Protein 4L1U (pdb70)

Structure (mmCIF, N/CA/C/O backbone):
data_4L1U
#
_entry.id   4L1U
#
_cell.length_a   112.932
_cell.length_b   172.514
_cell.length_c   58.476
_cell.angle_alpha   90.000
_cell.angle_beta   107.000
_cell.angle_gamma   90.000
#
_symmetry.space_group_name_H-M   'C 1 2 1'
#
loop_
_entity.id
_entity.type
_entity.pdbx_description
1 polymer 'RNA polymerase-associated protein RTF1 homolog'
2 polymer 'Transcription elongation factor SPT5'
3 non-polymer 'SULFATE ION'
4 non-polymer GLYCEROL
5 water water
#
loop_
_atom_site.group_PDB
_atom_site.id
_atom_site.type_symbol
_atom_site.label_atom_id
_atom_site.label_alt_id
_atom_site.label_comp_id
_atom_site.label_asym_id
_atom_site.label_entity_id
_atom_site.label_seq_id
_atom_site.pdbx_PDB_ins_code
_atom_site.Cartn_x
_atom_site.Cartn_y
_atom_site.Cartn_z
_atom_site.occupancy
_atom_site.B_iso_or_equiv
_atom_site.auth_seq_id
_atom_site.auth_comp_id
_atom_site.auth_asym_id
_atom_site.auth_atom_id
_atom_site.pdbx_PDB_model_num
ATOM 1 N N . ILE A 1 3 ? 279.612 8.767 80.830 1.00 85.59 349 ILE A N 1
ATOM 2 C CA . ILE A 1 3 ? 279.444 7.476 80.160 1.00 80.96 349 ILE A CA 1
ATOM 3 C C . ILE A 1 3 ? 278.011 6.947 80.310 1.00 80.57 349 ILE A C 1
ATOM 4 O O . ILE A 1 3 ? 277.486 6.833 81.419 1.00 82.99 349 ILE A O 1
ATOM 19 N N . THR A 1 4 ? 277.376 6.637 79.186 1.00 78.20 350 THR A N 1
ATOM 20 C CA . THR A 1 4 ? 276.061 6.011 79.221 1.00 75.67 350 THR A CA 1
ATOM 21 C C . THR A 1 4 ? 276.280 4.501 79.267 1.00 71.34 350 THR A C 1
ATOM 22 O O . THR A 1 4 ? 277.164 3.975 78.589 1.00 72.22 350 THR A O 1
ATOM 33 N N . HIS A 1 5 ? 275.484 3.810 80.073 1.00 64.99 351 HIS A N 1
ATOM 34 C CA . HIS A 1 5 ? 275.623 2.371 80.215 1.00 61.34 351 HIS A CA 1
ATOM 35 C C . HIS A 1 5 ? 274.975 1.671 79.027 1.00 52.92 351 HIS A C 1
ATOM 36 O O . HIS A 1 5 ? 273.812 1.912 78.713 1.00 51.83 351 HIS A O 1
ATOM 51 N N . MET A 1 6 ? 275.743 0.810 78.368 1.00 52.62 352 MET A N 1
ATOM 52 C CA . MET A 1 6 ? 275.249 0.006 77.258 1.00 50.93 352 MET A CA 1
ATOM 53 C C . MET A 1 6 ? 274.838 -1.365 77.778 1.00 47.44 352 MET A C 1
ATOM 54 O O . MET A 1 6 ? 275.337 -1.822 78.810 1.00 49.14 352 MET A O 1
ATOM 68 N N . VAL A 1 7 ? 273.932 -2.035 77.069 1.00 43.78 353 VAL A N 1
ATOM 69 C CA . VAL A 1 7 ? 273.540 -3.366 77.483 1.00 42.89 353 VAL A CA 1
ATOM 70 C C . VAL A 1 7 ? 274.776 -4.283 77.400 1.00 40.88 353 VAL A C 1
ATOM 71 O O . VAL A 1 7 ? 275.522 -4.247 76.435 1.00 39.45 353 VAL A O 1
ATOM 84 N N . SER A 1 8 ? 275.001 -5.065 78.446 1.00 42.82 354 SER A N 1
ATOM 85 C CA . SER A 1 8 ? 276.201 -5.885 78.584 1.00 47.32 354 SER A CA 1
ATOM 86 C C . SER A 1 8 ? 275.860 -7.304 79.026 1.00 45.73 354 SER A C 1
ATOM 87 O O . SER A 1 8 ? 276.711 -8.184 78.989 1.00 48.04 354 SER A O 1
ATOM 95 N N . LEU A 1 9 ? 274.617 -7.513 79.443 1.00 44.08 355 LEU A N 1
ATOM 96 C CA . LEU A 1 9 ? 274.201 -8.776 80.029 1.00 44.87 355 LEU A CA 1
ATOM 97 C C . LEU A 1 9 ? 272.919 -9.292 79.390 1.00 41.45 355 LEU A C 1
ATOM 98 O O . LEU A 1 9 ? 272.030 -8.501 79.052 1.00 40.25 355 LEU A O 1
ATOM 114 N N . PRO A 1 10 ? 272.802 -10.626 79.258 1.00 43.66 356 PRO A N 1
ATOM 115 C CA . PRO A 1 10 ? 271.564 -11.235 78.747 1.00 41.48 356 PRO A CA 1
ATOM 116 C C . PRO A 1 10 ? 270.366 -10.869 79.614 1.00 42.04 356 PRO A C 1
ATOM 117 O O . PRO A 1 10 ? 269.286 -10.613 79.095 1.00 37.83 356 PRO A O 1
ATOM 128 N N . GLU A 1 11 ? 270.561 -10.851 80.929 1.00 49.93 357 GLU A N 1
ATOM 129 C CA . GLU A 1 11 ? 269.487 -10.502 81.855 1.00 56.66 357 GLU A CA 1
ATOM 130 C C . GLU A 1 11 ? 268.877 -9.136 81.509 1.00 52.85 357 GLU A C 1
ATOM 131 O O . GLU A 1 11 ? 267.660 -8.950 81.599 1.00 51.85 357 GLU A O 1
ATOM 143 N N . GLU A 1 12 ? 269.719 -8.199 81.081 1.00 52.89 358 GLU A N 1
ATOM 144 C CA . GLU A 1 12 ? 269.253 -6.859 80.764 1.00 51.65 358 GLU A CA 1
ATOM 145 C C . GLU A 1 12 ? 268.403 -6.919 79.508 1.00 47.80 358 GLU A C 1
ATOM 146 O O . GLU A 1 12 ? 267.322 -6.333 79.440 1.00 47.02 358 GLU A O 1
ATOM 158 N N . LEU A 1 13 ? 268.861 -7.680 78.529 1.00 43.98 359 LEU A N 1
ATOM 159 C CA . LEU A 1 13 ? 268.184 -7.729 77.243 1.00 40.07 359 LEU A CA 1
ATOM 160 C C . LEU A 1 13 ? 266.919 -8.614 77.304 1.00 40.52 359 LEU A C 1
ATOM 161 O O . LEU A 1 13 ? 265.996 -8.419 76.526 1.00 39.41 359 LEU A O 1
ATOM 177 N N . ASN A 1 14 ? 266.861 -9.558 78.245 1.00 41.71 360 ASN A N 1
ATOM 178 C CA . ASN A 1 14 ? 265.647 -10.353 78.460 1.00 42.98 360 ASN A CA 1
ATOM 179 C C . ASN A 1 14 ? 264.476 -9.504 78.990 1.00 44.80 360 ASN A C 1
ATOM 180 O O . ASN A 1 14 ? 263.323 -9.941 78.947 1.00 45.00 360 ASN A O 1
ATOM 191 N N . ARG A 1 15 ? 264.773 -8.298 79.488 1.00 46.46 361 ARG A N 1
ATOM 192 C CA . ARG A 1 15 ? 263.742 -7.384 80.009 1.00 46.24 361 ARG A CA 1
ATOM 193 C C . ARG A 1 15 ? 262.797 -6.889 78.914 1.00 40.12 361 ARG A C 1
ATOM 194 O O . ARG A 1 15 ? 261.657 -6.516 79.180 1.00 39.84 361 ARG A O 1
ATOM 215 N N . VAL A 1 16 ? 263.291 -6.855 77.688 1.00 36.89 362 VAL A N 1
ATOM 216 C CA . VAL A 1 16 ? 262.468 -6.449 76.554 1.00 34.30 362 VAL A CA 1
ATOM 217 C C . VAL A 1 16 ? 262.337 -7.614 75.568 1.00 33.34 362 VAL A C 1
ATOM 218 O O . VAL A 1 16 ? 262.072 -7.413 74.384 1.00 32.99 362 VAL A O 1
ATOM 231 N N . ARG A 1 17 ? 262.523 -8.840 76.056 1.00 31.04 363 ARG A N 1
ATOM 232 C CA . ARG A 1 17 ? 262.300 -10.023 75.228 1.00 29.44 363 ARG A CA 1
ATOM 233 C C . ARG A 1 17 ? 260.827 -10.432 75.262 1.00 28.58 363 ARG A C 1
ATOM 234 O O . ARG A 1 17 ? 260.246 -10.539 76.317 1.00 31.27 363 ARG A O 1
ATOM 255 N N . LEU A 1 18 ? 260.225 -10.666 74.109 1.00 26.35 364 LEU A N 1
ATOM 256 C CA . LEU A 1 18 ? 258.849 -11.141 74.054 1.00 28.14 364 LEU A CA 1
ATOM 257 C C . LEU A 1 18 ? 258.853 -12.636 73.738 1.00 30.81 364 LEU A C 1
ATOM 258 O O . LEU A 1 18 ? 259.511 -13.080 72.803 1.00 32.66 364 LEU A O 1
ATOM 274 N N . SER A 1 19 ? 258.127 -13.416 74.516 1.00 31.46 365 SER A N 1
ATOM 275 C CA . SER A 1 19 ? 258.031 -14.846 74.275 1.00 32.29 365 SER A CA 1
ATOM 276 C C . SER A 1 19 ? 256.943 -15.081 73.247 1.00 32.22 365 SER A C 1
ATOM 277 O O . SER A 1 19 ? 256.164 -14.181 72.934 1.00 32.72 365 SER A O 1
ATOM 285 N N . ARG A 1 20 ? 256.850 -16.305 72.754 1.00 30.23 366 ARG A N 1
ATOM 286 C CA . ARG A 1 20 ? 255.832 -16.620 71.779 1.00 28.38 366 ARG A CA 1
ATOM 287 C C . ARG A 1 20 ? 254.433 -16.552 72.393 1.00 28.23 366 ARG A C 1
ATOM 288 O O . ARG A 1 20 ? 253.481 -16.147 71.722 1.00 27.43 366 ARG A O 1
ATOM 309 N N . HIS A 1 21 ? 254.318 -16.975 73.654 1.00 28.51 367 HIS A N 1
ATOM 310 C CA . HIS A 1 21 ? 253.059 -16.928 74.399 1.00 29.91 367 HIS A CA 1
ATOM 311 C C . HIS A 1 21 ? 252.521 -15.508 74.375 1.00 30.17 367 HIS A C 1
ATOM 312 O O . HIS A 1 21 ? 251.361 -15.248 74.018 1.00 29.31 367 HIS A O 1
ATOM 327 N N . LYS A 1 22 ? 253.395 -14.585 74.762 1.00 32.79 368 LYS A N 1
ATOM 328 C CA . LYS A 1 22 ? 253.056 -13.169 74.854 1.00 35.77 368 LYS A CA 1
ATOM 329 C C . LYS A 1 22 ? 252.599 -12.614 73.489 1.00 32.80 368 LYS A C 1
ATOM 330 O O . LYS A 1 22 ? 251.563 -11.940 73.382 1.00 34.83 368 LYS A O 1
ATOM 349 N N . LEU A 1 23 ? 253.358 -12.932 72.444 1.00 28.31 369 LEU A N 1
ATOM 350 C CA . LEU A 1 23 ? 253.057 -12.451 71.102 1.00 28.01 369 LEU A CA 1
ATOM 351 C C . LEU A 1 23 ? 251.728 -13.009 70.630 1.00 28.10 369 LEU A C 1
ATOM 352 O O . LEU A 1 23 ? 250.933 -12.292 70.011 1.00 28.49 369 LEU A O 1
ATOM 368 N N . GLU A 1 24 ? 251.494 -14.287 70.927 1.00 30.34 370 GLU A N 1
ATOM 369 C CA . GLU A 1 24 ? 250.216 -14.914 70.627 1.00 35.15 370 GLU A CA 1
ATOM 370 C C . GLU A 1 24 ? 249.096 -14.169 71.363 1.00 35.69 370 GLU A C 1
ATOM 371 O O . GLU A 1 24 ? 248.033 -13.882 70.809 1.00 36.42 370 GLU A O 1
ATOM 383 N N . ARG A 1 25 ? 249.363 -13.847 72.618 1.00 34.27 371 ARG A N 1
ATOM 384 C CA . ARG A 1 25 ? 248.392 -13.179 73.443 1.00 35.66 371 ARG A CA 1
ATOM 385 C C . ARG A 1 25 ? 248.056 -11.809 72.875 1.00 35.37 371 ARG A C 1
ATOM 386 O O . ARG A 1 25 ? 246.915 -11.383 72.916 1.00 35.37 371 ARG A O 1
ATOM 407 N N . TRP A 1 26 ? 249.059 -11.117 72.351 1.00 37.15 372 TRP A N 1
ATOM 408 C CA . TRP A 1 26 ? 248.881 -9.734 71.902 1.00 38.83 372 TRP A CA 1
ATOM 409 C C . TRP A 1 26 ? 248.571 -9.558 70.416 1.00 36.17 372 TRP A C 1
ATOM 410 O O . TRP A 1 26 ? 248.347 -8.426 69.961 1.00 35.82 372 TRP A O 1
ATOM 431 N N . CYS A 1 27 ? 248.627 -10.621 69.626 1.00 36.04 373 CYS A N 1
ATOM 432 C CA . CYS A 1 27 ? 248.701 -10.397 68.181 1.00 38.09 373 CYS A CA 1
ATOM 433 C C . CYS A 1 27 ? 247.434 -9.731 67.625 1.00 39.93 373 CYS A C 1
ATOM 434 O O . CYS A 1 27 ? 247.502 -9.102 66.578 1.00 43.13 373 CYS A O 1
ATOM 442 N N . HIS A 1 28 ? 246.305 -9.817 68.337 1.00 37.90 374 HIS A N 1
ATOM 443 C CA . HIS A 1 28 ? 245.077 -9.124 67.911 1.00 37.58 374 HIS A CA 1
ATOM 444 C C . HIS A 1 28 ? 244.776 -7.898 68.758 1.00 39.06 374 HIS A C 1
ATOM 445 O O . HIS A 1 28 ? 243.674 -7.398 68.749 1.00 40.80 374 HIS A O 1
ATOM 460 N N . MET A 1 29 ? 245.767 -7.428 69.494 1.00 38.30 375 MET A N 1
ATOM 461 C CA . MET A 1 29 ? 245.642 -6.217 70.308 1.00 43.70 375 MET A CA 1
ATOM 462 C C . MET A 1 29 ? 245.910 -4.969 69.436 1.00 43.94 375 MET A C 1
ATOM 463 O O . MET A 1 29 ? 246.811 -4.963 68.586 1.00 42.37 375 MET A O 1
ATOM 477 N N . PRO A 1 30 ? 245.128 -3.905 69.634 1.00 47.19 376 PRO A N 1
ATOM 478 C CA . PRO A 1 30 ? 245.401 -2.718 68.819 1.00 46.05 376 PRO A CA 1
ATOM 479 C C . PRO A 1 30 ? 246.761 -2.124 69.144 1.00 42.44 376 PRO A C 1
ATOM 480 O O . PRO A 1 30 ? 247.180 -2.215 70.294 1.00 42.62 376 PRO A O 1
ATOM 491 N N . PHE A 1 31 ? 247.437 -1.562 68.138 1.00 40.44 377 PHE A N 1
ATOM 492 C CA . PHE A 1 31 ? 248.749 -0.931 68.295 1.00 40.57 377 PHE A CA 1
ATOM 493 C C . PHE A 1 31 ? 249.840 -1.949 68.639 1.00 39.09 377 PHE A C 1
ATOM 494 O O . PHE A 1 31 ? 250.864 -1.623 69.261 1.00 39.17 377 PHE A O 1
ATOM 511 N N . PHE A 1 32 ? 249.597 -3.180 68.201 1.00 27.53 378 PHE A N 1
ATOM 512 C CA . PHE A 1 32 ? 250.530 -4.275 68.369 1.00 29.57 378 PHE A CA 1
ATOM 513 C C . PHE A 1 32 ? 251.891 -3.904 67.787 1.00 33.25 378 PHE A C 1
ATOM 514 O O . PHE A 1 32 ? 252.939 -4.112 68.427 1.00 36.21 378 PHE A O 1
ATOM 531 N N . ALA A 1 33 ? 251.884 -3.345 66.582 1.00 32.98 379 ALA A N 1
ATOM 532 C CA . ALA A 1 33 ? 253.141 -3.090 65.894 1.00 35.11 379 ALA A CA 1
ATOM 533 C C . ALA A 1 33 ? 253.971 -2.064 66.664 1.00 36.14 379 ALA A C 1
ATOM 534 O O . ALA A 1 33 ? 255.169 -2.286 66.924 1.00 35.38 379 ALA A O 1
ATOM 541 N N . LYS A 1 34 ? 253.333 -0.953 67.030 1.00 38.73 380 LYS A N 1
ATOM 542 C CA . LYS A 1 34 ? 254.015 0.094 67.779 1.00 42.95 380 LYS A CA 1
ATOM 543 C C . LYS A 1 34 ? 254.610 -0.460 69.073 1.00 45.28 380 LYS A C 1
ATOM 544 O O . LYS A 1 34 ? 255.728 -0.086 69.466 1.00 50.47 380 LYS A O 1
ATOM 563 N N . THR A 1 35 ? 253.859 -1.353 69.721 1.00 40.42 381 THR A N 1
ATOM 564 C CA . THR A 1 35 ? 254.249 -1.925 71.003 1.00 35.63 381 THR A CA 1
ATOM 565 C C . THR A 1 35 ? 255.437 -2.861 70.874 1.00 31.79 381 THR A C 1
ATOM 566 O O . THR A 1 35 ? 256.380 -2.741 71.644 1.00 30.78 381 THR A O 1
ATOM 577 N N . VAL A 1 36 ? 255.390 -3.807 69.930 1.00 31.19 382 VAL A N 1
ATOM 578 C CA . VAL A 1 36 ? 256.469 -4.799 69.823 1.00 33.17 382 VAL A CA 1
ATOM 579 C C . VAL A 1 36 ? 257.719 -4.297 69.092 1.00 36.35 382 VAL A C 1
ATOM 580 O O . VAL A 1 36 ? 258.804 -4.862 69.262 1.00 39.71 382 VAL A O 1
ATOM 593 N N . THR A 1 37 ? 257.560 -3.271 68.260 1.00 34.35 383 THR A N 1
ATOM 594 C CA . THR A 1 37 ? 258.685 -2.690 67.524 1.00 34.61 383 THR A CA 1
ATOM 595 C C . THR A 1 37 ? 259.698 -2.120 68.523 1.00 34.29 383 THR A C 1
ATOM 596 O O . THR A 1 37 ? 259.342 -1.312 69.376 1.00 35.23 383 THR A O 1
ATOM 607 N N . GLY A 1 38 ? 260.954 -2.545 68.428 1.00 32.09 384 GLY A N 1
ATOM 608 C CA . GLY A 1 38 ? 261.957 -2.163 69.406 1.00 33.82 384 GLY A CA 1
ATOM 609 C C . GLY A 1 38 ? 262.170 -3.252 70.454 1.00 33.94 384 GLY A C 1
ATOM 610 O O . GLY A 1 38 ? 263.171 -3.249 71.161 1.00 35.01 384 GLY A O 1
ATOM 614 N N . CYS A 1 39 ? 261.237 -4.195 70.570 1.00 37.81 385 CYS A N 1
ATOM 615 C CA . CYS A 1 39 ? 261.468 -5.310 71.483 1.00 39.53 385 CYS A CA 1
ATOM 616 C C . CYS A 1 39 ? 262.414 -6.326 70.859 1.00 38.38 385 CYS A C 1
ATOM 617 O O . CYS A 1 39 ? 262.787 -6.203 69.697 1.00 39.01 385 CYS A O 1
ATOM 625 N N . PHE A 1 40 ? 262.807 -7.320 71.646 1.00 29.67 386 PHE A N 1
ATOM 626 C CA . PHE A 1 40 ? 263.666 -8.375 71.148 1.00 28.64 386 PHE A CA 1
ATOM 627 C C . PHE A 1 40 ? 262.979 -9.704 71.247 1.00 29.82 386 PHE A C 1
ATOM 628 O O . PHE A 1 40 ? 262.040 -9.868 72.015 1.00 33.73 386 PHE A O 1
ATOM 645 N N . VAL A 1 41 ? 263.460 -10.662 70.467 1.00 28.22 387 VAL A N 1
ATOM 646 C CA . VAL A 1 41 ? 262.952 -12.025 70.546 1.00 26.33 387 VAL A CA 1
ATOM 647 C C . VAL A 1 41 ? 264.081 -13.000 70.406 1.00 25.40 387 VAL A C 1
ATOM 648 O O . VAL A 1 41 ? 265.089 -12.711 69.760 1.00 25.20 387 VAL A O 1
ATOM 661 N N . ARG A 1 42 ? 263.896 -14.174 70.991 1.00 25.42 388 ARG A N 1
ATOM 662 C CA . ARG A 1 42 ? 264.761 -15.309 70.704 1.00 26.89 388 ARG A CA 1
ATOM 663 C C . ARG A 1 42 ? 264.118 -16.058 69.525 1.00 27.57 388 ARG A C 1
ATOM 664 O O . ARG A 1 42 ? 263.064 -16.640 69.672 1.00 27.65 388 ARG A O 1
ATOM 685 N N . ILE A 1 43 ? 264.743 -16.021 68.350 1.00 32.62 389 ILE A N 1
ATOM 686 C CA . ILE A 1 43 ? 264.131 -16.597 67.143 1.00 35.47 389 ILE A CA 1
ATOM 687 C C . ILE A 1 43 ? 264.881 -17.829 66.644 1.00 39.16 389 ILE A C 1
ATOM 688 O O . ILE A 1 43 ? 266.115 -17.833 66.592 1.00 39.88 389 ILE A O 1
ATOM 704 N N . GLY A 1 44 ? 264.134 -18.865 66.260 1.00 42.35 390 GLY A N 1
ATOM 705 C CA . GLY A 1 44 ? 264.729 -20.061 65.675 1.00 47.27 390 GLY A CA 1
ATOM 706 C C . GLY A 1 44 ? 264.911 -19.928 64.170 1.00 51.84 390 GLY A C 1
ATOM 707 O O . GLY A 1 44 ? 263.945 -19.666 63.456 1.00 51.47 390 GLY A O 1
ATOM 711 N N . ILE A 1 45 ? 266.138 -20.123 63.688 1.00 57.50 391 ILE A N 1
ATOM 712 C CA . ILE A 1 45 ? 266.476 -19.875 62.275 1.00 63.18 391 ILE A CA 1
ATOM 713 C C . ILE A 1 45 ? 266.716 -21.152 61.467 1.00 70.91 391 ILE A C 1
ATOM 714 O O . ILE A 1 45 ? 266.868 -21.101 60.246 1.00 73.84 391 ILE A O 1
ATOM 730 N N . GLY A 1 46 ? 266.763 -22.289 62.151 1.00 76.65 392 GLY A N 1
ATOM 731 C CA . GLY A 1 46 ? 266.937 -23.566 61.485 1.00 84.42 392 GLY A CA 1
ATOM 732 C C . GLY A 1 46 ? 267.708 -24.561 62.329 1.00 89.04 392 GLY A C 1
ATOM 733 O O . GLY A 1 46 ? 267.898 -24.363 63.536 1.00 88.93 392 GLY A O 1
ATOM 737 N N . ASN A 1 47 ? 268.156 -25.631 61.675 1.00 91.90 393 ASN A N 1
ATOM 738 C CA . ASN A 1 47 ? 268.828 -26.740 62.341 1.00 93.67 393 ASN A CA 1
ATOM 739 C C . ASN A 1 47 ? 270.323 -26.811 62.034 1.00 94.78 393 ASN A C 1
ATOM 740 O O . ASN A 1 47 ? 270.837 -26.054 61.214 1.00 93.86 393 ASN A O 1
ATOM 751 N N . VAL A 1 53 ? 268.884 -24.390 66.913 1.00 50.48 399 VAL A N 1
ATOM 752 C CA . VAL A 1 53 ? 269.686 -23.176 66.779 1.00 53.10 399 VAL A CA 1
ATOM 753 C C . VAL A 1 53 ? 268.870 -21.871 66.871 1.00 50.61 399 VAL A C 1
ATOM 754 O O . VAL A 1 53 ? 267.913 -21.665 66.122 1.00 50.35 399 VAL A O 1
ATOM 767 N N . TYR A 1 54 ? 269.284 -20.973 67.768 1.00 50.81 400 TYR A N 1
ATOM 768 C CA . TYR A 1 54 ? 268.498 -19.759 68.079 1.00 45.34 400 TYR A CA 1
ATOM 769 C C . TYR A 1 54 ? 269.329 -18.474 68.123 1.00 44.56 400 TYR A C 1
ATOM 770 O O . TYR A 1 54 ? 270.433 -18.456 68.636 1.00 43.91 400 TYR A O 1
ATOM 788 N N . ARG A 1 55 ? 268.764 -17.391 67.601 1.00 42.87 401 ARG A N 1
ATOM 789 C CA . ARG A 1 55 ? 269.427 -16.088 67.606 1.00 41.13 4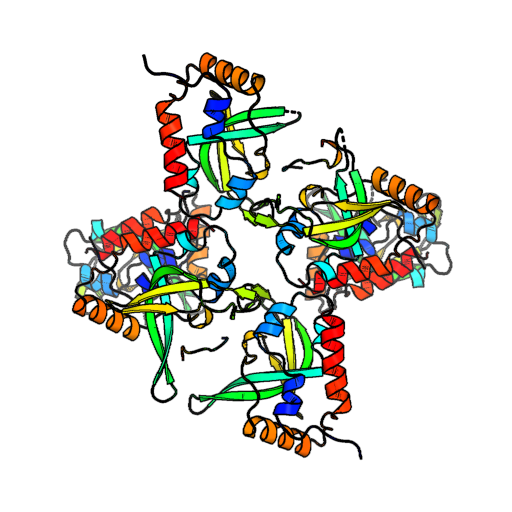01 ARG A CA 1
ATOM 790 C C . ARG A 1 55 ? 268.622 -15.042 68.330 1.00 38.35 401 ARG A C 1
ATOM 791 O O . ARG A 1 55 ? 267.390 -15.085 68.370 1.00 37.30 401 ARG A O 1
ATOM 812 N N . VAL A 1 56 ? 269.348 -14.105 68.915 1.00 35.95 402 VAL A N 1
ATOM 813 C CA . VAL A 1 56 ? 268.801 -12.853 69.404 1.00 33.44 402 VAL A CA 1
ATOM 814 C C . VAL A 1 56 ? 268.484 -11.973 68.204 1.00 31.18 402 VAL A C 1
ATOM 815 O O . VAL A 1 56 ? 269.302 -11.839 67.307 1.00 33.77 402 VAL A O 1
ATOM 828 N N . ALA A 1 57 ? 267.324 -11.340 68.206 1.00 27.84 403 ALA A N 1
ATOM 829 C CA . ALA A 1 57 ? 266.949 -10.452 67.115 1.00 27.88 403 ALA A CA 1
ATOM 830 C C . ALA A 1 57 ? 266.024 -9.351 67.622 1.00 25.94 403 ALA A C 1
ATOM 831 O O . ALA A 1 57 ? 265.208 -9.576 68.498 1.00 25.67 403 ALA A O 1
ATOM 838 N N . GLU A 1 58 ? 266.165 -8.164 67.056 1.00 26.63 404 GLU A N 1
ATOM 839 C CA . GLU A 1 58 ? 265.343 -7.015 67.409 1.00 26.18 404 GLU A CA 1
ATOM 840 C C . GLU A 1 58 ? 264.207 -6.930 66.405 1.00 26.00 404 GLU A C 1
ATOM 841 O O . GLU A 1 58 ? 264.418 -7.117 65.210 1.00 27.02 404 GLU A O 1
ATOM 853 N N . ILE A 1 59 ? 263.003 -6.655 66.881 1.00 25.26 405 ILE A N 1
ATOM 854 C CA . ILE A 1 59 ? 261.864 -6.416 66.004 1.00 27.28 405 ILE A CA 1
ATOM 855 C C . ILE A 1 59 ? 261.920 -4.999 65.471 1.00 30.01 405 ILE A C 1
ATOM 856 O O . ILE A 1 59 ? 261.871 -4.059 66.244 1.00 29.30 405 ILE A O 1
ATOM 872 N N . THR A 1 60 ? 262.017 -4.832 64.160 1.00 36.82 406 THR A N 1
ATOM 873 C CA . THR A 1 60 ? 262.149 -3.499 63.571 1.00 42.29 406 THR A CA 1
ATOM 874 C C . THR A 1 60 ? 260.837 -3.053 62.953 1.00 43.68 406 THR A C 1
ATOM 875 O O . THR A 1 60 ? 260.657 -1.882 62.601 1.00 46.05 406 THR A O 1
ATOM 886 N N . GLY A 1 61 ? 259.940 -4.015 62.784 1.00 41.05 407 GLY A N 1
ATOM 887 C CA . GLY A 1 61 ? 258.623 -3.751 62.262 1.00 41.29 407 GLY A CA 1
ATOM 888 C C . GLY A 1 61 ? 257.766 -4.997 62.314 1.00 39.34 407 GLY A C 1
ATOM 889 O O . GLY A 1 61 ? 258.235 -6.079 62.664 1.00 39.13 407 GLY A O 1
ATOM 893 N N . VAL A 1 62 ? 256.504 -4.812 61.939 1.00 38.67 408 VAL A N 1
ATOM 894 C CA . VAL A 1 62 ? 255.535 -5.875 61.770 1.00 37.29 408 VAL A CA 1
ATOM 895 C C . VAL A 1 62 ? 254.924 -5.730 60.403 1.00 44.05 408 VAL A C 1
ATOM 896 O O . VAL A 1 62 ? 254.585 -4.628 59.959 1.00 48.90 408 VAL A O 1
ATOM 909 N N . VAL A 1 63 ? 254.733 -6.871 59.761 1.00 46.16 409 VAL A N 1
ATOM 910 C CA . VAL A 1 63 ? 254.394 -6.930 58.363 1.00 49.40 409 VAL A CA 1
ATOM 911 C C . VAL A 1 63 ? 253.306 -7.979 58.232 1.00 53.72 409 VAL A C 1
ATOM 912 O O . VAL A 1 63 ? 253.245 -8.919 59.028 1.00 53.74 409 VAL A O 1
ATOM 925 N N . GLU A 1 64 ? 252.422 -7.810 57.261 1.00 61.66 410 GLU A N 1
ATOM 926 C CA . GLU A 1 64 ? 251.454 -8.853 56.971 1.00 66.92 410 GLU A CA 1
ATOM 927 C C . GLU A 1 64 ? 252.042 -9.742 55.869 1.00 69.55 410 GLU A C 1
ATOM 928 O O . GLU A 1 64 ? 252.554 -9.241 54.869 1.00 73.46 410 GLU A O 1
ATOM 940 N N . THR A 1 65 ? 252.038 -11.055 56.114 1.00 57.64 411 THR A N 1
ATOM 941 C CA . THR A 1 65 ? 252.502 -12.061 55.158 1.00 60.63 411 THR A CA 1
ATOM 942 C C . THR A 1 65 ? 251.401 -12.410 54.170 1.00 66.31 411 THR A C 1
ATOM 943 O O . THR A 1 65 ? 250.265 -11.941 54.284 1.00 64.34 411 THR A O 1
ATOM 954 N N . ALA A 1 66 ? 251.742 -13.257 53.207 1.00 78.22 412 ALA A N 1
ATOM 955 C CA . ALA A 1 66 ? 250.821 -13.607 52.139 1.00 86.99 412 ALA A CA 1
ATOM 956 C C . ALA A 1 66 ? 249.697 -14.466 52.691 1.00 86.08 412 ALA A C 1
ATOM 957 O O . ALA A 1 66 ? 248.524 -14.082 52.642 1.00 92.60 412 ALA A O 1
ATOM 964 N N . LYS A 1 67 ? 250.062 -15.628 53.222 1.00 72.14 413 LYS A N 1
ATOM 965 C CA . LYS A 1 67 ? 249.071 -16.558 53.729 1.00 65.17 413 LYS A CA 1
ATOM 966 C C . LYS A 1 67 ? 248.836 -16.318 55.217 1.00 56.52 413 LYS A C 1
ATOM 967 O O . LYS A 1 67 ? 249.726 -15.878 55.934 1.00 52.00 413 LYS A O 1
ATOM 986 N N . VAL A 1 68 ? 247.592 -16.534 55.634 1.00 59.45 414 VAL A N 1
ATOM 987 C CA . VAL A 1 68 ? 247.212 -16.595 57.034 1.00 55.07 414 VAL A CA 1
ATOM 988 C C . VAL A 1 68 ? 247.562 -17.993 57.529 1.00 52.40 414 VAL A C 1
ATOM 989 O O . VAL A 1 68 ? 247.412 -18.966 56.801 1.00 54.26 414 VAL A O 1
ATOM 1002 N N . TYR A 1 69 ? 248.037 -18.083 58.764 1.00 45.07 415 TYR A N 1
ATOM 1003 C CA . TYR A 1 69 ? 248.534 -19.334 59.305 1.00 44.08 415 TYR A CA 1
ATOM 1004 C C . TYR A 1 69 ? 248.072 -19.517 60.740 1.00 40.14 415 TYR A C 1
ATOM 1005 O O . TYR A 1 69 ? 247.739 -18.546 61.437 1.00 39.08 415 TYR A O 1
ATOM 1023 N N . GLN A 1 70 ? 248.042 -20.773 61.165 1.00 38.45 416 GLN A N 1
ATOM 1024 C CA . GLN A 1 70 ? 247.702 -21.123 62.533 1.00 34.73 416 GLN A CA 1
ATOM 1025 C C . GLN A 1 70 ? 248.810 -20.726 63.498 1.00 31.73 416 GLN A C 1
ATOM 1026 O O . GLN A 1 70 ? 249.983 -20.972 63.263 1.00 33.07 416 GLN A O 1
ATOM 1040 N N . LEU A 1 71 ? 248.430 -20.125 64.601 1.00 31.96 417 LEU A N 1
ATOM 1041 C CA . LEU A 1 71 ? 249.380 -19.735 65.627 1.00 33.50 417 LEU A CA 1
ATOM 1042 C C . LEU A 1 71 ? 248.677 -19.996 66.939 1.00 36.04 417 LEU A C 1
ATOM 1043 O O . LEU A 1 71 ? 247.631 -19.409 67.205 1.00 37.93 417 LEU A O 1
ATOM 1059 N N . GLY A 1 72 ? 249.225 -20.908 67.734 1.00 37.29 418 GLY A N 1
ATOM 1060 C CA . GLY A 1 72 ? 248.578 -21.320 68.962 1.00 37.95 418 GLY A CA 1
ATOM 1061 C C . GLY A 1 72 ? 247.141 -21.690 68.655 1.00 38.98 418 GLY A C 1
ATOM 1062 O O . GLY A 1 72 ? 246.894 -22.497 67.765 1.00 39.84 418 GLY A O 1
ATOM 1066 N N . GLY A 1 73 ? 246.204 -21.055 69.320 1.00 39.83 419 GLY A N 1
ATOM 1067 C CA . GLY A 1 73 ? 244.820 -21.312 69.087 1.00 43.09 419 GLY A CA 1
ATOM 1068 C C . GLY A 1 73 ? 244.151 -20.235 68.285 1.00 44.21 419 GLY A C 1
ATOM 1069 O O . GLY A 1 73 ? 242.966 -20.097 68.329 1.00 47.08 419 GLY A O 1
ATOM 1073 N N . THR A 1 74 ? 244.919 -19.479 67.534 1.00 41.15 420 THR A N 1
ATOM 1074 C CA . THR A 1 74 ? 244.359 -18.499 66.658 1.00 43.25 420 THR A CA 1
ATOM 1075 C C . THR A 1 74 ? 244.952 -18.554 65.304 1.00 39.60 420 THR A C 1
ATOM 1076 O O . THR A 1 74 ? 245.594 -19.482 64.952 1.00 36.08 420 THR A O 1
ATOM 1087 N N . ARG A 1 75 ? 244.677 -17.540 64.532 1.00 40.76 421 ARG A N 1
ATOM 1088 C CA . ARG A 1 75 ? 245.159 -17.472 63.196 1.00 44.10 421 ARG A CA 1
ATOM 1089 C C . ARG A 1 75 ? 245.600 -16.084 62.876 1.00 47.89 421 ARG A C 1
ATOM 1090 O O . ARG A 1 75 ? 245.027 -15.147 63.345 1.00 49.78 421 ARG A O 1
ATOM 1111 N N . THR A 1 76 ? 246.628 -15.943 62.070 1.00 49.86 422 THR A N 1
ATOM 1112 C CA . THR A 1 76 ? 247.091 -14.592 61.752 1.00 50.61 422 THR A CA 1
ATOM 1113 C C . THR A 1 76 ? 247.871 -14.520 60.439 1.00 50.87 422 THR A C 1
ATOM 1114 O O . THR A 1 76 ? 248.231 -15.546 59.867 1.00 49.42 422 THR A O 1
ATOM 1125 N N . ASN A 1 77 ? 248.082 -13.306 59.941 1.00 53.63 423 ASN A N 1
ATOM 1126 C CA . ASN A 1 77 ? 248.962 -13.099 58.787 1.00 55.34 423 ASN A CA 1
ATOM 1127 C C . ASN A 1 77 ? 250.103 -12.171 59.151 1.00 52.00 423 ASN A C 1
ATOM 1128 O O . ASN A 1 77 ? 250.813 -11.694 58.276 1.00 52.60 423 ASN A O 1
ATOM 1139 N N . LYS A 1 78 ? 250.256 -11.890 60.441 1.00 48.55 424 LYS A N 1
ATOM 1140 C CA . LYS A 1 78 ? 251.341 -11.028 60.897 1.00 49.27 424 LYS A CA 1
ATOM 1141 C C . LYS A 1 78 ? 252.679 -11.749 60.873 1.00 49.57 424 LYS A C 1
ATOM 1142 O O . LYS A 1 78 ? 252.759 -12.955 61.077 1.00 51.40 424 LYS A O 1
ATOM 1161 N N . GLY A 1 79 ? 253.731 -10.986 60.625 1.00 45.74 425 GLY A N 1
ATOM 1162 C CA . GLY A 1 79 ? 255.085 -11.495 60.620 1.00 43.30 425 GLY A CA 1
ATOM 1163 C C . GLY A 1 79 ? 255.957 -10.396 61.194 1.00 41.55 425 GLY A C 1
ATOM 1164 O O . GLY A 1 79 ? 255.652 -9.207 61.026 1.00 43.55 425 GLY A O 1
ATOM 1168 N N . LEU A 1 80 ? 257.026 -10.785 61.881 1.00 39.48 426 LEU A N 1
ATOM 1169 C CA . LEU A 1 80 ? 257.963 -9.813 62.435 1.00 37.14 426 LEU A CA 1
ATOM 1170 C C . LEU A 1 80 ? 259.106 -9.581 61.474 1.00 39.16 426 LEU A C 1
ATOM 1171 O O . LEU A 1 80 ? 259.668 -10.537 60.914 1.00 41.65 426 LEU A O 1
ATOM 1187 N N . GLN A 1 81 ? 259.433 -8.312 61.272 1.00 36.77 427 GLN A N 1
ATOM 1188 C CA . GLN A 1 81 ? 260.660 -7.967 60.580 1.00 40.58 427 GLN A CA 1
ATOM 1189 C C . GLN A 1 81 ? 261.752 -7.922 61.663 1.00 37.09 427 GLN A C 1
ATOM 1190 O O . GLN A 1 81 ? 261.745 -7.061 62.551 1.00 36.29 427 GLN A O 1
ATOM 1204 N N . LEU A 1 82 ? 262.682 -8.863 61.574 1.00 39.27 428 LEU A N 1
ATOM 1205 C CA . LEU A 1 82 ? 263.729 -9.032 62.565 1.00 39.06 428 LEU A CA 1
ATOM 1206 C C . LEU A 1 82 ? 265.078 -8.606 62.012 1.00 39.26 428 LEU A C 1
ATOM 1207 O O . LEU A 1 82 ? 265.326 -8.689 60.810 1.00 40.89 428 LEU A O 1
ATOM 1223 N N . ARG A 1 83 ? 265.941 -8.155 62.915 1.00 38.10 429 ARG A N 1
ATOM 1224 C CA . ARG A 1 83 ? 267.288 -7.756 62.578 1.00 41.26 429 ARG A CA 1
ATOM 1225 C C . ARG A 1 83 ? 268.271 -8.313 63.600 1.00 39.80 429 ARG A C 1
ATOM 1226 O O . ARG A 1 83 ? 268.067 -8.166 64.811 1.00 37.71 429 ARG A O 1
ATOM 1247 N N . HIS A 1 84 ? 269.322 -8.960 63.096 1.00 41.41 430 HIS A N 1
ATOM 1248 C CA . HIS A 1 84 ? 270.440 -9.464 63.888 1.00 41.64 430 HIS A CA 1
ATOM 1249 C C . HIS A 1 84 ? 271.708 -8.861 63.290 1.00 46.23 430 HIS A C 1
ATOM 1250 O O . HIS A 1 84 ? 272.160 -9.288 62.215 1.00 50.13 430 HIS A O 1
ATOM 1259 N N . GLY A 1 85 ? 272.275 -7.854 63.952 1.00 45.55 431 GLY A N 1
ATOM 1260 C CA . GLY A 1 85 ? 273.371 -7.119 63.353 1.00 45.16 431 GLY A CA 1
ATOM 1261 C C . GLY A 1 85 ? 272.886 -6.568 62.027 1.00 48.50 431 GLY A C 1
ATOM 1262 O O . GLY A 1 85 ? 271.866 -5.892 61.992 1.00 47.66 431 GLY A O 1
ATOM 1266 N N . ASN A 1 86 ? 273.574 -6.870 60.932 1.00 54.97 432 ASN A N 1
ATOM 1267 C CA . ASN A 1 86 ? 273.086 -6.428 59.627 1.00 59.85 432 ASN A CA 1
ATOM 1268 C C . ASN A 1 86 ? 272.217 -7.499 58.918 1.00 63.34 432 ASN A C 1
ATOM 1269 O O . ASN A 1 86 ? 271.685 -7.238 57.841 1.00 67.74 432 ASN A O 1
ATOM 1280 N N . ASP A 1 87 ? 272.049 -8.682 59.521 1.00 60.81 433 ASP A N 1
ATOM 1281 C CA . ASP A 1 87 ? 271.167 -9.707 58.935 1.00 61.92 433 ASP A CA 1
ATOM 1282 C C . ASP A 1 87 ? 269.732 -9.320 59.267 1.00 55.72 433 ASP A C 1
ATOM 1283 O O . ASP A 1 87 ? 269.439 -8.913 60.384 1.00 51.00 433 ASP A O 1
ATOM 1292 N N . GLN A 1 88 ? 268.840 -9.417 58.290 1.00 56.31 434 GLN A N 1
ATOM 1293 C CA . GLN A 1 88 ? 267.545 -8.776 58.405 1.00 55.68 434 GLN A CA 1
ATOM 1294 C C . GLN A 1 88 ? 266.500 -9.612 57.705 1.00 53.82 434 GLN A C 1
ATOM 1295 O O . GLN A 1 88 ? 266.521 -9.722 56.498 1.00 55.77 434 GLN A O 1
ATOM 1309 N N . ARG A 1 89 ? 265.573 -10.184 58.471 1.00 48.90 435 ARG A N 1
ATOM 1310 C CA . ARG A 1 89 ? 264.707 -11.234 57.945 1.00 50.41 435 ARG A CA 1
ATOM 1311 C C . ARG A 1 89 ? 263.309 -11.229 58.557 1.00 47.58 435 ARG A C 1
ATOM 1312 O O . ARG A 1 89 ? 263.136 -10.920 59.730 1.00 44.51 435 ARG A O 1
ATOM 1333 N N . VAL A 1 90 ? 262.320 -11.599 57.749 1.00 49.00 436 VAL A N 1
ATOM 1334 C CA . VAL A 1 90 ? 260.939 -11.649 58.200 1.00 46.81 436 VAL A CA 1
ATOM 1335 C C . VAL A 1 90 ? 260.542 -13.058 58.605 1.00 46.97 436 VAL A C 1
ATOM 1336 O O . VAL A 1 90 ? 260.759 -14.015 57.860 1.00 49.95 436 VAL A O 1
ATOM 1349 N N . PHE A 1 91 ? 259.939 -13.159 59.786 1.00 45.49 437 PHE A N 1
ATOM 1350 C CA . PHE A 1 91 ? 259.532 -14.442 60.362 1.00 46.69 437 PHE A CA 1
ATOM 1351 C C . PHE A 1 91 ? 258.090 -14.467 60.819 1.00 45.10 437 PHE A C 1
ATOM 1352 O O . PHE A 1 91 ? 257.581 -13.490 61.366 1.00 41.73 437 PHE A O 1
ATOM 1369 N N . ARG A 1 92 ? 257.460 -15.621 60.652 1.00 42.97 438 ARG A N 1
ATOM 1370 C CA . ARG A 1 92 ? 256.182 -15.898 61.278 1.00 45.73 438 ARG A CA 1
ATOM 1371 C C . ARG A 1 92 ? 256.402 -15.975 62.796 1.00 41.61 438 ARG A C 1
ATOM 1372 O O . ARG A 1 92 ? 257.509 -16.288 63.247 1.00 41.74 438 ARG A O 1
ATOM 1393 N N . LEU A 1 93 ? 255.372 -15.648 63.576 1.00 38.02 439 LEU A N 1
ATOM 1394 C CA . LEU A 1 93 ? 255.468 -15.628 65.037 1.00 37.25 439 LEU A CA 1
ATOM 1395 C C . LEU A 1 93 ? 255.662 -17.024 65.633 1.00 36.66 439 LEU A C 1
ATOM 1396 O O . LEU A 1 93 ? 256.061 -17.166 66.793 1.00 35.48 439 LEU A O 1
ATOM 1412 N N . GLU A 1 94 ? 255.383 -18.058 64.851 1.00 39.16 440 GLU A N 1
ATOM 1413 C CA . GLU A 1 94 ? 255.535 -19.421 65.353 1.00 40.55 440 GLU A CA 1
ATOM 1414 C C . GLU A 1 94 ? 256.998 -19.790 65.592 1.00 37.99 440 GLU A C 1
ATOM 1415 O O . GLU A 1 94 ? 257.268 -20.739 66.312 1.00 38.67 440 GLU A O 1
ATOM 1427 N N . PHE A 1 95 ? 257.945 -19.035 65.036 1.00 36.27 441 PHE A N 1
ATOM 1428 C CA . PHE A 1 95 ? 259.362 -19.396 65.193 1.00 35.92 441 PHE A CA 1
ATOM 1429 C C . PHE A 1 95 ? 260.009 -18.725 66.393 1.00 33.76 441 PHE A C 1
ATOM 1430 O O . PHE A 1 95 ? 261.161 -19.008 66.718 1.00 35.06 441 PHE A O 1
ATOM 1447 N N . VAL A 1 96 ? 259.263 -17.862 67.075 1.00 32.03 442 VAL A N 1
ATOM 1448 C CA . VAL A 1 96 ? 259.766 -17.233 68.287 1.00 32.00 442 VAL A CA 1
ATOM 1449 C C . VAL A 1 96 ? 259.766 -18.244 69.441 1.00 34.05 442 VAL A C 1
ATOM 1450 O O . VAL A 1 96 ? 258.821 -19.031 69.599 1.00 36.24 442 VAL A O 1
ATOM 1463 N N . SER A 1 97 ? 260.835 -18.210 70.242 1.00 33.09 443 SER A N 1
ATOM 1464 C CA . SER A 1 97 ? 260.999 -19.114 71.379 1.00 32.47 443 SER A CA 1
ATOM 1465 C C . SER A 1 97 ? 260.380 -18.580 72.677 1.00 32.86 443 SER A C 1
ATOM 1466 O O . SER A 1 97 ? 260.218 -17.378 72.854 1.00 33.61 443 SER A O 1
ATOM 1474 N N . ASN A 1 98 ? 260.037 -19.484 73.586 1.00 33.96 444 ASN A N 1
ATOM 1475 C CA . ASN A 1 98 ? 259.556 -19.102 74.913 1.00 34.59 444 ASN A CA 1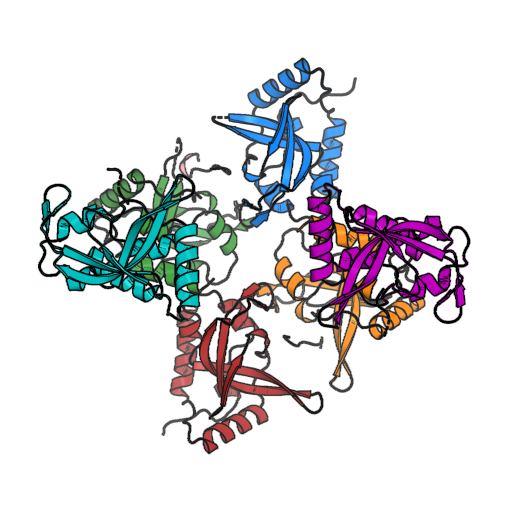
ATOM 1476 C C . ASN A 1 98 ? 260.683 -19.057 75.951 1.00 37.77 444 ASN A C 1
ATOM 1477 O O . ASN A 1 98 ? 260.461 -18.632 77.083 1.00 42.07 444 ASN A O 1
ATOM 1488 N N . GLN A 1 99 ? 261.897 -19.427 75.543 1.00 34.34 445 GLN A N 1
ATOM 1489 C CA . GLN A 1 99 ? 263.040 -19.431 76.449 1.00 34.92 445 GLN A CA 1
ATOM 1490 C C . GLN A 1 99 ? 263.860 -18.163 76.332 1.00 34.54 445 GLN A C 1
ATOM 1491 O O . GLN A 1 99 ? 263.801 -17.456 75.339 1.00 33.24 445 GLN A O 1
ATOM 1505 N N . GLU A 1 100 ? 264.634 -17.886 77.372 1.00 38.81 446 GLU A N 1
ATOM 1506 C CA . GLU A 1 100 ? 265.376 -16.654 77.465 1.00 46.54 446 GLU A CA 1
ATOM 1507 C C . GLU A 1 100 ? 266.661 -16.831 76.693 1.00 43.77 446 GLU A C 1
ATOM 1508 O O . GLU A 1 100 ? 267.014 -17.958 76.340 1.00 47.82 446 GLU A O 1
ATOM 1520 N N . PHE A 1 101 ? 267.330 -15.713 76.399 1.00 38.97 447 PHE A N 1
ATOM 1521 C CA . PHE A 1 101 ? 268.594 -15.732 75.692 1.00 38.07 447 PHE A CA 1
ATOM 1522 C C . PHE A 1 101 ? 269.616 -16.374 76.584 1.00 40.90 447 PHE A C 1
ATOM 1523 O O . PHE A 1 101 ? 269.592 -16.188 77.797 1.00 41.52 447 PHE A O 1
ATOM 1540 N N . THR A 1 102 ? 270.518 -17.132 75.981 1.00 45.40 448 THR A N 1
ATOM 1541 C CA . THR A 1 102 ? 271.666 -17.676 76.696 1.00 48.54 448 THR A CA 1
ATOM 1542 C C . THR A 1 102 ? 272.786 -16.660 76.607 1.00 49.39 448 THR A C 1
ATOM 1543 O O . THR A 1 102 ? 272.715 -15.718 75.815 1.00 49.15 448 THR A O 1
ATOM 1554 N N . GLU A 1 103 ? 273.818 -16.863 77.418 1.00 50.35 449 GLU A N 1
ATOM 1555 C CA . GLU A 1 103 ? 274.994 -16.008 77.412 1.00 51.90 449 GLU A CA 1
ATOM 1556 C C . GLU A 1 103 ? 275.680 -16.085 76.051 1.00 51.50 449 GLU A C 1
ATOM 1557 O O . GLU A 1 103 ? 276.124 -15.073 75.503 1.00 51.78 449 GLU A O 1
ATOM 1569 N N . SER A 1 104 ? 275.761 -17.299 75.517 1.00 49.80 450 SER A N 1
ATOM 1570 C CA . SER A 1 104 ? 276.406 -17.542 74.235 1.00 50.11 450 SER A CA 1
ATOM 1571 C C . SER A 1 104 ? 275.679 -16.822 73.103 1.00 45.83 450 SER A C 1
ATOM 1572 O O . SER A 1 104 ? 276.301 -16.201 72.232 1.00 45.99 450 SER A O 1
ATOM 1580 N N . GLU A 1 105 ? 274.358 -16.888 73.132 1.00 43.10 451 GLU A N 1
ATOM 1581 C CA . GLU A 1 105 ? 273.538 -16.206 72.135 1.00 41.43 451 GLU A CA 1
ATOM 1582 C C . GLU A 1 105 ? 273.771 -14.704 72.210 1.00 38.02 451 GLU A C 1
ATOM 1583 O O . GLU A 1 105 ? 273.998 -14.033 71.187 1.00 38.67 451 GLU A O 1
ATOM 1595 N N . PHE A 1 106 ? 273.712 -14.174 73.426 1.00 35.31 452 PHE A N 1
ATOM 1596 C CA . PHE A 1 106 ? 273.868 -12.745 73.637 1.00 34.22 452 PHE A CA 1
ATOM 1597 C C . PHE A 1 106 ? 275.250 -12.305 73.117 1.00 35.42 452 PHE A C 1
ATOM 1598 O O . PHE A 1 106 ? 275.380 -11.279 72.421 1.00 35.97 452 PHE A O 1
ATOM 1615 N N . MET A 1 107 ? 276.272 -13.099 73.429 1.00 34.49 453 MET A N 1
ATOM 1616 C CA . MET A 1 107 ? 277.623 -12.801 72.970 1.00 36.06 453 MET A CA 1
ATOM 1617 C C . MET A 1 107 ? 277.785 -12.856 71.452 1.00 36.13 453 MET A C 1
ATOM 1618 O O . MET A 1 107 ? 278.468 -12.010 70.867 1.00 33.70 453 MET A O 1
ATOM 1632 N N . LYS A 1 108 ? 277.179 -13.852 70.815 1.00 41.17 454 LYS A N 1
ATOM 1633 C CA . LYS A 1 108 ? 277.191 -13.911 69.356 1.00 45.96 454 LYS A CA 1
ATOM 1634 C C . LYS A 1 108 ? 276.553 -12.650 68.778 1.00 42.26 454 LYS A C 1
ATOM 1635 O O . LYS A 1 108 ? 277.076 -12.044 67.835 1.00 43.05 454 LYS A O 1
ATOM 1654 N N . TRP A 1 109 ? 275.430 -12.242 69.360 1.00 37.38 455 TRP A N 1
ATOM 1655 C CA . TRP A 1 109 ? 274.734 -11.040 68.911 1.00 33.97 455 TRP A CA 1
ATOM 1656 C C . TRP A 1 109 ? 275.554 -9.743 69.109 1.00 32.68 455 TRP A C 1
ATOM 1657 O O . TRP A 1 109 ? 275.599 -8.878 68.222 1.00 32.01 455 TRP A O 1
ATOM 1678 N N . LYS A 1 110 ? 276.225 -9.614 70.251 1.00 33.22 456 LYS A N 1
ATOM 1679 C CA . LYS A 1 110 ? 277.199 -8.542 70.431 1.00 35.80 456 LYS A CA 1
ATOM 1680 C C . LYS A 1 110 ? 278.265 -8.569 69.326 1.00 35.59 456 LYS A C 1
ATOM 1681 O O . LYS A 1 110 ? 278.580 -7.536 68.719 1.00 36.85 456 LYS A O 1
ATOM 1700 N N . GLU A 1 111 ? 278.856 -9.735 69.087 1.00 33.42 457 GLU A N 1
ATOM 1701 C CA . GLU A 1 111 ? 279.897 -9.828 68.055 1.00 38.32 457 GLU A CA 1
ATOM 1702 C C . GLU A 1 111 ? 279.319 -9.391 66.709 1.00 35.19 457 GLU A C 1
ATOM 1703 O O . GLU A 1 111 ? 279.952 -8.609 65.977 1.00 35.93 457 GLU A O 1
ATOM 1715 N N . ALA A 1 112 ? 278.094 -9.830 66.411 1.00 35.41 458 ALA A N 1
ATOM 1716 C CA . ALA A 1 112 ? 277.440 -9.469 65.151 1.00 37.26 458 ALA A CA 1
ATOM 1717 C C . ALA A 1 112 ? 277.261 -7.957 65.040 1.00 36.09 458 ALA A C 1
ATOM 1718 O O . ALA A 1 112 ? 277.653 -7.353 64.039 1.00 36.84 458 ALA A O 1
ATOM 1725 N N . MET A 1 113 ? 276.711 -7.340 66.085 1.00 35.61 459 MET A N 1
ATOM 1726 C CA . MET A 1 113 ? 276.533 -5.875 66.116 1.00 35.43 459 MET A CA 1
ATOM 1727 C C . MET A 1 113 ? 277.866 -5.127 65.997 1.00 35.81 459 MET A C 1
ATOM 1728 O O . MET A 1 113 ? 277.997 -4.124 65.285 1.00 36.00 459 MET A O 1
ATOM 1742 N N . PHE A 1 114 ? 278.863 -5.633 66.695 1.00 34.96 460 PHE A N 1
ATOM 1743 C CA . PHE A 1 114 ? 280.172 -5.002 66.721 1.00 35.92 460 PHE A CA 1
ATOM 1744 C C . PHE A 1 114 ? 280.802 -5.016 65.326 1.00 40.23 460 PHE A C 1
ATOM 1745 O O . PHE A 1 114 ? 281.295 -3.992 64.850 1.00 41.41 460 PHE A O 1
ATOM 1762 N N . SER A 1 115 ? 280.770 -6.176 64.677 1.00 43.63 461 SER A N 1
ATOM 1763 C CA . SER A 1 115 ? 281.320 -6.309 63.334 1.00 47.42 461 SER A CA 1
ATOM 1764 C C . SER A 1 115 ? 280.594 -5.392 62.369 1.00 47.99 461 SER A C 1
ATOM 1765 O O . SER A 1 115 ? 281.193 -4.876 61.427 1.00 53.58 461 SER A O 1
ATOM 1773 N N . ALA A 1 116 ? 279.308 -5.166 62.598 1.00 35.19 462 ALA A N 1
ATOM 1774 C CA . ALA A 1 116 ? 278.540 -4.327 61.678 1.00 36.76 462 ALA A CA 1
ATOM 1775 C C . ALA A 1 116 ? 278.639 -2.832 62.021 1.00 38.26 462 ALA A C 1
ATOM 1776 O O . ALA A 1 116 ? 278.118 -1.987 61.288 1.00 41.95 462 ALA A O 1
ATOM 1783 N N . GLY A 1 117 ? 279.324 -2.512 63.115 1.00 34.87 463 GLY A N 1
ATOM 1784 C CA . GLY A 1 117 ? 279.346 -1.161 63.633 1.00 37.53 463 GLY A CA 1
ATOM 1785 C C . GLY A 1 117 ? 277.972 -0.641 64.022 1.00 39.60 463 GLY A C 1
ATOM 1786 O O . GLY A 1 117 ? 277.674 0.533 63.815 1.00 43.41 463 GLY A O 1
ATOM 1790 N N . MET A 1 118 ? 277.121 -1.499 64.578 1.00 39.03 464 MET A N 1
ATOM 1791 C CA . MET A 1 118 ? 275.791 -1.052 64.959 1.00 39.77 464 MET A CA 1
ATOM 1792 C C . MET A 1 118 ? 275.766 -0.724 66.414 1.00 40.97 464 MET A C 1
ATOM 1793 O O . MET A 1 118 ? 276.189 -1.527 67.229 1.00 42.25 464 MET A O 1
ATOM 1807 N N . GLN A 1 119 ? 275.258 0.455 66.747 1.00 41.79 465 GLN A N 1
ATOM 1808 C CA . GLN A 1 119 ? 275.183 0.859 68.138 1.00 46.08 465 GLN A CA 1
ATOM 1809 C C . GLN A 1 119 ? 274.257 -0.073 68.901 1.00 42.83 465 GLN A C 1
ATOM 1810 O O . GLN A 1 119 ? 273.154 -0.375 68.456 1.00 42.67 465 GLN A O 1
ATOM 1824 N N . LEU A 1 120 ? 274.737 -0.558 70.040 1.00 40.80 466 LEU A N 1
ATOM 1825 C CA . LEU A 1 120 ? 273.908 -1.339 70.942 1.00 38.55 466 LEU A CA 1
ATOM 1826 C C . LEU A 1 120 ? 272.938 -0.430 71.635 1.00 37.47 466 LEU A C 1
ATOM 1827 O O . LEU A 1 120 ? 273.221 0.755 71.840 1.00 40.65 466 LEU A O 1
ATOM 1843 N N . PRO A 1 121 ? 271.792 -0.974 72.037 1.00 31.75 467 PRO A N 1
ATOM 1844 C CA . PRO A 1 121 ? 270.889 -0.165 72.853 1.00 30.81 467 PRO A CA 1
ATOM 1845 C C . PRO A 1 121 ? 271.462 0.135 74.248 1.00 34.58 467 PRO A C 1
ATOM 1846 O O . PRO A 1 121 ? 272.139 -0.709 74.858 1.00 36.74 467 PRO A O 1
ATOM 1857 N N . THR A 1 122 ? 271.197 1.333 74.756 1.00 37.16 468 THR A N 1
ATOM 1858 C CA . THR A 1 122 ? 271.588 1.704 76.119 1.00 40.37 468 THR A CA 1
ATOM 1859 C C . THR A 1 122 ? 270.602 1.123 77.138 1.00 41.05 468 THR A C 1
ATOM 1860 O O . THR A 1 122 ? 269.449 0.850 76.799 1.00 42.44 468 THR A O 1
ATOM 1871 N N . LEU A 1 123 ? 271.036 0.967 78.387 1.00 50.67 469 LEU A N 1
ATOM 1872 C CA . LEU A 1 123 ? 270.144 0.556 79.470 1.00 49.82 469 LEU A CA 1
ATOM 1873 C C . LEU A 1 123 ? 268.929 1.440 79.549 1.00 49.36 469 LEU A C 1
ATOM 1874 O O . LEU A 1 123 ? 267.821 0.957 79.777 1.00 49.76 469 LEU A O 1
ATOM 1890 N N . ASP A 1 124 ? 269.142 2.733 79.352 1.00 49.46 470 ASP A N 1
ATOM 1891 C CA . ASP A 1 124 ? 268.048 3.689 79.383 1.00 54.83 470 ASP A CA 1
ATOM 1892 C C . ASP A 1 124 ? 266.949 3.365 78.351 1.00 50.21 470 ASP A C 1
ATOM 1893 O O . ASP A 1 124 ? 265.764 3.288 78.715 1.00 51.36 470 ASP A O 1
ATOM 1902 N N . GLU A 1 125 ? 267.337 3.182 77.083 1.00 45.90 471 GLU A N 1
ATOM 1903 C CA . GLU A 1 125 ? 266.378 2.910 76.018 1.00 44.59 471 GLU A CA 1
ATOM 1904 C C . GLU A 1 125 ? 265.569 1.697 76.391 1.00 45.30 471 GLU A C 1
ATOM 1905 O O . GLU A 1 125 ? 264.367 1.619 76.123 1.00 47.11 471 GLU A O 1
ATOM 1917 N N . ILE A 1 126 ? 266.255 0.767 77.047 1.00 46.80 472 ILE A N 1
ATOM 1918 C CA . ILE A 1 126 ? 265.699 -0.524 77.424 1.00 49.28 472 ILE A CA 1
ATOM 1919 C C . ILE A 1 126 ? 264.696 -0.409 78.547 1.00 48.09 472 ILE A C 1
ATOM 1920 O O . ILE A 1 126 ? 263.594 -0.953 78.460 1.00 50.07 472 ILE A O 1
ATOM 1936 N N . ASN A 1 127 ? 265.075 0.281 79.614 1.00 44.58 473 ASN A N 1
ATOM 1937 C CA . ASN A 1 127 ? 264.146 0.474 80.711 1.00 44.50 473 ASN A CA 1
ATOM 1938 C C . ASN A 1 127 ? 262.942 1.263 80.225 1.00 46.53 473 ASN A C 1
ATOM 1939 O O . ASN A 1 127 ? 261.795 0.953 80.569 1.00 49.41 473 ASN A O 1
ATOM 1950 N N . LYS A 1 128 ? 263.191 2.254 79.384 1.00 43.39 474 LYS A N 1
ATOM 1951 C CA . LYS A 1 128 ? 262.098 3.051 78.853 1.00 47.34 474 LYS A CA 1
ATOM 1952 C C . LYS A 1 128 ? 261.139 2.141 78.082 1.00 44.51 474 LYS A C 1
ATOM 1953 O O . LYS A 1 128 ? 259.923 2.150 78.305 1.00 45.10 474 LYS A O 1
ATOM 1972 N N . LYS A 1 129 ? 261.688 1.335 77.191 1.00 41.32 475 LYS A N 1
ATOM 1973 C CA . LYS A 1 129 ? 260.865 0.400 76.439 1.00 40.60 475 LYS A CA 1
ATOM 1974 C C . LYS A 1 129 ? 260.066 -0.559 77.367 1.00 45.58 475 LYS A C 1
ATOM 1975 O O . LYS A 1 129 ? 258.842 -0.751 77.207 1.00 45.43 475 LYS A O 1
ATOM 1994 N N . GLU A 1 130 ? 260.763 -1.123 78.351 1.00 47.45 476 GLU A N 1
ATOM 1995 C CA . GLU A 1 130 ? 260.174 -2.025 79.332 1.00 50.64 476 GLU A CA 1
ATOM 1996 C C . GLU A 1 130 ? 258.949 -1.394 79.987 1.00 51.11 476 GLU A C 1
ATOM 1997 O O . GLU A 1 130 ? 257.898 -2.022 80.086 1.00 50.42 476 GLU A O 1
ATOM 2009 N N . LEU A 1 131 ? 259.088 -0.138 80.413 1.00 52.95 477 LEU A N 1
ATOM 2010 C CA . LEU A 1 131 ? 257.960 0.611 80.964 1.00 55.46 477 LEU A CA 1
ATOM 2011 C C . LEU A 1 131 ? 256.852 0.850 79.935 1.00 57.36 477 LEU A C 1
ATOM 2012 O O . LEU A 1 131 ? 255.662 0.645 80.217 1.00 59.59 477 LEU A O 1
ATOM 2028 N N . SER A 1 132 ? 257.244 1.303 78.750 1.00 56.71 478 SER A N 1
ATOM 2029 C CA . SER A 1 132 ? 256.287 1.691 77.710 1.00 60.17 478 SER A CA 1
ATOM 2030 C C . SER A 1 132 ? 255.368 0.517 77.316 1.00 60.98 478 SER A C 1
ATOM 2031 O O . SER A 1 132 ? 254.170 0.712 77.003 1.00 62.20 478 SER A O 1
ATOM 2039 N N . ILE A 1 133 ? 255.930 -0.694 77.339 1.00 59.55 479 ILE A N 1
ATOM 2040 C CA . ILE A 1 133 ? 255.136 -1.901 77.088 1.00 64.20 479 ILE A CA 1
ATOM 2041 C C . ILE A 1 133 ? 253.968 -2.003 78.056 1.00 66.22 479 ILE A C 1
ATOM 2042 O O . ILE A 1 133 ? 252.819 -2.140 77.639 1.00 73.66 479 ILE A O 1
ATOM 2058 N N . LYS A 1 134 ? 254.270 -1.960 79.352 1.00 61.87 480 LYS A N 1
ATOM 2059 C CA . LYS A 1 134 ? 253.244 -2.112 80.376 1.00 61.69 480 LYS A CA 1
ATOM 2060 C C . LYS A 1 134 ? 252.244 -0.961 80.347 1.00 64.08 480 LYS A C 1
ATOM 2061 O O . LYS A 1 134 ? 251.050 -1.187 80.506 1.00 63.44 480 LYS A O 1
ATOM 2080 N N . GLU A 1 135 ? 252.721 0.265 80.137 1.00 67.56 481 GLU A N 1
ATOM 2081 C CA . GLU A 1 135 ? 251.800 1.390 79.924 1.00 78.96 481 GLU A CA 1
ATOM 2082 C C . GLU A 1 135 ? 250.799 1.090 78.803 1.00 82.79 481 GLU A C 1
ATOM 2083 O O . GLU A 1 135 ? 249.594 1.237 79.002 1.00 88.59 481 GLU A O 1
ATOM 2095 N N . ALA A 1 136 ? 251.292 0.657 77.638 1.00 78.36 482 ALA A N 1
ATOM 2096 C CA . ALA A 1 136 ? 250.412 0.264 76.523 1.00 77.44 482 ALA A CA 1
ATOM 2097 C C . ALA A 1 136 ? 249.443 -0.886 76.882 1.00 80.81 482 ALA A C 1
ATOM 2098 O O . ALA A 1 136 ? 248.480 -1.144 76.158 1.00 81.92 482 ALA A O 1
ATOM 2105 N N . LEU A 1 137 ? 249.701 -1.556 78.003 1.00 83.67 483 LEU A N 1
ATOM 2106 C CA . LEU A 1 137 ? 248.888 -2.685 78.461 1.00 85.08 483 LEU A CA 1
ATOM 2107 C C . LEU A 1 137 ? 248.290 -2.435 79.854 1.00 88.68 483 LEU A C 1
ATOM 2108 O O . LEU A 1 137 ? 247.168 -1.940 79.996 1.00 92.22 483 LEU A O 1
ATOM 2124 N N . THR B 1 4 ? 239.632 21.424 61.676 1.00 72.64 350 THR B N 1
ATOM 2125 C CA . THR B 1 4 ? 239.425 20.048 62.135 1.00 70.92 350 THR B CA 1
ATOM 2126 C C . THR B 1 4 ? 237.935 19.703 62.256 1.00 71.06 350 THR B C 1
ATOM 2127 O O . THR B 1 4 ? 237.158 20.420 62.886 1.00 78.54 350 THR B O 1
ATOM 2137 N N . HIS B 1 5 ? 237.559 18.581 61.657 1.00 60.68 351 HIS B N 1
ATOM 2138 C CA . HIS B 1 5 ? 236.165 18.286 61.372 1.00 56.06 351 HIS B CA 1
ATOM 2139 C C . HIS B 1 5 ? 235.549 17.309 62.388 1.00 50.03 351 HIS B C 1
ATOM 2140 O O . HIS B 1 5 ? 236.167 16.296 62.755 1.00 48.67 351 HIS B O 1
ATOM 2155 N N . MET B 1 6 ? 234.324 17.608 62.821 1.00 47.02 352 MET B N 1
ATOM 2156 C CA . MET B 1 6 ? 233.624 16.784 63.801 1.00 42.67 352 MET B CA 1
ATOM 2157 C C . MET B 1 6 ? 232.671 15.835 63.094 1.00 41.70 352 MET B C 1
ATOM 2158 O O . MET B 1 6 ? 232.226 16.111 61.980 1.00 43.46 352 MET B O 1
ATOM 2172 N N . VAL B 1 7 ? 232.344 14.749 63.745 1.00 39.31 353 VAL B N 1
ATOM 2173 C CA . VAL B 1 7 ? 231.394 13.820 63.223 1.00 43.71 353 VAL B CA 1
ATOM 2174 C C . VAL B 1 7 ? 230.094 14.521 63.011 1.00 46.59 353 VAL B C 1
ATOM 2175 O O . VAL B 1 7 ? 229.698 15.291 63.823 1.00 52.38 353 VAL B O 1
ATOM 2188 N N . SER B 1 8 ? 229.432 14.244 61.915 1.00 44.23 354 SER B N 1
ATOM 2189 C CA . SER B 1 8 ? 228.150 14.824 61.658 1.00 49.15 354 SER B CA 1
ATOM 2190 C C . SER B 1 8 ? 227.167 13.941 60.951 1.00 49.49 354 SER B C 1
ATOM 2191 O O . SER B 1 8 ? 226.061 14.338 60.752 1.00 52.78 354 SER B O 1
ATOM 2199 N N . LEU B 1 9 ? 227.560 12.743 60.586 1.00 49.30 355 LEU B N 1
ATOM 2200 C CA . LEU B 1 9 ? 226.650 11.822 59.957 1.00 51.73 355 LEU B CA 1
ATOM 2201 C C . LEU B 1 9 ? 226.673 10.498 60.667 1.00 48.60 355 LEU B C 1
ATOM 2202 O O . LEU B 1 9 ? 227.666 10.128 61.196 1.00 43.43 355 LEU B O 1
ATOM 2218 N N . PRO B 1 10 ? 225.552 9.808 60.678 1.00 47.07 356 PRO B N 1
ATOM 2219 C CA . PRO B 1 10 ? 225.471 8.446 61.199 1.00 43.82 356 PRO B CA 1
ATOM 2220 C C . PRO B 1 10 ? 226.458 7.499 60.515 1.00 43.36 356 PRO B C 1
ATOM 2221 O O . PRO B 1 10 ? 227.094 6.709 61.220 1.00 39.31 356 PRO B O 1
ATOM 2232 N N . GLU B 1 11 ? 226.594 7.599 59.188 1.00 50.36 357 GLU B N 1
ATOM 2233 C CA . GLU B 1 11 ? 227.513 6.737 58.423 1.00 49.57 357 GLU B CA 1
ATOM 2234 C C . GLU B 1 11 ? 228.913 6.794 59.029 1.00 48.33 357 GLU B C 1
ATOM 2235 O O . GLU B 1 11 ? 229.601 5.777 59.119 1.00 49.88 357 GLU B O 1
ATOM 2247 N N . GLU B 1 12 ? 229.324 7.982 59.457 1.00 46.44 358 GLU B N 1
ATOM 2248 C CA . GLU B 1 12 ? 230.642 8.168 60.052 1.00 43.77 358 GLU B CA 1
ATOM 2249 C C . GLU B 1 12 ? 230.713 7.436 61.390 1.00 42.75 358 GLU B C 1
ATOM 2250 O O . GLU B 1 12 ? 231.678 6.734 61.660 1.00 42.82 358 GLU B O 1
ATOM 2262 N N . LEU B 1 13 ? 229.680 7.584 62.218 1.00 41.31 359 LEU B N 1
ATOM 2263 C CA . LEU B 1 13 ? 229.724 7.043 63.567 1.00 39.58 359 LEU B CA 1
ATOM 2264 C C . LEU B 1 13 ? 229.539 5.516 63.524 1.00 37.97 359 LEU B C 1
ATOM 2265 O O . LEU B 1 13 ? 230.076 4.799 64.376 1.00 37.46 359 LEU B O 1
ATOM 2281 N N . ASN B 1 14 ? 228.835 5.033 62.496 1.00 36.35 360 ASN B N 1
ATOM 2282 C CA . ASN B 1 14 ? 228.641 3.607 62.280 1.00 37.51 360 ASN B CA 1
ATOM 2283 C C . ASN B 1 14 ? 229.956 2.877 62.121 1.00 36.61 360 ASN B C 1
ATOM 2284 O O . ASN B 1 14 ? 230.040 1.698 62.440 1.00 36.26 360 ASN B O 1
ATOM 2295 N N . ARG B 1 15 ? 230.981 3.589 61.650 1.00 39.01 361 ARG B N 1
ATOM 2296 C CA . ARG B 1 15 ? 232.319 3.022 61.428 1.00 37.51 361 ARG B CA 1
ATOM 2297 C C . ARG B 1 15 ? 232.948 2.464 62.691 1.00 35.63 361 ARG B C 1
ATOM 2298 O O . ARG B 1 15 ? 233.814 1.593 62.626 1.00 35.34 361 ARG B O 1
ATOM 2319 N N . VAL B 1 16 ? 232.544 2.993 63.838 1.00 34.39 362 VAL B N 1
ATOM 2320 C CA . VAL B 1 16 ? 233.084 2.537 65.108 1.00 33.62 362 VAL B CA 1
ATOM 2321 C C . VAL B 1 16 ? 231.959 1.984 65.961 1.00 35.44 362 VAL B C 1
ATOM 2322 O O . VAL B 1 16 ? 232.103 1.849 67.179 1.00 35.86 362 VAL B O 1
ATOM 2335 N N . ARG B 1 17 ? 230.849 1.643 65.302 1.00 36.05 363 ARG B N 1
ATOM 2336 C CA . ARG B 1 17 ? 229.745 0.933 65.947 1.00 34.89 363 ARG B CA 1
ATOM 2337 C C . ARG B 1 17 ? 230.075 -0.549 66.026 1.00 32.80 363 ARG B C 1
ATOM 2338 O O . ARG B 1 17 ? 230.318 -1.201 65.008 1.00 34.81 363 ARG B O 1
ATOM 2359 N N . LEU B 1 18 ? 230.082 -1.096 67.226 1.00 30.30 364 LEU B N 1
ATOM 2360 C CA . LEU B 1 18 ? 230.225 -2.543 67.388 1.00 29.76 364 LEU B CA 1
ATOM 2361 C C . LEU B 1 18 ? 228.866 -3.213 67.508 1.00 28.22 364 LEU B C 1
ATOM 2362 O O . LEU B 1 18 ? 228.023 -2.807 68.320 1.00 27.62 364 LEU B O 1
ATOM 2378 N N . SER B 1 19 ? 228.663 -4.236 66.688 1.00 27.66 365 SER B N 1
ATOM 2379 C CA . SER B 1 19 ? 227.464 -5.073 66.735 1.00 27.87 365 SER B CA 1
ATOM 2380 C C . SER B 1 19 ? 227.537 -6.051 67.898 1.00 26.80 365 SER B C 1
ATOM 2381 O O . SER B 1 19 ? 228.599 -6.293 68.445 1.00 24.90 365 SER B O 1
ATOM 2389 N N . ARG B 1 20 ? 226.404 -6.642 68.248 1.00 28.33 366 ARG B N 1
ATOM 2390 C CA . ARG B 1 20 ? 226.386 -7.660 69.283 1.00 28.49 366 ARG B CA 1
ATOM 2391 C C . ARG B 1 20 ? 227.193 -8.912 68.885 1.00 28.92 366 ARG B C 1
ATOM 2392 O O . ARG B 1 20 ? 227.912 -9.479 69.723 1.00 25.86 366 ARG B O 1
ATOM 2413 N N . HIS B 1 21 ? 227.083 -9.333 67.624 1.00 30.88 367 HIS B N 1
ATOM 2414 C CA . HIS B 1 21 ? 227.871 -10.473 67.135 1.00 33.65 367 HIS B CA 1
ATOM 2415 C C . HIS B 1 21 ? 229.367 -10.314 67.423 1.00 32.72 367 HIS B C 1
ATOM 2416 O O . HIS B 1 21 ? 230.042 -11.277 67.813 1.00 32.79 367 HIS B O 1
ATOM 2431 N N . LYS B 1 22 ? 229.889 -9.106 67.193 1.00 32.74 368 LYS B N 1
ATOM 2432 C CA . LYS B 1 22 ? 231.311 -8.838 67.362 1.00 34.03 368 LYS B CA 1
ATOM 2433 C C . LYS B 1 22 ? 231.695 -8.904 68.823 1.00 34.23 368 LYS B C 1
ATOM 2434 O O . LYS B 1 22 ? 232.682 -9.558 69.202 1.00 35.82 368 LYS B O 1
ATOM 2453 N N . LEU B 1 23 ? 230.914 -8.206 69.642 1.00 33.23 369 LEU B N 1
ATOM 2454 C CA . LEU B 1 23 ? 231.065 -8.242 71.089 1.00 32.85 369 LEU B CA 1
ATOM 2455 C C . LEU B 1 23 ? 231.105 -9.690 71.591 1.00 31.15 369 LEU B C 1
ATOM 2456 O O . LEU B 1 23 ? 232.006 -10.065 72.341 1.00 32.04 369 LEU B O 1
ATOM 2472 N N . GLU B 1 24 ? 230.155 -10.502 71.144 1.00 28.17 370 GLU B N 1
ATOM 2473 C CA . GLU B 1 24 ? 230.132 -11.930 71.455 1.00 31.15 370 GLU B CA 1
ATOM 2474 C C . GLU B 1 24 ? 231.371 -12.678 70.984 1.00 32.72 370 GLU B C 1
ATOM 2475 O O . GLU B 1 24 ? 231.971 -13.424 71.744 1.00 33.46 370 GLU B O 1
ATOM 2487 N N . ARG B 1 25 ? 231.767 -12.465 69.737 1.00 37.48 371 ARG B N 1
ATOM 2488 C CA . ARG B 1 25 ? 232.996 -13.073 69.213 1.00 40.27 371 ARG B CA 1
ATOM 2489 C C . ARG B 1 25 ? 234.215 -12.723 70.060 1.00 39.76 371 ARG B C 1
ATOM 2490 O O . ARG B 1 25 ? 235.099 -13.558 70.262 1.00 43.73 371 ARG B O 1
ATOM 2511 N N . TRP B 1 26 ? 234.280 -11.476 70.511 1.00 35.15 372 TRP B N 1
ATOM 2512 C CA . TRP B 1 26 ? 235.477 -10.972 71.163 1.00 34.76 372 TRP B CA 1
ATOM 2513 C C . TRP B 1 26 ? 235.482 -11.041 72.694 1.00 36.06 372 TRP B C 1
ATOM 2514 O O . TRP B 1 26 ? 236.530 -10.795 73.305 1.00 38.78 372 TRP B O 1
ATOM 2535 N N . CYS B 1 27 ? 234.349 -11.344 73.329 1.00 36.63 373 CYS B N 1
ATOM 2536 C CA . CYS B 1 27 ? 234.248 -11.081 74.769 1.00 36.84 373 CYS B CA 1
ATOM 2537 C C . CYS B 1 27 ? 235.198 -11.917 75.638 1.00 40.43 373 CYS B C 1
ATOM 2538 O O . CYS B 1 27 ? 235.429 -11.567 76.786 1.00 43.10 373 CYS B O 1
ATOM 2546 N N . HIS B 1 28 ? 235.787 -12.980 75.103 1.00 41.55 374 HIS B N 1
ATOM 2547 C CA . HIS B 1 28 ? 236.758 -13.761 75.876 1.00 46.43 374 HIS B CA 1
ATOM 2548 C C . HIS B 1 28 ? 238.191 -13.489 75.462 1.00 50.71 374 HIS B C 1
ATOM 2549 O O . HIS B 1 28 ? 239.112 -14.099 75.987 1.00 54.53 374 HIS B O 1
ATOM 2558 N N . MET B 1 29 ? 238.385 -12.558 74.535 1.00 50.18 375 MET B N 1
ATOM 2559 C CA . MET B 1 29 ? 239.728 -12.210 74.076 1.00 52.66 375 MET B CA 1
ATOM 2560 C C . MET B 1 29 ? 240.462 -11.403 75.149 1.00 47.05 375 MET B C 1
ATOM 2561 O O . MET B 1 29 ? 239.838 -10.664 75.919 1.00 43.01 375 MET B O 1
ATOM 2575 N N . PRO B 1 30 ? 241.792 -11.535 75.196 1.00 48.16 376 PRO B N 1
ATOM 2576 C CA . PRO B 1 30 ? 242.589 -10.867 76.233 1.00 51.65 376 PRO B CA 1
ATOM 2577 C C . PRO B 1 30 ? 242.587 -9.317 76.210 1.00 55.35 376 PRO B C 1
ATOM 2578 O O . PRO B 1 30 ? 242.763 -8.740 77.283 1.00 60.56 376 PRO B O 1
ATOM 2589 N N . PHE B 1 31 ? 242.411 -8.662 75.068 1.00 50.37 377 PHE B N 1
ATOM 2590 C CA . PHE B 1 31 ? 242.379 -7.197 75.079 1.00 54.19 377 PHE B CA 1
ATOM 2591 C C . PHE B 1 31 ? 241.033 -6.664 74.580 1.00 50.36 377 PHE B C 1
ATOM 2592 O O . PHE B 1 31 ? 240.950 -5.768 73.741 1.00 51.95 377 PHE B O 1
ATOM 2609 N N . PHE B 1 32 ? 239.981 -7.233 75.156 1.00 47.79 378 PHE B N 1
ATOM 2610 C CA . PHE B 1 32 ? 238.630 -6.871 74.830 1.00 40.22 378 PHE B CA 1
ATOM 2611 C C . PHE B 1 32 ? 238.409 -5.414 75.250 1.00 39.24 378 PHE B C 1
ATOM 2612 O O . PHE B 1 32 ? 237.937 -4.574 74.450 1.00 41.13 378 PHE B O 1
ATOM 2629 N N . ALA B 1 33 ? 238.788 -5.109 76.486 1.00 35.07 379 ALA B N 1
ATOM 2630 C CA . ALA B 1 33 ? 238.605 -3.774 77.037 1.00 35.20 379 ALA B CA 1
ATOM 2631 C C . ALA B 1 33 ? 239.244 -2.676 76.167 1.00 38.00 379 ALA B C 1
ATOM 2632 O O . ALA B 1 33 ? 238.581 -1.718 75.769 1.00 34.39 379 ALA B O 1
ATOM 2639 N N . LYS B 1 34 ? 240.530 -2.832 75.884 1.00 48.99 380 LYS B N 1
ATOM 2640 C CA . LYS B 1 34 ? 241.296 -1.854 75.114 1.00 55.86 380 LYS B CA 1
ATOM 2641 C C . LYS B 1 34 ? 240.661 -1.628 73.734 1.00 52.11 380 LYS B C 1
ATOM 2642 O O . LYS B 1 34 ? 240.439 -0.497 73.299 1.00 55.31 380 LYS B O 1
ATOM 2661 N N . THR B 1 35 ? 240.353 -2.724 73.064 1.00 44.68 381 THR B N 1
ATOM 2662 C CA . THR B 1 35 ? 239.758 -2.693 71.743 1.00 40.47 381 THR B CA 1
ATOM 2663 C C . THR B 1 35 ? 238.415 -1.945 71.722 1.00 36.18 381 THR B C 1
ATOM 2664 O O . THR B 1 35 ? 238.238 -1.021 70.916 1.00 38.12 381 THR B O 1
ATOM 2675 N N . VAL B 1 36 ? 237.482 -2.337 72.600 1.00 30.58 382 VAL B N 1
ATOM 2676 C CA . VAL B 1 36 ? 236.117 -1.832 72.509 1.00 26.45 382 VAL B CA 1
ATOM 2677 C C . VAL B 1 36 ? 235.952 -0.434 73.088 1.00 27.88 382 VAL B C 1
ATOM 2678 O O . VAL B 1 36 ? 235.065 0.313 72.692 1.00 26.23 382 VAL B O 1
ATOM 2691 N N . THR B 1 37 ? 236.802 -0.080 74.035 1.00 32.20 383 THR B N 1
ATOM 2692 C CA . THR B 1 37 ? 236.723 1.238 74.654 1.00 36.58 383 THR B CA 1
ATOM 2693 C C . THR B 1 37 ? 237.020 2.310 73.631 1.00 39.87 383 THR B C 1
ATOM 2694 O O . THR B 1 37 ? 238.072 2.300 73.003 1.00 41.92 383 THR B O 1
ATOM 2705 N N . GLY B 1 38 ? 236.087 3.238 73.475 1.00 40.52 384 GLY B N 1
ATOM 2706 C CA . GLY B 1 38 ? 236.200 4.284 72.473 1.00 43.17 384 GLY B CA 1
ATOM 2707 C C . GLY B 1 38 ? 235.258 4.000 71.319 1.00 41.08 384 GLY B C 1
ATOM 2708 O O . GLY B 1 38 ? 234.953 4.879 70.514 1.00 44.61 384 GLY B O 1
ATOM 2712 N N . CYS B 1 39 ? 234.794 2.761 71.225 1.00 34.79 385 CYS B N 1
ATOM 2713 C CA . CYS B 1 39 ? 233.785 2.435 70.229 1.00 29.78 385 CYS B CA 1
ATOM 2714 C C . CYS B 1 39 ? 232.415 2.807 70.746 1.00 25.36 385 CYS B C 1
ATOM 2715 O O . CYS B 1 39 ? 232.240 3.112 71.936 1.00 26.00 385 CYS B O 1
ATOM 2723 N N . PHE B 1 40 ? 231.452 2.772 69.839 1.00 26.81 386 PHE B N 1
ATOM 2724 C CA . PHE B 1 40 ? 230.077 3.110 70.133 1.00 29.81 386 PHE B CA 1
ATOM 2725 C C . PHE B 1 40 ? 229.234 1.873 69.941 1.00 32.07 386 PHE B C 1
ATOM 2726 O O . PHE B 1 40 ? 229.673 0.883 69.341 1.00 32.65 386 PHE B O 1
ATOM 2743 N N . VAL B 1 41 ? 228.022 1.928 70.472 1.00 32.61 387 VAL B N 1
ATOM 2744 C CA . VAL B 1 41 ? 227.058 0.880 70.256 1.00 31.59 387 VAL B CA 1
ATOM 2745 C C . VAL B 1 41 ? 225.665 1.489 70.140 1.00 30.94 387 VAL B C 1
ATOM 2746 O O . VAL B 1 41 ? 225.423 2.631 70.579 1.00 32.49 387 VAL B O 1
ATOM 2759 N N . ARG B 1 42 ? 224.772 0.730 69.509 1.00 29.29 388 ARG B N 1
ATOM 2760 C CA . ARG B 1 42 ? 223.337 1.014 69.501 1.00 31.26 388 ARG B CA 1
ATOM 2761 C C . ARG B 1 42 ? 222.693 0.133 70.570 1.00 33.11 388 ARG B C 1
ATOM 2762 O O . ARG B 1 42 ? 222.616 -1.093 70.432 1.00 35.93 388 ARG B O 1
ATOM 2783 N N . ILE B 1 43 ? 222.249 0.750 71.652 1.00 32.88 389 ILE B N 1
ATOM 2784 C CA . ILE B 1 43 ? 221.814 -0.005 72.823 1.00 32.94 389 ILE B CA 1
ATOM 2785 C C . ILE B 1 43 ? 220.292 0.086 73.000 1.00 34.64 389 ILE B C 1
ATOM 2786 O O . ILE B 1 43 ? 219.722 1.167 72.894 1.00 35.58 389 ILE B O 1
ATOM 2802 N N . GLY B 1 44 ? 219.637 -1.056 73.220 1.00 35.24 390 GLY B N 1
ATOM 2803 C CA . GLY B 1 44 ? 218.201 -1.074 73.459 1.00 37.13 390 GLY B CA 1
ATOM 2804 C C . GLY B 1 44 ? 217.938 -0.779 74.923 1.00 38.57 390 GLY B C 1
ATOM 2805 O O . GLY B 1 44 ? 218.331 -1.558 75.774 1.00 38.61 390 GLY B O 1
ATOM 2809 N N . ILE B 1 45 ? 217.299 0.346 75.221 1.00 41.35 391 ILE B N 1
ATOM 2810 C CA . ILE B 1 45 ? 217.184 0.800 76.610 1.00 44.69 391 ILE B CA 1
ATOM 2811 C C . ILE B 1 45 ? 215.807 0.511 77.216 1.00 49.20 391 ILE B C 1
ATOM 2812 O O . ILE B 1 45 ? 215.582 0.709 78.418 1.00 52.18 391 ILE B O 1
ATOM 2828 N N . GLY B 1 46 ? 214.891 0.050 76.374 1.00 49.78 392 GLY B N 1
ATOM 2829 C CA . GLY B 1 46 ? 213.590 -0.371 76.835 1.00 50.90 392 GLY B CA 1
ATOM 2830 C C . GLY B 1 46 ? 212.543 -0.225 75.762 1.00 51.76 392 GLY B C 1
ATOM 2831 O O . GLY B 1 46 ? 212.857 -0.062 74.576 1.00 48.82 392 GLY B O 1
ATOM 2835 N N . ASN B 1 47 ? 211.290 -0.290 76.191 1.00 58.58 393 ASN B N 1
ATOM 2836 C CA . ASN B 1 47 ? 210.175 -0.124 75.290 1.00 64.67 393 ASN B CA 1
ATOM 2837 C C . ASN B 1 47 ? 209.403 1.127 75.638 1.00 68.89 393 ASN B C 1
ATOM 2838 O O . ASN B 1 47 ? 209.363 1.551 76.793 1.00 71.18 393 ASN B O 1
ATOM 2849 N N . HIS B 1 48 ? 208.820 1.731 74.612 1.00 72.72 394 HIS B N 1
ATOM 2850 C CA . HIS B 1 48 ? 207.839 2.775 74.799 1.00 75.69 394 HIS B CA 1
ATOM 2851 C C . HIS B 1 48 ? 206.651 2.344 73.957 1.00 79.87 394 HIS B C 1
ATOM 2852 O O . HIS B 1 48 ? 206.819 2.028 72.777 1.00 80.06 394 HIS B O 1
ATOM 2867 N N . ASN B 1 49 ? 205.474 2.288 74.581 1.00 84.62 395 ASN B N 1
ATOM 2868 C CA . ASN B 1 49 ? 204.264 1.776 73.943 1.00 92.15 395 ASN B CA 1
ATOM 2869 C C . ASN B 1 49 ? 204.462 0.379 73.368 1.00 94.18 395 ASN B C 1
ATOM 2870 O O . ASN B 1 49 ? 203.931 0.058 72.307 1.00 98.24 395 ASN B O 1
ATOM 2881 N N . SER B 1 50 ? 205.229 -0.447 74.073 1.00 91.54 396 SER B N 1
ATOM 2882 C CA . SER B 1 50 ? 205.533 -1.801 73.620 1.00 92.56 396 SER B CA 1
ATOM 2883 C C . SER B 1 50 ? 206.315 -1.791 72.307 1.00 94.09 396 SER B C 1
ATOM 2884 O O . SER B 1 50 ? 206.259 -2.758 71.554 1.00 95.33 396 SER B O 1
ATOM 2892 N N . LYS B 1 51 ? 207.035 -0.701 72.034 1.00 89.30 397 LYS B N 1
ATOM 2893 C CA . LYS B 1 51 ? 207.935 -0.636 70.877 1.00 85.98 397 LYS B CA 1
ATOM 2894 C C . LYS B 1 51 ? 209.375 -0.392 71.348 1.00 77.09 397 LYS B C 1
ATOM 2895 O O . LYS B 1 51 ? 209.592 0.402 72.260 1.00 83.24 397 LYS B O 1
ATOM 2914 N N . PRO B 1 52 ? 210.364 -1.073 70.735 1.00 60.99 398 PRO B N 1
ATOM 2915 C CA . PRO B 1 52 ? 211.740 -0.962 71.237 1.00 51.73 398 PRO B CA 1
ATOM 2916 C C . PRO B 1 52 ? 212.406 0.360 70.908 1.00 46.81 398 PRO B C 1
ATOM 2917 O O . PRO B 1 52 ? 212.284 0.874 69.796 1.00 49.41 398 PRO B O 1
ATOM 2928 N N . VAL B 1 53 ? 213.131 0.885 71.885 1.00 39.96 399 VAL B N 1
ATOM 2929 C CA . VAL B 1 53 ? 213.787 2.178 71.767 1.00 37.66 399 VAL B CA 1
ATOM 2930 C C . VAL B 1 53 ? 215.296 1.981 71.879 1.00 35.20 399 VAL B C 1
ATOM 2931 O O . VAL B 1 53 ? 215.776 1.255 72.746 1.00 36.10 399 VAL B O 1
ATOM 2944 N N . TYR B 1 54 ? 216.039 2.637 71.005 1.00 33.20 400 TYR B N 1
ATOM 2945 C CA . TYR B 1 54 ? 217.478 2.475 70.952 1.00 32.84 400 TYR B CA 1
ATOM 2946 C C . TYR B 1 54 ? 218.169 3.826 71.059 1.00 35.18 400 TYR B C 1
ATOM 2947 O O . TYR B 1 54 ? 217.646 4.834 70.594 1.00 35.62 400 TYR B O 1
ATOM 2965 N N . ARG B 1 55 ? 219.375 3.820 71.626 1.00 37.05 401 ARG B N 1
ATOM 2966 C CA . ARG B 1 55 ? 220.184 5.012 71.709 1.00 39.47 401 ARG B CA 1
ATOM 2967 C C . ARG B 1 55 ? 221.609 4.711 71.291 1.00 36.16 401 ARG B C 1
ATOM 2968 O O . ARG B 1 55 ? 222.105 3.579 71.370 1.00 34.67 401 ARG B O 1
ATOM 2989 N N . VAL B 1 56 ? 222.253 5.765 70.826 1.00 33.38 402 VAL B N 1
ATOM 2990 C CA . VAL B 1 56 ? 223.673 5.808 70.651 1.00 33.29 402 VAL B CA 1
ATOM 2991 C C . VAL B 1 56 ? 224.308 5.988 72.022 1.00 34.08 402 VAL B C 1
ATOM 2992 O O . VAL B 1 56 ? 223.869 6.818 72.836 1.00 36.42 402 VAL B O 1
ATOM 3005 N N . ALA B 1 57 ? 225.364 5.231 72.263 1.00 33.23 403 ALA B N 1
ATOM 3006 C CA . ALA B 1 57 ? 226.169 5.423 73.452 1.00 35.32 403 ALA B CA 1
ATOM 3007 C C . ALA B 1 57 ? 227.608 5.023 73.156 1.00 34.90 403 ALA B C 1
ATOM 3008 O O . ALA B 1 57 ? 227.855 4.150 72.337 1.00 32.93 403 ALA B O 1
ATOM 3015 N N . GLU B 1 58 ? 228.550 5.676 73.830 1.00 35.63 404 GLU B N 1
ATOM 3016 C CA . GLU B 1 58 ? 229.973 5.368 73.713 1.00 34.92 404 GLU B CA 1
ATOM 3017 C C . GLU B 1 58 ? 230.362 4.395 74.818 1.00 33.98 404 GLU B C 1
ATOM 3018 O O . GLU B 1 58 ? 229.916 4.529 75.957 1.00 34.73 404 GLU B O 1
ATOM 3030 N N . ILE B 1 59 ? 231.202 3.417 74.494 1.00 32.96 405 ILE B N 1
ATOM 3031 C CA . ILE B 1 59 ? 231.782 2.543 75.511 1.00 32.59 405 ILE B CA 1
ATOM 3032 C C . ILE B 1 59 ? 232.945 3.253 76.173 1.00 32.94 405 ILE B C 1
ATOM 3033 O O . ILE B 1 59 ? 233.923 3.579 75.503 1.00 34.05 405 ILE B O 1
ATOM 3049 N N . THR B 1 60 ? 232.864 3.467 77.484 1.00 35.13 406 THR B N 1
ATOM 3050 C CA . THR B 1 60 ? 233.958 4.119 78.213 1.00 39.78 406 THR B CA 1
ATOM 3051 C C . THR B 1 60 ? 234.752 3.115 79.042 1.00 40.31 406 THR B C 1
ATOM 3052 O O . THR B 1 60 ? 235.837 3.418 79.524 1.00 41.82 406 THR B O 1
ATOM 3063 N N . GLY B 1 61 ? 234.222 1.907 79.184 1.00 39.79 407 GLY B N 1
ATOM 3064 C CA . GLY B 1 61 ? 234.951 0.865 79.878 1.00 40.29 407 GLY B CA 1
ATOM 3065 C C . GLY B 1 61 ? 234.217 -0.459 79.943 1.00 37.26 407 GLY B C 1
ATOM 3066 O O . GLY B 1 61 ? 233.056 -0.588 79.554 1.00 32.94 407 GLY B O 1
ATOM 3070 N N . VAL B 1 62 ? 234.906 -1.447 80.480 1.00 35.76 408 VAL B N 1
ATOM 3071 C CA . VAL B 1 62 ? 234.300 -2.741 80.704 1.00 35.41 408 VAL B CA 1
ATOM 3072 C C . VAL B 1 62 ? 234.313 -2.995 82.198 1.00 36.52 408 VAL B C 1
ATOM 3073 O O . VAL B 1 62 ? 235.328 -2.794 82.854 1.00 39.12 408 VAL B O 1
ATOM 3086 N N . VAL B 1 63 ? 233.175 -3.435 82.717 1.00 35.71 409 VAL B N 1
ATOM 3087 C CA . VAL B 1 63 ? 233.025 -3.720 84.133 1.00 42.57 409 VAL B CA 1
ATOM 3088 C C . VAL B 1 63 ? 232.403 -5.101 84.357 1.00 40.74 409 VAL B C 1
ATOM 3089 O O . VAL B 1 63 ? 232.083 -5.814 83.405 1.00 37.80 409 VAL B O 1
ATOM 3102 N N . GLU B 1 64 ? 232.224 -5.462 85.621 1.00 47.69 410 GLU B N 1
ATOM 3103 C CA . GLU B 1 64 ? 231.620 -6.730 85.992 1.00 52.32 410 GLU B CA 1
ATOM 3104 C C . GLU B 1 64 ? 230.162 -6.526 86.392 1.00 51.34 410 GLU B C 1
ATOM 3105 O O . GLU B 1 64 ? 229.834 -5.566 87.092 1.00 53.21 410 GLU B O 1
ATOM 3117 N N . THR B 1 65 ? 229.293 -7.433 85.948 1.00 47.75 411 THR B N 1
ATOM 3118 C CA . THR B 1 65 ? 227.896 -7.447 86.391 1.00 47.29 411 THR B CA 1
ATOM 3119 C C . THR B 1 65 ? 227.767 -8.274 87.672 1.00 48.71 411 THR B C 1
ATOM 3120 O O . THR B 1 65 ? 228.684 -9.022 88.037 1.00 52.62 411 THR B O 1
ATOM 3131 N N . ALA B 1 66 ? 226.620 -8.155 88.340 1.00 47.66 412 ALA B N 1
ATOM 3132 C CA . ALA B 1 66 ? 226.364 -8.879 89.579 1.00 50.20 412 ALA B CA 1
ATOM 3133 C C . ALA B 1 66 ? 226.322 -10.379 89.333 1.00 56.19 412 ALA B C 1
ATOM 3134 O O . ALA B 1 66 ? 226.860 -11.165 90.113 1.00 60.93 412 ALA B O 1
ATOM 3141 N N . LYS B 1 67 ? 225.673 -10.761 88.240 1.00 58.82 413 LYS B N 1
ATOM 3142 C CA . LYS B 1 67 ? 225.497 -12.157 87.891 1.00 58.53 413 LYS B CA 1
ATOM 3143 C C . LYS B 1 67 ? 226.189 -12.484 86.581 1.00 52.48 413 LYS B C 1
ATOM 3144 O O . LYS B 1 67 ? 226.245 -11.653 85.673 1.00 52.29 413 LYS B O 1
ATOM 3163 N N . VAL B 1 68 ? 226.707 -13.702 86.480 1.00 47.44 414 VAL B N 1
ATOM 3164 C CA . VAL B 1 68 ? 227.025 -14.261 85.177 1.00 45.40 414 VAL B CA 1
ATOM 3165 C C . VAL B 1 68 ? 225.696 -14.414 84.441 1.00 43.86 414 VAL B C 1
ATOM 3166 O O . VAL B 1 68 ? 224.676 -14.761 85.045 1.00 45.93 414 VAL B O 1
ATOM 3179 N N . TYR B 1 69 ? 225.696 -14.125 83.147 1.00 38.82 415 TYR B N 1
ATOM 3180 C CA . TYR B 1 69 ? 224.482 -14.277 82.358 1.00 34.44 415 TYR B CA 1
ATOM 3181 C C . TYR B 1 69 ? 224.816 -14.907 81.027 1.00 33.55 415 TYR B C 1
ATOM 3182 O O . TYR B 1 69 ? 225.984 -15.040 80.654 1.00 34.07 415 TYR B O 1
ATOM 3200 N N . GLN B 1 70 ? 223.760 -15.300 80.331 1.00 36.37 416 GLN B N 1
ATOM 3201 C CA . GLN B 1 70 ? 223.880 -15.963 79.057 1.00 37.66 416 GLN B CA 1
ATOM 3202 C C . GLN B 1 70 ? 223.958 -14.922 77.969 1.00 36.58 416 GLN B C 1
ATOM 3203 O O . GLN B 1 70 ? 223.185 -13.983 77.956 1.00 37.23 416 GLN B O 1
ATOM 3217 N N . LEU B 1 71 ? 224.921 -15.087 77.078 1.00 34.10 417 LEU B N 1
ATOM 3218 C CA . LEU B 1 71 ? 225.125 -14.170 75.972 1.00 35.38 417 LEU B CA 1
ATOM 3219 C C . LEU B 1 71 ? 225.449 -15.052 74.788 1.00 39.03 417 LEU B C 1
ATOM 3220 O O . LEU B 1 71 ? 226.482 -15.729 74.765 1.00 42.96 417 LEU B O 1
ATOM 3236 N N . GLY B 1 72 ? 224.549 -15.067 73.815 1.00 38.33 418 GLY B N 1
ATOM 3237 C CA . GLY B 1 72 ? 224.678 -15.980 72.708 1.00 38.85 418 GLY B CA 1
ATOM 3238 C C . GLY B 1 72 ? 224.748 -17.393 73.229 1.00 37.44 418 GLY B C 1
ATOM 3239 O O . GLY B 1 72 ? 223.879 -17.807 73.996 1.00 37.42 418 GLY B O 1
ATOM 3243 N N . GLY B 1 73 ? 225.789 -18.092 72.862 1.00 35.32 419 GLY B N 1
ATOM 3244 C CA . GLY B 1 73 ? 226.011 -19.411 73.349 1.00 35.68 419 GLY B CA 1
ATOM 3245 C C . GLY B 1 73 ? 227.048 -19.550 74.427 1.00 38.48 419 GLY B C 1
ATOM 3246 O O . GLY B 1 73 ? 227.503 -20.637 74.702 1.00 43.17 419 GLY B O 1
ATOM 3250 N N . THR B 1 74 ? 227.418 -18.450 75.047 1.00 34.72 420 THR B N 1
ATOM 3251 C CA . THR B 1 74 ? 228.350 -18.507 76.127 1.00 36.54 420 THR B CA 1
ATOM 3252 C C . THR B 1 74 ? 227.799 -17.924 77.372 1.00 39.97 420 THR B C 1
ATOM 3253 O O . THR B 1 74 ? 226.623 -17.717 77.506 1.00 39.79 420 THR B O 1
ATOM 3264 N N . ARG B 1 75 ? 228.683 -17.686 78.303 1.00 46.25 421 ARG B N 1
ATOM 3265 C CA . ARG B 1 75 ? 228.311 -17.138 79.566 1.00 50.38 421 ARG B CA 1
ATOM 3266 C C . ARG B 1 75 ? 229.308 -16.078 79.948 1.00 52.02 421 ARG B C 1
ATOM 3267 O O . ARG B 1 75 ? 230.464 -16.185 79.659 1.00 55.61 421 ARG B O 1
ATOM 3288 N N . THR B 1 76 ? 228.855 -15.010 80.555 1.00 47.56 422 THR B N 1
ATOM 3289 C CA . THR B 1 76 ? 229.789 -13.926 80.842 1.00 43.94 422 THR B CA 1
ATOM 3290 C C . THR B 1 76 ? 229.335 -13.076 82.016 1.00 40.15 422 THR B C 1
ATOM 3291 O O . THR B 1 76 ? 228.166 -13.087 82.397 1.00 36.11 422 THR B O 1
ATOM 3302 N N . ASN B 1 77 ? 230.298 -12.354 82.576 1.00 44.23 423 ASN B N 1
ATOM 3303 C CA . ASN B 1 77 ? 230.110 -11.489 83.732 1.00 48.44 423 ASN B CA 1
ATOM 3304 C C . ASN B 1 77 ? 230.397 -10.037 83.327 1.00 44.86 423 ASN B C 1
ATOM 3305 O O . ASN B 1 77 ? 230.446 -9.131 84.165 1.00 44.78 423 ASN B O 1
ATOM 3316 N N . LYS B 1 78 ? 230.601 -9.830 82.033 1.00 41.84 424 LYS B N 1
ATOM 3317 C CA . LYS B 1 78 ? 231.062 -8.547 81.541 1.00 40.46 424 LYS B CA 1
ATOM 3318 C C . LYS B 1 78 ? 229.885 -7.653 81.239 1.00 35.68 424 LYS B C 1
ATOM 3319 O O . LYS B 1 78 ? 228.898 -8.089 80.643 1.00 33.93 424 LYS B O 1
ATOM 3338 N N . GLY B 1 79 ? 230.016 -6.395 81.638 1.00 33.20 425 GLY B N 1
ATOM 3339 C CA . GLY B 1 79 ? 229.087 -5.360 81.241 1.00 33.24 425 GLY B CA 1
ATOM 3340 C C . GLY B 1 79 ? 229.867 -4.227 80.612 1.00 35.72 425 GLY B C 1
ATOM 3341 O O . GLY B 1 79 ? 231.054 -4.055 80.890 1.00 37.20 425 GLY B O 1
ATOM 3345 N N . LEU B 1 80 ? 229.197 -3.448 79.771 1.00 38.25 426 LEU B N 1
ATOM 3346 C CA . LEU B 1 80 ? 229.802 -2.269 79.161 1.00 37.61 426 LEU B CA 1
ATOM 3347 C C . LEU B 1 80 ? 229.381 -1.031 79.912 1.00 36.83 426 LEU B C 1
ATOM 3348 O O . LEU B 1 80 ? 228.189 -0.825 80.158 1.00 38.10 426 LEU B O 1
ATOM 3364 N N . GLN B 1 81 ? 230.359 -0.218 80.288 1.00 32.42 427 GLN B N 1
ATOM 3365 C CA . GLN B 1 81 ? 230.086 1.107 80.825 1.00 34.17 427 GLN B CA 1
ATOM 3366 C C . GLN B 1 81 ? 229.821 2.022 79.641 1.00 32.49 427 GLN B C 1
ATOM 3367 O O . GLN B 1 81 ? 230.702 2.222 78.809 1.00 35.54 427 GLN B O 1
ATOM 3381 N N . LEU B 1 82 ? 228.605 2.550 79.559 1.00 30.36 428 LEU B N 1
ATOM 3382 C CA . LEU B 1 82 ? 228.159 3.322 78.405 1.00 31.47 428 LEU B CA 1
ATOM 3383 C C . LEU B 1 82 ? 227.806 4.762 78.756 1.00 37.28 428 LEU B C 1
ATOM 3384 O O . LEU B 1 82 ? 227.200 5.027 79.805 1.00 42.15 428 LEU B O 1
ATOM 3400 N N . ARG B 1 83 ? 228.172 5.671 77.855 1.00 37.85 429 ARG B N 1
ATOM 3401 C CA . ARG B 1 83 ? 227.944 7.106 78.030 1.00 40.17 429 ARG B CA 1
ATOM 3402 C C . ARG B 1 83 ? 227.048 7.696 76.920 1.00 41.45 429 ARG B C 1
ATOM 3403 O O . ARG B 1 83 ? 227.296 7.490 75.741 1.00 40.97 429 ARG B O 1
ATOM 3424 N N . HIS B 1 84 ? 226.003 8.422 77.322 1.00 42.54 430 HIS B N 1
ATOM 3425 C CA . HIS B 1 84 ? 225.112 9.145 76.410 1.00 42.63 430 HIS B CA 1
ATOM 3426 C C . HIS B 1 84 ? 224.936 10.563 76.968 1.00 43.20 430 HIS B C 1
ATOM 3427 O O . HIS B 1 84 ? 224.152 10.783 77.893 1.00 42.34 430 HIS B O 1
ATOM 3442 N N . GLY B 1 85 ? 225.688 11.518 76.413 1.00 42.52 431 GLY B N 1
ATOM 3443 C CA . GLY B 1 85 ? 225.779 12.838 76.998 1.00 47.81 431 GLY B CA 1
ATOM 3444 C C . GLY B 1 85 ? 226.334 12.668 78.389 1.00 54.31 431 GLY B C 1
ATOM 3445 O O . GLY B 1 85 ? 227.432 12.158 78.542 1.00 51.56 431 GLY B O 1
ATOM 3449 N N . ASN B 1 86 ? 225.568 13.051 79.402 1.00 68.34 432 ASN B N 1
ATOM 3450 C CA . ASN B 1 86 ? 226.014 12.892 80.781 1.00 78.18 432 ASN B CA 1
ATOM 3451 C C . ASN B 1 86 ? 225.529 11.578 81.403 1.00 71.97 432 ASN B C 1
ATOM 3452 O O . ASN B 1 86 ? 225.948 11.223 82.507 1.00 73.58 432 ASN B O 1
ATOM 3463 N N . ASP B 1 87 ? 224.642 10.865 80.712 1.00 61.68 433 ASP B N 1
ATOM 3464 C CA . ASP B 1 87 ? 224.082 9.640 81.277 1.00 59.13 433 ASP B CA 1
ATOM 3465 C C . ASP B 1 87 ? 225.081 8.497 81.135 1.00 48.50 433 ASP B C 1
ATOM 3466 O O . ASP B 1 87 ? 225.386 8.083 80.023 1.00 44.17 433 ASP B O 1
ATOM 3475 N N . GLN B 1 88 ? 225.595 8.007 82.264 1.00 48.65 434 GLN B N 1
ATOM 3476 C CA . GLN B 1 88 ? 226.494 6.850 82.278 1.00 44.62 434 GLN B CA 1
ATOM 3477 C C . GLN B 1 88 ? 225.850 5.663 82.971 1.00 41.27 434 GLN B C 1
ATOM 3478 O O . GLN B 1 88 ? 225.421 5.752 84.113 1.00 43.72 434 GLN B O 1
ATOM 3492 N N . ARG B 1 89 ? 225.792 4.545 82.280 1.00 38.38 435 ARG B N 1
ATOM 3493 C CA . ARG B 1 89 ? 225.114 3.361 82.804 1.00 39.36 435 ARG B CA 1
ATOM 3494 C C . ARG B 1 89 ? 225.822 2.109 82.344 1.00 37.02 435 ARG B C 1
ATOM 3495 O O . ARG B 1 89 ? 226.443 2.094 81.273 1.00 35.98 435 ARG B O 1
ATOM 3516 N N . VAL B 1 90 ? 225.676 1.054 83.138 1.00 35.15 436 VAL B N 1
ATOM 3517 C CA . VAL B 1 90 ? 226.232 -0.238 82.803 1.00 34.04 436 VAL B CA 1
ATOM 3518 C C . VAL B 1 90 ? 225.174 -1.104 82.135 1.00 31.21 436 VAL B C 1
ATOM 3519 O O . VAL B 1 90 ? 224.067 -1.212 82.616 1.00 32.24 436 VAL B O 1
ATOM 3532 N N . PHE B 1 91 ? 225.536 -1.700 81.010 1.00 30.72 437 PHE B N 1
ATOM 3533 C CA . PHE B 1 91 ? 224.613 -2.555 80.271 1.00 31.51 437 PHE B CA 1
ATOM 3534 C C . PHE B 1 91 ? 225.253 -3.893 79.981 1.00 32.01 437 PHE B C 1
ATOM 3535 O O . PHE B 1 91 ? 226.419 -3.965 79.592 1.00 31.34 437 PHE B O 1
ATOM 3552 N N . ARG B 1 92 ? 224.478 -4.951 80.163 1.00 34.26 438 ARG B N 1
ATOM 3553 C CA . ARG B 1 92 ? 224.843 -6.266 79.648 1.00 35.90 438 ARG B CA 1
ATOM 3554 C C . ARG B 1 92 ? 224.988 -6.197 78.135 1.00 35.96 438 ARG B C 1
ATOM 3555 O O . ARG B 1 92 ? 224.344 -5.379 77.474 1.00 36.03 438 ARG B O 1
ATOM 3576 N N . LEU B 1 93 ? 225.808 -7.077 77.582 1.00 36.31 439 LEU B N 1
ATOM 3577 C CA . LEU B 1 93 ? 226.064 -7.072 76.153 1.00 34.22 439 LEU B CA 1
ATOM 3578 C C . LEU B 1 93 ? 224.837 -7.517 75.361 1.00 33.44 439 LEU B C 1
ATOM 3579 O O . LEU B 1 93 ? 224.738 -7.247 74.164 1.00 34.11 439 LEU B O 1
ATOM 3595 N N . GLU B 1 94 ? 223.891 -8.179 76.022 1.00 31.27 440 GLU B N 1
ATOM 3596 C CA . GLU B 1 94 ? 222.769 -8.740 75.293 1.00 30.94 440 GLU B CA 1
ATOM 3597 C C . GLU B 1 94 ? 221.859 -7.648 74.704 1.00 30.58 440 GLU B C 1
ATOM 3598 O O . GLU B 1 94 ? 221.112 -7.905 73.762 1.00 30.35 440 GLU B O 1
ATOM 3610 N N . PHE B 1 95 ? 221.920 -6.433 75.251 1.00 30.90 441 PHE B N 1
ATOM 3611 C CA . PHE B 1 95 ? 221.010 -5.367 74.819 1.00 33.01 441 PHE B CA 1
ATOM 3612 C C . PHE B 1 95 ? 221.617 -4.522 73.718 1.00 32.58 441 PHE B C 1
ATOM 3613 O O . PHE B 1 95 ? 220.998 -3.568 73.270 1.00 36.02 441 PHE B O 1
ATOM 3630 N N . VAL B 1 96 ? 222.835 -4.859 73.307 1.00 28.28 442 VAL B N 1
ATOM 3631 C CA . VAL B 1 96 ? 223.474 -4.202 72.172 1.00 26.98 442 VAL B CA 1
ATOM 3632 C C . VAL B 1 96 ? 222.830 -4.701 70.881 1.00 27.80 442 VAL B C 1
ATOM 3633 O O . VAL B 1 96 ? 222.651 -5.895 70.720 1.00 25.74 442 VAL B O 1
ATOM 3646 N N . SER B 1 97 ? 222.482 -3.785 69.977 1.00 31.26 443 SER B N 1
ATOM 3647 C CA . SER B 1 97 ? 221.805 -4.144 68.734 1.00 32.67 443 SER B CA 1
ATOM 3648 C C . SER B 1 97 ? 222.805 -4.578 67.671 1.00 33.50 443 SER B C 1
ATOM 3649 O O . SER B 1 97 ? 223.995 -4.262 67.759 1.00 32.66 443 SER B O 1
ATOM 3657 N N . ASN B 1 98 ? 222.322 -5.313 66.670 1.00 35.91 444 ASN B N 1
ATOM 3658 C CA . ASN B 1 98 ? 223.122 -5.662 65.486 1.00 35.70 444 ASN B CA 1
ATOM 3659 C C . ASN B 1 98 ? 222.742 -4.783 64.272 1.00 35.71 444 ASN B C 1
ATOM 3660 O O . ASN B 1 98 ? 223.251 -4.969 63.170 1.00 37.23 444 ASN B O 1
ATOM 3671 N N . GLN B 1 99 ? 221.854 -3.824 64.493 1.00 32.22 445 GLN B N 1
ATOM 3672 C CA . GLN B 1 99 ? 221.425 -2.920 63.436 1.00 36.57 445 GLN B CA 1
ATOM 3673 C C . GLN B 1 99 ? 222.190 -1.611 63.548 1.00 36.50 445 GLN B C 1
ATOM 3674 O O . GLN B 1 99 ? 222.672 -1.253 64.620 1.00 32.70 445 GLN B O 1
ATOM 3688 N N . GLU B 1 100 ? 222.287 -0.887 62.446 1.00 43.17 446 GLU B N 1
ATOM 3689 C CA . GLU B 1 100 ? 223.015 0.370 62.461 1.00 47.69 446 GLU B CA 1
ATOM 3690 C C . GLU B 1 100 ? 222.151 1.518 63.009 1.00 43.88 446 GLU B C 1
ATOM 3691 O O . GLU B 1 100 ? 220.926 1.406 63.100 1.00 44.13 446 GLU B O 1
ATOM 3703 N N . PHE B 1 101 ? 222.807 2.608 63.398 1.00 40.13 447 PHE B N 1
ATOM 3704 C CA . PHE B 1 101 ? 222.126 3.807 63.861 1.00 38.84 447 PHE B CA 1
ATOM 3705 C C . PHE B 1 101 ? 221.230 4.373 62.795 1.00 40.41 447 PHE B C 1
ATOM 3706 O O . PHE B 1 101 ? 221.580 4.379 61.620 1.00 42.40 447 PHE B O 1
ATOM 3723 N N . THR B 1 102 ? 220.075 4.871 63.209 1.00 39.84 448 THR B N 1
ATOM 3724 C CA . THR B 1 102 ? 219.240 5.662 62.316 1.00 45.02 448 THR B CA 1
ATOM 3725 C C . THR B 1 102 ? 219.666 7.120 62.433 1.00 48.23 448 THR B C 1
ATOM 3726 O O . THR B 1 102 ? 220.365 7.501 63.367 1.00 44.31 448 THR B O 1
ATOM 3737 N N . GLU B 1 103 ? 219.249 7.939 61.482 1.00 52.35 449 GLU B N 1
ATOM 3738 C CA . GLU B 1 103 ? 219.610 9.348 61.479 1.00 59.46 449 GLU B CA 1
ATOM 3739 C C . GLU B 1 103 ? 218.991 10.036 62.691 1.00 57.22 449 GLU B C 1
ATOM 3740 O O . GLU B 1 103 ? 219.603 10.905 63.324 1.00 58.28 449 GLU B O 1
ATOM 3752 N N . SER B 1 104 ? 217.773 9.631 63.016 1.00 53.02 450 SER B N 1
ATOM 3753 C CA . SER B 1 104 ? 217.058 10.196 64.144 1.00 51.52 450 SER B CA 1
ATOM 3754 C C . SER B 1 104 ? 217.776 9.901 65.477 1.00 48.89 450 SER B C 1
ATOM 3755 O O . SER B 1 104 ? 217.888 10.779 66.351 1.00 50.84 450 SER B O 1
ATOM 3763 N N . GLU B 1 105 ? 218.276 8.677 65.629 1.00 45.81 451 GLU B N 1
ATOM 3764 C CA . GLU B 1 105 ? 218.975 8.287 66.853 1.00 42.14 451 GLU B CA 1
ATOM 3765 C C . GLU B 1 105 ? 220.258 9.082 66.997 1.00 38.45 451 GLU B C 1
ATOM 3766 O O . GLU B 1 105 ? 220.645 9.504 68.107 1.00 37.33 451 GLU B O 1
ATOM 3778 N N . PHE B 1 106 ? 220.898 9.288 65.853 1.00 37.01 452 PHE B N 1
ATOM 3779 C CA . PHE B 1 106 ? 222.141 10.038 65.768 1.00 38.58 452 PHE B CA 1
ATOM 3780 C C . PHE B 1 106 ? 221.920 11.495 66.136 1.00 41.84 452 PHE B C 1
ATOM 3781 O O . PHE B 1 106 ? 222.682 12.056 66.933 1.00 38.68 452 PHE B O 1
ATOM 3798 N N . MET B 1 107 ? 220.886 12.103 65.553 1.00 50.17 453 MET B N 1
ATOM 3799 C CA . MET B 1 107 ? 220.566 13.508 65.831 1.00 55.95 453 MET B CA 1
ATOM 3800 C C . MET B 1 107 ? 220.225 13.693 67.297 1.00 54.16 453 MET B C 1
ATOM 3801 O O . MET B 1 107 ? 220.728 14.621 67.950 1.00 53.23 453 MET B O 1
ATOM 3815 N N . LYS B 1 108 ? 219.395 12.793 67.821 1.00 52.14 454 LYS B N 1
ATOM 3816 C CA . LYS B 1 108 ? 219.091 12.806 69.249 1.00 49.54 454 LYS B CA 1
ATOM 3817 C C . LYS B 1 108 ? 220.399 12.803 70.038 1.00 44.25 454 LYS B C 1
ATOM 3818 O O . LYS B 1 108 ? 220.602 13.630 70.948 1.00 42.95 454 LYS B O 1
ATOM 3837 N N . TRP B 1 109 ? 221.296 11.884 69.699 1.00 41.87 455 TRP B N 1
ATOM 3838 C CA . TRP B 1 109 ? 222.566 11.827 70.420 1.00 38.25 455 TRP B CA 1
ATOM 3839 C C . TRP B 1 109 ? 223.318 13.168 70.334 1.00 37.81 455 TRP B C 1
ATOM 3840 O O . TRP B 1 109 ? 223.809 13.676 71.340 1.00 36.14 455 TRP B O 1
ATOM 3861 N N . LYS B 1 110 ? 223.378 13.745 69.140 1.00 40.35 456 LYS B N 1
ATOM 3862 C CA . LYS B 1 110 ? 224.089 14.998 68.933 1.00 45.57 456 LYS B CA 1
ATOM 3863 C C . LYS B 1 110 ? 223.544 16.093 69.832 1.00 45.18 456 LYS B C 1
ATOM 3864 O O . LYS B 1 110 ? 224.309 16.812 70.487 1.00 44.11 456 LYS B O 1
ATOM 3883 N N . GLU B 1 111 ? 222.216 16.216 69.856 1.00 46.63 457 GLU B N 1
ATOM 3884 C CA . GLU B 1 111 ? 221.540 17.222 70.687 1.00 50.18 457 GLU B CA 1
ATOM 3885 C C . GLU B 1 111 ? 221.786 16.969 72.169 1.00 46.76 457 GLU B C 1
ATOM 3886 O O . GLU B 1 111 ? 222.060 17.896 72.924 1.00 46.94 457 GLU B O 1
ATOM 3898 N N . ALA B 1 112 ? 221.730 15.702 72.569 1.00 45.44 458 ALA B N 1
ATOM 3899 C CA . ALA B 1 112 ? 222.018 15.301 73.948 1.00 43.38 458 ALA B CA 1
ATOM 3900 C C . ALA B 1 112 ? 223.463 15.628 74.324 1.00 43.60 458 ALA B C 1
ATOM 3901 O O . ALA B 1 112 ? 223.742 16.032 75.451 1.00 46.30 458 ALA B O 1
ATOM 3908 N N . MET B 1 113 ? 224.380 15.469 73.378 1.00 40.77 459 MET B N 1
ATOM 3909 C CA . MET B 1 113 ? 225.779 15.826 73.613 1.00 40.41 459 MET B CA 1
ATOM 3910 C C . MET B 1 113 ? 225.939 17.348 73.757 1.00 39.72 459 MET B C 1
ATOM 3911 O O . MET B 1 113 ? 226.681 17.833 74.619 1.00 37.17 459 MET B O 1
ATOM 3925 N N . PHE B 1 114 ? 225.254 18.101 72.908 1.00 44.09 460 PHE B N 1
ATOM 3926 C CA . PHE B 1 114 ? 225.298 19.548 73.035 1.00 48.23 460 PHE B CA 1
ATOM 3927 C C . PHE B 1 114 ? 224.691 20.014 74.374 1.00 48.27 460 PHE B C 1
ATOM 3928 O O . PHE B 1 114 ? 225.338 20.735 75.128 1.00 47.93 460 PHE B O 1
ATOM 3945 N N . SER B 1 115 ? 223.470 19.588 74.679 1.00 47.86 461 SER B N 1
ATOM 3946 C CA . SER B 1 115 ? 222.818 19.943 75.949 1.00 50.07 461 SER B CA 1
ATOM 3947 C C . SER B 1 115 ? 223.707 19.652 77.170 1.00 49.39 461 SER B C 1
ATOM 3948 O O . SER B 1 115 ? 223.720 20.412 78.146 1.00 51.94 461 SER B O 1
ATOM 3956 N N . ALA B 1 116 ? 224.491 18.583 77.076 1.00 44.43 462 ALA B N 1
ATOM 3957 C CA . ALA B 1 116 ? 225.364 18.155 78.167 1.00 43.24 462 ALA B CA 1
ATOM 3958 C C . ALA B 1 116 ? 226.684 18.923 78.187 1.00 42.57 462 ALA B C 1
ATOM 3959 O O . ALA B 1 116 ? 227.419 18.879 79.183 1.00 43.23 462 ALA B O 1
ATOM 3966 N N . GLY B 1 117 ? 226.964 19.643 77.098 1.00 43.28 463 GLY B N 1
ATOM 3967 C CA . GLY B 1 117 ? 228.185 20.415 76.970 1.00 43.76 463 GLY B CA 1
ATOM 3968 C C . GLY B 1 117 ? 229.365 19.490 76.761 1.00 43.57 463 GLY B C 1
ATOM 3969 O O . GLY B 1 117 ? 230.462 19.746 77.261 1.00 43.36 463 GLY B O 1
ATOM 3973 N N . MET B 1 118 ? 229.121 18.402 76.021 1.00 46.21 464 MET B N 1
ATOM 3974 C CA . MET B 1 118 ? 230.150 17.409 75.715 1.00 46.85 464 MET B CA 1
ATOM 3975 C C . MET B 1 118 ? 230.732 17.593 74.313 1.00 45.21 464 MET B C 1
ATOM 3976 O O . MET B 1 118 ? 230.022 17.925 73.353 1.00 45.33 464 MET B O 1
ATOM 3990 N N . GLN B 1 119 ? 232.031 17.366 74.193 1.00 43.32 465 GLN B N 1
ATOM 3991 C CA . GLN B 1 119 ? 232.690 17.504 72.912 1.00 43.87 465 GLN B CA 1
ATOM 3992 C C . GLN B 1 119 ? 232.396 16.272 72.074 1.00 43.57 465 GLN B C 1
ATOM 3993 O O . GLN B 1 119 ? 232.449 15.151 72.572 1.00 46.99 465 GLN B O 1
ATOM 4007 N N . LEU B 1 120 ? 232.030 16.479 70.814 1.00 38.56 466 LEU B N 1
ATOM 4008 C CA . LEU B 1 120 ? 231.813 15.363 69.898 1.00 36.58 466 LEU B CA 1
ATOM 4009 C C . LEU B 1 120 ? 233.142 14.761 69.488 1.00 35.50 466 LEU B C 1
ATOM 4010 O O . LEU B 1 120 ? 234.166 15.431 69.537 1.00 35.12 466 LEU B O 1
ATOM 4026 N N . PRO B 1 121 ? 233.135 13.491 69.068 1.00 38.63 467 PRO B N 1
ATOM 4027 C CA . PRO B 1 121 ? 234.359 12.926 68.495 1.00 38.70 467 PRO B CA 1
ATOM 4028 C C . PRO B 1 121 ? 234.674 13.579 67.149 1.00 36.48 467 PRO B C 1
ATOM 4029 O O . PRO B 1 121 ? 233.748 13.940 66.434 1.00 37.57 467 PRO B O 1
ATOM 4040 N N . THR B 1 122 ? 235.950 13.773 66.835 1.00 33.64 468 THR B N 1
ATOM 4041 C CA . THR B 1 122 ? 236.353 14.234 65.512 1.00 37.18 468 THR B CA 1
ATOM 4042 C C . THR B 1 122 ? 236.360 13.087 64.515 1.00 36.44 468 THR B C 1
ATOM 4043 O O . THR B 1 122 ? 236.531 11.927 64.891 1.00 32.63 468 THR B O 1
ATOM 4054 N N . LEU B 1 123 ? 236.218 13.421 63.238 1.00 43.50 469 LEU B N 1
ATOM 4055 C CA . LEU B 1 123 ? 236.224 12.407 62.191 1.00 45.03 469 LEU B CA 1
ATOM 4056 C C . LEU B 1 123 ? 237.538 11.631 62.229 1.00 45.48 469 LEU B C 1
ATOM 4057 O O . LEU B 1 123 ? 237.568 10.417 61.991 1.00 46.82 469 LEU B O 1
ATOM 4073 N N . ASP B 1 124 ? 238.622 12.325 62.556 1.00 44.14 470 ASP B N 1
ATOM 4074 C CA . ASP B 1 124 ? 239.935 11.702 62.565 1.00 46.66 470 ASP B CA 1
ATOM 4075 C C . ASP B 1 124 ? 240.061 10.656 63.680 1.00 39.74 470 ASP B C 1
ATOM 4076 O O . ASP B 1 124 ? 240.567 9.565 63.445 1.00 38.64 470 ASP B O 1
ATOM 4085 N N . GLU B 1 125 ? 239.585 10.986 64.877 1.00 40.25 471 GLU B N 1
ATOM 4086 C CA . GLU B 1 125 ? 239.566 10.039 65.990 1.00 39.96 471 GLU B CA 1
ATOM 4087 C C . GLU B 1 125 ? 238.824 8.768 65.568 1.00 34.73 471 GLU B C 1
ATOM 4088 O O . GLU B 1 125 ? 239.292 7.641 65.777 1.00 32.34 471 GLU B O 1
ATOM 4100 N N . ILE B 1 126 ? 237.661 8.967 64.958 1.00 35.24 472 ILE B N 1
ATOM 4101 C CA . ILE B 1 126 ? 236.839 7.865 64.471 1.00 36.27 472 ILE B CA 1
ATOM 4102 C C . ILE B 1 126 ? 237.629 6.991 63.506 1.00 34.32 472 ILE B C 1
ATOM 4103 O O . ILE B 1 126 ? 237.757 5.769 63.703 1.00 32.21 472 ILE B O 1
ATOM 4119 N N . ASN B 1 127 ? 238.170 7.620 62.474 1.00 34.05 473 ASN B N 1
ATOM 4120 C CA . ASN B 1 127 ? 238.860 6.864 61.451 1.00 35.13 473 ASN B CA 1
ATOM 4121 C C . ASN B 1 127 ? 240.058 6.139 62.045 1.00 34.33 473 ASN B C 1
ATOM 4122 O O . ASN B 1 127 ? 240.335 4.983 61.712 1.00 33.52 473 ASN B O 1
ATOM 4133 N N . LYS B 1 128 ? 240.744 6.791 62.973 1.00 39.27 474 LYS B N 1
ATOM 4134 C CA . LYS B 1 128 ? 241.916 6.161 63.578 1.00 40.37 474 LYS B CA 1
ATOM 4135 C C . LYS B 1 128 ? 241.498 4.960 64.447 1.00 36.62 474 LYS B C 1
ATOM 4136 O O . LYS B 1 128 ? 242.133 3.910 64.421 1.00 37.95 474 LYS B O 1
ATOM 4155 N N . LYS B 1 129 ? 240.411 5.104 65.192 1.00 33.47 475 LYS B N 1
ATOM 4156 C CA . LYS B 1 129 ? 239.950 4.019 66.021 1.00 34.51 475 LYS B CA 1
ATOM 4157 C C . LYS B 1 129 ? 239.604 2.820 65.123 1.00 36.51 475 LYS B C 1
ATOM 4158 O O . LYS B 1 129 ? 240.116 1.695 65.314 1.00 37.72 475 LYS B O 1
ATOM 4177 N N . GLU B 1 130 ? 238.749 3.073 64.137 1.00 37.26 476 GLU B N 1
ATOM 4178 C CA . GLU B 1 130 ? 238.364 2.046 63.184 1.00 38.66 476 GLU B CA 1
ATOM 4179 C C . GLU B 1 130 ? 239.584 1.372 62.555 1.00 37.01 476 GLU B C 1
ATOM 4180 O O . GLU B 1 130 ? 239.663 0.140 62.452 1.00 37.03 476 GLU B O 1
ATOM 4192 N N . LEU B 1 131 ? 240.534 2.183 62.122 1.00 36.53 477 LEU B N 1
ATOM 4193 C CA . LEU B 1 131 ? 241.721 1.633 61.479 1.00 38.76 477 LEU B CA 1
ATOM 4194 C C . LEU B 1 131 ? 242.461 0.715 62.444 1.00 37.81 477 LEU B C 1
ATOM 4195 O O . LEU B 1 131 ? 242.889 -0.372 62.057 1.00 40.55 477 LEU B O 1
ATOM 4211 N N . SER B 1 132 ? 242.592 1.143 63.701 1.00 35.10 478 SER B N 1
ATOM 4212 C CA . SER B 1 132 ? 243.291 0.332 64.700 1.00 34.93 478 SER B CA 1
ATOM 4213 C C . SER B 1 132 ? 242.577 -1.020 64.856 1.00 31.32 478 SER B C 1
ATOM 4214 O O . SER B 1 132 ? 243.208 -2.075 64.903 1.00 31.46 478 SER B O 1
ATOM 4222 N N . ILE B 1 133 ? 241.255 -1.002 64.867 1.00 31.32 479 ILE B N 1
ATOM 4223 C CA . ILE B 1 133 ? 240.547 -2.278 64.934 1.00 34.47 479 ILE B CA 1
ATOM 4224 C C . ILE B 1 133 ? 240.751 -3.142 63.684 1.00 38.39 479 ILE B C 1
ATOM 4225 O O . ILE B 1 133 ? 241.056 -4.337 63.791 1.00 40.73 479 ILE B O 1
ATOM 4241 N N . LYS B 1 134 ? 240.598 -2.561 62.502 1.00 40.07 480 LYS B N 1
ATOM 4242 C CA . LYS B 1 134 ? 240.796 -3.344 61.286 1.00 44.59 480 LYS B CA 1
ATOM 4243 C C . LYS B 1 134 ? 242.209 -3.929 61.214 1.00 48.26 480 LYS B C 1
ATOM 4244 O O . LYS B 1 134 ? 242.382 -5.061 60.773 1.00 51.17 480 LYS B O 1
ATOM 4263 N N . GLU B 1 135 ? 243.207 -3.174 61.671 1.00 47.27 481 GLU B N 1
ATOM 4264 C CA . GLU B 1 135 ? 244.587 -3.667 61.680 1.00 49.11 481 GLU B CA 1
ATOM 4265 C C . GLU B 1 135 ? 244.769 -4.791 62.694 1.00 44.53 481 GLU B C 1
ATOM 4266 O O . GLU B 1 135 ? 245.449 -5.772 62.418 1.00 43.96 481 GLU B O 1
ATOM 4278 N N . ALA B 1 136 ? 244.174 -4.649 63.873 1.00 41.49 482 ALA B N 1
ATOM 4279 C CA . ALA B 1 136 ? 244.305 -5.683 64.888 1.00 45.00 482 ALA B CA 1
ATOM 4280 C C . ALA B 1 136 ? 243.753 -7.059 64.476 1.00 56.61 482 ALA B C 1
ATOM 4281 O O . ALA B 1 136 ? 244.332 -8.084 64.823 1.00 60.39 482 ALA B O 1
ATOM 4288 N N . LEU B 1 137 ? 242.652 -7.094 63.737 1.00 65.34 483 LEU B N 1
ATOM 4289 C CA . LEU B 1 137 ? 242.097 -8.366 63.269 1.00 73.92 483 LEU B CA 1
ATOM 4290 C C . LEU B 1 137 ? 243.065 -9.109 62.354 1.00 78.78 483 LEU B C 1
ATOM 4291 O O . LEU B 1 137 ? 242.953 -10.326 62.173 1.00 82.46 483 LEU B O 1
ATOM 4307 N N . THR C 1 4 ? 234.846 -55.670 62.648 1.00 66.56 350 THR C N 1
ATOM 4308 C CA . THR C 1 4 ? 235.577 -56.704 61.916 1.00 70.45 350 THR C CA 1
ATOM 4309 C C . THR C 1 4 ? 237.010 -56.267 61.585 1.00 71.75 350 THR C C 1
ATOM 4310 O O . THR C 1 4 ? 237.970 -56.834 62.117 1.00 79.29 350 THR C O 1
ATOM 4320 N N . HIS C 1 5 ? 237.157 -55.275 60.703 1.00 61.57 351 HIS C N 1
ATOM 4321 C CA . HIS C 1 5 ? 238.484 -54.805 60.285 1.00 55.67 351 HIS C CA 1
ATOM 4322 C C . HIS C 1 5 ? 239.085 -53.800 61.279 1.00 51.48 351 HIS C C 1
ATOM 4323 O O . HIS C 1 5 ? 238.470 -52.777 61.600 1.00 51.09 351 HIS C O 1
ATOM 4338 N N . MET C 1 6 ? 240.305 -54.081 61.731 1.00 49.73 352 MET C N 1
ATOM 4339 C CA . MET C 1 6 ? 240.973 -53.260 62.735 1.00 45.86 352 MET C CA 1
ATOM 4340 C C . MET C 1 6 ? 241.897 -52.266 62.062 1.00 41.65 352 MET C C 1
ATOM 4341 O O . MET C 1 6 ? 242.360 -52.509 60.959 1.00 38.97 352 MET C O 1
ATOM 4355 N N . VAL C 1 7 ? 242.188 -51.166 62.721 1.00 42.64 353 VAL C N 1
ATOM 4356 C CA . VAL C 1 7 ? 243.132 -50.220 62.190 1.00 43.58 353 VAL C CA 1
ATOM 4357 C C . VAL C 1 7 ? 244.454 -50.875 61.926 1.00 47.44 353 VAL C C 1
ATOM 4358 O O . VAL C 1 7 ? 244.933 -51.618 62.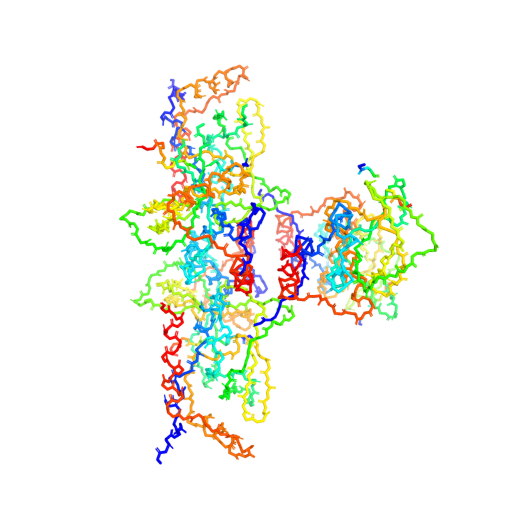731 1.00 52.24 353 VAL C O 1
ATOM 4371 N N . SER C 1 8 ? 245.055 -50.555 60.804 1.00 44.91 354 SER C N 1
ATOM 4372 C CA . SER C 1 8 ? 246.330 -51.120 60.474 1.00 45.85 354 SER C CA 1
ATOM 4373 C C . SER C 1 8 ? 247.275 -50.194 59.768 1.00 47.46 354 SER C C 1
ATOM 4374 O O . SER C 1 8 ? 248.351 -50.587 59.444 1.00 51.32 354 SER C O 1
ATOM 4382 N N . LEU C 1 9 ? 246.880 -48.964 59.531 1.00 47.51 355 LEU C N 1
ATOM 4383 C CA . LEU C 1 9 ? 247.760 -48.007 58.903 1.00 48.27 355 LEU C CA 1
ATOM 4384 C C . LEU C 1 9 ? 247.738 -46.710 59.639 1.00 46.79 355 LEU C C 1
ATOM 4385 O O . LEU C 1 9 ? 246.740 -46.339 60.150 1.00 46.77 355 LEU C O 1
ATOM 4401 N N . PRO C 1 10 ? 248.859 -46.028 59.679 1.00 44.14 356 PRO C N 1
ATOM 4402 C CA . PRO C 1 10 ? 248.952 -44.685 60.273 1.00 43.25 356 PRO C CA 1
ATOM 4403 C C . PRO C 1 10 ? 248.003 -43.645 59.646 1.00 45.39 356 PRO C C 1
ATOM 4404 O O . PRO C 1 10 ? 247.507 -42.758 60.349 1.00 44.32 356 PRO C O 1
ATOM 4415 N N . GLU C 1 11 ? 247.736 -43.763 58.350 1.00 48.10 357 GLU C N 1
ATOM 4416 C CA . GLU C 1 11 ? 246.823 -42.840 57.673 1.00 48.37 357 GLU C CA 1
ATOM 4417 C C . GLU C 1 11 ? 245.439 -42.930 58.312 1.00 43.12 357 GLU C C 1
ATOM 4418 O O . GLU C 1 11 ? 244.741 -41.934 58.436 1.00 45.07 357 GLU C O 1
ATOM 4430 N N . GLU C 1 12 ? 245.048 -44.132 58.713 1.00 37.32 358 GLU C N 1
ATOM 4431 C CA . GLU C 1 12 ? 243.714 -44.368 59.239 1.00 38.00 358 GLU C CA 1
ATOM 4432 C C . GLU C 1 12 ? 243.588 -43.750 60.615 1.00 38.00 358 GLU C C 1
ATOM 4433 O O . GLU C 1 12 ? 242.582 -43.118 60.932 1.00 38.59 358 GLU C O 1
ATOM 4445 N N . LEU C 1 13 ? 244.634 -43.887 61.422 1.00 38.16 359 LEU C N 1
ATOM 4446 C CA . LEU C 1 13 ? 244.611 -43.334 62.767 1.00 38.04 359 LEU C CA 1
ATOM 4447 C C . LEU C 1 13 ? 244.814 -41.828 62.732 1.00 39.43 359 LEU C C 1
ATOM 4448 O O . LEU C 1 13 ? 244.343 -41.121 63.615 1.00 38.82 359 LEU C O 1
ATOM 4464 N N . ASN C 1 14 ? 245.513 -41.324 61.720 1.00 42.52 360 ASN C N 1
ATOM 4465 C CA . ASN C 1 14 ? 245.648 -39.879 61.585 1.00 44.54 360 ASN C CA 1
ATOM 4466 C C . ASN C 1 14 ? 244.288 -39.187 61.430 1.00 45.18 360 ASN C C 1
ATOM 4467 O O . ASN C 1 14 ? 244.141 -38.014 61.764 1.00 46.46 360 ASN C O 1
ATOM 4478 N N . ARG C 1 15 ? 243.288 -39.935 60.980 1.00 43.37 361 ARG C N 1
ATOM 4479 C CA . ARG C 1 15 ? 241.937 -39.394 60.825 1.00 39.53 361 ARG C CA 1
ATOM 4480 C C . ARG C 1 15 ? 241.319 -38.908 62.128 1.00 34.24 361 ARG C C 1
ATOM 4481 O O . ARG C 1 15 ? 240.463 -38.045 62.101 1.00 33.70 361 ARG C O 1
ATOM 4502 N N . VAL C 1 16 ? 241.720 -39.479 63.255 1.00 30.62 362 VAL C N 1
ATOM 4503 C CA . VAL C 1 16 ? 241.231 -39.002 64.535 1.00 31.74 362 VAL C CA 1
ATOM 4504 C C . VAL C 1 16 ? 242.364 -38.474 65.401 1.00 33.41 362 VAL C C 1
ATOM 4505 O O . VAL C 1 16 ? 242.248 -38.421 66.620 1.00 33.75 362 VAL C O 1
ATOM 4518 N N . ARG C 1 17 ? 243.455 -38.062 64.758 1.00 36.42 363 ARG C N 1
ATOM 4519 C CA . ARG C 1 17 ? 244.542 -37.379 65.447 1.00 36.81 363 ARG C CA 1
ATOM 4520 C C . ARG C 1 17 ? 244.189 -35.895 65.590 1.00 35.75 363 ARG C C 1
ATOM 4521 O O . ARG C 1 17 ? 243.836 -35.247 64.614 1.00 37.40 363 ARG C O 1
ATOM 4542 N N . LEU C 1 18 ? 244.264 -35.371 66.812 1.00 32.25 364 LEU C N 1
ATOM 4543 C CA . LEU C 1 18 ? 244.120 -33.938 67.041 1.00 29.57 364 LEU C CA 1
ATOM 4544 C C . LEU C 1 18 ? 245.468 -33.273 67.258 1.00 27.28 364 LEU C C 1
ATOM 4545 O O . LEU C 1 18 ? 246.245 -33.656 68.134 1.00 25.87 364 LEU C O 1
ATOM 4561 N N . SER C 1 19 ? 245.731 -32.257 66.461 1.00 27.33 365 SER C N 1
ATOM 4562 C CA . SER C 1 19 ? 246.898 -31.413 66.655 1.00 28.54 365 SER C CA 1
ATOM 4563 C C . SER C 1 19 ? 246.746 -30.512 67.895 1.00 28.25 365 SER C C 1
ATOM 4564 O O . SER C 1 19 ? 245.665 -30.389 68.449 1.00 27.75 365 SER C O 1
ATOM 4572 N N . ARG C 1 20 ? 247.831 -29.869 68.310 1.00 28.87 366 ARG C N 1
ATOM 4573 C CA . ARG C 1 20 ? 247.795 -28.946 69.446 1.00 28.51 366 ARG C CA 1
ATOM 4574 C C . ARG C 1 20 ? 246.972 -27.710 69.105 1.00 27.46 366 ARG C C 1
ATOM 4575 O O . ARG C 1 20 ? 246.194 -27.207 69.940 1.00 26.30 366 ARG C O 1
ATOM 4596 N N . HIS C 1 21 ? 247.106 -27.250 67.871 1.00 28.31 367 HIS C N 1
ATOM 4597 C CA . HIS C 1 21 ? 246.297 -26.127 67.386 1.00 33.50 367 HIS C CA 1
ATOM 4598 C C . HIS C 1 21 ? 244.800 -26.301 67.634 1.00 34.90 367 HIS C C 1
ATOM 4599 O O . HIS C 1 21 ? 244.143 -25.372 68.104 1.00 37.49 367 HIS C O 1
ATOM 4614 N N . LYS C 1 22 ? 244.250 -27.466 67.278 1.00 33.99 368 LYS C N 1
ATOM 4615 C CA . LYS C 1 22 ? 242.804 -27.676 67.386 1.00 33.76 368 LYS C CA 1
ATOM 4616 C C . LYS C 1 22 ? 242.409 -27.711 68.831 1.00 29.61 368 LYS C C 1
ATOM 4617 O O . LYS C 1 22 ? 241.436 -27.058 69.246 1.00 29.92 368 LYS C O 1
ATOM 4636 N N . LEU C 1 23 ? 243.175 -28.476 69.600 1.00 26.82 369 LEU C N 1
ATOM 4637 C CA . LEU C 1 23 ? 242.973 -28.545 71.033 1.00 28.77 369 LEU C CA 1
ATOM 4638 C C . LEU C 1 23 ? 242.954 -27.116 71.601 1.00 35.15 369 LEU C C 1
ATOM 4639 O O . LEU C 1 23 ? 242.078 -26.779 72.387 1.00 39.33 369 LEU C O 1
ATOM 4655 N N . GLU C 1 24 ? 243.876 -26.264 71.159 1.00 34.43 370 GLU C N 1
ATOM 4656 C CA . GLU C 1 24 ? 243.941 -24.889 71.668 1.00 34.19 370 GLU C CA 1
ATOM 4657 C C . GLU C 1 24 ? 242.729 -24.070 71.251 1.00 36.14 370 GLU C C 1
ATOM 4658 O O . GLU C 1 24 ? 242.142 -23.387 72.077 1.00 37.11 370 GLU C O 1
ATOM 4670 N N . ARG C 1 25 ? 242.350 -24.155 69.977 1.00 36.61 371 ARG C N 1
ATOM 4671 C CA . ARG C 1 25 ? 241.141 -23.485 69.484 1.00 37.96 371 ARG C CA 1
ATOM 4672 C C . ARG C 1 25 ? 239.869 -23.916 70.241 1.00 37.89 371 ARG C C 1
ATOM 4673 O O . ARG C 1 25 ? 238.965 -23.108 70.478 1.00 39.06 371 ARG C O 1
ATOM 4694 N N . TRP C 1 26 ? 239.807 -25.197 70.597 1.00 38.12 372 TRP C N 1
ATOM 4695 C CA . TRP C 1 26 ? 238.613 -25.784 71.191 1.00 38.96 372 TRP C CA 1
ATOM 4696 C C . TRP C 1 26 ? 238.566 -25.813 72.723 1.00 38.42 372 TRP C C 1
ATOM 4697 O O . TRP C 1 26 ? 237.498 -26.059 73.309 1.00 38.22 372 TRP C O 1
ATOM 4718 N N . CYS C 1 27 ? 239.701 -25.591 73.383 1.00 38.73 373 CYS C N 1
ATOM 4719 C CA . CYS C 1 27 ? 239.808 -25.952 74.795 1.00 39.32 373 CYS C CA 1
ATOM 4720 C C . CYS C 1 27 ? 238.868 -25.159 75.727 1.00 42.17 373 CYS C C 1
ATOM 4721 O O . CYS C 1 27 ? 238.557 -25.635 76.822 1.00 45.97 373 CYS C O 1
ATOM 4729 N N . HIS C 1 28 ? 238.388 -23.990 75.311 1.00 39.62 374 HIS C N 1
ATOM 4730 C CA . HIS C 1 28 ? 237.423 -23.261 76.144 1.00 41.81 374 HIS C CA 1
ATOM 4731 C C . HIS C 1 28 ? 235.983 -23.457 75.717 1.00 42.03 374 HIS C C 1
ATOM 4732 O O . HIS C 1 28 ? 235.103 -22.826 76.273 1.00 44.60 374 HIS C O 1
ATOM 4747 N N . MET C 1 29 ? 235.733 -24.320 74.739 1.00 41.16 375 MET C N 1
ATOM 4748 C CA . MET C 1 29 ? 234.357 -24.538 74.275 1.00 44.76 375 MET C CA 1
ATOM 4749 C C . MET C 1 29 ? 233.616 -25.615 75.080 1.00 43.48 375 MET C C 1
ATOM 4750 O O . MET C 1 29 ? 234.217 -26.586 75.542 1.00 41.73 375 MET C O 1
ATOM 4764 N N . PRO C 1 30 ? 232.300 -25.441 75.260 1.00 44.49 376 PRO C N 1
ATOM 4765 C CA . PRO C 1 30 ? 231.537 -26.508 75.914 1.00 46.33 376 PRO C CA 1
ATOM 4766 C C . PRO C 1 30 ? 231.575 -27.768 75.060 1.00 46.86 376 PRO C C 1
ATOM 4767 O O . PRO C 1 30 ? 231.688 -27.659 73.839 1.00 47.30 376 PRO C O 1
ATOM 4778 N N . PHE C 1 31 ? 231.510 -28.939 75.679 1.00 49.19 377 PHE C N 1
ATOM 4779 C CA . PHE C 1 31 ? 231.566 -30.208 74.938 1.00 50.07 377 PHE C CA 1
ATOM 4780 C C . PHE C 1 31 ? 232.967 -30.489 74.383 1.00 47.84 377 PHE C C 1
ATOM 4781 O O . PHE C 1 31 ? 233.139 -31.300 73.479 1.00 49.26 377 PHE C O 1
ATOM 4798 N N . PHE C 1 32 ? 233.972 -29.835 74.957 1.00 41.71 378 PHE C N 1
ATOM 4799 C CA . PHE C 1 32 ? 235.356 -30.114 74.610 1.00 35.88 378 PHE C CA 1
ATOM 4800 C C . PHE C 1 32 ? 235.654 -31.572 74.930 1.00 33.08 378 PHE C C 1
ATOM 4801 O O . PHE C 1 32 ? 236.207 -32.302 74.097 1.00 32.64 378 PHE C O 1
ATOM 4818 N N . ALA C 1 33 ? 235.251 -32.016 76.116 1.00 32.20 379 ALA C N 1
ATOM 4819 C CA . ALA C 1 33 ? 235.550 -33.385 76.530 1.00 33.79 379 ALA C CA 1
ATOM 4820 C C . ALA C 1 33 ? 234.838 -34.419 75.684 1.00 38.00 379 ALA C C 1
ATOM 4821 O O . ALA C 1 33 ? 235.438 -35.418 75.288 1.00 40.52 379 ALA C O 1
ATOM 4828 N N . LYS C 1 34 ? 233.569 -34.188 75.383 1.00 42.07 380 LYS C N 1
ATOM 4829 C CA . LYS C 1 34 ? 232.822 -35.142 74.576 1.00 42.87 380 LYS C CA 1
ATOM 4830 C C . LYS C 1 34 ? 233.456 -35.258 73.202 1.00 40.74 380 LYS C C 1
ATOM 4831 O O . LYS C 1 34 ? 233.520 -36.334 72.619 1.00 42.66 380 LYS C O 1
ATOM 4850 N N . THR C 1 35 ? 233.928 -34.136 72.690 1.00 35.68 381 THR C N 1
ATOM 4851 C CA . THR C 1 35 ? 234.451 -34.108 71.349 1.00 35.45 381 THR C CA 1
ATOM 4852 C C . THR C 1 35 ? 235.769 -34.844 71.317 1.00 34.16 381 THR C C 1
ATOM 4853 O O . THR C 1 35 ? 235.937 -35.768 70.521 1.00 36.27 381 THR C O 1
ATOM 4864 N N . VAL C 1 36 ? 236.706 -34.431 72.171 1.00 31.00 382 VAL C N 1
ATOM 4865 C CA . VAL C 1 36 ? 238.062 -34.911 72.026 1.00 30.16 382 VAL C CA 1
ATOM 4866 C C . VAL C 1 36 ? 238.224 -36.326 72.556 1.00 30.64 382 VAL C C 1
ATOM 4867 O O . VAL C 1 36 ? 239.144 -37.044 72.158 1.00 28.81 382 VAL C O 1
ATOM 4880 N N . THR C 1 37 ? 237.321 -36.741 73.432 1.00 34.32 383 THR C N 1
ATOM 4881 C CA . THR C 1 37 ? 237.370 -38.108 73.950 1.00 36.22 383 THR C CA 1
ATOM 4882 C C . THR C 1 37 ? 237.169 -39.128 72.833 1.00 35.91 383 THR C C 1
ATOM 4883 O O . THR C 1 37 ? 236.240 -39.016 72.033 1.00 36.01 383 THR C O 1
ATOM 4894 N N . GLY C 1 38 ? 238.085 -40.092 72.764 1.00 35.37 384 GLY C N 1
ATOM 4895 C CA . GLY C 1 38 ? 238.074 -41.095 71.716 1.00 36.64 384 GLY C CA 1
ATOM 4896 C C . GLY C 1 38 ? 239.070 -40.759 70.624 1.00 37.36 384 GLY C C 1
ATOM 4897 O O . GLY C 1 38 ? 239.467 -41.618 69.824 1.00 40.07 384 GLY C O 1
ATOM 4901 N N . CYS C 1 39 ? 239.481 -39.501 70.561 1.00 35.60 385 CYS C N 1
ATOM 4902 C CA . CYS C 1 39 ? 240.485 -39.128 69.577 1.00 33.59 385 CYS C CA 1
ATOM 4903 C C . CYS C 1 39 ? 241.868 -39.547 70.057 1.00 32.33 385 CYS C C 1
ATOM 4904 O O . CYS C 1 39 ? 242.044 -39.995 71.188 1.00 33.35 385 CYS C O 1
ATOM 4912 N N . PHE C 1 40 ? 242.842 -39.423 69.171 1.00 30.44 386 PHE C N 1
ATOM 4913 C CA . PHE C 1 40 ? 244.214 -39.744 69.498 1.00 30.31 386 PHE C CA 1
ATOM 4914 C C . PHE C 1 40 ? 245.065 -38.513 69.352 1.00 28.45 386 PHE C C 1
ATOM 4915 O O . PHE C 1 40 ? 244.678 -37.565 68.676 1.00 28.89 386 PHE C O 1
ATOM 4932 N N . VAL C 1 41 ? 246.230 -38.554 69.985 1.00 26.10 387 VAL C N 1
ATOM 4933 C CA . VAL C 1 41 ? 247.226 -37.518 69.834 1.00 26.28 387 VAL C CA 1
ATOM 4934 C C . VAL C 1 41 ? 248.613 -38.109 69.723 1.00 30.29 387 VAL C C 1
ATOM 4935 O O . VAL C 1 41 ? 248.880 -39.254 70.148 1.00 32.91 387 VAL C O 1
ATOM 4948 N N . ARG C 1 42 ? 249.492 -37.305 69.139 1.00 30.71 388 ARG C N 1
ATOM 4949 C CA . ARG C 1 42 ? 250.921 -37.556 69.136 1.00 31.02 388 ARG C CA 1
ATOM 4950 C C . ARG C 1 42 ? 251.491 -36.725 70.276 1.00 31.50 388 ARG C C 1
ATOM 4951 O O . ARG C 1 42 ? 251.529 -35.487 70.198 1.00 30.46 388 ARG C O 1
ATOM 4972 N N . ILE C 1 43 ? 251.924 -37.409 71.333 1.00 34.11 389 ILE C N 1
ATOM 4973 C CA . ILE C 1 43 ? 252.351 -36.733 72.554 1.00 34.86 389 ILE C CA 1
ATOM 4974 C C . ILE C 1 43 ? 253.881 -36.748 72.690 1.00 35.22 389 ILE C C 1
ATOM 4975 O O . ILE C 1 43 ? 254.518 -37.765 72.399 1.00 37.04 389 ILE C O 1
ATOM 4991 N N . GLY C 1 44 ? 254.459 -35.606 73.076 1.00 31.27 390 GLY C N 1
ATOM 4992 C CA . GLY C 1 44 ? 255.896 -35.492 73.253 1.00 33.88 390 GLY C CA 1
ATOM 4993 C C . GLY C 1 44 ? 256.277 -35.853 74.676 1.00 38.17 390 GLY C C 1
ATOM 4994 O O . GLY C 1 44 ? 255.928 -35.141 75.614 1.00 40.53 390 GLY C O 1
ATOM 4998 N N . ILE C 1 45 ? 256.997 -36.954 74.837 1.00 42.63 391 ILE C N 1
ATOM 4999 C CA . ILE C 1 45 ? 257.274 -37.488 76.166 1.00 49.92 391 ILE C CA 1
ATOM 5000 C C . ILE C 1 45 ? 258.733 -37.338 76.587 1.00 59.20 391 ILE C C 1
ATOM 5001 O O . ILE C 1 45 ? 259.052 -37.486 77.763 1.00 64.96 391 ILE C O 1
ATOM 5017 N N . GLY C 1 46 ? 259.622 -37.047 75.644 1.00 64.26 392 GLY C N 1
ATOM 5018 C CA . GLY C 1 46 ? 261.027 -36.937 75.980 1.00 65.98 392 GLY C CA 1
ATOM 5019 C C . GLY C 1 46 ? 261.914 -36.635 74.800 1.00 67.37 392 GLY C C 1
ATOM 5020 O O . GLY C 1 46 ? 263.129 -36.559 74.971 1.00 70.09 392 GLY C O 1
ATOM 5024 N N . LYS C 1 51 ? 266.377 -35.202 70.572 1.00 94.05 397 LYS C N 1
ATOM 5025 C CA . LYS C 1 51 ? 265.738 -35.510 71.839 1.00 91.00 397 LYS C CA 1
ATOM 5026 C C . LYS C 1 51 ? 264.322 -35.872 71.630 1.00 84.28 397 LYS C C 1
ATOM 5027 O O . LYS C 1 51 ? 263.767 -36.577 72.440 1.00 92.11 397 LYS C O 1
ATOM 5045 N N . PRO C 1 52 ? 263.692 -35.338 70.601 1.00 64.69 398 PRO C N 1
ATOM 5046 C CA . PRO C 1 52 ? 262.244 -35.437 70.475 1.00 53.58 398 PRO C CA 1
ATOM 5047 C C . PRO C 1 52 ? 261.734 -36.828 70.240 1.00 51.20 398 PRO C C 1
ATOM 5048 O O . PRO C 1 52 ? 261.882 -37.373 69.180 1.00 51.58 398 PRO C O 1
ATOM 5059 N N . VAL C 1 53 ? 261.113 -37.387 71.252 1.00 50.64 399 VAL C N 1
ATOM 5060 C CA . VAL C 1 53 ? 260.452 -38.651 71.130 1.00 49.22 399 VAL C CA 1
ATOM 5061 C C . VAL C 1 53 ? 258.966 -38.570 71.383 1.00 45.19 399 VAL C C 1
ATOM 5062 O O . VAL C 1 53 ? 258.520 -37.951 72.300 1.00 45.36 399 VAL C O 1
ATOM 5075 N N . TYR C 1 54 ? 258.208 -39.243 70.551 1.00 40.43 400 TYR C N 1
ATOM 5076 C CA . TYR C 1 54 ? 256.786 -39.107 70.551 1.00 38.08 400 TYR C CA 1
ATOM 5077 C C . TYR C 1 54 ? 256.025 -40.421 70.657 1.00 36.53 400 TYR C C 1
ATOM 5078 O O . TYR C 1 54 ? 256.448 -41.426 70.188 1.00 34.93 400 TYR C O 1
ATOM 5096 N N . ARG C 1 55 ? 254.860 -40.376 71.256 1.00 39.09 401 ARG C N 1
ATOM 5097 C CA . ARG C 1 55 ? 254.060 -41.577 71.399 1.00 41.40 401 ARG C CA 1
ATOM 5098 C C . ARG C 1 55 ? 252.644 -41.354 70.919 1.00 38.67 401 ARG C C 1
ATOM 5099 O O . ARG C 1 55 ? 252.077 -40.273 71.077 1.00 38.44 401 ARG C O 1
ATOM 5120 N N . VAL C 1 56 ? 252.074 -42.405 70.352 1.00 34.36 402 VAL C N 1
ATOM 5121 C CA . VAL C 1 56 ? 250.671 -42.436 70.035 1.00 32.25 402 VAL C CA 1
ATOM 5122 C C . VAL C 1 56 ? 249.954 -42.638 71.338 1.00 31.53 402 VAL C C 1
ATOM 5123 O O . VAL C 1 56 ? 250.312 -43.522 72.132 1.00 33.35 402 VAL C O 1
ATOM 5136 N N . ALA C 1 57 ? 248.941 -41.821 71.579 1.00 31.39 403 ALA C N 1
ATOM 5137 C CA . ALA C 1 57 ? 248.125 -41.987 72.786 1.00 32.35 403 ALA C CA 1
ATOM 5138 C C . ALA C 1 57 ? 246.656 -41.735 72.474 1.00 30.88 403 ALA C C 1
ATOM 5139 O O . ALA C 1 57 ? 246.322 -40.833 71.679 1.00 29.94 403 ALA C O 1
ATOM 5146 N N . GLU C 1 58 ? 245.782 -42.508 73.115 1.00 30.15 404 GLU C N 1
ATOM 5147 C CA . GLU C 1 58 ? 244.345 -42.258 73.013 1.00 31.50 404 GLU C CA 1
ATOM 5148 C C . GLU C 1 58 ? 243.926 -41.331 74.160 1.00 30.24 404 GLU C C 1
ATOM 5149 O O . GLU C 1 58 ? 244.405 -41.481 75.307 1.00 30.72 404 GLU C O 1
ATOM 5161 N N . ILE C 1 59 ? 243.043 -40.377 73.858 1.00 31.27 405 ILE C N 1
ATOM 5162 C CA . ILE C 1 59 ? 242.441 -39.525 74.885 1.00 33.04 405 ILE C CA 1
ATOM 5163 C C . ILE C 1 59 ? 241.247 -40.234 75.498 1.00 34.75 405 ILE C C 1
ATOM 5164 O O . ILE C 1 59 ? 240.248 -40.448 74.816 1.00 35.04 405 ILE C O 1
ATOM 5180 N N . THR C 1 60 ? 241.345 -40.584 76.779 1.00 36.12 406 THR C N 1
ATOM 5181 C CA . THR C 1 60 ? 240.276 -41.299 77.478 1.00 38.46 406 THR C CA 1
ATOM 5182 C C . THR C 1 60 ? 239.464 -40.362 78.378 1.00 38.83 406 THR C C 1
ATOM 5183 O O . THR C 1 60 ? 238.437 -40.751 78.924 1.00 40.82 406 THR C O 1
ATOM 5194 N N . GLY C 1 61 ? 239.924 -39.125 78.534 1.00 36.25 407 GLY C N 1
ATOM 5195 C CA . GLY C 1 61 ? 239.173 -38.146 79.294 1.00 35.13 407 GLY C CA 1
ATOM 5196 C C . GLY C 1 61 ? 239.878 -36.808 79.370 1.00 32.95 407 GLY C C 1
ATOM 5197 O O . GLY C 1 61 ? 241.001 -36.641 78.883 1.00 32.02 407 GLY C O 1
ATOM 5201 N N . VAL C 1 62 ? 239.212 -35.847 79.995 1.00 32.17 408 VAL C N 1
ATOM 5202 C CA . VAL C 1 62 ? 239.786 -34.543 80.221 1.00 34.89 408 VAL C CA 1
ATOM 5203 C C . VAL C 1 62 ? 239.581 -34.270 81.679 1.00 34.97 408 VAL C C 1
ATOM 5204 O O . VAL C 1 62 ? 238.491 -34.495 82.183 1.00 36.18 408 VAL C O 1
ATOM 5217 N N . VAL C 1 63 ? 240.619 -33.788 82.361 1.00 37.10 409 VAL C N 1
ATOM 5218 C CA . VAL C 1 63 ? 240.505 -33.448 83.781 1.00 40.43 409 VAL C CA 1
ATOM 5219 C C . VAL C 1 63 ? 241.029 -32.046 84.046 1.00 42.49 409 VAL C C 1
ATOM 5220 O O . VAL C 1 63 ? 241.570 -31.411 83.144 1.00 41.87 409 VAL C O 1
ATOM 5233 N N . GLU C 1 64 ? 240.858 -31.577 85.282 1.00 44.65 410 GLU C N 1
ATOM 5234 C CA . GLU C 1 64 ? 241.490 -30.347 85.761 1.00 49.05 410 GLU C CA 1
ATOM 5235 C C . GLU C 1 64 ? 242.789 -30.715 86.457 1.00 49.50 410 GLU C C 1
ATOM 5236 O O . GLU C 1 64 ? 242.807 -31.604 87.299 1.00 51.62 410 GLU C O 1
ATOM 5248 N N . THR C 1 65 ? 243.879 -30.051 86.095 1.00 49.75 411 THR C N 1
ATOM 5249 C CA . THR C 1 65 ? 245.129 -30.178 86.838 1.00 51.27 411 THR C CA 1
ATOM 5250 C C . THR C 1 65 ? 245.147 -29.142 87.954 1.00 56.45 411 THR C C 1
ATOM 5251 O O . THR C 1 65 ? 244.299 -28.245 87.988 1.00 59.50 411 THR C O 1
ATOM 5262 N N . ALA C 1 66 ? 246.123 -29.258 88.851 1.00 59.19 412 ALA C N 1
ATOM 5263 C CA . ALA C 1 66 ? 246.197 -28.392 90.020 1.00 61.77 412 ALA C CA 1
ATOM 5264 C C . ALA C 1 66 ? 246.578 -26.961 89.651 1.00 57.99 412 ALA C C 1
ATOM 5265 O O . ALA C 1 66 ? 246.197 -26.017 90.349 1.00 59.73 412 ALA C O 1
ATOM 5272 N N . LYS C 1 67 ? 247.319 -26.813 88.552 1.00 51.17 413 LYS C N 1
ATOM 5273 C CA . LYS C 1 67 ? 247.917 -25.533 88.178 1.00 49.79 413 LYS C CA 1
ATOM 5274 C C . LYS C 1 67 ? 247.474 -25.059 86.798 1.00 47.44 413 LYS C C 1
ATOM 5275 O O . LYS C 1 67 ? 247.423 -25.838 85.854 1.00 45.99 413 LYS C O 1
ATOM 5294 N N . VAL C 1 68 ? 247.186 -23.764 86.691 1.00 46.98 414 VAL C N 1
ATOM 5295 C CA . VAL C 1 68 ? 246.910 -23.124 85.411 1.00 44.15 414 VAL C CA 1
ATOM 5296 C C . VAL C 1 68 ? 248.242 -22.890 84.718 1.00 42.09 414 VAL C C 1
ATOM 5297 O O . VAL C 1 68 ? 249.200 -22.488 85.354 1.00 44.70 414 VAL C O 1
ATOM 5310 N N . TYR C 1 69 ? 248.303 -23.170 83.422 1.00 37.64 415 TYR C N 1
ATOM 5311 C CA . TYR C 1 69 ? 249.530 -22.993 82.658 1.00 36.46 415 TYR C CA 1
ATOM 5312 C C . TYR C 1 69 ? 249.184 -22.268 81.374 1.00 34.44 415 TYR C C 1
ATOM 5313 O O . TYR C 1 69 ? 248.022 -22.267 80.938 1.00 34.29 415 TYR C O 1
ATOM 5331 N N . GLN C 1 70 ? 250.190 -21.601 80.821 1.00 35.18 416 GLN C N 1
ATOM 5332 C CA . GLN C 1 70 ? 250.082 -20.902 79.557 1.00 37.96 416 GLN C CA 1
ATOM 5333 C C . GLN C 1 70 ? 250.091 -21.909 78.439 1.00 37.28 416 GLN C C 1
ATOM 5334 O O . GLN C 1 70 ? 250.942 -22.790 78.405 1.00 38.86 416 GLN C O 1
ATOM 5348 N N . LEU C 1 71 ? 249.140 -21.755 77.529 1.00 36.23 417 LEU C N 1
ATOM 5349 C CA . LEU C 1 71 ? 249.022 -22.589 76.348 1.00 37.02 417 LEU C CA 1
ATOM 5350 C C . LEU C 1 71 ? 248.645 -21.654 75.211 1.00 38.53 417 LEU C C 1
ATOM 5351 O O . LEU C 1 71 ? 247.563 -21.065 75.224 1.00 38.23 417 LEU C O 1
ATOM 5367 N N . GLY C 1 72 ? 249.541 -21.507 74.239 1.00 43.09 418 GLY C N 1
ATOM 5368 C CA . GLY C 1 72 ? 249.334 -20.558 73.170 1.00 46.39 418 GLY C CA 1
ATOM 5369 C C . GLY C 1 72 ? 249.175 -19.165 73.733 1.00 48.71 418 GLY C C 1
ATOM 5370 O O . GLY C 1 72 ? 249.968 -18.736 74.582 1.00 53.03 418 GLY C O 1
ATOM 5374 N N . GLY C 1 73 ? 248.148 -18.461 73.271 1.00 44.28 419 GLY C N 1
ATOM 5375 C CA . GLY C 1 73 ? 247.882 -17.112 73.734 1.00 44.10 419 GLY C CA 1
ATOM 5376 C C . GLY C 1 73 ? 246.937 -17.072 74.922 1.00 44.91 419 GLY C C 1
ATOM 5377 O O . GLY C 1 73 ? 246.609 -15.997 75.414 1.00 50.32 419 GLY C O 1
ATOM 5381 N N . THR C 1 74 ? 246.507 -18.238 75.395 1.00 51.01 420 THR C N 1
ATOM 5382 C CA . THR C 1 74 ? 245.538 -18.320 76.491 1.00 48.77 420 THR C CA 1
ATOM 5383 C C . THR C 1 74 ? 246.130 -19.051 77.713 1.00 48.77 420 THR C C 1
ATOM 5384 O O . THR C 1 74 ? 247.293 -19.465 77.697 1.00 48.79 420 THR C O 1
ATOM 5395 N N . ARG C 1 75 ? 245.332 -19.183 78.772 1.00 49.72 421 ARG C N 1
ATOM 5396 C CA . ARG C 1 75 ? 245.694 -19.983 79.943 1.00 48.85 421 ARG C CA 1
ATOM 5397 C C . ARG C 1 75 ? 244.637 -21.062 80.185 1.00 45.44 421 ARG C C 1
ATOM 5398 O O . ARG C 1 75 ? 243.433 -20.831 79.978 1.00 46.17 421 ARG C O 1
ATOM 5419 N N . THR C 1 76 ? 245.064 -22.222 80.678 1.00 42.24 422 THR C N 1
ATOM 5420 C CA . THR C 1 76 ? 244.093 -23.268 81.054 1.00 38.38 422 THR C CA 1
ATOM 5421 C C . THR C 1 76 ? 244.637 -24.127 82.186 1.00 36.88 422 THR C C 1
ATOM 5422 O O . THR C 1 76 ? 245.814 -24.042 82.529 1.00 37.96 422 THR C O 1
ATOM 5433 N N . ASN C 1 77 ? 243.789 -24.953 82.778 1.00 37.15 423 ASN C N 1
ATOM 5434 C CA . ASN C 1 77 ? 244.288 -25.982 83.681 1.00 40.50 423 ASN C CA 1
ATOM 5435 C C . ASN C 1 77 ? 243.861 -27.372 83.217 1.00 40.92 423 ASN C C 1
ATOM 5436 O O . ASN C 1 77 ? 244.103 -28.364 83.896 1.00 42.72 423 ASN C O 1
ATOM 5447 N N . LYS C 1 78 ? 243.230 -27.443 82.050 1.00 40.33 424 LYS C N 1
ATOM 5448 C CA . LYS C 1 78 ? 242.768 -28.721 81.524 1.00 40.58 424 LYS C CA 1
ATOM 5449 C C . LYS C 1 78 ? 243.960 -29.622 81.215 1.00 41.15 424 LYS C C 1
ATOM 5450 O O . LYS C 1 78 ? 244.974 -29.177 80.673 1.00 43.23 424 LYS C O 1
ATOM 5469 N N . GLY C 1 79 ? 243.835 -30.884 81.600 1.00 39.17 425 GLY C N 1
ATOM 5470 C CA . GLY C 1 79 ? 244.798 -31.900 81.234 1.00 37.13 425 GLY C CA 1
ATOM 5471 C C . GLY C 1 79 ? 244.069 -32.965 80.440 1.00 36.25 425 GLY C C 1
ATOM 5472 O O . GLY C 1 79 ? 242.862 -33.129 80.558 1.00 38.26 425 GLY C O 1
ATOM 5476 N N . LEU C 1 80 ? 244.814 -33.698 79.629 1.00 34.67 426 LEU C N 1
ATOM 5477 C CA . LEU C 1 80 ? 244.274 -34.821 78.886 1.00 32.70 426 LEU C CA 1
ATOM 5478 C C . LEU C 1 80 ? 244.618 -36.110 79.602 1.00 32.18 426 LEU C C 1
ATOM 5479 O O . LEU C 1 80 ? 245.781 -36.373 79.919 1.00 33.13 426 LEU C O 1
ATOM 5495 N N . GLN C 1 81 ? 243.601 -36.908 79.873 1.00 32.95 427 GLN C N 1
ATOM 5496 C CA . GLN C 1 81 ? 243.826 -38.241 80.391 1.00 39.07 427 GLN C CA 1
ATOM 5497 C C . GLN C 1 81 ? 244.172 -39.124 79.200 1.00 39.64 427 GLN C C 1
ATOM 5498 O O . GLN C 1 81 ? 243.312 -39.405 78.366 1.00 41.37 427 GLN C O 1
ATOM 5512 N N . LEU C 1 82 ? 245.441 -39.522 79.102 1.00 37.62 428 LEU C N 1
ATOM 5513 C CA . LEU C 1 82 ? 245.926 -40.266 77.936 1.00 33.69 428 LEU C CA 1
ATOM 5514 C C . LEU C 1 82 ? 246.298 -41.705 78.274 1.00 34.96 428 LEU C C 1
ATOM 5515 O O . LEU C 1 82 ? 246.764 -42.000 79.377 1.00 35.10 428 LEU C O 1
ATOM 5531 N N . ARG C 1 83 ? 246.094 -42.587 77.300 1.00 36.05 429 ARG C N 1
ATOM 5532 C CA . ARG C 1 83 ? 246.442 -43.992 77.444 1.00 40.26 429 ARG C CA 1
ATOM 5533 C C . ARG C 1 83 ? 247.297 -44.460 76.268 1.00 40.81 429 ARG C C 1
ATOM 5534 O O . ARG C 1 83 ? 246.921 -44.264 75.100 1.00 38.81 429 ARG C O 1
ATOM 5555 N N . HIS C 1 84 ? 248.450 -45.056 76.594 1.00 45.01 430 HIS C N 1
ATOM 5556 C CA . HIS C 1 84 ? 249.323 -45.742 75.625 1.00 45.92 430 HIS C CA 1
ATOM 5557 C C . HIS C 1 84 ? 249.519 -47.196 76.053 1.00 48.41 430 HIS C C 1
ATOM 5558 O O . HIS C 1 84 ? 250.350 -47.492 76.904 1.00 49.29 430 HIS C O 1
ATOM 5567 N N . GLY C 1 85 ? 248.762 -48.106 75.458 1.00 50.78 431 GLY C N 1
ATOM 5568 C CA . GLY C 1 85 ? 248.782 -49.478 75.915 1.00 54.99 431 GLY C CA 1
ATOM 5569 C C . GLY C 1 85 ? 248.101 -49.560 77.266 1.00 58.67 431 GLY C C 1
ATOM 5570 O O . GLY C 1 85 ? 246.952 -49.150 77.404 1.00 57.93 431 GLY C O 1
ATOM 5574 N N . ASN C 1 86 ? 248.817 -50.071 78.263 1.00 66.96 432 ASN C N 1
ATOM 5575 C CA . ASN C 1 86 ? 248.299 -50.158 79.624 1.00 73.81 432 ASN C CA 1
ATOM 5576 C C . ASN C 1 86 ? 248.742 -48.955 80.467 1.00 76.11 432 ASN C C 1
ATOM 5577 O O . ASN C 1 86 ? 248.282 -48.777 81.602 1.00 80.74 432 ASN C O 1
ATOM 5588 N N . ASP C 1 87 ? 249.645 -48.143 79.916 1.00 70.31 433 ASP C N 1
ATOM 5589 C CA . ASP C 1 87 ? 250.130 -46.956 80.607 1.00 71.35 433 ASP C CA 1
ATOM 5590 C C . ASP C 1 87 ? 249.160 -45.805 80.405 1.00 65.44 433 ASP C C 1
ATOM 5591 O O . ASP C 1 87 ? 248.932 -45.355 79.277 1.00 61.95 433 ASP C O 1
ATOM 5600 N N . GLN C 1 88 ? 248.613 -45.315 81.511 1.00 67.77 434 GLN C N 1
ATOM 5601 C CA . GLN C 1 88 ? 247.652 -44.227 81.484 1.00 67.00 434 GLN C CA 1
ATOM 5602 C C . GLN C 1 88 ? 248.107 -43.083 82.379 1.00 62.95 434 GLN C C 1
ATOM 5603 O O . GLN C 1 88 ? 248.467 -43.301 83.534 1.00 68.16 434 GLN C O 1
ATOM 5617 N N . ARG C 1 89 ? 248.092 -41.862 81.863 1.00 54.09 435 ARG C N 1
ATOM 5618 C CA . ARG C 1 89 ? 248.366 -40.723 82.730 1.00 51.59 435 ARG C CA 1
ATOM 5619 C C . ARG C 1 89 ? 247.980 -39.386 82.120 1.00 44.77 435 ARG C C 1
ATOM 5620 O O . ARG C 1 89 ? 247.598 -39.303 80.938 1.00 45.78 435 ARG C O 1
ATOM 5641 N N . VAL C 1 90 ? 248.087 -38.345 82.947 1.00 38.47 436 VAL C N 1
ATOM 5642 C CA . VAL C 1 90 ? 247.605 -37.016 82.599 1.00 33.26 436 VAL C CA 1
ATOM 5643 C C . VAL C 1 90 ? 248.698 -36.134 82.015 1.00 32.13 436 VAL C C 1
ATOM 5644 O O . VAL C 1 90 ? 249.793 -36.044 82.565 1.00 33.87 436 VAL C O 1
ATOM 5657 N N . PHE C 1 91 ? 248.378 -35.486 80.894 1.00 32.99 437 PHE C N 1
ATOM 5658 C CA . PHE C 1 91 ? 249.310 -34.576 80.225 1.00 34.65 437 PHE C CA 1
ATOM 5659 C C . PHE C 1 91 ? 248.678 -33.199 79.942 1.00 33.50 437 PHE C C 1
ATOM 5660 O O . PHE C 1 91 ? 247.504 -33.102 79.558 1.00 33.98 437 PHE C O 1
ATOM 5677 N N . ARG C 1 92 ? 249.464 -32.144 80.122 1.00 32.38 438 ARG C N 1
ATOM 5678 C CA . ARG C 1 92 ? 249.059 -30.815 79.702 1.00 32.76 438 ARG C CA 1
ATOM 5679 C C . ARG C 1 92 ? 248.952 -30.804 78.199 1.00 34.57 438 ARG C C 1
ATOM 5680 O O . ARG C 1 92 ? 249.654 -31.565 77.524 1.00 36.57 438 ARG C O 1
ATOM 5701 N N . LEU C 1 93 ? 248.096 -29.926 77.677 1.00 34.01 439 LEU C N 1
ATOM 5702 C CA . LEU C 1 93 ? 247.901 -29.786 76.236 1.00 33.26 439 LEU C CA 1
ATOM 5703 C C . LEU C 1 93 ? 249.172 -29.352 75.523 1.00 34.52 439 LEU C C 1
ATOM 5704 O O . LEU C 1 93 ? 249.326 -29.607 74.328 1.00 35.36 439 LEU C O 1
ATOM 5720 N N . GLU C 1 94 ? 250.091 -28.712 76.236 1.00 35.34 440 GLU C N 1
ATOM 5721 C CA . GLU C 1 94 ? 251.250 -28.156 75.565 1.00 39.35 440 GLU C CA 1
ATOM 5722 C C . GLU C 1 94 ? 252.173 -29.232 74.965 1.00 37.67 440 GLU C C 1
ATOM 5723 O O . GLU C 1 94 ? 252.963 -28.940 74.065 1.00 40.14 440 GLU C O 1
ATOM 5735 N N . PHE C 1 95 ? 252.054 -30.471 75.432 1.00 34.67 441 PHE C N 1
ATOM 5736 C CA . PHE C 1 95 ? 252.947 -31.532 74.975 1.00 34.42 441 PHE C CA 1
ATOM 5737 C C . PHE C 1 95 ? 252.405 -32.287 73.744 1.00 32.34 441 PHE C C 1
ATOM 5738 O O . PHE C 1 95 ? 253.050 -33.196 73.228 1.00 34.62 441 PHE C O 1
ATOM 5755 N N . VAL C 1 96 ? 251.227 -31.905 73.276 1.00 28.83 442 VAL C N 1
ATOM 5756 C CA . VAL C 1 96 ? 250.683 -32.467 72.048 1.00 29.54 442 VAL C CA 1
ATOM 5757 C C . VAL C 1 96 ? 251.401 -31.897 70.823 1.00 29.39 442 VAL C C 1
ATOM 5758 O O . VAL C 1 96 ? 251.665 -30.704 70.747 1.00 30.88 442 VAL C O 1
ATOM 5771 N N . SER C 1 97 ? 251.720 -32.763 69.872 1.00 30.09 443 SER C N 1
ATOM 5772 C CA . SER C 1 97 ? 252.401 -32.348 68.662 1.00 32.30 443 SER C CA 1
ATOM 5773 C C . SER C 1 97 ? 251.388 -31.826 67.647 1.00 31.49 443 SER C C 1
ATOM 5774 O O . SER C 1 97 ? 250.193 -32.102 67.773 1.00 28.66 443 SER C O 1
ATOM 5782 N N . ASN C 1 98 ? 251.867 -31.040 66.680 1.00 34.73 444 ASN C N 1
ATOM 5783 C CA . ASN C 1 98 ? 251.073 -30.646 65.509 1.00 37.23 444 ASN C CA 1
ATOM 5784 C C . ASN C 1 98 ? 251.462 -31.441 64.254 1.00 38.22 444 ASN C C 1
ATOM 5785 O O . ASN C 1 98 ? 250.954 -31.175 63.167 1.00 42.83 444 ASN C O 1
ATOM 5796 N N . GLN C 1 99 ? 252.364 -32.406 64.400 1.00 33.69 445 GLN C N 1
ATOM 5797 C CA . GLN C 1 99 ? 252.769 -33.224 63.268 1.00 35.39 445 GLN C CA 1
ATOM 5798 C C . GLN C 1 99 ? 252.011 -34.557 63.267 1.00 34.85 445 GLN C C 1
ATOM 5799 O O . GLN C 1 99 ? 251.382 -34.945 64.265 1.00 31.77 445 GLN C O 1
ATOM 5813 N N . GLU C 1 100 ? 252.094 -35.254 62.138 1.00 40.86 446 GLU C N 1
ATOM 5814 C CA . GLU C 1 100 ? 251.390 -36.519 61.944 1.00 44.44 446 GLU C CA 1
ATOM 5815 C C . GLU C 1 100 ? 252.149 -37.661 62.582 1.00 42.62 446 GLU C C 1
ATOM 5816 O O . GLU C 1 100 ? 253.327 -37.531 62.895 1.00 42.42 446 GLU C O 1
ATOM 5828 N N . PHE C 1 101 ? 251.452 -38.775 62.787 1.00 42.86 447 PHE C N 1
ATOM 5829 C CA . PHE C 1 101 ? 252.070 -39.998 63.266 1.00 41.85 447 PHE C CA 1
ATOM 5830 C C . PHE C 1 101 ? 252.986 -40.529 62.186 1.00 44.46 447 PHE C C 1
ATOM 5831 O O . PHE C 1 101 ? 252.652 -40.475 61.010 1.00 47.55 447 PHE C O 1
ATOM 5848 N N . THR C 1 102 ? 254.125 -41.070 62.593 1.00 41.16 448 THR C N 1
ATOM 5849 C CA . THR C 1 102 ? 255.002 -41.787 61.685 1.00 42.73 448 THR C CA 1
ATOM 5850 C C . THR C 1 102 ? 254.622 -43.266 61.715 1.00 41.67 448 THR C C 1
ATOM 5851 O O . THR C 1 102 ? 253.862 -43.696 62.586 1.00 39.83 448 THR C O 1
ATOM 5862 N N . GLU C 1 103 ? 255.142 -44.024 60.753 1.00 47.52 449 GLU C N 1
ATOM 5863 C CA . GLU C 1 103 ? 254.930 -45.466 60.661 1.00 47.27 449 GLU C CA 1
ATOM 5864 C C . GLU C 1 103 ? 255.572 -46.142 61.874 1.00 48.93 449 GLU C C 1
ATOM 5865 O O . GLU C 1 103 ? 254.991 -47.030 62.505 1.00 44.52 449 GLU C O 1
ATOM 5877 N N . SER C 1 104 ? 256.777 -45.686 62.195 1.00 52.88 450 SER C N 1
ATOM 5878 C CA . SER C 1 104 ? 257.514 -46.181 63.342 1.00 56.14 450 SER C CA 1
ATOM 5879 C C . SER C 1 104 ? 256.713 -46.027 64.647 1.00 52.43 450 SER C C 1
ATOM 5880 O O . SER C 1 104 ? 256.510 -47.001 65.366 1.00 51.08 450 SER C O 1
ATOM 5888 N N . GLU C 1 105 ? 256.242 -44.813 64.933 1.00 50.53 451 GLU C N 1
ATOM 5889 C CA . GLU C 1 105 ? 255.417 -44.545 66.119 1.00 48.71 451 GLU C CA 1
ATOM 5890 C C . GLU C 1 105 ? 254.191 -45.445 66.170 1.00 46.26 451 GLU C C 1
ATOM 5891 O O . GLU C 1 105 ? 253.820 -45.990 67.217 1.00 46.44 451 GLU C O 1
ATOM 5903 N N . PHE C 1 106 ? 253.558 -45.600 65.021 1.00 43.17 452 PHE C N 1
ATOM 5904 C CA . PHE C 1 106 ? 252.338 -46.379 64.938 1.00 42.23 452 PHE C CA 1
ATOM 5905 C C . PHE C 1 106 ? 252.600 -47.891 65.160 1.00 42.92 452 PHE C C 1
ATOM 5906 O O . PHE C 1 106 ? 251.839 -48.573 65.860 1.00 41.96 452 PHE C O 1
ATOM 5923 N N . MET C 1 107 ? 253.667 -48.411 64.556 1.00 45.54 453 MET C N 1
ATOM 5924 C CA . MET C 1 107 ? 254.071 -49.809 64.741 1.00 48.62 453 MET C CA 1
ATOM 5925 C C . MET C 1 107 ? 254.469 -50.064 66.189 1.00 47.25 453 MET C C 1
ATOM 5926 O O . MET C 1 107 ? 254.091 -51.080 66.787 1.00 47.33 453 MET C O 1
ATOM 5940 N N . LYS C 1 108 ? 255.240 -49.137 66.747 1.00 47.45 454 LYS C N 1
ATOM 5941 C CA . LYS C 1 108 ? 255.587 -49.184 68.157 1.00 49.76 454 LYS C CA 1
ATOM 5942 C C . LYS C 1 108 ? 254.294 -49.289 68.961 1.00 48.24 454 LYS C C 1
ATOM 5943 O O . LYS C 1 108 ? 254.142 -50.182 69.797 1.00 49.68 454 LYS C O 1
ATOM 5962 N N . TRP C 1 109 ? 253.355 -48.391 68.682 1.00 43.33 455 TRP C N 1
ATOM 5963 C CA . TRP C 1 109 ? 252.080 -48.379 69.389 1.00 42.13 455 TRP C CA 1
ATOM 5964 C C . TRP C 1 109 ? 251.281 -49.675 69.249 1.00 42.30 455 TRP C C 1
ATOM 5965 O O . TRP C 1 109 ? 250.711 -50.149 70.222 1.00 42.08 455 TRP C O 1
ATOM 5986 N N . LYS C 1 110 ? 251.212 -50.245 68.054 1.00 45.59 456 LYS C N 1
ATOM 5987 C CA . LYS C 1 110 ? 250.551 -51.546 67.888 1.00 46.77 456 LYS C CA 1
ATOM 5988 C C . LYS C 1 110 ? 251.200 -52.650 68.714 1.00 47.94 456 LYS C C 1
ATOM 5989 O O . LYS C 1 110 ? 250.508 -53.463 69.345 1.00 48.57 456 LYS C O 1
ATOM 6008 N N . GLU C 1 111 ? 252.527 -52.710 68.681 1.00 47.08 457 GLU C N 1
ATOM 6009 C CA . GLU C 1 111 ? 253.259 -53.670 69.512 1.00 50.32 457 GLU C CA 1
ATOM 6010 C C . GLU C 1 111 ? 252.931 -53.463 70.989 1.00 49.01 457 GLU C C 1
ATOM 6011 O O . GLU C 1 111 ? 252.587 -54.417 71.693 1.00 49.23 457 GLU C O 1
ATOM 6023 N N . ALA C 1 112 ? 252.998 -52.212 71.448 1.00 47.37 458 ALA C N 1
ATOM 6024 C CA . ALA C 1 112 ? 252.683 -51.905 72.841 1.00 47.91 458 ALA C CA 1
ATOM 6025 C C . ALA C 1 112 ? 251.264 -52.371 73.189 1.00 48.22 458 ALA C C 1
ATOM 6026 O O . ALA C 1 112 ? 251.050 -53.055 74.193 1.00 52.04 458 ALA C O 1
ATOM 6033 N N . MET C 1 113 ? 250.306 -52.021 72.339 1.00 43.19 459 MET C N 1
ATOM 6034 C CA . MET C 1 113 ? 248.924 -52.491 72.494 1.00 42.31 459 MET C CA 1
ATOM 6035 C C . MET C 1 113 ? 248.822 -54.023 72.553 1.00 41.74 459 MET C C 1
ATOM 6036 O O . MET C 1 113 ? 248.022 -54.573 73.322 1.00 41.99 459 MET C O 1
ATOM 6050 N N . PHE C 1 114 ? 249.611 -54.721 71.744 1.00 44.15 460 PHE C N 1
ATOM 6051 C CA . PHE C 1 114 ? 249.493 -56.171 71.745 1.00 47.62 460 PHE C CA 1
ATOM 6052 C C . PHE C 1 114 ? 250.083 -56.789 73.007 1.00 52.12 460 PHE C C 1
ATOM 6053 O O . PHE C 1 114 ? 249.495 -57.693 73.595 1.00 52.99 460 PHE C O 1
ATOM 6070 N N . SER C 1 115 ? 251.247 -56.304 73.413 1.00 53.78 461 SER C N 1
ATOM 6071 C CA . SER C 1 115 ? 251.900 -56.803 74.618 1.00 56.02 461 SER C CA 1
ATOM 6072 C C . SER C 1 115 ? 251.092 -56.527 75.890 1.00 53.75 461 SER C C 1
ATOM 6073 O O . SER C 1 115 ? 251.196 -57.273 76.849 1.00 55.53 461 SER C O 1
ATOM 6081 N N . ALA C 1 116 ? 250.276 -55.479 75.892 1.00 48.67 462 ALA C N 1
ATOM 6082 C CA . ALA C 1 116 ? 249.481 -55.143 77.072 1.00 47.98 462 ALA C CA 1
ATOM 6083 C C . ALA C 1 116 ? 248.098 -55.791 77.043 1.00 47.37 462 ALA C C 1
ATOM 6084 O O . ALA C 1 116 ? 247.343 -55.694 78.006 1.00 47.89 462 ALA C O 1
ATOM 6091 N N . GLY C 1 117 ? 247.773 -56.452 75.937 1.00 47.81 463 GLY C N 1
ATOM 6092 C CA . GLY C 1 117 ? 246.486 -57.101 75.782 1.00 48.66 463 GLY C CA 1
ATOM 6093 C C . GLY C 1 117 ? 245.348 -56.106 75.609 1.00 49.64 463 GLY C C 1
ATOM 6094 O O . GLY C 1 117 ? 244.229 -56.363 76.056 1.00 51.65 463 GLY C O 1
ATOM 6098 N N . MET C 1 118 ? 245.631 -54.976 74.956 1.00 49.25 464 MET C N 1
ATOM 6099 C CA . MET C 1 118 ? 244.606 -53.967 74.692 1.00 48.39 464 MET C CA 1
ATOM 6100 C C . MET C 1 118 ? 243.931 -54.170 73.332 1.00 47.98 464 MET C C 1
ATOM 6101 O O . MET C 1 118 ? 244.577 -54.490 72.329 1.00 52.96 464 MET C O 1
ATOM 6115 N N . GLN C 1 119 ? 242.623 -53.971 73.285 1.00 43.40 465 GLN C N 1
ATOM 6116 C CA . GLN C 1 119 ? 241.923 -54.071 72.021 1.00 40.64 465 GLN C CA 1
ATOM 6117 C C . GLN C 1 119 ? 242.124 -52.794 71.191 1.00 39.47 465 GLN C C 1
ATOM 6118 O O . GLN C 1 119 ? 241.950 -51.686 71.682 1.00 39.62 465 GLN C O 1
ATOM 6132 N N . LEU C 1 120 ? 242.494 -52.964 69.931 1.00 38.61 466 LEU C N 1
ATOM 6133 C CA . LEU C 1 120 ? 242.628 -51.856 69.001 1.00 39.00 466 LEU C CA 1
ATOM 6134 C C . LEU C 1 120 ? 241.278 -51.290 68.550 1.00 38.25 466 LEU C C 1
ATOM 6135 O O . LEU C 1 120 ? 240.273 -51.996 68.538 1.00 39.70 466 LEU C O 1
ATOM 6151 N N . PRO C 1 121 ? 241.254 -50.006 68.145 1.00 38.91 467 PRO C N 1
ATOM 6152 C CA . PRO C 1 121 ? 240.051 -49.456 67.500 1.00 38.27 467 PRO C CA 1
ATOM 6153 C C . PRO C 1 121 ? 239.825 -50.048 66.109 1.00 38.56 467 PRO C C 1
ATOM 6154 O O . PRO C 1 121 ? 240.789 -50.331 65.385 1.00 40.92 467 PRO C O 1
ATOM 6165 N N . THR C 1 122 ? 238.562 -50.272 65.757 1.00 35.92 468 THR C N 1
ATOM 6166 C CA . THR C 1 122 ? 238.200 -50.699 64.415 1.00 35.74 468 THR C CA 1
ATOM 6167 C C . THR C 1 122 ? 238.220 -49.489 63.509 1.00 33.69 468 THR C C 1
ATOM 6168 O O . THR C 1 122 ? 238.129 -48.368 63.984 1.00 32.97 468 THR C O 1
ATOM 6179 N N . LEU C 1 123 ? 238.300 -49.724 62.206 1.00 39.64 469 LEU C N 1
ATOM 6180 C CA . LEU C 1 123 ? 238.271 -48.653 61.223 1.00 40.42 469 LEU C CA 1
ATOM 6181 C C . LEU C 1 123 ? 236.913 -47.958 61.245 1.00 39.64 469 LEU C C 1
ATOM 6182 O O . LEU C 1 123 ? 236.814 -46.741 61.018 1.00 38.54 469 LEU C O 1
ATOM 6198 N N . ASP C 1 124 ? 235.867 -48.726 61.545 1.00 41.45 470 ASP C N 1
ATOM 6199 C CA . ASP C 1 124 ? 234.511 -48.180 61.603 1.00 44.61 470 ASP C CA 1
ATOM 6200 C C . ASP C 1 124 ? 234.320 -47.161 62.753 1.00 40.38 470 ASP C C 1
ATOM 6201 O O . ASP C 1 124 ? 233.670 -46.116 62.581 1.00 38.72 470 ASP C O 1
ATOM 6210 N N . GLU C 1 125 ? 234.892 -47.469 63.915 1.00 41.00 471 GLU C N 1
ATOM 6211 C CA . GLU C 1 125 ? 234.912 -46.539 65.042 1.00 42.36 471 GLU C CA 1
ATOM 6212 C C . GLU C 1 125 ? 235.642 -45.253 64.679 1.00 38.70 471 GLU C C 1
ATOM 6213 O O . GLU C 1 125 ? 235.145 -44.148 64.935 1.00 39.20 471 GLU C O 1
ATOM 6225 N N . ILE C 1 126 ? 236.824 -45.408 64.084 1.00 34.95 472 ILE C N 1
ATOM 6226 C CA . ILE C 1 126 ? 237.619 -44.275 63.629 1.00 34.24 472 ILE C CA 1
ATOM 6227 C C . ILE C 1 126 ? 236.795 -43.385 62.708 1.00 32.50 472 ILE C C 1
ATOM 6228 O O . ILE C 1 126 ? 236.638 -42.176 62.949 1.00 32.15 472 ILE C O 1
ATOM 6244 N N . ASN C 1 127 ? 236.274 -43.981 61.645 1.00 32.75 473 ASN C N 1
ATOM 6245 C CA . ASN C 1 127 ? 235.488 -43.229 60.670 1.00 34.51 473 ASN C CA 1
ATOM 6246 C C . ASN C 1 127 ? 234.255 -42.564 61.258 1.00 34.27 473 ASN C C 1
ATOM 6247 O O . ASN C 1 127 ? 233.967 -41.419 60.930 1.00 34.05 473 ASN C O 1
ATOM 6258 N N . LYS C 1 128 ? 233.531 -43.263 62.135 1.00 33.37 474 LYS C N 1
ATOM 6259 C CA . LYS C 1 128 ? 232.361 -42.645 62.768 1.00 35.12 474 LYS C CA 1
ATOM 6260 C C . LYS C 1 128 ? 232.791 -41.452 63.636 1.00 33.58 474 LYS C C 1
ATOM 6261 O O . LYS C 1 128 ? 232.149 -40.395 63.619 1.00 33.41 474 LYS C O 1
ATOM 6280 N N . LYS C 1 129 ? 233.881 -41.630 64.381 1.00 31.91 475 LYS C N 1
ATOM 6281 C CA . LYS C 1 129 ? 234.370 -40.599 65.260 1.00 33.19 475 LYS C CA 1
ATOM 6282 C C . LYS C 1 129 ? 234.728 -39.346 64.436 1.00 36.11 475 LYS C C 1
ATOM 6283 O O . LYS C 1 129 ? 234.214 -38.231 64.695 1.00 38.72 475 LYS C O 1
ATOM 6302 N N . GLU C 1 130 ? 235.580 -39.537 63.431 1.00 37.11 476 GLU C N 1
ATOM 6303 C CA . GLU C 1 130 ? 235.972 -38.441 62.533 1.00 37.49 476 GLU C CA 1
ATOM 6304 C C . GLU C 1 130 ? 234.736 -37.797 61.930 1.00 37.65 476 GLU C C 1
ATOM 6305 O O . GLU C 1 130 ? 234.656 -36.585 61.793 1.00 34.86 476 GLU C O 1
ATOM 6317 N N . LEU C 1 131 ? 233.770 -38.613 61.543 1.00 38.29 477 LEU C N 1
ATOM 6318 C CA . LEU C 1 131 ? 232.574 -38.063 60.907 1.00 39.23 477 LEU C CA 1
ATOM 6319 C C . LEU C 1 131 ? 231.764 -37.223 61.903 1.00 39.16 477 LEU C C 1
ATOM 6320 O O . LEU C 1 131 ? 231.283 -36.129 61.566 1.00 38.87 477 LEU C O 1
ATOM 6336 N N . SER C 1 132 ? 231.661 -37.711 63.141 1.00 36.45 478 SER C N 1
ATOM 6337 C CA . SER C 1 132 ? 230.884 -37.020 64.173 1.00 37.64 478 SER C CA 1
ATOM 6338 C C . SER C 1 132 ? 231.544 -35.693 64.478 1.00 37.54 478 SER C C 1
ATOM 6339 O O . SER C 1 132 ? 230.872 -34.737 64.850 1.00 38.60 478 SER C O 1
ATOM 6347 N N . ILE C 1 133 ? 232.863 -35.632 64.334 1.00 36.76 479 ILE C N 1
ATOM 6348 C CA . ILE C 1 133 ? 233.534 -34.348 64.515 1.00 39.16 479 ILE C CA 1
ATOM 6349 C C . ILE C 1 133 ? 233.359 -33.410 63.322 1.00 41.34 479 ILE C C 1
ATOM 6350 O O . ILE C 1 133 ? 233.070 -32.225 63.502 1.00 42.85 479 ILE C O 1
ATOM 6366 N N . LYS C 1 134 ? 233.550 -33.918 62.113 1.00 42.94 480 LYS C N 1
ATOM 6367 C CA . LYS C 1 134 ? 233.318 -33.109 60.914 1.00 47.65 480 LYS C CA 1
ATOM 6368 C C . LYS C 1 134 ? 231.913 -32.522 60.916 1.00 47.61 480 LYS C C 1
ATOM 6369 O O . LYS C 1 134 ? 231.732 -31.362 60.582 1.00 48.47 480 LYS C O 1
ATOM 6388 N N . GLU C 1 135 ? 230.924 -33.317 61.311 1.00 48.14 481 GLU C N 1
ATOM 6389 C CA . GLU C 1 135 ? 229.538 -32.857 61.336 1.00 56.65 481 GLU C CA 1
ATOM 6390 C C . GLU C 1 135 ? 229.312 -31.754 62.361 1.00 54.80 481 GLU C C 1
ATOM 6391 O O . GLU C 1 135 ? 228.523 -30.832 62.137 1.00 56.49 481 GLU C O 1
ATOM 6403 N N . ALA C 1 136 ? 229.999 -31.856 63.494 1.00 49.47 482 ALA C N 1
ATOM 6404 C CA . ALA C 1 136 ? 229.842 -30.889 64.571 1.00 47.65 482 ALA C CA 1
ATOM 6405 C C . ALA C 1 136 ? 230.343 -29.501 64.150 1.00 52.87 482 ALA C C 1
ATOM 6406 O O . ALA C 1 136 ? 229.749 -28.488 64.516 1.00 57.27 482 ALA C O 1
ATOM 6413 N N . LEU C 1 137 ? 231.421 -29.457 63.370 1.00 54.02 483 LEU C N 1
ATOM 6414 C CA . LEU C 1 137 ? 231.945 -28.191 62.841 1.00 59.29 483 LEU C CA 1
ATOM 6415 C C . LEU C 1 137 ? 231.165 -27.692 61.632 1.00 59.56 483 LEU C C 1
ATOM 6416 O O . LEU C 1 137 ? 231.055 -26.485 61.428 1.00 62.66 483 LEU C O 1
ATOM 6432 N N . ILE D 1 3 ? 193.803 -42.145 81.352 1.00 69.12 349 ILE D N 1
ATOM 6433 C CA . ILE D 1 3 ? 194.748 -43.126 81.879 1.00 71.99 349 ILE D CA 1
ATOM 6434 C C . ILE D 1 3 ? 196.145 -42.832 81.347 1.00 72.13 349 ILE D C 1
ATOM 6435 O O . ILE D 1 3 ? 197.144 -43.082 82.024 1.00 76.67 349 ILE D O 1
ATOM 6450 N N . THR D 1 4 ? 196.207 -42.294 80.134 1.00 65.36 350 THR D N 1
ATOM 6451 C CA . THR D 1 4 ? 197.463 -41.790 79.585 1.00 58.84 350 THR D CA 1
ATOM 6452 C C . THR D 1 4 ? 197.397 -40.271 79.530 1.00 51.26 350 THR D C 1
ATOM 6453 O O . THR D 1 4 ? 196.553 -39.704 78.849 1.00 47.91 350 THR D O 1
ATOM 6464 N N . HIS D 1 5 ? 198.297 -39.612 80.246 1.00 49.53 351 HIS D N 1
ATOM 6465 C CA . HIS D 1 5 ? 198.231 -38.161 80.382 1.00 43.90 351 HIS D CA 1
ATOM 6466 C C . HIS D 1 5 ? 199.015 -37.419 79.308 1.00 40.50 351 HIS D C 1
ATOM 6467 O O . HIS D 1 5 ? 200.199 -37.677 79.070 1.00 39.21 351 HIS D O 1
ATOM 6482 N N . MET D 1 6 ? 198.322 -36.487 78.674 1.00 40.47 352 MET D N 1
ATOM 6483 C CA . MET D 1 6 ? 198.865 -35.740 77.562 1.00 40.81 352 MET D CA 1
ATOM 6484 C C . MET D 1 6 ? 199.250 -34.338 78.019 1.00 39.92 352 MET D C 1
ATOM 6485 O O . MET D 1 6 ? 198.667 -33.787 78.965 1.00 40.41 352 MET D O 1
ATOM 6499 N N . VAL D 1 7 ? 200.223 -33.749 77.344 1.00 39.19 353 VAL D N 1
ATOM 6500 C CA . VAL D 1 7 ? 200.579 -32.370 77.645 1.00 39.27 353 VAL D CA 1
ATOM 6501 C C . VAL D 1 7 ? 199.317 -31.535 77.443 1.00 39.24 353 VAL D C 1
ATOM 6502 O O . VAL D 1 7 ? 198.588 -31.744 76.480 1.00 40.00 353 VAL D O 1
ATOM 6515 N N . SER D 1 8 ? 199.027 -30.643 78.383 1.00 38.11 354 SER D N 1
ATOM 6516 C CA . SER D 1 8 ? 197.808 -29.847 78.319 1.00 39.74 354 SER D CA 1
ATOM 6517 C C . SER D 1 8 ? 198.069 -28.380 78.694 1.00 37.19 354 SER D C 1
ATOM 6518 O O . SER D 1 8 ? 197.163 -27.551 78.634 1.00 39.77 354 SER D O 1
ATOM 6526 N N . LEU D 1 9 ? 199.310 -28.071 79.058 1.00 34.00 355 LEU D N 1
ATOM 6527 C CA . LEU D 1 9 ? 199.663 -26.750 79.545 1.00 34.49 355 LEU D CA 1
ATOM 6528 C C . LEU D 1 9 ? 201.038 -26.343 79.008 1.00 34.29 355 LEU D C 1
ATOM 6529 O O . LEU D 1 9 ? 201.918 -27.192 78.871 1.00 34.51 355 LEU D O 1
ATOM 6545 N N . PRO D 1 10 ? 201.235 -25.038 78.741 1.00 36.00 356 PRO D N 1
ATOM 6546 C CA . PRO D 1 10 ? 202.521 -24.529 78.246 1.00 37.53 356 PRO D CA 1
ATOM 6547 C C . PRO D 1 10 ? 203.705 -24.828 79.161 1.00 39.97 356 PRO D C 1
ATOM 6548 O O . PRO D 1 10 ? 204.803 -25.123 78.668 1.00 42.03 356 PRO D O 1
ATOM 6559 N N . GLU D 1 11 ? 203.493 -24.753 80.467 1.00 39.17 357 GLU D N 1
ATOM 6560 C CA . GLU D 1 11 ? 204.560 -25.014 81.420 1.00 40.53 357 GLU D CA 1
ATOM 6561 C C . GLU D 1 11 ? 205.074 -26.443 81.277 1.00 39.07 357 GLU D C 1
ATOM 6562 O O . GLU D 1 11 ? 206.265 -26.695 81.456 1.00 39.60 357 GLU D O 1
ATOM 6574 N N . GLU D 1 12 ? 204.203 -27.372 80.899 1.00 39.02 358 GLU D N 1
ATOM 6575 C CA . GLU D 1 12 ? 204.630 -28.763 80.717 1.00 39.80 358 GLU D CA 1
ATOM 6576 C C . GLU D 1 12 ? 205.516 -28.911 79.460 1.00 40.38 358 GLU D C 1
ATOM 6577 O O . GLU D 1 12 ? 206.559 -29.561 79.492 1.00 39.99 358 GLU D O 1
ATOM 6589 N N . LEU D 1 13 ? 205.098 -28.293 78.361 1.00 41.03 359 LEU D N 1
ATOM 6590 C CA . LEU D 1 13 ? 205.866 -28.326 77.118 1.00 41.69 359 LEU D CA 1
ATOM 6591 C C . LEU D 1 13 ? 207.165 -27.547 77.289 1.00 40.78 359 LEU D C 1
ATOM 6592 O O . LEU D 1 13 ? 208.163 -27.826 76.625 1.00 41.52 359 LEU D O 1
ATOM 6608 N N . ASN D 1 14 ? 207.150 -26.563 78.181 1.00 40.14 360 ASN D N 1
ATOM 6609 C CA . ASN D 1 14 ? 208.359 -25.820 78.482 1.00 40.88 360 ASN D CA 1
ATOM 6610 C C . ASN D 1 14 ? 209.531 -26.663 78.962 1.00 42.51 360 ASN D C 1
ATOM 6611 O O . ASN D 1 14 ? 210.681 -26.261 78.819 1.00 44.73 360 ASN D O 1
ATOM 6622 N N . ARG D 1 15 ? 209.250 -27.826 79.536 1.00 43.09 361 ARG D N 1
ATOM 6623 C CA . ARG D 1 15 ? 210.301 -28.698 80.070 1.00 44.89 361 ARG D CA 1
ATOM 6624 C C . ARG D 1 15 ? 211.204 -29.266 78.972 1.00 41.81 361 ARG D C 1
ATOM 6625 O O . ARG D 1 15 ? 212.307 -29.744 79.259 1.00 45.75 361 ARG D O 1
ATOM 6646 N N . VAL D 1 16 ? 210.707 -29.263 77.732 1.00 34.20 362 VAL D N 1
ATOM 6647 C CA . VAL D 1 16 ? 211.489 -29.699 76.587 1.00 29.98 362 VAL D CA 1
ATOM 6648 C C . VAL D 1 16 ? 211.633 -28.573 75.556 1.00 27.37 362 VAL D C 1
ATOM 6649 O O . VAL D 1 16 ? 211.947 -28.824 74.388 1.00 25.36 362 VAL D O 1
ATOM 6662 N N . ARG D 1 17 ? 211.418 -27.336 75.991 1.00 28.37 363 ARG D N 1
ATOM 6663 C CA . ARG D 1 17 ? 211.684 -26.172 75.140 1.00 30.39 363 ARG D CA 1
ATOM 6664 C C . ARG D 1 17 ? 213.166 -25.784 75.151 1.00 31.46 363 ARG D C 1
ATOM 6665 O O . ARG D 1 17 ? 213.742 -25.573 76.203 1.00 32.88 363 ARG D O 1
ATOM 6686 N N . LEU D 1 18 ? 213.769 -25.660 73.980 1.00 30.79 364 LEU D N 1
ATOM 6687 C CA . LEU D 1 18 ? 215.160 -25.200 73.879 1.00 29.98 364 LEU D CA 1
ATOM 6688 C C . LEU D 1 18 ? 215.195 -23.728 73.526 1.00 27.98 364 LEU D C 1
ATOM 6689 O O . LEU D 1 18 ? 214.555 -23.292 72.573 1.00 26.99 364 LEU D O 1
ATOM 6705 N N . SER D 1 19 ? 215.946 -22.964 74.298 1.00 24.82 365 SER D N 1
ATOM 6706 C CA . SER D 1 19 ? 216.104 -21.551 74.039 1.00 25.15 365 SER D CA 1
ATOM 6707 C C . SER D 1 19 ? 217.129 -21.355 72.946 1.00 25.64 365 SER D C 1
ATOM 6708 O O . SER D 1 19 ? 217.795 -22.299 72.518 1.00 25.58 365 SER D O 1
ATOM 6716 N N . ARG D 1 20 ? 217.275 -20.117 72.491 1.00 27.27 366 ARG D N 1
ATOM 6717 C CA . ARG D 1 20 ? 218.285 -19.811 71.492 1.00 27.54 366 ARG D CA 1
ATOM 6718 C C . ARG D 1 20 ? 219.686 -20.003 72.083 1.00 25.56 366 ARG D C 1
ATOM 6719 O O . ARG D 1 20 ? 220.564 -20.529 71.431 1.00 25.87 366 ARG D O 1
ATOM 6740 N N . HIS D 1 21 ? 219.857 -19.601 73.327 1.00 26.35 367 HIS D N 1
ATOM 6741 C CA . HIS D 1 21 ? 221.114 -19.757 74.056 1.00 29.74 367 HIS D CA 1
ATOM 6742 C C . HIS D 1 21 ? 221.587 -21.193 74.074 1.00 32.13 367 HIS D C 1
ATOM 6743 O O . HIS D 1 21 ? 222.737 -21.492 73.769 1.00 35.14 367 HIS D O 1
ATOM 6758 N N . LYS D 1 22 ? 220.684 -22.086 74.453 1.00 30.90 368 LYS D N 1
ATOM 6759 C CA . LYS D 1 22 ? 220.992 -23.501 74.528 1.00 31.56 368 LYS D CA 1
ATOM 6760 C C . LYS D 1 22 ? 221.397 -24.002 73.147 1.00 29.65 368 LYS D C 1
ATOM 6761 O O . LYS D 1 22 ? 222.447 -24.634 72.975 1.00 31.43 368 LYS D O 1
ATOM 6780 N N . LEU D 1 23 ? 220.582 -23.720 72.145 1.00 27.16 369 LEU D N 1
ATOM 6781 C CA . LEU D 1 23 ? 220.892 -24.191 70.800 1.00 27.99 369 LEU D CA 1
ATOM 6782 C C . LEU D 1 23 ? 222.238 -23.624 70.312 1.00 28.13 369 LEU D C 1
ATOM 6783 O O . LEU D 1 23 ? 222.999 -24.326 69.641 1.00 26.81 369 LEU D O 1
ATOM 6799 N N . GLU D 1 24 ? 222.539 -22.370 70.661 1.00 29.39 370 GLU D N 1
ATOM 6800 C CA . GLU D 1 24 ? 223.827 -21.774 70.283 1.00 32.64 370 GLU D CA 1
ATOM 6801 C C . GLU D 1 24 ? 224.994 -22.466 70.995 1.00 32.22 370 GLU D C 1
ATOM 6802 O O . GLU D 1 24 ? 226.029 -22.770 70.405 1.00 31.89 370 GLU D O 1
ATOM 6814 N N . ARG D 1 25 ? 224.797 -22.728 72.273 1.00 32.67 371 ARG D N 1
ATOM 6815 C CA . ARG D 1 25 ? 225.791 -23.398 73.076 1.00 34.06 371 ARG D CA 1
ATOM 6816 C C . ARG D 1 25 ? 226.016 -24.850 72.619 1.00 32.95 371 ARG D C 1
ATOM 6817 O O . ARG D 1 25 ? 227.126 -25.354 72.685 1.00 35.48 371 ARG D O 1
ATOM 6838 N N . TRP D 1 26 ? 224.975 -25.522 72.139 1.00 29.94 372 TRP D N 1
ATOM 6839 C CA . TRP D 1 26 ? 225.090 -26.938 71.743 1.00 31.29 372 TRP D CA 1
ATOM 6840 C C . TRP D 1 26 ? 225.386 -27.178 70.255 1.00 30.53 372 TRP D C 1
ATOM 6841 O O . TRP D 1 26 ? 225.619 -28.320 69.850 1.00 31.21 372 TRP D O 1
ATOM 6862 N N . CYS D 1 27 ? 225.340 -26.142 69.428 1.00 33.74 373 CYS D N 1
ATOM 6863 C CA . CYS D 1 27 ? 225.295 -26.357 67.978 1.00 35.72 373 CYS D CA 1
ATOM 6864 C C . CYS D 1 27 ? 226.586 -26.930 67.418 1.00 41.35 373 CYS D C 1
ATOM 6865 O O . CYS D 1 27 ? 226.682 -27.179 66.211 1.00 45.21 373 CYS D O 1
ATOM 6873 N N . HIS D 1 28 ? 227.575 -27.147 68.274 1.00 41.57 374 HIS D N 1
ATOM 6874 C CA . HIS D 1 28 ? 228.809 -27.801 67.843 1.00 44.48 374 HIS D CA 1
ATOM 6875 C C . HIS D 1 28 ? 229.095 -29.061 68.645 1.00 42.93 374 HIS D C 1
ATOM 6876 O O . HIS D 1 28 ? 230.162 -29.636 68.507 1.00 43.14 374 HIS D O 1
ATOM 6891 N N . MET D 1 29 ? 228.149 -29.496 69.475 1.00 42.48 375 MET D N 1
ATOM 6892 C CA . MET D 1 29 ? 228.333 -30.739 70.226 1.00 43.62 375 MET D CA 1
ATOM 6893 C C . MET D 1 29 ? 228.224 -31.932 69.234 1.00 48.79 375 MET D C 1
ATOM 6894 O O . MET D 1 29 ? 227.630 -31.803 68.162 1.00 47.94 375 MET D O 1
ATOM 6908 N N . PRO D 1 30 ? 228.860 -33.071 69.560 1.00 48.76 376 PRO D N 1
ATOM 6909 C CA . PRO D 1 30 ? 228.591 -34.348 68.883 1.00 46.55 376 PRO D CA 1
ATOM 6910 C C . PRO D 1 30 ? 227.124 -34.732 69.007 1.00 41.58 376 PRO D C 1
ATOM 6911 O O . PRO D 1 30 ? 226.570 -34.584 70.100 1.00 40.65 376 PRO D O 1
ATOM 6922 N N . PHE D 1 31 ? 226.496 -35.155 67.912 1.00 39.28 377 PHE D N 1
ATOM 6923 C CA . PHE D 1 31 ? 225.142 -35.711 67.963 1.00 40.64 377 PHE D CA 1
ATOM 6924 C C . PHE D 1 31 ? 224.103 -34.690 68.403 1.00 40.84 377 PHE D C 1
ATOM 6925 O O . PHE D 1 31 ? 223.135 -35.015 69.081 1.00 45.30 377 PHE D O 1
ATOM 6942 N N . PHE D 1 32 ? 224.318 -33.456 67.972 1.00 37.97 378 PHE D N 1
ATOM 6943 C CA . PHE D 1 32 ? 223.370 -32.364 68.162 1.00 35.21 378 PHE D CA 1
ATOM 6944 C C . PHE D 1 32 ? 221.993 -32.775 67.643 1.00 36.45 378 PHE D C 1
ATOM 6945 O O . PHE D 1 32 ? 220.968 -32.564 68.302 1.00 35.68 378 PHE D O 1
ATOM 6962 N N . ALA D 1 33 ? 221.965 -33.403 66.474 1.00 39.96 379 ALA D N 1
ATOM 6963 C CA . ALA D 1 33 ? 220.690 -33.717 65.833 1.00 43.30 379 ALA D CA 1
ATOM 6964 C C . ALA D 1 33 ? 219.871 -34.706 66.668 1.00 47.05 379 ALA D C 1
ATOM 6965 O O . ALA D 1 33 ? 218.686 -34.483 66.912 1.00 48.48 379 ALA D O 1
ATOM 6972 N N . LYS D 1 34 ? 220.513 -35.784 67.111 1.00 48.84 380 LYS D N 1
ATOM 6973 C CA . LYS D 1 34 ? 219.858 -36.786 67.943 1.00 50.13 380 LYS D CA 1
ATOM 6974 C C . LYS D 1 34 ? 219.246 -36.131 69.183 1.00 48.79 380 LYS D C 1
ATOM 6975 O O . LYS D 1 34 ? 218.107 -36.430 69.572 1.00 53.55 380 LYS D O 1
ATOM 6994 N N . THR D 1 35 ? 220.009 -35.224 69.785 1.00 43.10 381 THR D N 1
ATOM 6995 C CA . THR D 1 35 ? 219.632 -34.623 71.048 1.00 40.71 381 THR D CA 1
ATOM 6996 C C . THR D 1 35 ? 218.461 -33.676 70.889 1.00 36.69 381 THR D C 1
ATOM 6997 O O . THR D 1 35 ? 217.516 -33.723 71.675 1.00 37.36 381 THR D O 1
ATOM 7008 N N . VAL D 1 36 ? 218.523 -32.786 69.902 1.00 33.90 382 VAL D N 1
ATOM 7009 C CA . VAL D 1 36 ? 217.477 -31.781 69.794 1.00 31.90 382 VAL D CA 1
ATOM 7010 C C . VAL D 1 36 ? 216.210 -32.321 69.139 1.00 32.91 382 VAL D C 1
ATOM 7011 O O . VAL D 1 36 ? 215.122 -31.802 69.376 1.00 33.91 382 VAL D O 1
ATOM 7024 N N . THR D 1 37 ? 216.335 -33.359 68.320 1.00 31.65 383 THR D N 1
ATOM 7025 C CA . THR D 1 37 ? 215.156 -33.950 67.674 1.00 33.37 383 THR D CA 1
ATOM 7026 C C . THR D 1 37 ? 214.156 -34.412 68.728 1.00 32.80 383 THR D C 1
ATOM 7027 O O . THR D 1 37 ? 214.510 -35.168 69.626 1.00 33.25 383 THR D O 1
ATOM 7038 N N . GLY D 1 38 ? 212.917 -33.934 68.620 1.00 34.75 384 GLY D N 1
ATOM 7039 C CA . GLY D 1 38 ? 211.863 -34.245 69.572 1.00 36.65 384 GLY D CA 1
ATOM 7040 C C . GLY D 1 38 ? 211.620 -33.110 70.560 1.00 36.43 384 GLY D C 1
ATOM 7041 O O . GLY D 1 38 ? 210.560 -33.033 71.178 1.00 40.77 384 GLY D O 1
ATOM 7045 N N . CYS D 1 39 ? 212.589 -32.217 70.727 1.00 30.93 385 CYS D N 1
ATOM 7046 C CA . CYS D 1 39 ? 212.369 -31.083 71.621 1.00 28.65 385 CYS D CA 1
ATOM 7047 C C . CYS D 1 39 ? 211.470 -30.054 70.980 1.00 29.49 385 CYS D C 1
ATOM 7048 O O . CYS D 1 39 ? 211.005 -30.232 69.848 1.00 32.68 385 CYS D O 1
ATOM 7056 N N . PHE D 1 40 ? 211.214 -28.970 71.700 1.00 30.41 386 PHE D N 1
ATOM 7057 C CA . PHE D 1 40 ? 210.383 -27.914 71.151 1.00 28.78 386 PHE D CA 1
ATOM 7058 C C . PHE D 1 40 ? 211.096 -26.586 71.180 1.00 27.43 386 PHE D C 1
ATOM 7059 O O . PHE D 1 40 ? 212.047 -26.375 71.948 1.00 28.57 386 PHE D O 1
ATOM 7076 N N . VAL D 1 41 ? 210.651 -25.698 70.307 1.00 27.36 387 VAL D N 1
ATOM 7077 C CA . VAL D 1 41 ? 211.120 -24.323 70.323 1.00 29.35 387 VAL D CA 1
ATOM 7078 C C . VAL D 1 41 ? 209.958 -23.369 70.193 1.00 29.72 387 VAL D C 1
ATOM 7079 O O . VAL D 1 41 ? 208.906 -23.712 69.636 1.00 28.91 387 VAL D O 1
ATOM 7092 N N . ARG D 1 42 ? 210.164 -22.169 70.718 1.00 26.93 388 ARG D N 1
ATOM 7093 C CA . ARG D 1 42 ? 209.291 -21.046 70.441 1.00 28.84 388 ARG D CA 1
ATOM 7094 C C . ARG D 1 42 ? 209.973 -20.327 69.264 1.00 27.48 388 ARG D C 1
ATOM 7095 O O . ARG D 1 42 ? 211.081 -19.844 69.413 1.00 27.40 388 ARG D O 1
ATOM 7116 N N . ILE D 1 43 ? 209.329 -20.278 68.101 1.00 28.21 389 ILE D N 1
ATOM 7117 C CA . ILE D 1 43 ? 209.995 -19.793 66.879 1.00 29.54 389 ILE D CA 1
ATOM 7118 C C . ILE D 1 43 ? 209.347 -18.529 66.311 1.00 32.33 389 ILE D C 1
ATOM 7119 O O . ILE D 1 43 ? 208.127 -18.452 66.198 1.00 33.83 389 ILE D O 1
ATOM 7135 N N . GLY D 1 44 ? 210.162 -17.537 65.948 1.00 34.00 390 GLY D N 1
ATOM 7136 C CA . GLY D 1 44 ? 209.640 -16.282 65.422 1.00 37.27 390 GLY D CA 1
ATOM 7137 C C . GLY D 1 44 ? 209.367 -16.437 63.948 1.00 43.62 390 GLY D C 1
ATOM 7138 O O . GLY D 1 44 ? 210.262 -16.819 63.214 1.00 44.33 390 GLY D O 1
ATOM 7142 N N . ILE D 1 45 ? 208.150 -16.149 63.506 1.00 47.08 391 ILE D N 1
ATOM 7143 C CA . ILE D 1 45 ? 207.773 -16.414 62.112 1.00 52.56 391 ILE D CA 1
ATOM 7144 C C . ILE D 1 45 ? 207.540 -15.142 61.306 1.00 58.29 391 ILE D C 1
ATOM 7145 O O . ILE D 1 45 ? 207.304 -15.193 60.099 1.00 64.42 391 ILE D O 1
ATOM 7161 N N . GLY D 1 46 ? 207.602 -14.004 61.976 1.00 55.01 392 GLY D N 1
ATOM 7162 C CA . GLY D 1 46 ? 207.441 -12.734 61.305 1.00 61.64 392 GLY D CA 1
ATOM 7163 C C . GLY D 1 46 ? 206.687 -11.759 62.170 1.00 70.29 392 GLY D C 1
ATOM 7164 O O . GLY D 1 46 ? 206.422 -12.020 63.340 1.00 67.50 392 GLY D O 1
ATOM 7168 N N . ASN D 1 47 ? 206.331 -10.630 61.571 1.00 84.72 393 ASN D N 1
ATOM 7169 C CA . ASN D 1 47 ? 205.588 -9.587 62.253 1.00 91.78 393 ASN D CA 1
ATOM 7170 C C . ASN D 1 47 ? 204.167 -9.566 61.727 1.00 96.87 393 ASN D C 1
ATOM 7171 O O . ASN D 1 47 ? 203.895 -10.070 60.636 1.00 97.57 393 ASN D O 1
ATOM 7182 N N . HIS D 1 48 ? 203.257 -9.015 62.519 1.00 100.55 394 HIS D N 1
ATOM 7183 C CA . HIS D 1 48 ? 201.911 -8.738 62.043 1.00 107.21 394 HIS D CA 1
ATOM 7184 C C . HIS D 1 48 ? 201.309 -7.603 62.846 1.00 109.92 394 HIS D C 1
ATOM 7185 O O . HIS D 1 48 ? 201.379 -7.600 64.076 1.00 109.27 394 HIS D O 1
ATOM 7192 N N . ASN D 1 49 ? 200.724 -6.640 62.138 1.00 112.17 395 ASN D N 1
ATOM 7193 C CA . ASN D 1 49 ? 200.418 -5.352 62.731 1.00 114.58 395 ASN D CA 1
ATOM 7194 C C . ASN D 1 49 ? 201.705 -4.818 63.333 1.00 110.91 395 ASN D C 1
ATOM 7195 O O . ASN D 1 49 ? 201.691 -4.183 64.386 1.00 110.52 395 ASN D O 1
ATOM 7200 N N . SER D 1 50 ? 202.815 -5.103 62.653 1.00 110.10 396 SER D N 1
ATOM 7201 C CA . SER D 1 50 ? 204.158 -4.785 63.142 1.00 111.21 396 SER D CA 1
ATOM 7202 C C . SER D 1 50 ? 204.380 -5.184 64.608 1.00 111.61 396 SER D C 1
ATOM 7203 O O . SER D 1 50 ? 205.017 -4.454 65.372 1.00 112.22 396 SER D O 1
ATOM 7206 N N . LYS D 1 51 ? 203.830 -6.339 64.986 1.00 103.12 397 LYS D N 1
ATOM 7207 C CA . LYS D 1 51 ? 204.114 -6.980 66.273 1.00 100.27 397 LYS D CA 1
ATOM 7208 C C . LYS D 1 51 ? 204.663 -8.372 65.972 1.00 92.71 397 LYS D C 1
ATOM 7209 O O . LYS D 1 51 ? 204.043 -9.125 65.221 1.00 92.27 397 LYS D O 1
ATOM 7216 N N . PRO D 1 52 ? 205.820 -8.730 66.553 1.00 86.01 398 PRO D N 1
ATOM 7217 C CA . PRO D 1 52 ? 206.411 -10.034 66.225 1.00 76.66 398 PRO D CA 1
ATOM 7218 C C . PRO D 1 52 ? 205.576 -11.200 66.746 1.00 64.27 398 PRO D C 1
ATOM 7219 O O . PRO D 1 52 ? 205.081 -11.160 67.872 1.00 66.06 398 PRO D O 1
ATOM 7230 N N . VAL D 1 53 ? 205.444 -12.233 65.922 1.00 50.42 399 VAL D N 1
ATOM 7231 C CA . VAL D 1 53 ? 204.578 -13.362 66.218 1.00 44.37 399 VAL D CA 1
ATOM 7232 C C . VAL D 1 53 ? 205.396 -14.622 66.416 1.00 42.98 399 VAL D C 1
ATOM 7233 O O . VAL D 1 53 ? 206.369 -14.873 65.703 1.00 42.73 399 VAL D O 1
ATOM 7246 N N . TYR D 1 54 ? 204.994 -15.428 67.385 1.00 43.75 400 TYR D N 1
ATOM 7247 C CA . TYR D 1 54 ? 205.731 -16.647 67.717 1.00 42.39 400 TYR D CA 1
ATOM 7248 C C . TYR D 1 54 ? 204.814 -17.876 67.692 1.00 40.75 400 TYR D C 1
ATOM 7249 O O . TYR D 1 54 ? 203.620 -17.780 67.976 1.00 41.57 400 TYR D O 1
ATOM 7267 N N . ARG D 1 55 ? 205.390 -19.016 67.315 1.00 38.70 401 ARG D N 1
ATOM 7268 C CA . ARG D 1 55 ? 204.673 -20.282 67.272 1.00 37.42 401 ARG D CA 1
ATOM 7269 C C . ARG D 1 55 ? 205.427 -21.353 68.029 1.00 34.58 401 ARG D C 1
ATOM 7270 O O . ARG D 1 55 ? 206.661 -21.411 68.012 1.00 34.42 401 ARG D O 1
ATOM 7291 N N . VAL D 1 56 ? 204.677 -22.222 68.673 1.00 32.65 402 VAL D N 1
ATOM 7292 C CA . VAL D 1 56 ? 205.231 -23.445 69.201 1.00 32.81 402 VAL D CA 1
ATOM 7293 C C . VAL D 1 56 ? 205.542 -24.327 68.002 1.00 31.99 402 VAL D C 1
ATOM 7294 O O . VAL D 1 56 ? 204.755 -24.411 67.063 1.00 33.72 402 VAL D O 1
ATOM 7307 N N . ALA D 1 57 ? 206.675 -25.006 68.047 1.00 31.12 403 ALA D N 1
ATOM 7308 C CA . ALA D 1 57 ? 207.049 -25.882 66.968 1.00 32.29 403 ALA D CA 1
ATOM 7309 C C . ALA D 1 57 ? 207.891 -27.021 67.519 1.00 31.16 403 ALA D C 1
ATOM 7310 O O . ALA D 1 57 ? 208.677 -26.814 68.429 1.00 31.89 403 ALA D O 1
ATOM 7317 N N . GLU D 1 58 ? 207.716 -28.218 66.963 1.00 30.27 404 GLU D N 1
ATOM 7318 C CA . GLU D 1 58 ? 208.545 -29.368 67.304 1.00 32.38 404 GLU D CA 1
ATOM 7319 C C . GLU D 1 58 ? 209.729 -29.506 66.350 1.00 30.96 404 GLU D C 1
ATOM 7320 O O . GLU D 1 58 ? 209.576 -29.351 65.139 1.00 31.60 404 GLU D O 1
ATOM 7332 N N . ILE D 1 59 ? 210.910 -29.793 66.886 1.00 29.89 405 ILE D N 1
ATOM 7333 C CA . ILE D 1 59 ? 212.075 -30.071 66.049 1.00 29.56 405 ILE D CA 1
ATOM 7334 C C . ILE D 1 59 ? 211.999 -31.505 65.539 1.00 31.20 405 ILE D C 1
ATOM 7335 O O . ILE D 1 59 ? 212.020 -32.434 66.334 1.00 33.00 405 ILE D O 1
ATOM 7351 N N . THR D 1 60 ? 211.938 -31.676 64.221 1.00 31.52 406 THR D N 1
ATOM 7352 C CA . THR D 1 60 ? 211.914 -33.003 63.600 1.00 34.57 406 THR D CA 1
ATOM 7353 C C . THR D 1 60 ? 213.254 -33.399 62.983 1.00 34.04 406 THR D C 1
ATOM 7354 O O . THR D 1 60 ? 213.504 -34.573 62.728 1.00 36.33 406 THR D O 1
ATOM 7365 N N . GLY D 1 61 ? 214.117 -32.422 62.734 1.00 33.61 407 GLY D N 1
ATOM 7366 C CA . GLY D 1 61 ? 215.441 -32.728 62.237 1.00 34.30 407 GLY D CA 1
ATOM 7367 C C . GLY D 1 61 ? 216.336 -31.522 62.213 1.00 34.41 407 GLY D C 1
ATOM 7368 O O . GLY D 1 61 ? 215.898 -30.408 62.494 1.00 34.02 407 GLY D O 1
ATOM 7372 N N . VAL D 1 62 ? 217.595 -31.757 61.865 1.00 35.94 408 VAL D N 1
ATOM 7373 C CA . VAL D 1 62 ? 218.557 -30.690 61.634 1.00 37.44 408 VAL D CA 1
ATOM 7374 C C . VAL D 1 62 ? 219.069 -30.823 60.206 1.00 40.48 408 VAL D C 1
ATOM 7375 O O . VAL D 1 62 ? 219.377 -31.918 59.746 1.00 44.23 408 VAL D O 1
ATOM 7388 N N . VAL D 1 63 ? 219.125 -29.709 59.495 1.00 40.93 409 VAL D N 1
ATOM 7389 C CA . VAL D 1 63 ? 219.658 -29.708 58.146 1.00 42.75 409 VAL D CA 1
ATOM 7390 C C . VAL D 1 63 ? 220.786 -28.702 58.050 1.00 46.11 409 VAL D C 1
ATOM 7391 O O . VAL D 1 63 ? 221.007 -27.938 58.966 1.00 44.94 409 VAL D O 1
ATOM 7404 N N . GLU D 1 64 ? 221.515 -28.723 56.949 1.00 54.15 410 GLU D N 1
ATOM 7405 C CA . GLU D 1 64 ? 222.515 -27.708 56.707 1.00 61.55 410 GLU D CA 1
ATOM 7406 C C . GLU D 1 64 ? 221.958 -26.771 55.636 1.00 62.04 410 GLU D C 1
ATOM 7407 O O . GLU D 1 64 ? 221.609 -27.201 54.535 1.00 65.04 410 GLU D O 1
ATOM 7419 N N . THR D 1 65 ? 221.826 -25.496 55.987 1.00 69.67 411 THR D N 1
ATOM 7420 C CA . THR D 1 65 ? 221.398 -24.475 55.035 1.00 70.99 411 THR D CA 1
ATOM 7421 C C . THR D 1 65 ? 222.521 -24.195 54.037 1.00 73.05 411 THR D C 1
ATOM 7422 O O . THR D 1 65 ? 223.616 -24.750 54.146 1.00 73.44 411 THR D O 1
ATOM 7433 N N . ALA D 1 66 ? 222.242 -23.338 53.061 1.00 75.56 412 ALA D N 1
ATOM 7434 C CA . ALA D 1 66 ? 223.182 -23.073 51.975 1.00 78.07 412 ALA D CA 1
ATOM 7435 C C . ALA D 1 66 ? 224.347 -22.209 52.454 1.00 75.75 412 ALA D C 1
ATOM 7436 O O . ALA D 1 66 ? 225.516 -22.598 52.340 1.00 74.58 412 ALA D O 1
ATOM 7443 N N . LYS D 1 67 ? 224.015 -21.036 52.984 1.00 75.26 413 LYS D N 1
ATOM 7444 C CA . LYS D 1 67 ? 225.019 -20.086 53.439 1.00 75.25 413 LYS D CA 1
ATOM 7445 C C . LYS D 1 67 ? 225.271 -20.234 54.932 1.00 68.99 413 LYS D C 1
ATOM 7446 O O . LYS D 1 67 ? 224.332 -20.298 55.723 1.00 65.60 413 LYS D O 1
ATOM 7465 N N . VAL D 1 68 ? 226.548 -20.310 55.303 1.00 68.36 414 VAL D N 1
ATOM 7466 C CA . VAL D 1 68 ? 226.949 -20.140 56.691 1.00 63.46 414 VAL D CA 1
ATOM 7467 C C . VAL D 1 68 ? 226.536 -18.744 57.093 1.00 61.07 414 VAL D C 1
ATOM 7468 O O . VAL D 1 68 ? 226.684 -17.802 56.316 1.00 64.80 414 VAL D O 1
ATOM 7481 N N . TYR D 1 69 ? 226.017 -18.621 58.308 1.00 54.05 415 TYR D N 1
ATOM 7482 C CA . TYR D 1 69 ? 225.543 -17.343 58.827 1.00 52.16 415 TYR D CA 1
ATOM 7483 C C . TYR D 1 69 ? 226.101 -17.164 60.228 1.00 47.76 415 TYR D C 1
ATOM 7484 O O . TYR D 1 69 ? 226.583 -18.144 60.830 1.00 45.11 415 TYR D O 1
ATOM 7502 N N . GLN D 1 70 ? 226.071 -15.927 60.730 1.00 47.67 416 GLN D N 1
ATOM 7503 C CA . GLN D 1 70 ? 226.545 -15.665 62.085 1.00 46.15 416 GLN D CA 1
ATOM 7504 C C . GLN D 1 70 ? 225.396 -15.815 63.074 1.00 43.92 416 GLN D C 1
ATOM 7505 O O . GLN D 1 70 ? 224.255 -15.482 62.792 1.00 43.23 416 GLN D O 1
ATOM 7519 N N . LEU D 1 71 ? 225.737 -16.337 64.240 1.00 44.88 417 LEU D N 1
ATOM 7520 C CA . LEU D 1 71 ? 224.772 -16.750 65.239 1.00 42.48 417 LEU D CA 1
ATOM 7521 C C . LEU D 1 71 ? 225.470 -16.513 66.569 1.00 42.79 417 LEU D C 1
ATOM 7522 O O . LEU D 1 71 ? 226.422 -17.211 66.901 1.00 41.11 417 LEU D O 1
ATOM 7538 N N . GLY D 1 72 ? 225.034 -15.494 67.299 1.00 43.83 418 GLY D N 1
ATOM 7539 C CA . GLY D 1 72 ? 225.739 -15.052 68.483 1.00 44.13 418 GLY D CA 1
ATOM 7540 C C . GLY D 1 72 ? 227.206 -14.870 68.133 1.00 44.28 418 GLY D C 1
ATOM 7541 O O . GLY D 1 72 ? 227.531 -14.227 67.141 1.00 46.47 418 GLY D O 1
ATOM 7545 N N . GLY D 1 73 ? 228.080 -15.500 68.914 1.00 43.83 419 GLY D N 1
ATOM 7546 C CA . GLY D 1 73 ? 229.512 -15.388 68.736 1.00 46.57 419 GLY D CA 1
ATOM 7547 C C . GLY D 1 73 ? 230.149 -16.286 67.678 1.00 47.79 419 GLY D C 1
ATOM 7548 O O . GLY D 1 73 ? 231.319 -16.103 67.340 1.00 52.27 419 GLY D O 1
ATOM 7552 N N . THR D 1 74 ? 229.401 -17.253 67.159 1.00 50.65 420 THR D N 1
ATOM 7553 C CA . THR D 1 74 ? 229.937 -18.243 66.212 1.00 53.48 420 THR D CA 1
ATOM 7554 C C . THR D 1 74 ? 229.404 -18.055 64.786 1.00 55.24 420 THR D C 1
ATOM 7555 O O . THR D 1 74 ? 228.734 -17.067 64.476 1.00 55.64 420 THR D O 1
ATOM 7566 N N . ARG D 1 75 ? 229.704 -19.032 63.934 1.00 54.75 421 ARG D N 1
ATOM 7567 C CA . ARG D 1 75 ? 229.148 -19.134 62.588 1.00 56.32 421 ARG D CA 1
ATOM 7568 C C . ARG D 1 75 ? 228.621 -20.560 62.404 1.00 52.82 421 ARG D C 1
ATOM 7569 O O . ARG D 1 75 ? 229.148 -21.507 62.993 1.00 50.02 421 ARG D O 1
ATOM 7590 N N . THR D 1 76 ? 227.582 -20.726 61.594 1.00 53.82 422 THR D N 1
ATOM 7591 C CA . THR D 1 76 ? 227.033 -22.063 61.393 1.00 54.00 422 THR D CA 1
ATOM 7592 C C . THR D 1 76 ? 226.216 -22.172 60.110 1.00 52.88 422 THR D C 1
ATOM 7593 O O . THR D 1 76 ? 225.851 -21.167 59.517 1.00 54.16 422 THR D O 1
ATOM 7604 N N . ASN D 1 77 ? 225.937 -23.399 59.686 1.00 51.69 423 ASN D N 1
ATOM 7605 C CA . ASN D 1 77 ? 225.081 -23.637 58.524 1.00 54.82 423 ASN D CA 1
ATOM 7606 C C . ASN D 1 77 ? 223.914 -24.545 58.886 1.00 49.15 423 ASN D C 1
ATOM 7607 O O . ASN D 1 77 ? 223.197 -25.014 58.024 1.00 48.14 423 ASN D O 1
ATOM 7618 N N . LYS D 1 78 ? 223.726 -24.783 60.175 1.00 48.93 424 LYS D N 1
ATOM 7619 C CA . LYS D 1 78 ? 222.677 -25.683 60.630 1.00 47.85 424 LYS D CA 1
ATOM 7620 C C . LYS D 1 78 ? 221.343 -24.965 60.697 1.00 47.45 424 LYS D C 1
ATOM 7621 O O . LYS D 1 78 ? 221.255 -23.847 61.182 1.00 48.06 424 LYS D O 1
ATOM 7640 N N . GLY D 1 79 ? 220.304 -25.626 60.210 1.00 47.43 425 GLY D N 1
ATOM 7641 C CA . GLY D 1 79 ? 218.953 -25.124 60.304 1.00 45.80 425 GLY D CA 1
ATOM 7642 C C . GLY D 1 79 ? 218.110 -26.182 60.991 1.00 41.14 425 GLY D C 1
ATOM 7643 O O . GLY D 1 79 ? 218.426 -27.368 60.910 1.00 43.01 425 GLY D O 1
ATOM 7647 N N . LEU D 1 80 ? 217.040 -25.753 61.650 1.00 35.19 426 LEU D N 1
ATOM 7648 C CA . LEU D 1 80 ? 216.093 -26.676 62.263 1.00 33.56 426 LEU D CA 1
ATOM 7649 C C . LEU D 1 80 ? 214.904 -26.960 61.356 1.00 35.51 426 LEU D C 1
ATOM 7650 O O . LEU D 1 80 ? 214.262 -26.028 60.869 1.00 36.83 426 LEU D O 1
ATOM 7666 N N . GLN D 1 81 ? 214.601 -28.236 61.147 1.00 36.00 427 GLN D N 1
ATOM 7667 C CA . GLN D 1 81 ? 213.340 -28.614 60.507 1.00 39.64 427 GLN D CA 1
ATOM 7668 C C . GLN D 1 81 ? 212.251 -28.681 61.592 1.00 36.11 427 GLN D C 1
ATOM 7669 O O . GLN D 1 81 ? 212.326 -29.486 62.524 1.00 34.60 427 GLN D O 1
ATOM 7683 N N . LEU D 1 82 ? 211.255 -27.812 61.468 1.00 36.36 428 LEU D N 1
ATOM 7684 C CA . LEU D 1 82 ? 210.286 -27.602 62.528 1.00 34.63 428 LEU D CA 1
ATOM 7685 C C . LEU D 1 82 ? 208.938 -28.021 62.023 1.00 36.78 428 LEU D C 1
ATOM 7686 O O . LEU D 1 82 ? 208.677 -27.985 60.825 1.00 39.76 428 LEU D O 1
ATOM 7693 N N . ARG D 1 83 ? 208.103 -28.460 62.956 1.00 35.56 429 ARG D N 1
ATOM 7694 C CA . ARG D 1 83 ? 206.755 -28.876 62.642 1.00 37.95 429 ARG D CA 1
ATOM 7695 C C . ARG D 1 83 ? 205.784 -28.270 63.641 1.00 37.22 429 ARG D C 1
ATOM 7696 O O . ARG D 1 83 ? 206.031 -28.271 64.848 1.00 34.10 429 ARG D O 1
ATOM 7717 N N . HIS D 1 84 ? 204.681 -27.765 63.096 1.00 39.61 430 HIS D N 1
ATOM 7718 C CA . HIS D 1 84 ? 203.569 -27.176 63.838 1.00 39.74 430 HIS D CA 1
ATOM 7719 C C . HIS D 1 84 ? 202.289 -27.759 63.224 1.00 43.15 430 HIS D C 1
ATOM 7720 O O . HIS D 1 84 ? 201.711 -27.175 62.308 1.00 46.12 430 HIS D O 1
ATOM 7735 N N . GLY D 1 85 ? 201.870 -28.932 63.686 1.00 48.53 431 GLY D N 1
ATOM 7736 C CA . GLY D 1 85 ? 200.730 -29.600 63.096 1.00 49.55 431 GLY D CA 1
ATOM 7737 C C . GLY D 1 85 ? 201.096 -30.035 61.693 1.00 53.75 431 GLY D C 1
ATOM 7738 O O . GLY D 1 85 ? 202.135 -30.655 61.499 1.00 51.94 431 GLY D O 1
ATOM 7742 N N . ASN D 1 86 ? 200.262 -29.694 60.713 1.00 58.08 432 ASN D N 1
ATOM 7743 C CA . ASN D 1 86 ? 200.543 -29.994 59.303 1.00 61.13 432 ASN D CA 1
ATOM 7744 C C . ASN D 1 86 ? 201.740 -29.221 58.746 1.00 58.71 432 ASN D C 1
ATOM 7745 O O . ASN D 1 86 ? 202.438 -29.705 57.847 1.00 57.66 432 ASN D O 1
ATOM 7756 N N . ASP D 1 87 ? 201.957 -28.014 59.258 1.00 62.47 433 ASP D N 1
ATOM 7757 C CA . ASP D 1 87 ? 203.014 -27.138 58.742 1.00 67.25 433 ASP D CA 1
ATOM 7758 C C . ASP D 1 87 ? 204.408 -27.616 59.128 1.00 63.21 433 ASP D C 1
ATOM 7759 O O . ASP D 1 87 ? 204.687 -27.894 60.293 1.00 59.91 433 ASP D O 1
ATOM 7768 N N . GLN D 1 88 ? 205.276 -27.696 58.127 1.00 64.87 434 GLN D N 1
ATOM 7769 C CA . GLN D 1 88 ? 206.647 -28.155 58.293 1.00 66.28 434 GLN D CA 1
ATOM 7770 C C . GLN D 1 88 ? 207.550 -27.077 57.711 1.00 62.49 434 GLN D C 1
ATOM 7771 O O . GLN D 1 88 ? 207.419 -26.742 56.538 1.00 65.47 434 GLN D O 1
ATOM 7785 N N . ARG D 1 89 ? 208.441 -26.510 58.528 1.00 52.78 435 ARG D N 1
ATOM 7786 C CA . ARG D 1 89 ? 209.303 -25.419 58.072 1.00 45.52 435 ARG D CA 1
ATOM 7787 C C . ARG D 1 89 ? 210.728 -25.444 58.609 1.00 41.00 435 ARG D C 1
ATOM 7788 O O . ARG D 1 89 ? 210.949 -25.698 59.795 1.00 40.52 435 ARG D O 1
ATOM 7809 N N . VAL D 1 90 ? 211.680 -25.116 57.739 1.00 36.42 436 VAL D N 1
ATOM 7810 C CA . VAL D 1 90 ? 213.088 -25.051 58.114 1.00 34.50 436 VAL D CA 1
ATOM 7811 C C . VAL D 1 90 ? 213.502 -23.627 58.457 1.00 32.80 436 VAL D C 1
ATOM 7812 O O . VAL D 1 90 ? 213.310 -22.722 57.671 1.00 33.02 436 VAL D O 1
ATOM 7825 N N . PHE D 1 91 ? 214.070 -23.451 59.644 1.00 36.79 437 PHE D N 1
ATOM 7826 C CA . PHE D 1 91 ? 214.463 -22.129 60.161 1.00 38.20 437 PHE D CA 1
ATOM 7827 C C . PHE D 1 91 ? 215.931 -22.090 60.551 1.00 37.29 437 PHE D C 1
ATOM 7828 O O . PHE D 1 91 ? 216.459 -23.069 61.071 1.00 37.04 437 PHE D O 1
ATOM 7845 N N . ARG D 1 92 ? 216.560 -20.939 60.348 1.00 37.63 438 ARG D N 1
ATOM 7846 C CA . ARG D 1 92 ? 217.854 -20.625 60.944 1.00 39.65 438 ARG D CA 1
ATOM 7847 C C . ARG D 1 92 ? 217.667 -20.489 62.455 1.00 36.64 438 ARG D C 1
ATOM 7848 O O . ARG D 1 92 ? 216.593 -20.115 62.919 1.00 33.84 438 ARG D O 1
ATOM 7869 N N . LEU D 1 93 ? 218.707 -20.802 63.219 1.00 37.28 439 LEU D N 1
ATOM 7870 C CA . LEU D 1 93 ? 218.597 -20.852 64.674 1.00 37.18 439 LEU D CA 1
ATOM 7871 C C . LEU D 1 93 ? 218.380 -19.473 65.303 1.00 36.94 439 LEU D C 1
ATOM 7872 O O . LEU D 1 93 ? 217.912 -19.365 66.432 1.00 35.20 439 LEU D O 1
ATOM 7888 N N . GLU D 1 94 ? 218.714 -18.419 64.575 1.00 38.18 440 GLU D N 1
ATOM 7889 C CA . GLU D 1 94 ? 218.591 -17.071 65.114 1.00 39.35 440 GLU D CA 1
ATOM 7890 C C . GLU D 1 94 ? 217.132 -16.669 65.380 1.00 36.73 440 GLU D C 1
ATOM 7891 O O . GLU D 1 94 ? 216.877 -15.723 66.126 1.00 36.67 440 GLU D O 1
ATOM 7903 N N . PHE D 1 95 ? 216.185 -17.400 64.781 1.00 33.46 441 PHE D N 1
ATOM 7904 C CA . PHE D 1 95 ? 214.764 -17.081 64.910 1.00 31.49 441 PHE D CA 1
ATOM 7905 C C . PHE D 1 95 ? 214.107 -17.734 66.114 1.00 28.57 441 PHE D C 1
ATOM 7906 O O . PHE D 1 95 ? 212.980 -17.431 66.443 1.00 30.06 441 PHE D O 1
ATOM 7923 N N . VAL D 1 96 ? 214.808 -18.647 66.759 1.00 27.93 442 VAL D N 1
ATOM 7924 C CA . VAL D 1 96 ? 214.313 -19.272 67.960 1.00 28.85 442 VAL D CA 1
ATOM 7925 C C . VAL D 1 96 ? 214.261 -18.222 69.080 1.00 27.73 442 VAL D C 1
ATOM 7926 O O . VAL D 1 96 ? 215.188 -17.424 69.217 1.00 27.97 442 VAL D O 1
ATOM 7939 N N . SER D 1 97 ? 213.198 -18.244 69.885 1.00 25.57 443 SER D N 1
ATOM 7940 C CA . SER D 1 97 ? 213.039 -17.308 71.000 1.00 27.59 443 SER D CA 1
ATOM 7941 C C . SER D 1 97 ? 213.735 -17.761 72.284 1.00 28.48 443 SER D C 1
ATOM 7942 O O . SER D 1 97 ? 213.951 -18.952 72.505 1.00 29.17 443 SER D O 1
ATOM 7950 N N . ASN D 1 98 ? 214.111 -16.809 73.125 1.00 30.53 444 ASN D N 1
ATOM 7951 C CA . ASN D 1 98 ? 214.623 -17.125 74.457 1.00 32.43 444 ASN D CA 1
ATOM 7952 C C . ASN D 1 98 ? 213.525 -16.996 75.509 1.00 34.46 444 ASN D C 1
ATOM 7953 O O . ASN D 1 98 ? 213.815 -17.055 76.701 1.00 38.61 444 ASN D O 1
ATOM 7964 N N . GLN D 1 99 ? 212.277 -16.803 75.081 1.00 29.74 445 GLN D N 1
ATOM 7965 C CA . GLN D 1 99 ? 211.156 -16.630 76.033 1.00 30.33 445 GLN D CA 1
ATOM 7966 C C . GLN D 1 99 ? 210.261 -17.860 76.083 1.00 29.67 445 GLN D C 1
ATOM 7967 O O . GLN D 1 99 ? 210.157 -18.599 75.115 1.00 28.21 445 GLN D O 1
ATOM 7981 N N . GLU D 1 100 ? 209.574 -18.054 77.201 1.00 34.72 446 GLU D N 1
ATOM 7982 C CA . GLU D 1 100 ? 208.720 -19.221 77.377 1.00 40.87 446 GLU D CA 1
ATOM 7983 C C . GLU D 1 100 ? 207.479 -19.149 76.481 1.00 39.61 446 GLU D C 1
ATOM 7984 O O . GLU D 1 100 ? 207.186 -18.105 75.907 1.00 37.75 446 GLU D O 1
ATOM 7996 N N . PHE D 1 101 ? 206.765 -20.271 76.352 1.00 42.92 447 PHE D N 1
ATOM 7997 C CA . PHE D 1 101 ? 205.507 -20.330 75.603 1.00 44.09 447 PHE D CA 1
ATOM 7998 C C . PHE D 1 101 ? 204.433 -19.606 76.343 1.00 46.19 447 PHE D C 1
ATOM 7999 O O . PHE D 1 101 ? 204.348 -19.725 77.556 1.00 49.68 447 PHE D O 1
ATOM 8016 N N . THR D 1 102 ? 203.594 -18.880 75.614 1.00 41.08 448 THR D N 1
ATOM 8017 C CA . THR D 1 102 ? 202.407 -18.279 76.198 1.00 40.60 448 THR D CA 1
ATOM 8018 C C . THR D 1 102 ? 201.257 -19.267 76.091 1.00 39.94 448 THR D C 1
ATOM 8019 O O . THR D 1 102 ? 201.295 -20.195 75.274 1.00 35.67 448 THR D O 1
ATOM 8030 N N . GLU D 1 103 ? 200.234 -19.061 76.916 1.00 43.68 449 GLU D N 1
ATOM 8031 C CA . GLU D 1 103 ? 199.055 -19.913 76.895 1.00 45.10 449 GLU D CA 1
ATOM 8032 C C . GLU D 1 103 ? 198.380 -19.824 75.513 1.00 40.90 449 GLU D C 1
ATOM 8033 O O . GLU D 1 103 ? 198.014 -20.833 74.924 1.00 36.48 449 GLU D O 1
ATOM 8045 N N . SER D 1 104 ? 198.254 -18.613 74.987 1.00 44.36 450 SER D N 1
ATOM 8046 C CA . SER D 1 104 ? 197.644 -18.392 73.678 1.00 46.57 450 SER D CA 1
ATOM 8047 C C . SER D 1 104 ? 198.396 -19.153 72.560 1.00 42.34 450 SER D C 1
ATOM 8048 O O . SER D 1 104 ? 197.776 -19.835 71.728 1.00 40.68 450 SER D O 1
ATOM 8056 N N . GLU D 1 105 ? 199.726 -19.051 72.564 1.00 41.86 451 GLU D N 1
ATOM 8057 C CA . GLU D 1 105 ? 200.571 -19.772 71.606 1.00 41.86 451 GLU D CA 1
ATOM 8058 C C . GLU D 1 105 ? 200.346 -21.268 71.732 1.00 39.64 451 GLU D C 1
ATOM 8059 O O . GLU D 1 105 ? 200.139 -21.982 70.740 1.00 41.04 451 GLU D O 1
ATOM 8071 N N . PHE D 1 106 ? 200.367 -21.738 72.968 1.00 34.98 452 PHE D N 1
ATOM 8072 C CA . PHE D 1 106 ? 200.174 -23.151 73.240 1.00 34.12 452 PHE D CA 1
ATOM 8073 C C . PHE D 1 106 ? 198.799 -23.626 72.736 1.00 35.18 452 PHE D C 1
ATOM 8074 O O . PHE D 1 106 ? 198.702 -24.669 72.111 1.00 32.78 452 PHE D O 1
ATOM 8091 N N . MET D 1 107 ? 197.753 -22.853 73.010 1.00 41.76 453 MET D N 1
ATOM 8092 C CA . MET D 1 107 ? 196.402 -23.222 72.607 1.00 47.00 453 MET D CA 1
ATOM 8093 C C . MET D 1 107 ? 196.259 -23.245 71.100 1.00 44.71 453 MET D C 1
ATOM 8094 O O . MET D 1 107 ? 195.649 -24.156 70.557 1.00 43.59 453 MET D O 1
ATOM 8108 N N . LYS D 1 108 ? 196.812 -22.241 70.427 1.00 44.37 454 LYS D N 1
ATOM 8109 C CA . LYS D 1 108 ? 196.810 -22.244 68.964 1.00 43.76 454 LYS D CA 1
ATOM 8110 C C . LYS D 1 108 ? 197.515 -23.490 68.425 1.00 38.78 454 LYS D C 1
ATOM 8111 O O . LYS D 1 108 ? 197.017 -24.147 67.504 1.00 40.11 454 LYS D O 1
ATOM 8130 N N . TRP D 1 109 ? 198.674 -23.806 68.993 1.00 33.86 455 TRP D N 1
ATOM 8131 C CA . TRP D 1 109 ? 199.351 -25.037 68.628 1.00 31.22 455 TRP D CA 1
ATOM 8132 C C . TRP D 1 109 ? 198.456 -26.256 68.848 1.00 31.36 455 TRP D C 1
ATOM 8133 O O . TRP D 1 109 ? 198.261 -27.064 67.941 1.00 31.31 455 TRP D O 1
ATOM 8154 N N . LYS D 1 110 ? 197.884 -26.376 70.037 1.00 33.44 456 LYS D N 1
ATOM 8155 C CA . LYS D 1 110 ? 197.023 -27.517 70.345 1.00 35.71 456 LYS D CA 1
ATOM 8156 C C . LYS D 1 110 ? 195.837 -27.621 69.359 1.00 34.77 456 LYS D C 1
ATOM 8157 O O . LYS D 1 110 ? 195.489 -28.717 68.904 1.00 33.50 456 LYS D O 1
ATOM 8176 N N . GLU D 1 111 ? 195.233 -26.480 69.020 1.00 36.21 457 GLU D N 1
ATOM 8177 C CA . GLU D 1 111 ? 194.160 -26.423 68.021 1.00 40.91 457 GLU D CA 1
ATOM 8178 C C . GLU D 1 111 ? 194.666 -26.919 66.670 1.00 38.79 457 GLU D C 1
ATOM 8179 O O . GLU D 1 111 ? 193.983 -27.703 65.996 1.00 40.93 457 GLU D O 1
ATOM 8191 N N . ALA D 1 112 ? 195.867 -26.479 66.283 1.00 36.24 458 ALA D N 1
ATOM 8192 C CA . ALA D 1 112 ? 196.468 -26.923 65.029 1.00 35.80 458 ALA D CA 1
ATOM 8193 C C . ALA D 1 112 ? 196.687 -28.435 65.031 1.00 35.99 458 ALA D C 1
ATOM 8194 O O . ALA D 1 112 ? 196.412 -29.114 64.036 1.00 40.33 458 ALA D O 1
ATOM 8201 N N . MET D 1 113 ? 197.189 -28.960 66.143 1.00 32.08 459 MET D N 1
ATOM 8202 C CA . MET D 1 113 ? 197.399 -30.403 66.297 1.00 33.16 459 MET D CA 1
ATOM 8203 C C . MET D 1 113 ? 196.080 -31.160 66.179 1.00 35.14 459 MET D C 1
ATOM 8204 O O . MET D 1 113 ? 195.966 -32.163 65.479 1.00 36.25 459 MET D O 1
ATOM 8218 N N . PHE D 1 114 ? 195.081 -30.654 66.879 1.00 37.59 460 PHE D N 1
ATOM 8219 C CA . PHE D 1 114 ? 193.775 -31.283 66.956 1.00 40.66 460 PHE D CA 1
ATOM 8220 C C . PHE D 1 114 ? 193.084 -31.294 65.581 1.00 44.88 460 PHE D C 1
ATOM 8221 O O . PHE D 1 114 ? 192.492 -32.296 65.178 1.00 43.79 460 PHE D O 1
ATOM 8238 N N . SER D 1 115 ? 193.184 -30.179 64.860 1.00 49.64 461 SER D N 1
ATOM 8239 C CA . SER D 1 115 ? 192.589 -30.057 63.525 1.00 50.08 461 SER D CA 1
ATOM 8240 C C . SER D 1 115 ? 193.273 -30.943 62.493 1.00 44.47 461 SER D C 1
ATOM 8241 O O . SER D 1 115 ? 192.692 -31.257 61.466 1.00 46.95 461 SER D O 1
ATOM 8249 N N . ALA D 1 116 ? 194.497 -31.365 62.784 1.00 40.31 462 ALA D N 1
ATOM 8250 C CA . ALA D 1 116 ? 195.247 -32.198 61.862 1.00 40.26 462 ALA D CA 1
ATOM 8251 C C . ALA D 1 116 ? 195.197 -33.673 62.267 1.00 41.25 462 ALA D C 1
ATOM 8252 O O . ALA D 1 116 ? 195.746 -34.542 61.574 1.00 42.92 462 ALA D O 1
ATOM 8259 N N . GLY D 1 117 ? 194.536 -33.954 63.385 1.00 40.16 463 GLY D N 1
ATOM 8260 C CA . GLY D 1 117 ? 194.526 -35.297 63.933 1.00 41.34 463 GLY D CA 1
ATOM 8261 C C . GLY D 1 117 ? 195.902 -35.791 64.357 1.00 41.05 463 GLY D C 1
ATOM 8262 O O . GLY D 1 117 ? 196.194 -36.972 64.251 1.00 43.05 463 GLY D O 1
ATOM 8266 N N . MET D 1 118 ? 196.760 -34.900 64.829 1.00 40.69 464 MET D N 1
ATOM 8267 C CA . MET D 1 118 ? 198.096 -35.324 65.208 1.00 42.35 464 MET D CA 1
ATOM 8268 C C . MET D 1 118 ? 198.181 -35.505 66.714 1.00 44.61 464 MET D C 1
ATOM 8269 O O . MET D 1 118 ? 197.754 -34.644 67.478 1.00 46.41 464 MET D O 1
ATOM 8283 N N . GLN D 1 119 ? 198.717 -36.646 67.132 1.00 44.32 465 GLN D N 1
ATOM 8284 C CA . GLN D 1 119 ? 198.858 -36.966 68.547 1.00 44.64 465 GLN D CA 1
ATOM 8285 C C . GLN D 1 119 ? 199.729 -35.942 69.253 1.00 41.12 465 GLN D C 1
ATOM 8286 O O . GLN D 1 119 ? 200.816 -35.635 68.797 1.00 42.82 465 GLN D O 1
ATOM 8300 N N . LEU D 1 120 ? 199.254 -35.392 70.355 1.00 37.43 466 LEU D N 1
ATOM 8301 C CA . LEU D 1 120 ? 200.129 -34.598 71.206 1.00 37.09 466 LEU D CA 1
ATOM 8302 C C . LEU D 1 120 ? 201.112 -35.510 71.914 1.00 38.80 466 LEU D C 1
ATOM 8303 O O . LEU D 1 120 ? 200.869 -36.708 72.045 1.00 42.11 466 LEU D O 1
ATOM 8319 N N . PRO D 1 121 ? 202.224 -34.948 72.402 1.00 36.23 467 PRO D N 1
ATOM 8320 C CA . PRO D 1 121 ? 203.110 -35.750 73.258 1.00 36.50 467 PRO D CA 1
ATOM 8321 C C . PRO D 1 121 ? 202.427 -36.140 74.578 1.00 38.41 467 PRO D C 1
ATOM 8322 O O . PRO D 1 121 ? 201.531 -35.442 75.079 1.00 39.39 467 PRO D O 1
ATOM 8333 N N . THR D 1 122 ? 202.850 -37.260 75.144 1.00 36.94 468 THR D N 1
ATOM 8334 C CA . THR D 1 122 ? 202.424 -37.651 76.475 1.00 37.74 468 THR D CA 1
ATOM 8335 C C . THR D 1 122 ? 203.394 -37.100 77.523 1.00 37.48 468 THR D C 1
ATOM 8336 O O . THR D 1 122 ? 204.536 -36.763 77.212 1.00 37.08 468 THR D O 1
ATOM 8347 N N . LEU D 1 123 ? 202.935 -36.990 78.767 1.00 33.94 469 LEU D N 1
ATOM 8348 C CA . LEU D 1 123 ? 203.811 -36.552 79.838 1.00 36.80 469 LEU D CA 1
ATOM 8349 C C . LEU D 1 123 ? 205.010 -37.497 79.938 1.00 38.17 469 LEU D C 1
ATOM 8350 O O . LEU D 1 123 ? 206.136 -37.042 80.192 1.00 36.64 469 LEU D O 1
ATOM 8366 N N . ASP D 1 124 ? 204.778 -38.792 79.684 1.00 38.75 470 ASP D N 1
ATOM 8367 C CA . ASP D 1 124 ? 205.852 -39.792 79.743 1.00 42.14 470 ASP D CA 1
ATOM 8368 C C . ASP D 1 124 ? 206.951 -39.455 78.747 1.00 38.45 470 ASP D C 1
ATOM 8369 O O . ASP D 1 124 ? 208.136 -39.382 79.108 1.00 38.52 470 ASP D O 1
ATOM 8378 N N . GLU D 1 125 ? 206.546 -39.254 77.497 1.00 38.32 471 GLU D N 1
ATOM 8379 C CA . GLU D 1 125 ? 207.466 -38.923 76.418 1.00 41.46 471 GLU D CA 1
ATOM 8380 C C . GLU D 1 125 ? 208.268 -37.676 76.769 1.00 42.67 471 GLU D C 1
ATOM 8381 O O . GLU D 1 125 ? 209.471 -37.598 76.525 1.00 44.41 471 GLU D O 1
ATOM 8393 N N . ILE D 1 126 ? 207.591 -36.710 77.361 1.00 41.74 472 ILE D N 1
ATOM 8394 C CA . ILE D 1 126 ? 208.222 -35.458 77.736 1.00 41.62 472 ILE D CA 1
ATOM 8395 C C . ILE D 1 126 ? 209.280 -35.678 78.806 1.00 41.86 472 ILE D C 1
ATOM 8396 O O . ILE D 1 126 ? 210.423 -35.245 78.657 1.00 41.72 472 ILE D O 1
ATOM 8412 N N . ASN D 1 127 ? 208.902 -36.344 79.886 1.00 42.46 473 ASN D N 1
ATOM 8413 C CA . ASN D 1 127 ? 209.857 -36.605 80.951 1.00 46.10 473 ASN D CA 1
ATOM 8414 C C . ASN D 1 127 ? 211.050 -37.371 80.385 1.00 40.76 473 ASN D C 1
ATOM 8415 O O . ASN D 1 127 ? 212.210 -37.116 80.750 1.00 40.40 473 ASN D O 1
ATOM 8426 N N . LYS D 1 128 ? 210.763 -38.266 79.448 1.00 37.62 474 LYS D N 1
ATOM 8427 C CA . LYS D 1 128 ? 211.807 -39.081 78.832 1.00 41.94 474 LYS D CA 1
ATOM 8428 C C . LYS D 1 128 ? 212.779 -38.232 78.009 1.00 37.92 474 LYS D C 1
ATOM 8429 O O . LYS D 1 128 ? 214.004 -38.362 78.130 1.00 39.24 474 LYS D O 1
ATOM 8448 N N . LYS D 1 129 ? 212.242 -37.348 77.180 1.00 37.61 475 LYS D N 1
ATOM 8449 C CA . LYS D 1 129 ? 213.088 -36.451 76.414 1.00 39.30 475 LYS D CA 1
ATOM 8450 C C . LYS D 1 129 ? 213.918 -35.535 77.345 1.00 41.28 475 LYS D C 1
ATOM 8451 O O . LYS D 1 129 ? 215.130 -35.352 77.137 1.00 42.67 475 LYS D O 1
ATOM 8470 N N . GLU D 1 130 ? 213.276 -35.019 78.392 1.00 40.69 476 GLU D N 1
ATOM 8471 C CA . GLU D 1 130 ? 213.958 -34.234 79.422 1.00 45.01 476 GLU D CA 1
ATOM 8472 C C . GLU D 1 130 ? 215.166 -34.979 79.954 1.00 47.29 476 GLU D C 1
ATOM 8473 O O . GLU D 1 130 ? 216.246 -34.419 80.080 1.00 46.88 476 GLU D O 1
ATOM 8485 N N . LEU D 1 131 ? 214.975 -36.249 80.290 1.00 52.07 477 LEU D N 1
ATOM 8486 C CA . LEU D 1 131 ? 216.097 -37.062 80.763 1.00 55.11 477 LEU D CA 1
ATOM 8487 C C . LEU D 1 131 ? 217.154 -37.271 79.679 1.00 55.39 477 LEU D C 1
ATOM 8488 O O . LEU D 1 131 ? 218.356 -37.131 79.927 1.00 56.53 477 LEU D O 1
ATOM 8504 N N . SER D 1 132 ? 216.712 -37.606 78.470 1.00 57.04 478 SER D N 1
ATOM 8505 C CA . SER D 1 132 ? 217.655 -37.954 77.412 1.00 58.00 478 SER D CA 1
ATOM 8506 C C . SER D 1 132 ? 218.564 -36.781 77.041 1.00 55.31 478 SER D C 1
ATOM 8507 O O . SER D 1 132 ? 219.744 -37.001 76.700 1.00 58.81 478 SER D O 1
ATOM 8515 N N . ILE D 1 133 ? 218.069 -35.543 77.123 1.00 47.67 479 ILE D N 1
ATOM 8516 C CA . ILE D 1 133 ? 219.001 -34.423 76.916 1.00 50.17 479 ILE D CA 1
ATOM 8517 C C . ILE D 1 133 ? 220.126 -34.375 77.977 1.00 59.26 479 ILE D C 1
ATOM 8518 O O . ILE D 1 133 ? 221.302 -34.195 77.629 1.00 65.28 479 ILE D O 1
ATOM 8534 N N . LYS D 1 134 ? 219.785 -34.541 79.256 1.00 60.73 480 LYS D N 1
ATOM 8535 C CA . LYS D 1 134 ? 220.792 -34.471 80.315 1.00 64.11 480 LYS D CA 1
ATOM 8536 C C . LYS D 1 134 ? 221.762 -35.628 80.201 1.00 65.46 480 LYS D C 1
ATOM 8537 O O . LYS D 1 134 ? 222.952 -35.474 80.472 1.00 66.15 480 LYS D O 1
ATOM 8556 N N . GLU D 1 135 ? 221.256 -36.791 79.804 1.00 70.49 481 GLU D N 1
ATOM 8557 C CA . GLU D 1 135 ? 222.138 -37.915 79.489 1.00 78.86 481 GLU D CA 1
ATOM 8558 C C . GLU D 1 135 ? 223.111 -37.522 78.363 1.00 77.89 481 GLU D C 1
ATOM 8559 O O . GLU D 1 135 ? 224.313 -37.773 78.463 1.00 84.79 481 GLU D O 1
ATOM 8571 N N . ALA D 1 136 ? 222.600 -36.898 77.301 1.00 66.86 482 ALA D N 1
ATOM 8572 C CA . ALA D 1 136 ? 223.464 -36.417 76.215 1.00 62.33 482 ALA D CA 1
ATOM 8573 C C . ALA D 1 136 ? 224.400 -35.265 76.629 1.00 61.41 482 ALA D C 1
ATOM 8574 O O . ALA D 1 136 ? 225.462 -35.07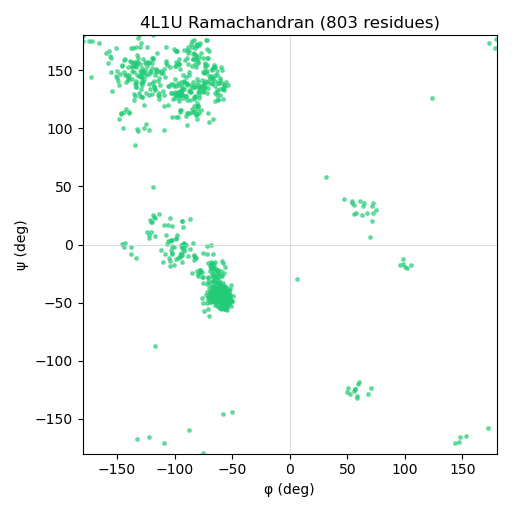7 76.035 1.00 60.70 482 ALA D O 1
ATOM 8581 N N . LEU D 1 137 ? 224.016 -34.502 77.646 1.00 64.30 483 LEU D N 1
ATOM 8582 C CA . LEU D 1 137 ? 224.879 -33.440 78.179 1.00 71.84 483 LEU D CA 1
ATOM 8583 C C . LEU D 1 137 ? 225.908 -33.917 79.227 1.00 80.20 483 LEU D C 1
ATOM 8584 O O . LEU D 1 137 ? 226.953 -33.284 79.409 1.00 84.07 483 LEU D O 1
ATOM 8600 N N . ASN D 1 138 ? 225.624 -35.027 79.902 1.00 86.04 484 ASN D N 1
ATOM 8601 C CA . ASN D 1 138 ? 226.608 -35.667 80.771 1.00 91.99 484 ASN D CA 1
ATOM 8602 C C . ASN D 1 138 ? 227.304 -36.796 80.018 1.00 93.47 484 ASN D C 1
ATOM 8603 O O . ASN D 1 138 ? 227.933 -37.667 80.618 1.00 97.70 484 ASN D O 1
ATOM 8614 N N . ILE E 1 3 ? 251.882 -2.991 59.051 1.00 107.95 349 ILE E N 1
ATOM 8615 C CA . ILE E 1 3 ? 250.910 -2.090 59.667 1.00 107.00 349 ILE E CA 1
ATOM 8616 C C . ILE E 1 3 ? 250.233 -1.221 58.596 1.00 102.25 349 ILE E C 1
ATOM 8617 O O . ILE E 1 3 ? 249.112 -0.744 58.788 1.00 104.63 349 ILE E O 1
ATOM 8633 N N . THR E 1 4 ? 250.907 -1.023 57.467 1.00 93.18 350 THR E N 1
ATOM 8634 C CA . THR E 1 4 ? 250.251 -0.441 56.300 1.00 84.80 350 THR E CA 1
ATOM 8635 C C . THR E 1 4 ? 249.099 -1.348 55.873 1.00 80.74 350 THR E C 1
ATOM 8636 O O . THR E 1 4 ? 249.262 -2.568 55.803 1.00 87.33 350 THR E O 1
ATOM 8647 N N . HIS E 1 5 ? 247.940 -0.756 55.598 1.00 69.50 351 HIS E N 1
ATOM 8648 C CA . HIS E 1 5 ? 246.774 -1.523 55.183 1.00 64.71 351 HIS E CA 1
ATOM 8649 C C . HIS E 1 5 ? 246.163 -0.884 53.929 1.00 54.38 351 HIS E C 1
ATOM 8650 O O . HIS E 1 5 ? 245.964 0.330 53.852 1.00 51.80 351 HIS E O 1
ATOM 8665 N N . MET E 1 6 ? 245.909 -1.719 52.928 1.00 50.74 352 MET E N 1
ATOM 8666 C CA . MET E 1 6 ? 245.452 -1.261 51.628 1.00 46.80 352 MET E CA 1
ATOM 8667 C C . MET E 1 6 ? 243.937 -1.339 51.556 1.00 44.91 352 MET E C 1
ATOM 8668 O O . MET E 1 6 ? 243.330 -2.194 52.203 1.00 47.36 352 MET E O 1
ATOM 8682 N N . VAL E 1 7 ? 243.329 -0.475 50.758 1.00 40.88 353 VAL E N 1
ATOM 8683 C CA . VAL E 1 7 ? 241.894 -0.499 50.518 1.00 41.33 353 VAL E CA 1
ATOM 8684 C C . VAL E 1 7 ? 241.422 -1.839 49.973 1.00 45.53 353 VAL E C 1
ATOM 8685 O O . VAL E 1 7 ? 242.014 -2.412 49.099 1.00 47.37 353 VAL E O 1
ATOM 8698 N N . SER E 1 8 ? 240.358 -2.352 50.545 1.00 45.69 354 SER E N 1
ATOM 8699 C CA . SER E 1 8 ? 239.852 -3.648 50.167 1.00 50.19 354 SER E CA 1
ATOM 8700 C C . SER E 1 8 ? 238.352 -3.727 50.044 1.00 49.68 354 SER E C 1
ATOM 8701 O O . SER E 1 8 ? 237.837 -4.706 49.586 1.00 50.58 354 SER E O 1
ATOM 8709 N N . LEU E 1 9 ? 237.670 -2.681 50.449 1.00 49.48 355 LEU E N 1
ATOM 8710 C CA . LEU E 1 9 ? 236.240 -2.638 50.458 1.00 48.98 355 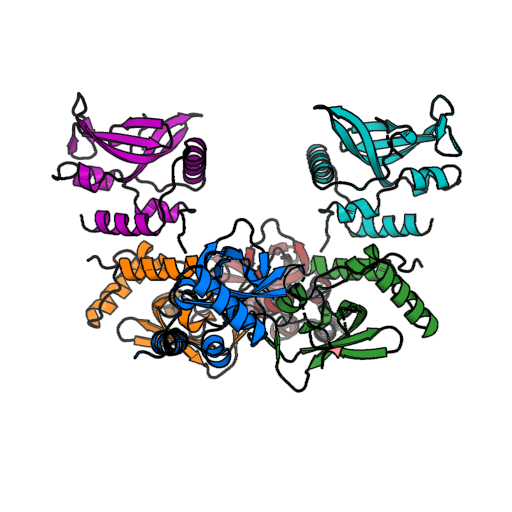LEU E CA 1
ATOM 8711 C C . LEU E 1 9 ? 235.759 -1.406 49.739 1.00 45.30 355 LEU E C 1
ATOM 8712 O O . LEU E 1 9 ? 236.423 -0.430 49.733 1.00 44.29 355 LEU E O 1
ATOM 8728 N N . PRO E 1 10 ? 234.583 -1.469 49.157 1.00 41.62 356 PRO E N 1
ATOM 8729 C CA . PRO E 1 10 ? 233.939 -0.319 48.507 1.00 38.48 356 PRO E CA 1
ATOM 8730 C C . PRO E 1 10 ? 233.451 0.740 49.498 1.00 39.28 356 PRO E C 1
ATOM 8731 O O . PRO E 1 10 ? 233.416 1.921 49.143 1.00 37.69 356 PRO E O 1
ATOM 8742 N N . GLU E 1 11 ? 233.095 0.333 50.716 1.00 43.80 357 GLU E N 1
ATOM 8743 C CA . GLU E 1 11 ? 232.666 1.285 51.736 1.00 49.27 357 GLU E CA 1
ATOM 8744 C C . GLU E 1 11 ? 233.805 2.254 52.053 1.00 46.50 357 GLU E C 1
ATOM 8745 O O . GLU E 1 11 ? 233.571 3.440 52.303 1.00 46.87 357 GLU E O 1
ATOM 8757 N N . GLU E 1 12 ? 235.035 1.742 52.029 1.00 47.03 358 GLU E N 1
ATOM 8758 C CA . GLU E 1 12 ? 236.218 2.558 52.300 1.00 45.45 358 GLU E CA 1
ATOM 8759 C C . GLU E 1 12 ? 236.448 3.534 51.171 1.00 41.40 358 GLU E C 1
ATOM 8760 O O . GLU E 1 12 ? 236.769 4.699 51.400 1.00 41.26 358 GLU E O 1
ATOM 8772 N N . LEU E 1 13 ? 236.242 3.082 49.944 1.00 38.34 359 LEU E N 1
ATOM 8773 C CA . LEU E 1 13 ? 236.455 3.967 48.812 1.00 38.39 359 LEU E CA 1
ATOM 8774 C C . LEU E 1 13 ? 235.327 4.983 48.644 1.00 39.35 359 LEU E C 1
ATOM 8775 O O . LEU E 1 13 ? 235.570 6.102 48.248 1.00 41.04 359 LEU E O 1
ATOM 8791 N N . ASN E 1 14 ? 234.102 4.622 48.984 1.00 38.49 360 ASN E N 1
ATOM 8792 C CA . ASN E 1 14 ? 233.003 5.566 48.905 1.00 39.61 360 ASN E CA 1
ATOM 8793 C C . ASN E 1 14 ? 233.290 6.821 49.723 1.00 39.78 360 ASN E C 1
ATOM 8794 O O . ASN E 1 14 ? 232.680 7.855 49.507 1.00 39.15 360 ASN E O 1
ATOM 8805 N N . ARG E 1 15 ? 234.225 6.736 50.665 1.00 40.61 361 ARG E N 1
ATOM 8806 C CA . ARG E 1 15 ? 234.539 7.882 51.526 1.00 39.72 361 ARG E CA 1
ATOM 8807 C C . ARG E 1 15 ? 235.182 9.023 50.748 1.00 37.58 361 ARG E C 1
ATOM 8808 O O . ARG E 1 15 ? 235.111 10.174 51.173 1.00 40.69 361 ARG E O 1
ATOM 8829 N N . VAL E 1 16 ? 235.837 8.708 49.636 1.00 31.87 362 VAL E N 1
ATOM 8830 C CA . VAL E 1 16 ? 236.429 9.759 48.827 1.00 30.85 362 VAL E CA 1
ATOM 8831 C C . VAL E 1 16 ? 235.699 9.820 47.496 1.00 31.09 362 VAL E C 1
ATOM 8832 O O . VAL E 1 16 ? 236.245 10.265 46.490 1.00 32.03 362 VAL E O 1
ATOM 8845 N N . ARG E 1 17 ? 234.446 9.386 47.501 1.00 34.52 363 ARG E N 1
ATOM 8846 C CA . ARG E 1 17 ? 233.633 9.433 46.292 1.00 35.47 363 ARG E CA 1
ATOM 8847 C C . ARG E 1 17 ? 232.841 10.718 46.230 1.00 35.30 363 ARG E C 1
ATOM 8848 O O . ARG E 1 17 ? 232.092 11.021 47.138 1.00 38.97 363 ARG E O 1
ATOM 8869 N N . LEU E 1 18 ? 232.965 11.454 45.139 1.00 31.47 364 LEU E N 1
ATOM 8870 C CA . LEU E 1 18 ? 232.192 12.676 44.979 1.00 30.48 364 LEU E CA 1
ATOM 8871 C C . LEU E 1 18 ? 230.932 12.430 44.174 1.00 30.51 364 LEU E C 1
ATOM 8872 O O . LEU E 1 18 ? 230.980 11.958 43.037 1.00 29.66 364 LEU E O 1
ATOM 8888 N N . SER E 1 19 ? 229.796 12.766 44.776 1.00 32.35 365 SER E N 1
ATOM 8889 C CA . SER E 1 19 ? 228.504 12.662 44.104 1.00 34.75 365 SER E CA 1
ATOM 8890 C C . SER E 1 19 ? 228.352 13.813 43.090 1.00 34.21 365 SER E C 1
ATOM 8891 O O . SER E 1 19 ? 229.036 14.821 43.173 1.00 32.49 365 SER E O 1
ATOM 8899 N N . ARG E 1 20 ? 227.449 13.651 42.135 1.00 36.92 366 ARG E N 1
ATOM 8900 C CA . ARG E 1 20 ? 227.184 14.691 41.174 1.00 38.26 366 ARG E CA 1
ATOM 8901 C C . ARG E 1 20 ? 226.665 15.947 41.886 1.00 41.18 366 ARG E C 1
ATOM 8902 O O . ARG E 1 20 ? 226.978 17.058 41.458 1.00 40.60 366 ARG E O 1
ATOM 8923 N N . HIS E 1 21 ? 225.893 15.746 42.968 1.00 44.32 367 HIS E N 1
ATOM 8924 C CA . HIS E 1 21 ? 225.375 16.835 43.820 1.00 47.70 367 HIS E CA 1
ATOM 8925 C C . HIS E 1 21 ? 226.491 17.732 44.338 1.00 43.65 367 HIS E C 1
ATOM 8926 O O . HIS E 1 21 ? 226.445 18.959 44.200 1.00 43.28 367 HIS E O 1
ATOM 8941 N N . LYS E 1 22 ? 227.485 17.114 44.966 1.00 43.33 368 LYS E N 1
ATOM 8942 C CA . LYS E 1 22 ? 228.618 17.855 45.511 1.00 44.90 368 LYS E CA 1
ATOM 8943 C C . LYS E 1 22 ? 229.326 18.639 44.387 1.00 41.89 368 LYS E C 1
ATOM 8944 O O . LYS E 1 22 ? 229.565 19.862 44.499 1.00 43.30 368 LYS E O 1
ATOM 8963 N N . LEU E 1 23 ? 229.605 17.960 43.277 1.00 39.72 369 LEU E N 1
ATOM 8964 C CA . LEU E 1 23 ? 230.292 18.619 42.172 1.00 41.14 369 LEU E CA 1
ATOM 8965 C C . LEU E 1 23 ? 229.484 19.800 41.601 1.00 43.80 369 LEU E C 1
ATOM 8966 O O . LEU E 1 23 ? 230.045 20.865 41.360 1.00 44.40 369 LEU E O 1
ATOM 8982 N N . GLU E 1 24 ? 228.179 19.613 41.399 1.00 46.56 370 GLU E N 1
ATOM 8983 C CA . GLU E 1 24 ? 227.276 20.705 41.034 1.00 55.41 370 GLU E CA 1
ATOM 8984 C C . GLU E 1 24 ? 227.468 21.861 42.001 1.00 54.63 370 GLU E C 1
ATOM 8985 O O . GLU E 1 24 ? 227.690 22.998 41.605 1.00 55.60 370 GLU E O 1
ATOM 8997 N N . ARG E 1 25 ? 227.366 21.542 43.285 1.00 53.33 371 ARG E N 1
ATOM 8998 C CA . ARG E 1 25 ? 227.469 22.536 44.336 1.00 54.04 371 ARG E CA 1
ATOM 8999 C C . ARG E 1 25 ? 228.804 23.291 44.310 1.00 48.71 371 ARG E C 1
ATOM 9000 O O . ARG E 1 25 ? 228.835 24.482 44.574 1.00 47.85 371 ARG E O 1
ATOM 9021 N N . TRP E 1 26 ? 229.897 22.599 44.005 1.00 47.96 372 TRP E N 1
ATOM 9022 C CA . TRP E 1 26 ? 231.249 23.187 44.105 1.00 50.48 372 TRP E CA 1
ATOM 9023 C C . TRP E 1 26 ? 231.929 23.611 42.810 1.00 47.32 372 TRP E C 1
ATOM 9024 O O . TRP E 1 26 ? 233.043 24.134 42.855 1.00 47.15 372 TRP E O 1
ATOM 9045 N N . CYS E 1 27 ? 231.327 23.357 41.658 1.00 45.74 373 CYS E N 1
ATOM 9046 C CA . CYS E 1 27 ? 232.123 23.426 40.434 1.00 46.59 373 CYS E CA 1
ATOM 9047 C C . CYS E 1 27 ? 232.502 24.836 40.045 1.00 49.86 373 CYS E C 1
ATOM 9048 O O . CYS E 1 27 ? 233.301 25.012 39.134 1.00 54.01 373 CYS E O 1
ATOM 9056 N N . HIS E 1 28 ? 231.947 25.836 40.726 1.00 47.44 374 HIS E N 1
ATOM 9057 C CA . HIS E 1 28 ? 232.328 27.229 40.482 1.00 49.86 374 HIS E CA 1
ATOM 9058 C C . HIS E 1 28 ? 233.170 27.803 41.616 1.00 52.12 374 HIS E C 1
ATOM 9059 O O . HIS E 1 28 ? 233.460 29.000 41.644 1.00 53.49 374 HIS E O 1
ATOM 9074 N N . MET E 1 29 ? 233.566 26.948 42.550 1.00 57.53 375 MET E N 1
ATOM 9075 C CA . MET E 1 29 ? 234.491 27.352 43.608 1.00 60.95 375 MET E CA 1
ATOM 9076 C C . MET E 1 29 ? 235.916 27.439 43.054 1.00 60.92 375 MET E C 1
ATOM 9077 O O . MET E 1 29 ? 236.314 26.595 42.245 1.00 60.53 375 MET E O 1
ATOM 9091 N N . PRO E 1 30 ? 236.694 28.439 43.494 1.00 57.07 376 PRO E N 1
ATOM 9092 C CA . PRO E 1 30 ? 238.125 28.459 43.170 1.00 59.41 376 PRO E CA 1
ATOM 9093 C C . PRO E 1 30 ? 238.855 27.300 43.839 1.00 63.09 376 PRO E C 1
ATOM 9094 O O . PRO E 1 30 ? 238.380 26.799 44.859 1.00 61.28 376 PRO E O 1
ATOM 9105 N N . PHE E 1 31 ? 239.975 26.857 43.275 1.00 68.67 377 PHE E N 1
ATOM 9106 C CA . PHE E 1 31 ? 240.661 25.670 43.795 1.00 73.30 377 PHE E CA 1
ATOM 9107 C C . PHE E 1 31 ? 239.696 24.477 43.826 1.00 65.19 377 PHE E C 1
ATOM 9108 O O . PHE E 1 31 ? 239.748 23.623 44.712 1.00 63.38 377 PHE E O 1
ATOM 9125 N N . PHE E 1 32 ? 238.798 24.436 42.850 1.00 58.41 378 PHE E N 1
ATOM 9126 C CA . PHE E 1 32 ? 237.948 23.273 42.641 1.00 51.21 378 PHE E CA 1
ATOM 9127 C C . PHE E 1 32 ? 238.849 22.107 42.261 1.00 47.80 378 PHE E C 1
ATOM 9128 O O . PHE E 1 32 ? 238.789 21.024 42.861 1.00 42.96 378 PHE E O 1
ATOM 9145 N N . ALA E 1 33 ? 239.714 22.365 41.280 1.00 52.93 379 ALA E N 1
ATOM 9146 C CA . ALA E 1 33 ? 240.606 21.354 40.712 1.00 52.90 379 ALA E CA 1
ATOM 9147 C C . ALA E 1 33 ? 241.497 20.715 41.763 1.00 53.70 379 ALA E C 1
ATOM 9148 O O . ALA E 1 33 ? 241.577 19.492 41.848 1.00 53.43 379 ALA E O 1
ATOM 9155 N N . LYS E 1 34 ? 242.139 21.532 42.584 1.00 52.21 380 LYS E N 1
ATOM 9156 C CA . LYS E 1 34 ? 243.051 21.010 43.596 1.00 54.61 380 LYS E CA 1
ATOM 9157 C C . LYS E 1 34 ? 242.316 20.144 44.627 1.00 53.56 380 LYS E C 1
ATOM 9158 O O . LYS E 1 34 ? 242.811 19.091 45.052 1.00 56.05 380 LYS E O 1
ATOM 9177 N N . THR E 1 35 ? 241.119 20.570 45.007 1.00 52.10 381 THR E N 1
ATOM 9178 C CA . THR E 1 35 ? 240.366 19.855 46.026 1.00 49.12 381 THR E CA 1
ATOM 9179 C C . THR E 1 35 ? 239.868 18.523 45.503 1.00 44.63 381 THR E C 1
ATOM 9180 O O . THR E 1 35 ? 239.973 17.503 46.201 1.00 43.57 381 THR E O 1
ATOM 9191 N N . VAL E 1 36 ? 239.314 18.522 44.289 1.00 41.90 382 VAL E N 1
ATOM 9192 C CA . VAL E 1 36 ? 238.716 17.293 43.762 1.00 40.25 382 VAL E CA 1
ATOM 9193 C C . VAL E 1 36 ? 239.751 16.307 43.247 1.00 39.71 382 VAL E C 1
ATOM 9194 O O . VAL E 1 36 ? 239.472 15.116 43.175 1.00 38.08 382 VAL E O 1
ATOM 9207 N N . THR E 1 37 ? 240.926 16.806 42.873 1.00 40.48 383 THR E N 1
ATOM 9208 C CA . THR E 1 37 ? 241.986 15.939 42.363 1.00 40.42 383 THR E CA 1
ATOM 9209 C C . THR E 1 37 ? 242.425 14.933 43.429 1.00 39.48 383 THR E C 1
ATOM 9210 O O . THR E 1 37 ? 242.794 15.312 44.545 1.00 40.56 383 THR E O 1
ATOM 9221 N N . GLY E 1 38 ? 242.366 13.648 43.075 1.00 36.48 384 GLY E N 1
ATOM 9222 C CA . GLY E 1 38 ? 242.689 12.567 43.993 1.00 36.96 384 GLY E CA 1
ATOM 9223 C C . GLY E 1 38 ? 241.447 11.951 44.626 1.00 36.92 384 GLY E C 1
ATOM 9224 O O . GLY E 1 38 ? 241.514 10.895 45.249 1.00 38.51 384 GLY E O 1
ATOM 9228 N N . CYS E 1 39 ? 240.309 12.612 44.477 1.00 37.45 385 CYS E N 1
ATOM 9229 C CA . CYS E 1 39 ? 239.033 12.015 44.861 1.00 37.59 385 CYS E CA 1
ATOM 9230 C C . CYS E 1 39 ? 238.523 11.095 43.773 1.00 36.04 385 CYS E C 1
ATOM 9231 O O . CYS E 1 39 ? 239.062 11.072 42.671 1.00 36.00 385 CYS E O 1
ATOM 9239 N N . PHE E 1 40 ? 237.458 10.365 44.070 1.00 35.04 386 PHE E N 1
ATOM 9240 C CA . PHE E 1 40 ? 236.919 9.407 43.099 1.00 33.72 386 PHE E CA 1
ATOM 9241 C C . PHE E 1 40 ? 235.485 9.743 42.736 1.00 32.73 386 PHE E C 1
ATOM 9242 O O . PHE E 1 40 ? 234.805 10.475 43.452 1.00 33.99 386 PHE E O 1
ATOM 9259 N N . VAL E 1 41 ? 235.046 9.205 41.609 1.00 31.59 387 VAL E N 1
ATOM 9260 C CA . VAL E 1 41 ? 233.653 9.274 41.220 1.00 30.92 387 VAL E CA 1
ATOM 9261 C C . VAL E 1 41 ? 233.197 7.912 40.710 1.00 31.66 387 VAL E C 1
ATOM 9262 O O . VAL E 1 41 ? 234.014 7.079 40.287 1.00 33.93 387 VAL E O 1
ATOM 9275 N N . ARG E 1 42 ? 231.890 7.687 40.775 1.00 28.36 388 ARG E N 1
ATOM 9276 C CA . ARG E 1 42 ? 231.237 6.599 40.052 1.00 28.81 388 ARG E CA 1
ATOM 9277 C C . ARG E 1 42 ? 230.734 7.224 38.751 1.00 31.44 388 ARG E C 1
ATOM 9278 O O . ARG E 1 42 ? 229.866 8.097 38.768 1.00 33.50 388 ARG E O 1
ATOM 9299 N N . ILE E 1 43 ? 231.295 6.794 37.627 1.00 34.74 389 ILE E N 1
ATOM 9300 C CA . ILE E 1 43 ? 231.056 7.443 36.348 1.00 35.25 389 ILE E CA 1
ATOM 9301 C C . ILE E 1 43 ? 230.275 6.502 35.421 1.00 37.19 389 ILE E C 1
ATOM 9302 O O . ILE E 1 43 ? 230.657 5.343 35.257 1.00 39.1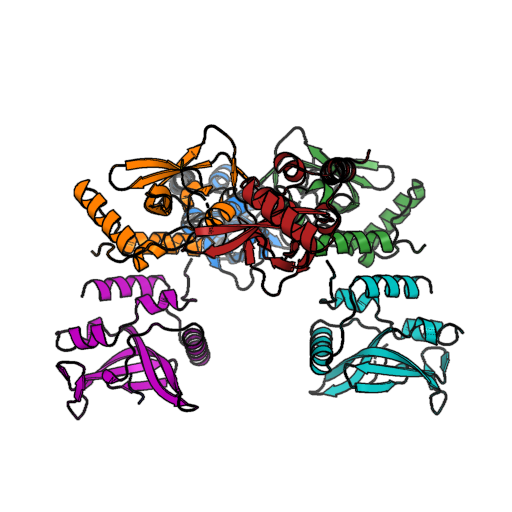3 389 ILE E O 1
ATOM 9318 N N . GLY E 1 44 ? 229.189 6.999 34.822 1.00 36.46 390 GLY E N 1
ATOM 9319 C CA . GLY E 1 44 ? 228.425 6.236 33.841 1.00 39.61 390 GLY E CA 1
ATOM 9320 C C . GLY E 1 44 ? 229.054 6.295 32.459 1.00 42.94 390 GLY E C 1
ATOM 9321 O O . GLY E 1 44 ? 229.062 7.348 31.828 1.00 46.11 390 GLY E O 1
ATOM 9325 N N . ILE E 1 45 ? 229.563 5.169 31.971 1.00 44.42 391 ILE E N 1
ATOM 9326 C CA . ILE E 1 45 ? 230.357 5.170 30.745 1.00 45.20 391 ILE E CA 1
ATOM 9327 C C . ILE E 1 45 ? 229.591 4.676 29.523 1.00 50.21 391 ILE E C 1
ATOM 9328 O O . ILE E 1 45 ? 230.139 4.633 28.417 1.00 55.35 391 ILE E O 1
ATOM 9344 N N . GLY E 1 46 ? 228.333 4.296 29.715 1.00 47.98 392 GLY E N 1
ATOM 9345 C CA . GLY E 1 46 ? 227.526 3.812 28.612 1.00 51.14 392 GLY E CA 1
ATOM 9346 C C . GLY E 1 46 ? 226.535 2.756 29.049 1.00 54.93 392 GLY E C 1
ATOM 9347 O O . GLY E 1 46 ? 226.346 2.520 30.238 1.00 54.64 392 GLY E O 1
ATOM 9351 N N . ASN E 1 47 ? 225.914 2.115 28.069 1.00 59.95 393 ASN E N 1
ATOM 9352 C CA . ASN E 1 47 ? 224.921 1.084 28.308 1.00 63.43 393 ASN E CA 1
ATOM 9353 C C . ASN E 1 47 ? 225.431 -0.213 27.770 1.00 65.69 393 ASN E C 1
ATOM 9354 O O . ASN E 1 47 ? 226.192 -0.232 26.812 1.00 64.86 393 ASN E O 1
ATOM 9365 N N . HIS E 1 48 ? 225.009 -1.299 28.397 1.00 67.60 394 HIS E N 1
ATOM 9366 C CA . HIS E 1 48 ? 225.202 -2.635 27.843 1.00 73.37 394 HIS E CA 1
ATOM 9367 C C . HIS E 1 48 ? 224.022 -3.504 28.284 1.00 73.25 394 HIS E C 1
ATOM 9368 O O . HIS E 1 48 ? 223.601 -3.436 29.443 1.00 66.89 394 HIS E O 1
ATOM 9383 N N . ASN E 1 49 ? 223.487 -4.308 27.359 1.00 80.63 395 ASN E N 1
ATOM 9384 C CA . ASN E 1 49 ? 222.192 -4.961 27.552 1.00 88.02 395 ASN E CA 1
ATOM 9385 C C . ASN E 1 49 ? 221.123 -3.905 27.813 1.00 84.32 395 ASN E C 1
ATOM 9386 O O . ASN E 1 49 ? 220.113 -4.158 28.467 1.00 85.12 395 ASN E O 1
ATOM 9397 N N . SER E 1 50 ? 221.362 -2.723 27.285 1.00 84.24 396 SER E N 1
ATOM 9398 C CA . SER E 1 50 ? 220.476 -1.608 27.478 1.00 85.64 396 SER E CA 1
ATOM 9399 C C . SER E 1 50 ? 220.498 -1.099 28.917 1.00 82.02 396 SER E C 1
ATOM 9400 O O . SER E 1 50 ? 219.732 -0.221 29.279 1.00 77.53 396 SER E O 1
ATOM 9408 N N . LYS E 1 51 ? 221.397 -1.633 29.729 1.00 86.09 397 LYS E N 1
ATOM 9409 C CA . LYS E 1 51 ? 221.512 -1.190 31.103 1.00 83.05 397 LYS E CA 1
ATOM 9410 C C . LYS E 1 51 ? 222.759 -0.381 31.367 1.00 72.91 397 LYS E C 1
ATOM 9411 O O . LYS E 1 51 ? 223.808 -0.655 30.827 1.00 71.67 397 LYS E O 1
ATOM 9430 N N . PRO E 1 52 ? 222.635 0.613 32.222 1.00 61.84 398 PRO E N 1
ATOM 9431 C CA . PRO E 1 52 ? 223.770 1.472 32.572 1.00 54.78 398 PRO E CA 1
ATOM 9432 C C . PRO E 1 52 ? 224.993 0.719 33.120 1.00 51.12 398 PRO E C 1
ATOM 9433 O O . PRO E 1 52 ? 224.872 -0.188 33.946 1.00 53.02 398 PRO E O 1
ATOM 9444 N N . VAL E 1 53 ? 226.164 1.120 32.639 1.00 45.73 399 VAL E N 1
ATOM 9445 C CA . VAL E 1 53 ? 227.429 0.622 33.132 1.00 43.74 399 VAL E CA 1
ATOM 9446 C C . VAL E 1 53 ? 228.160 1.752 33.819 1.00 41.95 399 VAL E C 1
ATOM 9447 O O . VAL E 1 53 ? 228.343 2.835 33.253 1.00 41.73 399 VAL E O 1
ATOM 9460 N N . TYR E 1 54 ? 228.570 1.486 35.050 1.00 40.80 400 TYR E N 1
ATOM 9461 C CA . TYR E 1 54 ? 229.287 2.453 35.851 1.00 36.69 400 TYR E CA 1
ATOM 9462 C C . TYR E 1 54 ? 230.683 1.907 36.122 1.00 33.71 400 TYR E C 1
ATOM 9463 O O . TYR E 1 54 ? 230.880 0.703 36.210 1.00 33.26 400 TYR E O 1
ATOM 9481 N N . ARG E 1 55 ? 231.640 2.818 36.234 1.00 31.32 401 ARG E N 1
ATOM 9482 C CA . ARG E 1 55 ? 233.007 2.496 36.573 1.00 33.01 401 ARG E CA 1
ATOM 9483 C C . ARG E 1 55 ? 233.488 3.349 37.747 1.00 32.47 401 ARG E C 1
ATOM 9484 O O . ARG E 1 55 ? 233.055 4.490 37.920 1.00 30.75 401 ARG E O 1
ATOM 9505 N N . VAL E 1 56 ? 234.374 2.779 38.557 1.00 34.17 402 VAL E N 1
ATOM 9506 C CA . VAL E 1 56 ? 235.103 3.510 39.589 1.00 34.25 402 VAL E CA 1
ATOM 9507 C C . VAL E 1 56 ? 236.216 4.253 38.873 1.00 33.04 402 VAL E C 1
ATOM 9508 O O . VAL E 1 56 ? 236.982 3.631 38.143 1.00 35.97 402 VAL E O 1
ATOM 9521 N N . ALA E 1 57 ? 236.342 5.554 39.101 1.00 29.85 403 ALA E N 1
ATOM 9522 C CA . ALA E 1 57 ? 237.380 6.353 38.444 1.00 30.86 403 ALA E CA 1
ATOM 9523 C C . ALA E 1 57 ? 237.951 7.424 39.379 1.00 31.97 403 ALA E C 1
ATOM 9524 O O . ALA E 1 57 ? 237.239 7.992 40.222 1.00 32.22 403 ALA E O 1
ATOM 9531 N N . GLU E 1 58 ? 239.242 7.694 39.229 1.00 32.43 404 GLU E N 1
ATOM 9532 C CA . GLU E 1 58 ? 239.917 8.673 40.067 1.00 34.90 404 GLU E CA 1
ATOM 9533 C C . GLU E 1 58 ? 240.009 9.979 39.290 1.00 33.55 404 GLU E C 1
ATOM 9534 O O . GLU E 1 58 ? 240.311 9.969 38.111 1.00 32.69 404 GLU E O 1
ATOM 9546 N N . ILE E 1 59 ? 239.732 11.105 39.937 1.00 34.66 405 ILE E N 1
ATOM 9547 C CA . ILE E 1 59 ? 239.960 12.403 39.298 1.00 35.06 405 ILE E CA 1
ATOM 9548 C C . ILE E 1 59 ? 241.434 12.755 39.317 1.00 36.06 405 ILE E C 1
ATOM 9549 O O . ILE E 1 59 ? 242.017 12.933 40.380 1.00 37.89 405 ILE E O 1
ATOM 9565 N N . THR E 1 60 ? 242.046 12.852 38.147 1.00 34.77 406 THR E N 1
ATOM 9566 C CA . THR E 1 60 ? 243.454 13.238 38.079 1.00 39.22 406 THR E CA 1
ATOM 9567 C C . THR E 1 60 ? 243.583 14.727 37.794 1.00 40.44 406 THR E C 1
ATOM 9568 O O . THR E 1 60 ? 244.664 15.300 37.919 1.00 42.36 406 THR E O 1
ATOM 9579 N N . GLY E 1 61 ? 242.474 15.359 37.422 1.00 42.08 407 GLY E N 1
ATOM 9580 C CA . GLY E 1 61 ? 242.520 16.745 37.006 1.00 44.08 407 GLY E CA 1
ATOM 9581 C C . GLY E 1 61 ? 241.201 17.243 36.473 1.00 42.13 407 GLY E C 1
ATOM 9582 O O . GLY E 1 61 ? 240.254 16.478 36.310 1.00 39.02 407 GLY E O 1
ATOM 9586 N N . VAL E 1 62 ? 241.166 18.542 36.203 1.00 44.86 408 VAL E N 1
ATOM 9587 C CA . VAL E 1 62 ? 239.998 19.215 35.658 1.00 44.36 408 VAL E CA 1
ATOM 9588 C C . VAL E 1 62 ? 240.412 20.045 34.437 1.00 46.79 408 VAL E C 1
ATOM 9589 O O . VAL E 1 62 ? 241.471 20.665 34.436 1.00 48.47 408 VAL E O 1
ATOM 9602 N N . VAL E 1 63 ? 239.580 20.027 33.396 1.00 47.48 409 VAL E N 1
ATOM 9603 C CA . VAL E 1 63 ? 239.819 20.845 32.212 1.00 50.96 409 VAL E CA 1
ATOM 9604 C C . VAL E 1 63 ? 238.564 21.592 31.756 1.00 53.97 409 VAL E C 1
ATOM 9605 O O . VAL E 1 63 ? 237.466 21.337 32.251 1.00 52.19 409 VAL E O 1
ATOM 9618 N N . GLU E 1 64 ? 238.746 22.513 30.809 1.00 62.22 410 GLU E N 1
ATOM 9619 C CA . GLU E 1 64 ? 237.642 23.171 30.117 1.00 66.94 410 GLU E CA 1
ATOM 9620 C C . GLU E 1 64 ? 237.218 22.341 28.922 1.00 67.71 410 GLU E C 1
ATOM 9621 O O . GLU E 1 64 ? 238.063 21.906 28.139 1.00 70.79 410 GLU E O 1
ATOM 9633 N N . THR E 1 65 ? 235.913 22.137 28.776 1.00 66.91 411 THR E N 1
ATOM 9634 C CA . THR E 1 65 ? 235.357 21.546 27.566 1.00 66.85 411 THR E CA 1
ATOM 9635 C C . THR E 1 65 ? 235.121 22.648 26.549 1.00 68.55 411 THR E C 1
ATOM 9636 O O . THR E 1 65 ? 235.274 23.837 26.843 1.00 66.16 411 THR E O 1
ATOM 9647 N N . ALA E 1 66 ? 234.768 22.242 25.338 1.00 75.75 412 ALA E N 1
ATOM 9648 C CA . ALA E 1 66 ? 234.551 23.181 24.249 1.00 80.75 412 ALA E CA 1
ATOM 9649 C C . ALA E 1 66 ? 233.250 23.940 24.492 1.00 80.34 412 ALA E C 1
ATOM 9650 O O . ALA E 1 66 ? 233.138 25.127 24.178 1.00 85.17 412 ALA E O 1
ATOM 9657 N N . LYS E 1 67 ? 232.286 23.245 25.087 1.00 70.74 413 LYS E N 1
ATOM 9658 C CA . LYS E 1 67 ? 230.925 23.739 25.181 1.00 69.38 413 LYS E CA 1
ATOM 9659 C C . LYS E 1 67 ? 230.424 23.739 26.620 1.00 60.60 413 LYS E C 1
ATOM 9660 O O . LYS E 1 67 ? 230.714 22.829 27.395 1.00 53.43 413 LYS E O 1
ATOM 9679 N N . VAL E 1 68 ? 229.658 24.768 26.960 1.00 62.95 414 VAL E N 1
ATOM 9680 C CA . VAL E 1 68 ? 228.994 24.850 28.248 1.00 62.27 414 VAL E CA 1
ATOM 9681 C C . VAL E 1 68 ? 227.758 23.972 28.206 1.00 58.24 414 VAL E C 1
ATOM 9682 O O . VAL E 1 68 ? 226.996 24.008 27.238 1.00 60.54 414 VAL E O 1
ATOM 9695 N N . TYR E 1 69 ? 227.569 23.189 29.267 1.00 50.39 415 TYR E N 1
ATOM 9696 C CA . TYR E 1 69 ? 226.409 22.317 29.378 1.00 49.06 415 TYR E CA 1
ATOM 9697 C C . TYR E 1 69 ? 225.689 22.553 30.695 1.00 47.64 415 TYR E C 1
ATOM 9698 O O . TYR E 1 69 ? 226.262 23.085 31.654 1.00 46.03 415 TYR E O 1
ATOM 9716 N N . GLN E 1 70 ? 224.426 22.144 30.720 1.00 49.97 416 GLN E N 1
ATOM 9717 C CA . GLN E 1 70 ? 223.604 22.227 31.907 1.00 53.55 416 GLN E CA 1
ATOM 9718 C C . GLN E 1 70 ? 223.922 21.079 32.852 1.00 50.28 416 GLN E C 1
ATOM 9719 O O . GLN E 1 70 ? 224.148 19.944 32.434 1.00 49.91 416 GLN E O 1
ATOM 9733 N N . LEU E 1 71 ? 223.956 21.407 34.133 1.00 50.93 417 LEU E N 1
ATOM 9734 C CA . LEU E 1 71 ? 224.258 20.455 35.170 1.00 52.16 417 LEU E CA 1
ATOM 9735 C C . LEU E 1 71 ? 223.396 20.856 36.358 1.00 54.01 417 LEU E C 1
ATOM 9736 O O . LEU E 1 71 ? 223.717 21.811 37.065 1.00 55.85 417 LEU E O 1
ATOM 9752 N N . GLY E 1 72 ? 222.279 20.162 36.561 1.00 52.98 418 GLY E N 1
ATOM 9753 C CA . GLY E 1 72 ? 221.344 20.558 37.600 1.00 51.40 418 GLY E CA 1
ATOM 9754 C C . GLY E 1 72 ? 220.843 21.977 37.378 1.00 50.15 418 GLY E C 1
ATOM 9755 O O . GLY E 1 72 ? 220.418 22.315 36.277 1.00 51.46 418 GLY E O 1
ATOM 9759 N N . GLY E 1 73 ? 220.905 22.806 38.414 1.00 46.24 419 GLY E N 1
ATOM 9760 C CA . GLY E 1 73 ? 220.465 24.187 38.318 1.00 48.76 419 GLY E CA 1
ATOM 9761 C C . GLY E 1 73 ? 221.594 25.151 37.980 1.00 48.16 419 GLY E C 1
ATOM 9762 O O . GLY E 1 73 ? 221.493 26.354 38.224 1.00 49.97 419 GLY E O 1
ATOM 9766 N N . THR E 1 74 ? 222.677 24.617 37.422 1.00 46.01 420 THR E N 1
ATOM 9767 C CA . THR E 1 74 ? 223.788 25.432 36.939 1.00 45.99 420 THR E CA 1
ATOM 9768 C C . THR E 1 74 ? 224.287 24.964 35.559 1.00 46.07 420 THR E C 1
ATOM 9769 O O . THR E 1 74 ? 223.875 23.921 35.046 1.00 45.45 420 THR E O 1
ATOM 9780 N N . ARG E 1 75 ? 225.142 25.784 34.956 1.00 47.19 421 ARG E N 1
ATOM 9781 C CA . ARG E 1 75 ? 225.787 25.467 33.698 1.00 47.22 421 ARG E CA 1
ATOM 9782 C C . ARG E 1 75 ? 227.278 25.477 33.983 1.00 45.53 421 ARG E C 1
ATOM 9783 O O . ARG E 1 75 ? 227.726 26.162 34.891 1.00 45.38 421 ARG E O 1
ATOM 9804 N N . THR E 1 76 ? 228.041 24.707 33.222 1.00 44.65 422 THR E N 1
ATOM 9805 C CA . THR E 1 76 ? 229.495 24.683 33.376 1.00 43.62 422 THR E CA 1
ATOM 9806 C C . THR E 1 76 ? 230.162 24.181 32.097 1.00 44.34 422 THR E C 1
ATOM 9807 O O . THR E 1 76 ? 229.539 23.492 31.282 1.00 44.73 422 THR E O 1
ATOM 9818 N N . ASN E 1 77 ? 231.422 24.549 31.915 1.00 50.36 423 ASN E N 1
ATOM 9819 C CA . ASN E 1 77 ? 232.217 24.031 30.816 1.00 55.50 423 ASN E CA 1
ATOM 9820 C C . ASN E 1 77 ? 233.228 23.017 31.352 1.00 52.77 423 ASN E C 1
ATOM 9821 O O . ASN E 1 77 ? 234.045 22.496 30.607 1.00 53.92 423 ASN E O 1
ATOM 9832 N N . LYS E 1 78 ? 233.181 22.738 32.649 1.00 50.32 424 LYS E N 1
ATOM 9833 C CA . LYS E 1 78 ? 234.214 21.910 33.260 1.00 49.39 424 LYS E CA 1
ATOM 9834 C C . LYS E 1 78 ? 234.110 20.436 32.893 1.00 49.40 424 LYS E C 1
ATOM 9835 O O . LYS E 1 78 ? 233.027 19.897 32.680 1.00 49.00 424 LYS E O 1
ATOM 9854 N N . GLY E 1 79 ? 235.265 19.792 32.820 1.00 51.36 425 GLY E N 1
ATOM 9855 C CA . GLY E 1 79 ? 235.329 18.365 32.580 1.00 48.59 425 GLY E CA 1
ATOM 9856 C C . GLY E 1 79 ? 236.327 17.731 33.526 1.00 44.47 425 GLY E C 1
ATOM 9857 O O . GLY E 1 79 ? 237.340 18.336 33.910 1.00 45.71 425 GLY E O 1
ATOM 9861 N N . LEU E 1 80 ? 236.053 16.491 33.882 1.00 37.77 426 LEU E N 1
ATOM 9862 C CA . LEU E 1 80 ? 236.932 15.751 34.769 1.00 37.76 426 LEU E CA 1
ATOM 9863 C C . LEU E 1 80 ? 237.856 14.837 33.970 1.00 37.76 426 LEU E C 1
ATOM 9864 O O . LEU E 1 80 ? 237.387 14.055 33.131 1.00 38.35 426 LEU E O 1
ATOM 9880 N N . GLN E 1 81 ? 239.161 14.922 34.239 1.00 38.51 427 GLN E N 1
ATOM 9881 C CA . GLN E 1 81 ? 240.109 13.930 33.732 1.00 39.41 427 GLN E CA 1
ATOM 9882 C C . GLN E 1 81 ? 240.042 12.715 34.641 1.00 35.49 427 GLN E C 1
ATOM 9883 O O . GLN E 1 81 ? 240.453 12.771 35.798 1.00 35.46 427 GLN E O 1
ATOM 9897 N N . LEU E 1 82 ? 239.547 11.608 34.115 1.00 32.72 428 LEU E N 1
ATOM 9898 C CA . LEU E 1 82 ? 239.319 10.418 34.927 1.00 32.09 428 LEU E CA 1
ATOM 9899 C C . LEU E 1 82 ? 240.230 9.267 34.538 1.00 34.84 428 LEU E C 1
ATOM 9900 O O . LEU E 1 82 ? 240.525 9.048 33.353 1.00 37.92 428 LEU E O 1
ATOM 9916 N N . ARG E 1 83 ? 240.647 8.528 35.558 1.00 34.54 429 ARG E N 1
ATOM 9917 C CA . ARG E 1 83 ? 241.574 7.427 35.396 1.00 35.28 429 ARG E CA 1
ATOM 9918 C C . ARG E 1 83 ? 241.025 6.183 36.092 1.00 35.54 429 ARG E C 1
ATOM 9919 O O . ARG E 1 83 ? 240.658 6.226 37.261 1.00 37.80 429 ARG E O 1
ATOM 9940 N N . HIS E 1 84 ? 240.965 5.082 35.351 1.00 32.31 430 HIS E N 1
ATOM 9941 C CA . HIS E 1 84 ? 240.538 3.772 35.847 1.00 29.39 430 HIS E CA 1
ATOM 9942 C C . HIS E 1 84 ? 241.603 2.807 35.351 1.00 30.42 430 HIS E C 1
ATOM 9943 O O . HIS E 1 84 ? 241.603 2.418 34.180 1.00 30.54 430 HIS E O 1
ATOM 9958 N N . GLY E 1 85 ? 242.564 2.487 36.214 1.00 35.25 431 GLY E N 1
ATOM 9959 C CA . GLY E 1 85 ? 243.755 1.772 35.782 1.00 38.35 431 GLY E CA 1
ATOM 9960 C C . GLY E 1 85 ? 244.455 2.506 34.652 1.00 38.83 431 GLY E C 1
ATOM 9961 O O . GLY E 1 85 ? 244.788 3.682 34.777 1.00 39.58 431 GLY E O 1
ATOM 9965 N N . ASN E 1 86 ? 244.688 1.813 33.546 1.00 38.46 432 ASN E N 1
ATOM 9966 C CA . ASN E 1 86 ? 245.323 2.419 32.376 1.00 42.19 432 ASN E CA 1
ATOM 9967 C C . ASN E 1 86 ? 244.331 3.163 31.481 1.00 35.32 432 ASN E C 1
ATOM 9968 O O . ASN E 1 86 ? 244.689 3.640 30.417 1.00 37.00 432 ASN E O 1
ATOM 9979 N N . ASP E 1 87 ? 243.066 3.195 31.851 1.00 35.07 433 ASP E N 1
ATOM 9980 C CA . ASP E 1 87 ? 242.114 3.924 31.036 1.00 40.24 433 ASP E CA 1
ATOM 9981 C C . ASP E 1 87 ? 242.032 5.352 31.567 1.00 39.95 433 ASP E C 1
ATOM 9982 O O . ASP E 1 87 ? 241.951 5.573 32.787 1.00 36.22 433 ASP E O 1
ATOM 9991 N N . GLN E 1 88 ? 242.080 6.309 30.640 1.00 44.32 434 GLN E N 1
ATOM 9992 C CA . GLN E 1 88 ? 242.134 7.721 30.989 1.00 45.37 434 GLN E CA 1
ATOM 9993 C C . GLN E 1 88 ? 241.329 8.563 29.996 1.00 42.46 434 GLN E C 1
ATOM 9994 O O . GLN E 1 88 ? 241.671 8.668 28.811 1.00 43.86 434 GLN E O 1
ATOM 10008 N N . ARG E 1 89 ? 240.249 9.155 30.495 1.00 36.96 435 ARG E N 1
ATOM 10009 C CA . ARG E 1 89 ? 239.340 9.925 29.652 1.00 36.80 435 ARG E CA 1
ATOM 10010 C C . ARG E 1 89 ? 238.733 11.107 30.360 1.00 33.69 435 ARG E C 1
ATOM 10011 O O . ARG E 1 89 ? 238.569 11.094 31.580 1.00 32.57 435 ARG E O 1
ATOM 10032 N N . VAL E 1 90 ? 238.356 12.106 29.575 1.00 34.46 436 VAL E N 1
ATOM 10033 C CA . VAL E 1 90 ? 237.676 13.277 30.094 1.00 38.28 436 VAL E CA 1
ATOM 10034 C C . VAL E 1 90 ? 236.162 13.098 30.015 1.00 38.62 436 VAL E C 1
ATOM 10035 O O . VAL E 1 90 ? 235.635 12.681 28.996 1.00 40.66 436 VAL E O 1
ATOM 10048 N N . PHE E 1 91 ? 235.466 13.420 31.098 1.00 37.14 437 PHE E N 1
ATOM 10049 C CA . PHE E 1 91 ? 234.012 13.301 31.136 1.00 36.85 437 PHE E CA 1
ATOM 10050 C C . PHE E 1 91 ? 233.374 14.578 31.636 1.00 36.83 437 PHE E C 1
ATOM 10051 O O . PHE E 1 91 ? 233.895 15.230 32.541 1.00 35.69 437 PHE E O 1
ATOM 10068 N N . ARG E 1 92 ? 232.210 14.895 31.084 1.00 40.38 438 ARG E N 1
ATOM 10069 C CA . ARG E 1 92 ? 231.348 15.906 31.657 1.00 41.37 438 ARG E CA 1
ATOM 10070 C C . ARG E 1 92 ? 230.830 15.441 33.025 1.00 38.45 438 ARG E C 1
ATOM 10071 O O . ARG E 1 92 ? 230.689 14.239 33.257 1.00 38.48 438 ARG E O 1
ATOM 10092 N N . LEU E 1 93 ? 230.518 16.390 33.908 1.00 35.70 439 LEU E N 1
ATOM 10093 C CA . LEU E 1 93 ? 230.052 16.066 35.253 1.00 35.74 439 LEU E CA 1
ATOM 10094 C C . LEU E 1 93 ? 228.635 15.483 35.292 1.00 38.84 439 LEU E C 1
ATOM 10095 O O . LEU E 1 93 ? 228.233 14.909 36.304 1.00 39.88 439 LEU E O 1
ATOM 10111 N N . GLU E 1 94 ? 227.881 15.628 34.204 1.00 41.86 440 GLU E N 1
ATOM 10112 C CA . GLU E 1 94 ? 226.518 15.094 34.139 1.00 46.28 440 GLU E CA 1
ATOM 10113 C C . GLU E 1 94 ? 226.468 13.564 34.127 1.00 45.98 440 GLU E C 1
ATOM 10114 O O . GLU E 1 94 ? 225.410 12.980 34.334 1.00 49.46 440 GLU E O 1
ATOM 10126 N N . PHE E 1 95 ? 227.595 12.917 33.863 1.00 41.33 441 PHE E N 1
ATOM 10127 C CA . PHE E 1 95 ? 227.648 11.453 33.840 1.00 39.48 441 PHE E CA 1
ATOM 10128 C C . PHE E 1 95 ? 228.086 10.873 35.184 1.00 34.12 441 PHE E C 1
ATOM 10129 O O . PHE E 1 95 ? 228.186 9.657 35.336 1.00 33.80 441 PHE E O 1
ATOM 10146 N N . VAL E 1 96 ? 228.353 11.740 36.156 1.00 31.40 442 VAL E N 1
ATOM 10147 C CA . VAL E 1 96 ? 228.756 11.273 37.475 1.00 31.10 442 VAL E CA 1
ATOM 10148 C C . VAL E 1 96 ? 227.495 10.848 38.223 1.00 33.40 442 VAL E C 1
ATOM 10149 O O . VAL E 1 96 ? 226.499 11.568 38.212 1.00 35.34 442 VAL E O 1
ATOM 10162 N N . SER E 1 97 ? 227.529 9.659 38.824 1.00 34.13 443 SER E N 1
ATOM 10163 C CA . SER E 1 97 ? 226.374 9.083 39.493 1.00 37.21 443 SER E CA 1
ATOM 10164 C C . SER E 1 97 ? 226.264 9.677 40.887 1.00 37.04 443 SER E C 1
ATOM 10165 O O . SER E 1 97 ? 227.266 10.082 41.470 1.00 34.63 443 SER E O 1
ATOM 10173 N N . ASN E 1 98 ? 225.049 9.730 41.416 1.00 41.03 444 ASN E N 1
ATOM 10174 C CA . ASN E 1 98 ? 224.820 10.077 42.822 1.00 43.45 444 ASN E CA 1
ATOM 10175 C C . ASN E 1 98 ? 224.766 8.849 43.736 1.00 46.15 444 ASN E C 1
ATOM 10176 O O . ASN E 1 98 ? 224.568 8.987 44.937 1.00 48.64 444 ASN E O 1
ATOM 10187 N N . GLN E 1 99 ? 224.939 7.656 43.170 1.00 44.83 445 GLN E N 1
ATOM 10188 C CA . GLN E 1 99 ? 224.886 6.421 43.957 1.00 46.61 445 GLN E CA 1
ATOM 10189 C C . GLN E 1 99 ? 226.302 5.931 44.312 1.00 41.95 445 GLN E C 1
ATOM 10190 O O . GLN E 1 99 ? 227.295 6.390 43.744 1.00 38.23 445 GLN E O 1
ATOM 10204 N N . GLU E 1 100 ? 226.370 4.983 45.245 1.00 43.01 446 GLU E N 1
ATOM 10205 C CA . GLU E 1 100 ? 227.624 4.480 45.794 1.00 43.05 446 GLU E CA 1
ATOM 10206 C C . GLU E 1 100 ? 228.242 3.454 44.872 1.00 42.71 446 GLU E C 1
ATOM 10207 O O . GLU E 1 100 ? 227.550 2.839 44.056 1.00 42.48 446 GLU E O 1
ATOM 10219 N N . PHE E 1 101 ? 229.546 3.244 45.040 1.00 44.18 447 PHE E N 1
ATOM 10220 C CA . PHE E 1 101 ? 230.246 2.138 44.398 1.00 43.39 447 PHE E CA 1
ATOM 10221 C C . PHE E 1 101 ? 229.630 0.830 44.818 1.00 46.42 447 PHE E C 1
ATOM 10222 O O . PHE E 1 101 ? 229.117 0.730 45.913 1.00 49.17 447 PHE E O 1
ATOM 10239 N N . THR E 1 102 ? 229.694 -0.170 43.950 1.00 43.97 448 THR E N 1
ATOM 10240 C CA . THR E 1 102 ? 229.289 -1.518 44.326 1.00 45.72 448 THR E CA 1
ATOM 10241 C C . THR E 1 102 ? 230.509 -2.393 44.477 1.00 44.65 448 THR E C 1
ATOM 10242 O O . THR E 1 102 ? 231.602 -1.994 44.148 1.00 41.34 448 THR E O 1
ATOM 10253 N N . GLU E 1 103 ? 230.303 -3.583 45.005 1.00 43.53 449 GLU E N 1
ATOM 10254 C CA . GLU E 1 103 ? 231.378 -4.547 45.195 1.00 46.59 449 GLU E CA 1
ATOM 10255 C C . GLU E 1 103 ? 231.971 -4.972 43.857 1.00 43.30 449 GLU E C 1
ATOM 10256 O O . GLU E 1 103 ? 233.190 -5.145 43.722 1.00 42.98 449 GLU E O 1
ATOM 10268 N N . SER E 1 104 ? 231.084 -5.173 42.888 1.00 43.19 450 SER E N 1
ATOM 10269 C CA . SER E 1 104 ? 231.459 -5.601 41.547 1.00 44.48 450 SER E CA 1
ATOM 10270 C C . SER E 1 104 ? 232.316 -4.526 40.861 1.00 43.02 450 SER E C 1
ATOM 10271 O O . SER E 1 104 ? 233.367 -4.828 40.279 1.00 44.42 450 SER E O 1
ATOM 10279 N N . GLU E 1 105 ? 231.898 -3.270 40.993 1.00 40.24 451 GLU E N 1
ATOM 10280 C CA . GLU E 1 105 ? 232.582 -2.129 40.373 1.00 38.34 451 GLU E CA 1
ATOM 10281 C C . GLU E 1 105 ? 233.943 -1.914 41.016 1.00 34.97 451 GLU E C 1
ATOM 10282 O O . GLU E 1 105 ? 234.946 -1.635 40.336 1.00 35.39 451 GLU E O 1
ATOM 10294 N N . PHE E 1 106 ? 233.981 -2.079 42.329 1.00 33.21 452 PHE E N 1
ATOM 10295 C CA . PHE E 1 106 ? 235.211 -1.945 43.089 1.00 32.55 452 PHE E CA 1
ATOM 10296 C C . PHE E 1 106 ? 236.199 -3.044 42.717 1.00 31.67 452 PHE E C 1
ATOM 10297 O O . PHE E 1 106 ? 237.386 -2.788 42.506 1.00 30.99 452 PHE E O 1
ATOM 10314 N N . MET E 1 107 ? 235.714 -4.275 42.634 1.00 33.25 453 MET E N 1
ATOM 10315 C CA . MET E 1 107 ? 236.593 -5.385 42.267 1.00 37.13 453 MET E CA 1
ATOM 10316 C C . MET E 1 107 ? 237.118 -5.246 40.847 1.00 37.41 453 MET E C 1
ATOM 10317 O O . MET E 1 107 ? 238.315 -5.493 40.588 1.00 37.17 453 MET E O 1
ATOM 10331 N N . LYS E 1 108 ? 236.248 -4.825 39.927 1.00 37.43 454 LYS E N 1
ATOM 10332 C CA . LYS E 1 108 ? 236.715 -4.552 38.570 1.00 37.83 454 LYS E CA 1
ATOM 10333 C C . LYS E 1 108 ? 237.790 -3.476 38.571 1.00 35.51 454 LYS E C 1
ATOM 10334 O O . LYS E 1 108 ? 238.816 -3.612 37.891 1.00 36.80 454 LYS E O 1
ATOM 10353 N N . TRP E 1 109 ? 237.586 -2.424 39.355 1.00 32.38 455 TRP E N 1
ATOM 10354 C CA . TRP E 1 109 ? 238.610 -1.391 39.476 1.00 29.38 455 TRP E CA 1
ATOM 10355 C C . TRP E 1 109 ? 239.923 -1.931 40.043 1.00 30.29 455 TRP E C 1
ATOM 10356 O O . TRP E 1 109 ? 241.010 -1.622 39.530 1.00 30.84 455 TRP E O 1
ATOM 10377 N N . LYS E 1 110 ? 239.838 -2.750 41.083 1.00 32.60 456 LYS E N 1
ATOM 10378 C CA . LYS E 1 110 ? 241.040 -3.369 41.638 1.00 37.61 456 LYS E CA 1
ATOM 10379 C C . LYS E 1 110 ? 241.785 -4.224 40.599 1.00 36.79 456 LYS E C 1
ATOM 10380 O O . LYS E 1 110 ? 243.002 -4.137 40.479 1.00 37.48 456 LYS E O 1
ATOM 10399 N N . GLU E 1 111 ? 241.069 -5.054 39.848 1.00 35.02 457 GLU E N 1
ATOM 10400 C CA . GLU E 1 111 ? 241.707 -5.837 38.787 1.00 36.04 457 GLU E CA 1
ATOM 10401 C C . GLU E 1 111 ? 242.382 -4.901 37.809 1.00 36.75 457 GLU E C 1
ATOM 10402 O O . GLU E 1 111 ? 243.551 -5.100 37.439 1.00 38.37 457 GLU E O 1
ATOM 10414 N N . ALA E 1 112 ? 241.656 -3.864 37.394 1.00 37.02 458 ALA E N 1
ATOM 10415 C CA . ALA E 1 112 ? 242.200 -2.899 36.432 1.00 35.93 458 ALA E CA 1
ATOM 10416 C C . ALA E 1 112 ? 243.489 -2.274 36.974 1.00 35.18 458 ALA E C 1
ATOM 10417 O O . ALA E 1 112 ? 244.432 -2.071 36.233 1.00 36.97 458 ALA E O 1
ATOM 10424 N N . MET E 1 113 ? 243.536 -1.982 38.265 1.00 32.05 459 MET E N 1
ATOM 10425 C CA . MET E 1 113 ? 244.745 -1.392 38.869 1.00 31.87 459 MET E CA 1
ATOM 10426 C C . MET E 1 113 ? 245.899 -2.396 38.934 1.00 31.93 459 MET E C 1
ATOM 10427 O O . MET E 1 113 ? 247.064 -2.075 38.667 1.00 29.20 459 MET E O 1
ATOM 10441 N N . PHE E 1 114 ? 245.566 -3.618 39.319 1.00 34.09 460 PHE E N 1
ATOM 10442 C CA . PHE E 1 114 ? 246.560 -4.683 39.360 1.00 34.10 460 PHE E CA 1
ATOM 10443 C C . PHE E 1 114 ? 247.215 -4.899 37.995 1.00 32.89 460 PHE E C 1
ATOM 10444 O O . PHE E 1 114 ? 248.431 -4.885 37.890 1.00 30.42 460 PHE E O 1
ATOM 10461 N N . SER E 1 115 ? 246.402 -5.075 36.955 1.00 36.10 461 SER E N 1
ATOM 10462 C CA . SER E 1 115 ? 246.915 -5.295 35.604 1.00 40.19 461 SER E CA 1
ATOM 10463 C C . SER E 1 115 ? 247.711 -4.082 35.074 1.00 39.74 461 SER E C 1
ATOM 10464 O O . SER E 1 115 ? 248.618 -4.237 34.250 1.00 44.79 461 SER E O 1
ATOM 10472 N N . ALA E 1 116 ? 247.402 -2.887 35.571 1.00 47.19 462 ALA E N 1
ATOM 10473 C CA . ALA E 1 116 ? 248.110 -1.682 35.141 1.00 45.73 462 ALA E CA 1
ATOM 10474 C C . ALA E 1 116 ? 249.427 -1.474 35.900 1.00 48.76 462 ALA E C 1
ATOM 10475 O O . ALA E 1 116 ? 250.238 -0.624 35.528 1.00 50.11 462 ALA E O 1
ATOM 10482 N N . GLY E 1 117 ? 249.648 -2.272 36.942 1.00 53.75 463 GLY E N 1
ATOM 10483 C CA . GLY E 1 117 ? 250.843 -2.158 37.763 1.00 55.67 463 GLY E CA 1
ATOM 10484 C C . GLY E 1 117 ? 250.807 -0.921 38.634 1.00 52.36 463 GLY E C 1
ATOM 10485 O O . GLY E 1 117 ? 251.844 -0.388 39.010 1.00 54.12 463 GLY E O 1
ATOM 10489 N N . MET E 1 118 ? 249.602 -0.474 38.962 1.00 47.51 464 MET E N 1
ATOM 10490 C CA . MET E 1 118 ? 249.433 0.741 39.734 1.00 47.36 464 MET E CA 1
ATOM 10491 C C . MET E 1 118 ? 249.210 0.428 41.200 1.00 48.88 464 MET E C 1
ATOM 10492 O O . MET E 1 118 ? 248.824 -0.668 41.565 1.00 49.62 464 MET E O 1
ATOM 10506 N N . GLN E 1 119 ? 249.557 1.339 42.079 1.00 49.53 465 GLN E N 1
ATOM 10507 C CA . GLN E 1 119 ? 249.357 1.042 43.470 1.00 52.67 465 GLN E CA 1
ATOM 10508 C C . GLN E 1 119 ? 248.025 1.508 43.980 1.00 48.78 465 GLN E C 1
ATOM 10509 O O . GLN E 1 119 ? 247.516 2.522 43.631 1.00 46.72 465 GLN E O 1
ATOM 10523 N N . LEU E 1 120 ? 247.467 0.682 44.812 1.00 47.18 466 LEU E N 1
ATOM 10524 C CA . LEU E 1 120 ? 246.240 1.013 45.507 1.00 45.26 466 LEU E CA 1
ATOM 10525 C C . LEU E 1 120 ? 246.520 2.069 46.583 1.00 40.80 466 LEU E C 1
ATOM 10526 O O . LEU E 1 120 ? 247.609 2.117 47.162 1.00 40.46 466 LEU E O 1
ATOM 10542 N N . PRO E 1 121 ? 245.528 2.925 46.861 1.00 38.83 467 PRO E N 1
ATOM 10543 C CA . PRO E 1 121 ? 245.693 3.809 48.013 1.00 38.14 467 PRO E CA 1
ATOM 10544 C C . PRO E 1 121 ? 245.621 3.042 49.348 1.00 37.79 467 PRO E C 1
ATOM 10545 O O . PRO E 1 121 ? 244.903 2.048 49.482 1.00 38.67 467 PRO E O 1
ATOM 10556 N N . THR E 1 122 ? 246.408 3.480 50.319 1.00 37.76 468 THR E N 1
ATOM 10557 C CA . THR E 1 122 ? 246.291 2.997 51.691 1.00 40.11 468 THR E CA 1
ATOM 10558 C C . THR E 1 122 ? 245.021 3.565 52.316 1.00 39.06 468 THR E C 1
ATOM 10559 O O . THR E 1 122 ? 244.503 4.568 51.830 1.00 38.38 468 THR E O 1
ATOM 10570 N N . LEU E 1 123 ? 244.533 2.951 53.395 1.00 40.78 469 LEU E N 1
ATOM 10571 C CA . LEU E 1 123 ? 243.405 3.505 54.163 1.00 42.76 469 LEU E CA 1
ATOM 10572 C C . LEU E 1 123 ? 243.757 4.838 54.785 1.00 45.10 469 LEU E C 1
ATOM 10573 O O . LEU E 1 123 ? 242.901 5.723 54.922 1.00 44.43 469 LEU E O 1
ATOM 10589 N N . ASP E 1 124 ? 245.020 4.985 55.163 1.00 50.43 470 ASP E N 1
ATOM 10590 C CA . ASP E 1 124 ? 245.497 6.261 55.684 1.00 55.43 470 ASP E CA 1
ATOM 10591 C C . ASP E 1 124 ? 245.288 7.406 54.702 1.00 51.33 470 ASP E C 1
ATOM 10592 O O . ASP E 1 124 ? 244.779 8.463 55.084 1.00 52.13 470 ASP E O 1
ATOM 10601 N N . GLU E 1 125 ? 245.675 7.185 53.448 1.00 47.67 471 GLU E N 1
ATOM 10602 C CA . GLU E 1 125 ? 245.602 8.222 52.422 1.00 47.19 471 GLU E CA 1
ATOM 10603 C C . GLU E 1 125 ? 244.151 8.600 52.198 1.00 42.56 471 GLU E C 1
ATOM 10604 O O . GLU E 1 125 ? 243.805 9.775 52.099 1.00 43.94 471 GLU E O 1
ATOM 10616 N N . ILE E 1 126 ? 243.313 7.582 52.140 1.00 37.98 472 ILE E N 1
ATOM 10617 C CA . ILE E 1 126 ? 241.886 7.758 52.009 1.00 37.17 472 ILE E CA 1
ATOM 10618 C C . ILE E 1 126 ? 241.335 8.618 53.143 1.00 37.97 472 ILE E C 1
ATOM 10619 O O . ILE E 1 126 ? 240.618 9.591 52.900 1.00 37.76 472 ILE E O 1
ATOM 10635 N N . ASN E 1 127 ? 241.649 8.260 54.382 1.00 39.35 473 ASN E N 1
ATOM 10636 C CA . ASN E 1 127 ? 241.160 9.054 55.502 1.00 40.85 473 ASN E CA 1
ATOM 10637 C C . ASN E 1 127 ? 241.641 10.487 55.418 1.00 40.09 473 ASN E C 1
ATOM 10638 O O . ASN E 1 127 ? 240.861 11.442 55.570 1.00 39.25 473 ASN E O 1
ATOM 10649 N N . LYS E 1 128 ? 242.928 10.631 55.142 1.00 42.36 474 LYS E N 1
ATOM 10650 C CA . LYS E 1 128 ? 243.524 11.948 55.024 1.00 46.25 474 LYS E CA 1
ATOM 10651 C C . LYS E 1 128 ? 242.752 12.768 53.982 1.00 43.69 474 LYS E C 1
ATOM 10652 O O . LYS E 1 128 ? 242.367 13.907 54.244 1.00 44.75 474 LYS E O 1
ATOM 10671 N N . LYS E 1 129 ? 242.458 12.156 52.836 1.00 39.77 475 LYS E N 1
ATOM 10672 C CA . LYS E 1 129 ? 241.758 12.849 51.751 1.00 38.47 475 LYS E CA 1
ATOM 10673 C C . LYS E 1 129 ? 240.298 13.149 52.070 1.00 36.80 475 LYS E C 1
ATOM 10674 O O . LYS E 1 129 ? 239.769 14.207 51.677 1.00 36.20 475 LYS E O 1
ATOM 10693 N N . GLU E 1 130 ? 239.642 12.210 52.758 1.00 36.67 476 GLU E N 1
ATOM 10694 C CA . GLU E 1 130 ? 238.259 12.393 53.192 1.00 37.47 476 GLU E CA 1
ATOM 10695 C C . GLU E 1 130 ? 238.210 13.652 54.026 1.00 38.18 476 GLU E C 1
ATOM 10696 O O . GLU E 1 130 ? 237.389 14.544 53.788 1.00 39.03 476 GLU E O 1
ATOM 10708 N N . LEU E 1 131 ? 239.116 13.739 54.991 1.00 40.72 477 LEU E N 1
ATOM 10709 C CA . LEU E 1 131 ? 239.222 14.942 55.808 1.00 45.03 477 LEU E CA 1
ATOM 10710 C C . LEU E 1 131 ? 239.269 16.218 54.966 1.00 45.77 477 LEU E C 1
ATOM 10711 O O . LEU E 1 131 ? 238.585 17.195 55.285 1.00 48.03 477 LEU E O 1
ATOM 10727 N N . SER E 1 132 ? 240.060 16.210 53.892 1.00 44.16 478 SER E N 1
ATOM 10728 C CA . SER E 1 132 ? 240.198 17.400 53.044 1.00 45.42 478 SER E CA 1
ATOM 10729 C C . SER E 1 132 ? 238.887 17.707 52.350 1.00 45.03 478 SER E C 1
ATOM 10730 O O . SER E 1 132 ? 238.409 18.835 52.400 1.00 47.80 478 SER E O 1
ATOM 10738 N N . ILE E 1 133 ? 238.284 16.692 51.746 1.00 42.93 479 ILE E N 1
ATOM 10739 C CA . ILE E 1 133 ? 236.994 16.865 51.083 1.00 46.64 479 ILE E CA 1
ATOM 10740 C C . ILE E 1 133 ? 235.952 17.427 52.033 1.00 47.55 479 ILE E C 1
ATOM 10741 O O . ILE E 1 133 ? 235.184 18.305 51.667 1.00 49.35 479 ILE E O 1
ATOM 10757 N N . LYS E 1 134 ? 235.905 16.882 53.245 1.00 47.15 480 LYS E N 1
ATOM 10758 C CA . LYS E 1 134 ? 234.886 17.258 54.217 1.00 50.15 480 LYS E CA 1
ATOM 10759 C C . LYS E 1 134 ? 235.067 18.695 54.672 1.00 50.53 480 LYS E C 1
ATOM 10760 O O . LYS E 1 134 ? 234.099 19.375 54.977 1.00 49.26 480 LYS E O 1
ATOM 10779 N N . GLU E 1 135 ? 236.310 19.153 54.700 1.00 54.88 481 GLU E N 1
ATOM 10780 C CA . GLU E 1 135 ? 236.631 20.499 55.157 1.00 64.30 481 GLU E CA 1
ATOM 10781 C C . GLU E 1 135 ? 236.530 21.526 54.024 1.00 68.45 481 GLU E C 1
ATOM 10782 O O . GLU E 1 135 ? 237.120 22.600 54.099 1.00 72.78 481 GLU E O 1
ATOM 10794 N N . ALA E 1 136 ? 235.773 21.206 52.978 1.00 70.30 482 ALA E N 1
ATOM 10795 C CA . ALA E 1 136 ? 235.623 22.125 51.852 1.00 72.13 482 ALA E CA 1
ATOM 10796 C C . ALA E 1 136 ? 234.458 21.715 50.953 1.00 75.60 482 ALA E C 1
ATOM 10797 O O . ALA E 1 136 ? 233.307 21.644 51.405 1.00 78.37 482 ALA E O 1
ATOM 10804 N N . ILE F 1 3 ? 222.410 -34.927 60.498 1.00 96.04 349 ILE F N 1
ATOM 10805 C CA . ILE F 1 3 ? 222.722 -34.290 59.224 1.00 91.51 349 ILE F CA 1
ATOM 10806 C C . ILE F 1 3 ? 223.466 -35.265 58.329 1.00 91.24 349 ILE F C 1
ATOM 10807 O O . ILE F 1 3 ? 224.081 -36.210 58.814 1.00 97.43 349 ILE F O 1
ATOM 10822 N N . THR F 1 4 ? 223.416 -35.022 57.023 1.00 82.48 350 THR F N 1
ATOM 10823 C CA . THR F 1 4 ? 224.102 -35.861 56.048 1.00 74.83 350 THR F CA 1
ATOM 10824 C C . THR F 1 4 ? 225.248 -35.066 55.410 1.00 68.02 350 THR F C 1
ATOM 10825 O O . THR F 1 4 ? 225.156 -33.842 55.277 1.00 69.94 350 THR F O 1
ATOM 10836 N N . HIS F 1 5 ? 226.319 -35.760 55.026 1.00 58.03 351 HIS F N 1
ATOM 10837 C CA . HIS F 1 5 ? 227.565 -35.102 54.647 1.00 56.49 351 HIS F CA 1
ATOM 10838 C C . HIS F 1 5 ? 228.138 -35.680 53.359 1.00 48.18 351 HIS F C 1
ATOM 10839 O O . HIS F 1 5 ? 228.336 -36.890 53.246 1.00 47.54 351 HIS F O 1
ATOM 10854 N N . MET F 1 6 ? 228.432 -34.809 52.399 1.00 45.97 352 MET F N 1
ATOM 10855 C CA . MET F 1 6 ? 228.898 -35.256 51.088 1.00 44.19 352 MET F CA 1
ATOM 10856 C C . MET F 1 6 ? 230.408 -35.135 51.010 1.00 43.26 352 MET F C 1
ATOM 10857 O O . MET F 1 6 ? 231.011 -34.301 51.687 1.00 45.40 352 MET F O 1
ATOM 10871 N N . VAL F 1 7 ? 231.006 -35.967 50.163 1.00 40.29 353 VAL F N 1
ATOM 10872 C CA . VAL F 1 7 ? 232.443 -35.952 49.937 1.00 38.99 353 VAL F CA 1
ATOM 10873 C C . VAL F 1 7 ? 232.825 -34.601 49.357 1.00 38.43 353 VAL F C 1
ATOM 10874 O O . VAL F 1 7 ? 232.103 -34.057 48.540 1.00 38.74 353 VAL F O 1
ATOM 10887 N N . SER F 1 8 ? 233.943 -34.049 49.813 1.00 38.09 354 SER F N 1
ATOM 10888 C CA . SER F 1 8 ? 234.376 -32.708 49.416 1.00 38.88 354 SER F CA 1
ATOM 10889 C C . SER F 1 8 ? 235.892 -32.631 49.330 1.00 40.60 354 SER F C 1
ATOM 10890 O O . SER F 1 8 ? 236.443 -31.586 49.026 1.00 40.37 354 SER F O 1
ATOM 10898 N N . LEU F 1 9 ? 236.560 -33.743 49.611 1.00 44.03 355 LEU F N 1
ATOM 10899 C CA . LEU F 1 9 ? 238.020 -33.779 49.767 1.00 44.59 355 LEU F CA 1
ATOM 10900 C C . LEU F 1 9 ? 238.613 -34.970 48.996 1.00 43.12 355 LEU F C 1
ATOM 10901 O O . LEU F 1 9 ? 238.073 -36.065 49.047 1.00 42.90 355 LEU F O 1
ATOM 10917 N N . PRO F 1 10 ? 239.736 -34.772 48.300 1.00 40.19 356 PRO F N 1
ATOM 10918 C CA . PRO F 1 10 ? 240.393 -35.915 47.640 1.00 39.23 356 PRO F CA 1
ATOM 10919 C C . PRO F 1 10 ? 240.854 -37.002 48.626 1.00 41.21 356 PRO F C 1
ATOM 10920 O O . PRO F 1 10 ? 240.826 -38.195 48.291 1.00 40.87 356 PRO F O 1
ATOM 10931 N N . GLU F 1 11 ? 241.285 -36.601 49.824 1.00 45.18 357 GLU F N 1
ATOM 10932 C CA . GLU F 1 11 ? 241.658 -37.557 50.870 1.00 50.96 357 GLU F CA 1
ATOM 10933 C C . GLU F 1 11 ? 240.514 -38.556 51.091 1.00 49.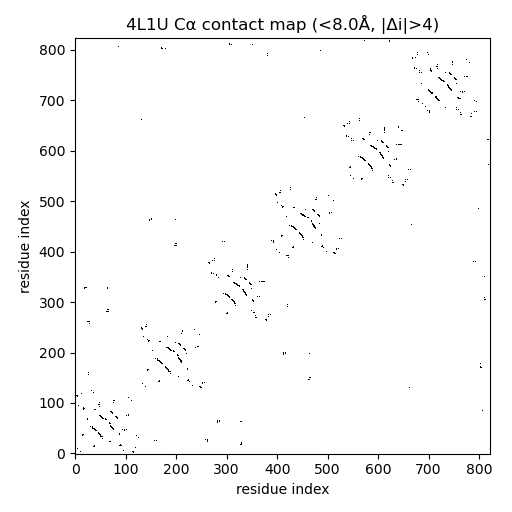58 357 GLU F C 1
ATOM 10934 O O . GLU F 1 11 ? 240.739 -39.760 51.219 1.00 51.48 357 GLU F O 1
ATOM 10946 N N . GLU F 1 12 ? 239.286 -38.046 51.121 1.00 48.87 358 GLU F N 1
ATOM 10947 C CA . GLU F 1 12 ? 238.113 -38.872 51.379 1.00 47.54 358 GLU F CA 1
ATOM 10948 C C . GLU F 1 12 ? 237.917 -39.845 50.238 1.00 45.35 358 GLU F C 1
ATOM 10949 O O . GLU F 1 12 ? 237.748 -41.041 50.457 1.00 48.33 358 GLU F O 1
ATOM 10961 N N . LEU F 1 13 ? 237.964 -39.344 49.015 1.00 39.89 359 LEU F N 1
ATOM 10962 C CA . LEU F 1 13 ? 237.669 -40.194 47.881 1.00 37.09 359 LEU F CA 1
ATOM 10963 C C . LEU F 1 13 ? 238.782 -41.226 47.692 1.00 37.81 359 LEU F C 1
ATOM 10964 O O . LEU F 1 13 ? 238.517 -42.362 47.296 1.00 37.73 359 LEU F O 1
ATOM 10980 N N . ASN F 1 14 ? 240.015 -40.856 48.020 1.00 39.87 360 ASN F N 1
ATOM 10981 C CA . ASN F 1 14 ? 241.121 -41.804 47.947 1.00 44.41 360 ASN F CA 1
ATOM 10982 C C . ASN F 1 14 ? 240.902 -43.046 48.821 1.00 45.98 360 ASN F C 1
ATOM 10983 O O . ASN F 1 14 ? 241.574 -44.057 48.636 1.00 49.07 360 ASN F O 1
ATOM 10994 N N . ARG F 1 15 ? 239.959 -42.988 49.758 1.00 44.44 361 ARG F N 1
ATOM 10995 C CA . ARG F 1 15 ? 239.671 -44.156 50.605 1.00 40.90 361 ARG F CA 1
ATOM 10996 C C . ARG F 1 15 ? 239.014 -45.300 49.840 1.00 38.45 361 ARG F C 1
ATOM 10997 O O . ARG F 1 15 ? 239.049 -46.443 50.287 1.00 38.36 361 ARG F O 1
ATOM 11018 N N . VAL F 1 16 ? 238.381 -44.980 48.714 1.00 34.78 362 VAL F N 1
ATOM 11019 C CA . VAL F 1 16 ? 237.767 -46.001 47.889 1.00 34.18 362 VAL F CA 1
ATOM 11020 C C . VAL F 1 16 ? 238.408 -46.010 46.512 1.00 33.86 362 VAL F C 1
ATOM 11021 O O . VAL F 1 16 ? 237.789 -46.418 45.527 1.00 35.22 362 VAL F O 1
ATOM 11034 N N . ARG F 1 17 ? 239.656 -45.554 46.452 1.00 32.87 363 ARG F N 1
ATOM 11035 C CA . ARG F 1 17 ? 240.443 -45.643 45.229 1.00 32.52 363 ARG F CA 1
ATOM 11036 C C . ARG F 1 17 ? 241.190 -46.969 45.209 1.00 31.67 363 ARG F C 1
ATOM 11037 O O . ARG F 1 17 ? 241.932 -47.253 46.132 1.00 32.42 363 ARG F O 1
ATOM 11058 N N . LEU F 1 18 ? 241.013 -47.763 44.152 1.00 30.88 364 LEU F N 1
ATOM 11059 C CA . LEU F 1 18 ? 241.778 -48.990 43.980 1.00 31.36 364 LEU F CA 1
ATOM 11060 C C . LEU F 1 18 ? 242.999 -48.739 43.119 1.00 33.63 364 LEU F C 1
ATOM 11061 O O . LEU F 1 18 ? 242.899 -48.180 42.041 1.00 31.87 364 LEU F O 1
ATOM 11077 N N . SER F 1 19 ? 244.156 -49.196 43.576 1.00 38.49 365 SER F N 1
ATOM 11078 C CA . SER F 1 19 ? 245.389 -49.071 42.803 1.00 40.39 365 SER F CA 1
ATOM 11079 C C . SER F 1 19 ? 245.493 -50.156 41.721 1.00 38.11 365 SER F C 1
ATOM 11080 O O . SER F 1 19 ? 244.713 -51.104 41.700 1.00 36.01 365 SER F O 1
ATOM 11088 N N . ARG F 1 20 ? 246.475 -50.030 40.835 1.00 36.69 366 ARG F N 1
ATOM 11089 C CA . ARG F 1 20 ? 246.671 -51.028 39.798 1.00 38.88 366 ARG F CA 1
ATOM 11090 C C . ARG F 1 20 ? 247.141 -52.336 40.425 1.00 43.03 366 ARG F C 1
ATOM 11091 O O . ARG F 1 20 ? 246.685 -53.423 40.043 1.00 42.01 366 ARG F O 1
ATOM 11112 N N . HIS F 1 21 ? 248.044 -52.207 41.397 1.00 51.97 367 HIS F N 1
ATOM 11113 C CA . HIS F 1 21 ? 248.592 -53.336 42.151 1.00 59.56 367 HIS F CA 1
ATOM 11114 C C . HIS F 1 21 ? 247.492 -54.175 42.795 1.00 53.97 367 HIS F C 1
ATOM 11115 O O . HIS F 1 21 ? 247.492 -55.418 42.714 1.00 54.20 367 HIS F O 1
ATOM 11130 N N . LYS F 1 22 ? 246.546 -53.490 43.430 1.00 49.51 368 LYS F N 1
ATOM 11131 C CA . LYS F 1 22 ? 245.460 -54.173 44.111 1.00 47.84 368 LYS F CA 1
ATOM 11132 C C . LYS F 1 22 ? 244.554 -54.876 43.111 1.00 43.99 368 LYS F C 1
ATOM 11133 O O . LYS F 1 22 ? 244.168 -56.037 43.317 1.00 47.19 368 LYS F O 1
ATOM 11152 N N . LEU F 1 23 ? 244.229 -54.195 42.019 1.00 38.12 369 LEU F N 1
ATOM 11153 C CA . LEU F 1 23 ? 243.431 -54.826 40.978 1.00 36.98 369 LEU F CA 1
ATOM 11154 C C . LEU F 1 23 ? 244.145 -56.050 40.398 1.00 38.63 369 LEU F C 1
ATOM 11155 O O . LEU F 1 23 ? 243.500 -57.043 40.126 1.00 37.54 369 LEU F O 1
ATOM 11171 N N . GLU F 1 24 ? 245.464 -55.976 40.210 1.00 48.44 370 GLU F N 1
ATOM 11172 C CA . GLU F 1 24 ? 246.242 -57.138 39.752 1.00 59.24 370 GLU F CA 1
ATOM 11173 C C . GLU F 1 24 ? 246.081 -58.309 40.704 1.00 62.00 370 GLU F C 1
ATOM 11174 O O . GLU F 1 24 ? 245.751 -59.420 40.294 1.00 66.53 370 GLU F O 1
ATOM 11186 N N . ARG F 1 25 ? 246.330 -58.048 41.982 1.00 59.50 371 ARG F N 1
ATOM 11187 C CA . ARG F 1 25 ? 246.242 -59.086 43.004 1.00 60.22 371 ARG F CA 1
ATOM 11188 C C . ARG F 1 25 ? 244.902 -59.844 42.972 1.00 57.27 371 ARG F C 1
ATOM 11189 O O . ARG F 1 25 ? 244.873 -61.064 43.150 1.00 60.31 371 ARG F O 1
ATOM 11210 N N . TRP F 1 26 ? 243.808 -59.134 42.705 1.00 50.29 372 TRP F N 1
ATOM 11211 C CA . TRP F 1 26 ? 242.459 -59.699 42.862 1.00 48.95 372 TRP F CA 1
ATOM 11212 C C . TRP F 1 26 ? 241.739 -60.035 41.581 1.00 45.23 372 TRP F C 1
ATOM 11213 O O . TRP F 1 26 ? 240.582 -60.451 41.641 1.00 44.86 372 TRP F O 1
ATOM 11234 N N . CYS F 1 27 ? 242.352 -59.820 40.427 1.00 45.15 373 CYS F N 1
ATOM 11235 C CA . CYS F 1 27 ? 241.554 -59.872 39.203 1.00 47.52 373 CYS F CA 1
ATOM 11236 C C . CYS F 1 27 ? 241.129 -61.300 38.834 1.00 50.37 373 CYS F C 1
ATOM 11237 O O . CYS F 1 27 ? 240.402 -61.498 37.866 1.00 52.77 373 CYS F O 1
ATOM 11245 N N . HIS F 1 28 ? 241.544 -62.285 39.624 1.00 51.22 374 HIS F N 1
ATOM 11246 C CA . HIS F 1 28 ? 241.100 -63.665 39.418 1.00 51.41 374 HIS F CA 1
ATOM 11247 C C . HIS F 1 28 ? 240.400 -64.233 40.636 1.00 53.59 374 HIS F C 1
ATOM 11248 O O . HIS F 1 28 ? 240.305 -65.444 40.816 1.00 57.42 374 HIS F O 1
ATOM 11263 N N . MET F 1 29 ? 239.919 -63.337 41.470 1.00 50.78 375 MET F N 1
ATOM 11264 C CA . MET F 1 29 ? 239.016 -63.694 42.545 1.00 51.99 375 MET F CA 1
ATOM 11265 C C . MET F 1 29 ? 237.605 -63.692 41.963 1.00 52.45 375 MET F C 1
ATOM 11266 O O . MET F 1 29 ? 237.247 -62.784 41.210 1.00 51.42 375 MET F O 1
ATOM 11280 N N . PRO F 1 30 ? 236.794 -64.687 42.319 1.00 54.58 376 PRO F N 1
ATOM 11281 C CA . PRO F 1 30 ? 235.398 -64.735 41.861 1.00 57.65 376 PRO F CA 1
ATOM 11282 C C . PRO F 1 30 ? 234.518 -63.561 42.324 1.00 60.40 376 PRO F C 1
ATOM 11283 O O . PRO F 1 30 ? 233.504 -63.291 41.680 1.00 63.49 376 PRO F O 1
ATOM 11294 N N . PHE F 1 31 ? 234.902 -62.875 43.399 1.00 60.01 377 PHE F N 1
ATOM 11295 C CA . PHE F 1 31 ? 234.112 -61.767 43.935 1.00 60.57 377 PHE F CA 1
ATOM 11296 C C . PHE F 1 31 ? 234.568 -60.432 43.360 1.00 53.55 377 PHE F C 1
ATOM 11297 O O . PHE F 1 31 ? 234.224 -59.365 43.888 1.00 48.76 377 PHE F O 1
ATOM 11314 N N . PHE F 1 32 ? 235.350 -60.492 42.281 1.00 52.66 378 PHE F N 1
ATOM 11315 C CA . PHE F 1 32 ? 236.004 -59.294 41.743 1.00 47.09 378 PHE F CA 1
ATOM 11316 C C . PHE F 1 32 ? 234.986 -58.230 41.334 1.00 43.67 378 PHE F C 1
ATOM 11317 O O . PHE F 1 32 ? 235.046 -57.093 41.814 1.00 43.99 378 PHE F O 1
ATOM 11334 N N . ALA F 1 33 ? 234.052 -58.598 40.463 1.00 41.40 379 ALA F N 1
ATOM 11335 C CA . ALA F 1 33 ? 233.118 -57.634 39.894 1.00 40.76 379 ALA F CA 1
ATOM 11336 C C . ALA F 1 33 ? 232.283 -56.926 40.959 1.00 44.76 379 ALA F C 1
ATOM 11337 O O . ALA F 1 33 ? 232.260 -55.690 41.011 1.00 48.13 379 ALA F O 1
ATOM 11344 N N . LYS F 1 34 ? 231.600 -57.699 41.798 1.00 45.25 380 LYS F N 1
ATOM 11345 C CA . LYS F 1 34 ? 230.739 -57.138 42.826 1.00 48.83 380 LYS F CA 1
ATOM 11346 C C . LYS F 1 34 ? 231.546 -56.298 43.832 1.00 50.73 380 LYS F C 1
ATOM 11347 O O . LYS F 1 34 ? 231.044 -55.310 44.390 1.00 55.59 380 LYS F O 1
ATOM 11366 N N . THR F 1 35 ? 232.805 -56.668 44.050 1.00 49.39 381 THR F N 1
ATOM 11367 C CA . THR F 1 35 ? 233.649 -55.942 44.993 1.00 45.45 381 THR F CA 1
ATOM 11368 C C . THR F 1 35 ? 234.125 -54.626 44.424 1.00 41.77 381 THR F C 1
ATOM 11369 O O . THR F 1 35 ? 234.016 -53.581 45.065 1.00 42.50 381 THR F O 1
ATOM 11380 N N . VAL F 1 36 ? 234.667 -54.657 43.218 1.00 38.51 382 VAL F N 1
ATOM 11381 C CA . VAL F 1 36 ? 235.280 -53.449 42.673 1.00 37.78 382 VAL F CA 1
ATOM 11382 C C . VAL F 1 36 ? 234.236 -52.445 42.195 1.00 38.07 382 VAL F C 1
ATOM 11383 O O . VAL F 1 36 ? 234.525 -51.246 42.090 1.00 38.60 382 VAL F O 1
ATOM 11396 N N . THR F 1 37 ? 233.038 -52.931 41.880 1.00 37.85 383 THR F N 1
ATOM 11397 C CA . THR F 1 37 ? 231.961 -52.055 41.418 1.00 39.36 383 THR F CA 1
ATOM 11398 C C . THR F 1 37 ? 231.556 -51.102 42.534 1.00 39.20 383 THR F C 1
ATOM 11399 O O . THR F 1 37 ? 231.349 -51.509 43.677 1.00 38.87 383 THR F O 1
ATOM 11410 N N . GLY F 1 38 ? 231.484 -49.820 42.206 1.00 40.79 384 GLY F N 1
ATOM 11411 C CA . GLY F 1 38 ? 231.275 -48.801 43.215 1.00 41.08 384 GLY F CA 1
ATOM 11412 C C . GLY F 1 38 ? 232.570 -48.164 43.703 1.00 39.03 384 GLY F C 1
ATOM 11413 O O . GLY F 1 38 ? 232.537 -47.087 44.293 1.00 38.59 384 GLY F O 1
ATOM 11417 N N . CYS F 1 39 ? 233.711 -48.811 43.461 1.00 37.56 385 CYS F N 1
ATOM 11418 C CA . CYS F 1 39 ? 234.998 -48.226 43.846 1.00 35.00 385 CYS F CA 1
ATOM 11419 C C . CYS F 1 39 ? 235.485 -47.276 42.771 1.00 33.07 385 CYS F C 1
ATOM 11420 O O . CYS F 1 39 ? 234.871 -47.156 41.699 1.00 34.59 385 CYS F O 1
ATOM 11428 N N . PHE F 1 40 ? 236.598 -46.611 43.054 1.00 31.66 386 PHE F N 1
ATOM 11429 C CA . PHE F 1 40 ? 237.103 -45.587 42.159 1.00 29.83 386 PHE F CA 1
ATOM 11430 C C . PHE F 1 40 ? 238.506 -45.920 41.712 1.00 29.90 386 PHE F C 1
ATOM 11431 O O . PHE F 1 40 ? 239.214 -46.677 42.380 1.00 29.79 386 PHE F O 1
ATOM 11448 N N . VAL F 1 41 ? 238.888 -45.364 40.560 1.00 32.31 387 VAL F N 1
ATOM 11449 C CA . VAL F 1 41 ? 240.261 -45.435 40.099 1.00 35.34 387 VAL F CA 1
ATOM 11450 C C . VAL F 1 41 ? 240.734 -44.080 39.585 1.00 37.01 387 VAL F C 1
ATOM 11451 O O . VAL F 1 41 ? 239.935 -43.226 39.200 1.00 36.23 387 VAL F O 1
ATOM 11464 N N . ARG F 1 42 ? 242.051 -43.902 39.604 1.00 38.85 388 ARG F N 1
ATOM 11465 C CA . ARG F 1 42 ? 242.711 -42.842 38.874 1.00 38.58 388 ARG F CA 1
ATOM 11466 C C . ARG F 1 42 ? 243.142 -43.472 37.554 1.00 37.88 388 ARG F C 1
ATOM 11467 O O . ARG F 1 42 ? 243.966 -44.391 37.550 1.00 37.32 388 ARG F O 1
ATOM 11488 N N . ILE F 1 43 ? 242.567 -42.987 36.449 1.00 36.43 389 ILE F N 1
ATOM 11489 C CA . ILE F 1 43 ? 242.727 -43.605 35.130 1.00 38.10 389 ILE F CA 1
ATOM 11490 C C . ILE F 1 43 ? 243.489 -42.692 34.156 1.00 42.47 389 ILE F C 1
ATOM 11491 O O . ILE F 1 43 ? 243.148 -41.521 34.005 1.00 42.30 389 ILE F O 1
ATOM 11507 N N . GLY F 1 44 ? 244.525 -43.236 33.515 1.00 49.42 390 GLY F N 1
ATOM 11508 C CA . GLY F 1 44 ? 245.382 -42.471 32.613 1.00 53.60 390 GLY F CA 1
ATOM 11509 C C . GLY F 1 44 ? 244.856 -42.488 31.191 1.00 55.37 390 GLY F C 1
ATOM 11510 O O . GLY F 1 44 ? 245.040 -43.471 30.479 1.00 56.96 390 GLY F O 1
ATOM 11514 N N . ILE F 1 45 ? 244.226 -41.391 30.777 1.00 54.84 391 ILE F N 1
ATOM 11515 C CA . ILE F 1 45 ? 243.457 -41.349 29.533 1.00 57.77 391 ILE F CA 1
ATOM 11516 C C . ILE F 1 45 ? 244.172 -40.702 28.351 1.00 64.17 391 ILE F C 1
ATOM 11517 O O . ILE F 1 45 ? 243.744 -40.861 27.205 1.00 69.56 391 ILE F O 1
ATOM 11533 N N . GLY F 1 46 ? 245.230 -39.941 28.616 1.00 64.38 392 GLY F N 1
ATOM 11534 C CA . GLY F 1 46 ? 245.946 -39.301 27.530 1.00 65.32 392 GLY F CA 1
ATOM 11535 C C . GLY F 1 46 ? 247.026 -38.310 27.916 1.00 63.70 392 GLY F C 1
ATOM 11536 O O . GLY F 1 46 ? 247.562 -38.356 29.021 1.00 62.93 392 GLY F O 1
ATOM 11540 N N . ASN F 1 47 ? 247.363 -37.414 27.005 1.00 62.15 393 ASN F N 1
ATOM 11541 C CA . ASN F 1 47 ? 248.415 -36.440 27.205 1.00 63.47 393 ASN F CA 1
ATOM 11542 C C . ASN F 1 47 ? 247.968 -35.079 26.702 1.00 69.21 393 ASN F C 1
ATOM 11543 O O . ASN F 1 47 ? 247.142 -35.008 25.816 1.00 70.61 393 ASN F O 1
ATOM 11554 N N . HIS F 1 48 ? 248.513 -34.005 27.270 1.00 76.09 394 HIS F N 1
ATOM 11555 C CA . HIS F 1 48 ? 248.108 -32.652 26.933 1.00 82.62 394 HIS F CA 1
ATOM 11556 C C . HIS F 1 48 ? 248.998 -31.632 27.577 1.00 84.85 394 HIS F C 1
ATOM 11557 O O . HIS F 1 48 ? 249.420 -31.813 28.700 1.00 81.36 394 HIS F O 1
ATOM 11572 N N . ASN F 1 49 ? 249.271 -30.533 26.887 1.00 90.72 395 ASN F N 1
ATOM 11573 C CA . ASN F 1 49 ? 250.398 -29.651 27.173 1.00 95.14 395 ASN F CA 1
ATOM 11574 C C . ASN F 1 49 ? 251.595 -30.376 27.742 1.00 84.61 395 ASN F C 1
ATOM 11575 O O . ASN F 1 49 ? 252.093 -30.078 28.812 1.00 88.37 395 ASN F O 1
ATOM 11586 N N . SER F 1 50 ? 252.079 -31.332 26.981 1.00 75.50 396 SER F N 1
ATOM 11587 C CA . SER F 1 50 ? 253.280 -32.034 27.358 1.00 73.30 396 SER F CA 1
ATOM 11588 C C . SER F 1 50 ? 253.188 -32.660 28.728 1.00 68.47 396 SER F C 1
ATOM 11589 O O . SER F 1 50 ? 254.181 -32.857 29.359 1.00 68.87 396 SER F O 1
ATOM 11597 N N . LYS F 1 51 ? 251.991 -32.987 29.180 1.00 70.47 397 LYS F N 1
ATOM 11598 C CA . LYS F 1 51 ? 251.816 -33.668 30.466 1.00 71.15 397 LYS F CA 1
ATOM 11599 C C . LYS F 1 51 ? 250.879 -34.883 30.356 1.00 69.57 397 LYS F C 1
ATOM 11600 O O . LYS F 1 51 ? 250.060 -34.949 29.436 1.00 75.34 397 LYS F O 1
ATOM 11608 N N . PRO F 1 52 ? 250.998 -35.852 31.290 1.00 56.13 398 PRO F N 1
ATOM 11609 C CA . PRO F 1 52 ? 249.995 -36.929 31.367 1.00 52.93 398 PRO F CA 1
ATOM 11610 C C . PRO F 1 52 ? 248.662 -36.453 31.966 1.00 54.21 398 PRO F C 1
ATOM 11611 O O . PRO F 1 52 ? 248.651 -35.656 32.904 1.00 54.65 398 PRO F O 1
ATOM 11622 N N . VAL F 1 53 ? 247.552 -36.937 31.422 1.00 56.95 399 VAL F N 1
ATOM 11623 C CA . VAL F 1 53 ? 246.232 -36.583 31.925 1.00 56.99 399 VAL F CA 1
ATOM 11624 C C . VAL F 1 53 ? 245.581 -37.779 32.624 1.00 55.87 399 VAL F C 1
ATOM 11625 O O . VAL F 1 53 ? 245.502 -38.887 32.076 1.00 55.47 399 VAL F O 1
ATOM 11638 N N . TYR F 1 54 ? 245.120 -37.536 33.846 1.00 54.23 400 TYR F N 1
ATOM 11639 C CA . TYR F 1 54 ? 244.409 -38.547 34.602 1.00 50.90 400 TYR F CA 1
ATOM 11640 C C . TYR F 1 54 ? 243.021 -38.035 34.943 1.00 48.13 400 TYR F C 1
ATOM 11641 O O . TYR F 1 54 ? 242.823 -36.842 35.117 1.00 49.00 400 TYR F O 1
ATOM 11659 N N . ARG F 1 55 ? 242.065 -38.950 35.018 1.00 47.36 401 ARG F N 1
ATOM 11660 C CA . ARG F 1 55 ? 240.748 -38.617 35.503 1.00 43.97 401 ARG F CA 1
ATOM 11661 C C . ARG F 1 55 ? 240.397 -39.495 36.704 1.00 40.71 401 ARG F C 1
ATOM 11662 O O . ARG F 1 55 ? 240.949 -40.580 36.884 1.00 41.05 401 ARG F O 1
ATOM 11683 N N . VAL F 1 56 ? 239.475 -39.005 37.518 1.00 36.18 402 VAL F N 1
ATOM 11684 C CA . VAL F 1 56 ? 238.805 -39.803 38.515 1.00 33.53 402 VAL F CA 1
ATOM 11685 C C . VAL F 1 56 ? 237.698 -40.542 37.806 1.00 32.90 402 VAL F C 1
ATOM 11686 O O . VAL F 1 56 ? 236.997 -39.947 36.995 1.00 33.28 402 VAL F O 1
ATOM 11699 N N . ALA F 1 57 ? 237.518 -41.827 38.105 1.00 32.55 403 ALA F N 1
ATOM 11700 C CA . ALA F 1 57 ? 236.417 -42.581 37.496 1.00 33.69 403 ALA F CA 1
ATOM 11701 C C . ALA F 1 57 ? 235.881 -43.684 38.410 1.00 35.08 403 ALA F C 1
ATOM 11702 O O . ALA F 1 57 ? 236.639 -44.384 39.092 1.00 34.55 403 ALA F O 1
ATOM 11709 N N . GLU F 1 58 ? 234.561 -43.834 38.389 1.00 36.34 404 GLU F N 1
ATOM 11710 C CA . GLU F 1 58 ? 233.870 -44.864 39.143 1.00 37.54 404 GLU F CA 1
ATOM 11711 C C . GLU F 1 58 ? 233.745 -46.132 38.302 1.00 33.17 404 GLU F C 1
ATOM 11712 O O . GLU F 1 58 ? 233.286 -46.082 37.177 1.00 32.84 404 GLU F O 1
ATOM 11724 N N . ILE F 1 59 ? 234.174 -47.260 38.847 1.00 31.39 405 ILE F N 1
ATOM 11725 C CA . ILE F 1 59 ? 233.961 -48.557 38.214 1.00 32.47 405 ILE F CA 1
ATOM 11726 C C . ILE F 1 59 ? 232.483 -48.923 38.310 1.00 34.56 405 ILE F C 1
ATOM 11727 O O . ILE F 1 59 ? 231.961 -49.147 39.407 1.00 34.76 405 ILE F O 1
ATOM 11743 N N . THR F 1 60 ? 231.802 -48.963 37.171 1.00 39.04 406 THR F N 1
ATOM 11744 C CA . THR F 1 60 ? 230.375 -49.281 37.143 1.00 43.72 406 THR F CA 1
ATOM 11745 C C . THR F 1 60 ? 230.119 -50.748 36.788 1.00 45.45 406 THR F C 1
ATOM 11746 O O . THR F 1 60 ? 229.008 -51.236 36.933 1.00 46.72 406 THR F O 1
ATOM 11757 N N . GLY F 1 61 ? 231.155 -51.435 36.319 1.00 46.04 407 GLY F N 1
ATOM 11758 C CA . GLY F 1 61 ? 231.063 -52.839 35.973 1.00 49.02 407 GLY F CA 1
ATOM 11759 C C . GLY F 1 61 ? 232.390 -53.390 35.464 1.00 48.79 407 GLY F C 1
ATOM 11760 O O . GLY F 1 61 ? 233.386 -52.669 35.344 1.00 47.47 407 GLY F O 1
ATOM 11764 N N . VAL F 1 62 ? 232.370 -54.678 35.138 1.00 49.89 408 VAL F N 1
ATOM 11765 C CA . VAL F 1 62 ? 233.518 -55.379 34.592 1.00 50.22 408 VAL F CA 1
ATOM 11766 C C . VAL F 1 62 ? 233.081 -56.201 33.386 1.00 52.74 408 VAL F C 1
ATOM 11767 O O . VAL F 1 62 ? 232.061 -56.885 33.422 1.00 54.49 408 VAL F O 1
ATOM 11780 N N . VAL F 1 63 ? 233.871 -56.136 32.325 1.00 53.11 409 VAL F N 1
ATOM 11781 C CA . VAL F 1 63 ? 233.575 -56.840 31.087 1.00 58.25 409 VAL F CA 1
ATOM 11782 C C . VAL F 1 63 ? 234.797 -57.630 30.613 1.00 63.57 409 VAL F C 1
ATOM 11783 O O . VAL F 1 63 ? 235.902 -57.474 31.143 1.00 63.06 409 VAL F O 1
ATOM 11796 N N . GLU F 1 64 ? 234.594 -58.476 29.611 1.00 69.65 410 GLU F N 1
ATOM 11797 C CA . GLU F 1 64 ? 235.700 -59.174 28.977 1.00 76.36 410 GLU F CA 1
ATOM 11798 C C . GLU F 1 64 ? 236.263 -58.298 27.877 1.00 83.41 410 GLU F C 1
ATOM 11799 O O . GLU F 1 64 ? 235.516 -57.754 27.068 1.00 83.85 410 GLU F O 1
ATOM 11811 N N . THR F 1 65 ? 237.581 -58.144 27.862 1.00 94.81 411 THR F N 1
ATOM 11812 C CA . THR F 1 65 ? 238.248 -57.445 26.781 1.00 102.30 411 THR F CA 1
ATOM 11813 C C . THR F 1 65 ? 238.215 -58.327 25.542 1.00 107.12 411 THR F C 1
ATOM 11814 O O . THR F 1 65 ? 237.770 -59.479 25.592 1.00 108.84 411 THR F O 1
ATOM 11825 N N . ALA F 1 66 ? 238.714 -57.786 24.438 1.00 108.15 412 ALA F N 1
ATOM 11826 C CA . ALA F 1 66 ? 238.779 -58.520 23.185 1.00 109.88 412 ALA F CA 1
ATOM 11827 C C . ALA F 1 66 ? 239.829 -59.620 23.280 1.00 105.12 412 ALA F C 1
ATOM 11828 O O . ALA F 1 66 ? 239.574 -60.765 22.898 1.00 107.92 412 ALA F O 1
ATOM 11835 N N . LYS F 1 67 ? 240.999 -59.265 23.809 1.00 96.21 413 LYS F N 1
ATOM 11836 C CA . LYS F 1 67 ? 242.136 -60.180 23.851 1.00 90.97 413 LYS F CA 1
ATOM 11837 C C . LYS F 1 67 ? 242.929 -60.088 25.157 1.00 81.77 413 LYS F C 1
ATOM 11838 O O . LYS F 1 67 ? 243.131 -59.004 25.705 1.00 80.34 413 LYS F O 1
ATOM 11857 N N . VAL F 1 68 ? 243.382 -61.245 25.635 1.00 78.49 414 VAL F N 1
ATOM 11858 C CA . VAL F 1 68 ? 244.170 -61.349 26.865 1.00 72.50 414 VAL F CA 1
ATOM 11859 C C . VAL F 1 68 ? 245.373 -60.438 26.835 1.00 69.37 414 VAL F C 1
ATOM 11860 O O . VAL F 1 68 ? 246.068 -60.358 25.823 1.00 74.97 414 VAL F O 1
ATOM 11873 N N . TYR F 1 69 ? 245.635 -59.772 27.954 1.00 59.41 415 TYR F N 1
ATOM 11874 C CA . TYR F 1 69 ? 246.828 -58.944 28.048 1.00 55.52 415 TYR F CA 1
ATOM 11875 C C . TYR F 1 69 ? 247.619 -59.203 29.318 1.00 53.81 415 TYR F C 1
ATOM 11876 O O . TYR F 1 69 ? 247.116 -59.771 30.287 1.00 49.83 415 TYR F O 1
ATOM 11894 N N . GLN F 1 70 ? 248.882 -58.801 29.272 1.00 59.88 416 GLN F N 1
ATOM 11895 C CA . GLN F 1 70 ? 249.823 -58.998 30.360 1.00 64.02 416 GLN F CA 1
ATOM 11896 C C . GLN F 1 70 ? 249.670 -57.856 31.354 1.00 62.53 416 GLN F C 1
ATOM 11897 O O . GLN F 1 70 ? 249.546 -56.698 30.966 1.00 63.07 416 GLN F O 1
ATOM 11911 N N . LEU F 1 71 ? 249.653 -58.188 32.636 1.00 59.79 417 LEU F N 1
ATOM 11912 C CA . LEU F 1 71 ? 249.472 -57.184 33.673 1.00 57.89 417 LEU F CA 1
ATOM 11913 C C . LEU F 1 71 ? 250.280 -57.595 34.900 1.00 56.89 417 LEU F C 1
ATOM 11914 O O . LEU F 1 71 ? 249.965 -58.594 35.556 1.00 56.63 417 LEU F O 1
ATOM 11930 N N . GLY F 1 72 ? 251.326 -56.834 35.202 1.00 57.72 418 GLY F N 1
ATOM 11931 C CA . GLY F 1 72 ? 252.222 -57.210 36.273 1.00 59.58 418 GLY F CA 1
ATOM 11932 C C . GLY F 1 72 ? 252.661 -58.642 36.024 1.00 62.87 418 GLY F C 1
ATOM 11933 O O . GLY F 1 72 ? 253.085 -58.979 34.917 1.00 69.27 418 GLY F O 1
ATOM 11937 N N . GLY F 1 73 ? 252.520 -59.495 37.033 1.00 56.93 419 GLY F N 1
ATOM 11938 C CA . GLY F 1 73 ? 252.910 -60.886 36.905 1.00 52.74 419 GLY F CA 1
ATOM 11939 C C . GLY F 1 73 ? 251.767 -61.795 36.479 1.00 48.84 419 GLY F C 1
ATOM 11940 O O . GLY F 1 73 ? 251.835 -63.008 36.677 1.00 48.26 419 GLY F O 1
ATOM 11944 N N . THR F 1 74 ? 250.722 -61.211 35.897 1.00 57.51 420 THR F N 1
ATOM 11945 C CA . THR F 1 74 ? 249.514 -61.946 35.528 1.00 57.03 420 THR F CA 1
ATOM 11946 C C . THR F 1 74 ? 249.152 -61.604 34.112 1.00 59.29 420 THR F C 1
ATOM 11947 O O . THR F 1 74 ? 249.790 -60.764 33.478 1.00 60.93 420 THR F O 1
ATOM 11958 N N . ARG F 1 75 ? 248.098 -62.253 33.639 1.00 62.62 421 ARG F N 1
ATOM 11959 C CA . ARG F 1 75 ? 247.461 -61.894 32.390 1.00 61.18 421 ARG F CA 1
ATOM 11960 C C . ARG F 1 75 ? 245.958 -61.956 32.616 1.00 58.10 421 ARG F C 1
ATOM 11961 O O . ARG F 1 75 ? 245.500 -62.679 33.496 1.00 58.74 421 ARG F O 1
ATOM 11982 N N . THR F 1 76 ? 245.194 -61.182 31.851 1.00 53.94 422 THR F N 1
ATOM 11983 C CA . THR F 1 76 ? 243.742 -61.153 32.053 1.00 52.84 422 THR F CA 1
ATOM 11984 C C . THR F 1 76 ? 242.966 -60.722 30.819 1.00 55.66 422 THR F C 1
ATOM 11985 O O . THR F 1 76 ? 243.525 -60.130 29.887 1.00 53.65 422 THR F O 1
ATOM 11996 N N . ASN F 1 77 ? 241.674 -61.038 30.832 1.00 67.91 423 ASN F N 1
ATOM 11997 C CA . ASN F 1 77 ? 240.749 -60.591 29.801 1.00 76.43 423 ASN F CA 1
ATOM 11998 C C . ASN F 1 77 ? 239.793 -59.534 30.343 1.00 72.37 423 ASN F C 1
ATOM 11999 O O . ASN F 1 77 ? 238.768 -59.245 29.743 1.00 75.60 423 ASN F O 1
ATOM 12010 N N . LYS F 1 78 ? 240.130 -58.948 31.481 1.00 63.66 424 LYS F N 1
ATOM 12011 C CA . LYS F 1 78 ? 239.189 -58.072 32.147 1.00 58.30 424 LYS F CA 1
ATOM 12012 C C . LYS F 1 78 ? 239.304 -56.656 31.632 1.00 53.70 424 LYS F C 1
ATOM 12013 O O . LYS F 1 78 ? 240.369 -56.230 31.204 1.00 53.99 424 LYS F O 1
ATOM 12032 N N . GLY F 1 79 ? 238.178 -55.953 31.639 1.00 52.37 425 GLY F N 1
ATOM 12033 C CA . GLY F 1 79 ? 238.152 -54.529 31.383 1.00 50.12 425 GLY F CA 1
ATOM 12034 C C . GLY F 1 79 ? 237.162 -53.881 32.329 1.00 48.98 425 GLY F C 1
ATOM 12035 O O . GLY F 1 79 ? 236.115 -54.450 32.624 1.00 52.40 425 GLY F O 1
ATOM 12039 N N . LEU F 1 80 ? 237.481 -52.684 32.800 1.00 42.63 426 LEU F N 1
ATOM 12040 C CA . LEU F 1 80 ? 236.596 -51.956 33.703 1.00 40.92 426 LEU F CA 1
ATOM 12041 C C . LEU F 1 80 ? 235.693 -50.975 32.953 1.00 40.71 426 LEU F C 1
ATOM 12042 O O . LEU F 1 80 ? 236.159 -50.229 32.079 1.00 40.59 426 LEU F O 1
ATOM 12058 N N . GLN F 1 81 ? 234.404 -50.995 33.278 1.00 41.62 427 GLN F N 1
ATOM 12059 C CA . GLN F 1 81 ? 233.480 -49.970 32.805 1.00 43.27 427 GLN F CA 1
ATOM 12060 C C . GLN F 1 81 ? 233.642 -48.772 33.719 1.00 41.18 427 GLN F C 1
ATOM 12061 O O . GLN F 1 81 ? 233.288 -48.821 34.900 1.00 41.72 427 GLN F O 1
ATOM 12075 N N . LEU F 1 82 ? 234.189 -47.702 33.174 1.00 40.89 428 LEU F N 1
ATOM 12076 C CA . LEU F 1 82 ? 234.499 -46.527 33.960 1.00 42.84 428 LEU F CA 1
ATOM 12077 C C . LEU F 1 82 ? 233.565 -45.385 33.596 1.00 42.80 428 LEU F C 1
ATOM 12078 O O . LEU F 1 82 ? 233.109 -45.249 32.446 1.00 44.35 428 LEU F O 1
ATOM 12094 N N . ARG F 1 83 ? 233.285 -44.577 34.605 1.00 42.37 429 ARG F N 1
ATOM 12095 C CA . ARG F 1 83 ? 232.336 -43.498 34.499 1.00 43.51 429 ARG F CA 1
ATOM 12096 C C . ARG F 1 83 ? 232.923 -42.270 35.147 1.00 41.61 429 ARG F C 1
ATOM 12097 O O . ARG F 1 83 ? 233.296 -42.314 36.313 1.00 40.99 429 ARG F O 1
ATOM 12118 N N . HIS F 1 84 ? 232.997 -41.182 34.385 1.00 39.38 430 HIS F N 1
ATOM 12119 C CA . HIS F 1 84 ? 233.418 -39.866 34.887 1.00 37.99 430 HIS F CA 1
ATOM 12120 C C . HIS F 1 84 ? 232.305 -38.924 34.472 1.00 39.81 430 HIS F C 1
ATOM 12121 O O . HIS F 1 84 ? 232.193 -38.549 33.292 1.00 38.21 430 HIS F O 1
ATOM 12136 N N . GLY F 1 85 ? 231.428 -38.606 35.424 1.00 47.68 431 GLY F N 1
ATOM 12137 C CA . GLY F 1 85 ? 230.201 -37.888 35.119 1.00 53.03 431 GLY F CA 1
ATOM 12138 C C . GLY F 1 85 ? 229.357 -38.663 34.121 1.00 57.04 431 GLY F C 1
ATOM 12139 O O . GLY F 1 85 ? 228.949 -39.798 34.387 1.00 58.70 431 GLY F O 1
ATOM 12143 N N . ASN F 1 86 ? 229.095 -38.055 32.968 1.00 57.94 432 ASN F N 1
ATOM 12144 C CA . ASN F 1 86 ? 228.315 -38.704 31.914 1.00 61.88 432 ASN F CA 1
ATOM 12145 C C . ASN F 1 86 ? 229.154 -39.628 31.044 1.00 60.73 432 ASN F C 1
ATOM 12146 O O . ASN F 1 86 ? 228.617 -40.383 30.232 1.00 62.76 432 ASN F O 1
ATOM 12157 N N . ASP F 1 87 ? 230.470 -39.571 31.204 1.00 59.02 433 ASP F N 1
ATOM 12158 C CA . ASP F 1 87 ? 231.347 -40.251 30.271 1.00 62.83 433 ASP F CA 1
ATOM 12159 C C . ASP F 1 87 ? 231.578 -41.692 30.723 1.00 58.60 433 ASP F C 1
ATOM 12160 O O . ASP F 1 87 ? 232.172 -41.928 31.776 1.00 57.60 433 ASP F O 1
ATOM 12169 N N . GLN F 1 88 ? 231.057 -42.632 29.932 1.00 58.24 434 GLN F N 1
ATOM 12170 C CA . GLN F 1 88 ? 231.267 -44.070 30.110 1.00 57.38 434 GLN F CA 1
ATOM 12171 C C . GLN F 1 88 ? 232.307 -44.583 29.111 1.00 55.78 434 GLN F C 1
ATOM 12172 O O . GLN F 1 88 ? 232.200 -44.319 27.916 1.00 59.89 434 GLN F O 1
ATOM 12186 N N . ARG F 1 89 ? 233.306 -45.319 29.587 1.00 50.81 435 ARG F N 1
ATOM 12187 C CA . ARG F 1 89 ? 234.258 -45.961 28.680 1.00 52.06 435 ARG F CA 1
ATOM 12188 C C . ARG F 1 89 ? 234.905 -47.184 29.330 1.00 49.27 435 ARG F C 1
ATOM 12189 O O . ARG F 1 89 ? 235.111 -47.223 30.546 1.00 48.99 435 ARG F O 1
ATOM 12210 N N . VAL F 1 90 ? 235.231 -48.174 28.509 1.00 45.83 436 VAL F N 1
ATOM 12211 C CA . VAL F 1 90 ? 235.861 -49.383 28.994 1.00 46.06 436 VAL F CA 1
ATOM 12212 C C . VAL F 1 90 ? 237.358 -49.201 28.983 1.00 46.55 436 VAL F C 1
ATOM 12213 O O . VAL F 1 90 ? 237.910 -48.658 28.039 1.00 45.03 436 VAL F O 1
ATOM 12226 N N . PHE F 1 91 ? 238.016 -49.664 30.039 1.00 51.14 437 PHE F N 1
ATOM 12227 C CA . PHE F 1 91 ? 239.472 -49.530 30.149 1.00 54.32 437 PHE F CA 1
ATOM 12228 C C . PHE F 1 91 ? 240.161 -50.815 30.589 1.00 55.33 437 PHE F C 1
ATOM 12229 O O . PHE F 1 91 ? 239.689 -51.520 31.486 1.00 52.25 437 PHE F O 1
ATOM 12246 N N . ARG F 1 92 ? 241.292 -51.099 29.961 1.00 57.35 438 ARG F N 1
ATOM 12247 C CA . ARG F 1 92 ? 242.175 -52.146 30.439 1.00 58.58 438 ARG F CA 1
ATOM 12248 C C . ARG F 1 92 ? 242.765 -51.723 31.759 1.00 52.85 438 ARG F C 1
ATOM 12249 O O . ARG F 1 92 ? 242.957 -50.530 31.995 1.00 51.33 438 ARG F O 1
ATOM 12270 N N . LEU F 1 93 ? 243.084 -52.707 32.594 1.00 48.49 439 LEU F N 1
ATOM 12271 C CA . LEU F 1 93 ? 243.635 -52.451 33.917 1.00 46.94 439 LEU F CA 1
ATOM 12272 C C . LEU F 1 93 ? 245.006 -51.788 33.855 1.00 48.01 439 LEU F C 1
ATOM 12273 O O . LEU F 1 93 ? 245.418 -51.120 34.810 1.00 50.07 439 LEU F O 1
ATOM 12289 N N . GLU F 1 94 ? 245.708 -51.958 32.736 1.00 50.37 440 GLU F N 1
ATOM 12290 C CA . GLU F 1 94 ? 247.070 -51.453 32.623 1.00 53.43 440 GLU F CA 1
ATOM 12291 C C . GLU F 1 94 ? 247.130 -49.928 32.747 1.00 53.64 440 GLU F C 1
ATOM 12292 O O . GLU F 1 94 ? 248.160 -49.376 33.135 1.00 57.76 440 GLU F O 1
ATOM 12304 N N . PHE F 1 95 ? 246.022 -49.257 32.442 1.00 51.80 441 PHE F N 1
ATOM 12305 C CA . PHE F 1 95 ? 245.978 -47.799 32.442 1.00 51.56 441 PHE F CA 1
ATOM 12306 C C . PHE F 1 95 ? 245.534 -47.199 33.795 1.00 47.37 441 PHE F C 1
ATOM 12307 O O . PHE F 1 95 ? 245.468 -45.974 33.952 1.00 49.11 441 PHE F O 1
ATOM 12324 N N . VAL F 1 96 ? 245.245 -48.050 34.768 1.00 40.92 442 VAL F N 1
ATOM 12325 C CA . VAL F 1 96 ? 244.947 -47.586 36.113 1.00 40.42 442 VAL F CA 1
ATOM 12326 C C . VAL F 1 96 ? 246.239 -47.170 36.817 1.00 41.00 442 VAL F C 1
ATOM 12327 O O . VAL F 1 96 ? 247.240 -47.886 36.756 1.00 43.18 442 VAL F O 1
ATOM 12340 N N . SER F 1 97 ? 246.213 -46.017 37.486 1.00 40.74 443 SER F N 1
ATOM 12341 C CA . SER F 1 97 ? 247.390 -45.467 38.175 1.00 41.91 443 SER F CA 1
ATOM 12342 C C . SER F 1 97 ? 247.595 -46.081 39.572 1.00 41.36 443 SER F C 1
ATOM 12343 O O . SER F 1 97 ? 246.644 -46.570 40.175 1.00 40.23 443 SER F O 1
ATOM 12351 N N . ASN F 1 98 ? 248.834 -46.071 40.075 1.00 42.48 444 ASN F N 1
ATOM 12352 C CA . ASN F 1 98 ? 249.095 -46.431 41.468 1.00 44.02 444 ASN F CA 1
ATOM 12353 C C . ASN F 1 98 ? 249.249 -45.203 42.389 1.00 46.76 444 ASN F C 1
ATOM 12354 O O . ASN F 1 98 ? 249.561 -45.355 43.574 1.00 51.20 444 ASN F O 1
ATOM 12365 N N . GLN F 1 99 ? 249.034 -43.999 41.856 1.00 44.17 445 GLN F N 1
ATOM 12366 C CA . GLN F 1 99 ? 249.147 -42.776 42.657 1.00 46.59 445 GLN F CA 1
ATOM 12367 C C . GLN F 1 99 ? 247.774 -42.285 43.122 1.00 43.45 445 GLN F C 1
ATOM 12368 O O . GLN F 1 99 ? 246.742 -42.711 42.615 1.00 39.34 445 GLN F O 1
ATOM 12382 N N . GLU F 1 100 ? 247.776 -41.357 44.069 1.00 48.94 446 GLU F N 1
ATOM 12383 C CA . GLU F 1 100 ? 246.545 -40.849 44.657 1.00 51.14 446 GLU F CA 1
ATOM 12384 C C . GLU F 1 100 ? 245.891 -39.782 43.798 1.00 47.42 446 GLU F C 1
ATOM 12385 O O . GLU F 1 100 ? 246.540 -39.141 42.955 1.00 47.94 446 GLU F O 1
ATOM 12397 N N . PHE F 1 101 ? 244.601 -39.578 44.034 1.00 44.93 447 PHE F N 1
ATOM 12398 C CA . PHE F 1 101 ? 243.910 -38.436 43.466 1.00 45.26 447 PHE F CA 1
ATOM 12399 C C . PHE F 1 101 ? 244.545 -37.148 43.954 1.00 46.22 447 PHE F C 1
ATOM 12400 O O . PHE F 1 101 ? 245.002 -37.060 45.088 1.00 46.99 447 PHE F O 1
ATOM 12417 N N . THR F 1 102 ? 244.589 -36.166 43.065 1.00 45.67 448 THR F N 1
ATOM 12418 C CA . THR F 1 102 ? 245.025 -34.832 43.416 1.00 50.04 448 THR F CA 1
ATOM 12419 C C . THR F 1 102 ? 243.796 -33.969 43.606 1.00 49.24 448 THR F C 1
ATOM 12420 O O . THR F 1 102 ? 242.684 -34.360 43.249 1.00 46.52 448 THR F O 1
ATOM 12431 N N . GLU F 1 103 ? 243.998 -32.784 44.161 1.00 51.85 449 GLU F N 1
ATOM 12432 C CA . GLU F 1 103 ? 242.892 -31.894 44.465 1.00 55.79 449 GLU F CA 1
ATOM 12433 C C . GLU F 1 103 ? 242.209 -31.430 43.180 1.00 53.11 449 GLU F C 1
ATOM 12434 O O . GLU F 1 103 ? 240.978 -31.374 43.099 1.00 54.31 449 GLU F O 1
ATOM 12446 N N . SER F 1 104 ? 243.026 -31.117 42.182 1.00 49.70 450 SER F N 1
ATOM 12447 C CA . SER F 1 104 ? 242.567 -30.666 40.870 1.00 48.53 450 SER F CA 1
ATOM 12448 C C . SER F 1 104 ? 241.708 -31.704 40.132 1.00 43.77 450 SER F C 1
ATOM 12449 O O . SER F 1 104 ? 240.665 -31.370 39.548 1.00 42.71 450 SER F O 1
ATOM 12457 N N . GLU F 1 105 ? 242.161 -32.959 40.153 1.00 44.55 451 GLU F N 1
ATOM 12458 C CA . GLU F 1 105 ? 241.434 -34.069 39.534 1.00 42.89 451 GLU F CA 1
ATOM 12459 C C . GLU F 1 105 ? 240.117 -34.285 40.253 1.00 41.07 451 GLU F C 1
ATOM 12460 O O . GLU F 1 105 ? 239.071 -34.498 39.625 1.00 43.30 451 GLU F O 1
ATOM 12472 N N . PHE F 1 106 ? 240.162 -34.212 41.577 1.00 36.30 452 PHE F N 1
ATOM 12473 C CA . PHE F 1 106 ? 238.944 -34.332 42.363 1.00 34.55 452 PHE F CA 1
ATOM 12474 C C . PHE F 1 106 ? 237.981 -33.218 41.988 1.00 37.03 452 PHE F C 1
ATOM 12475 O O . PHE F 1 106 ? 236.801 -33.460 41.729 1.00 37.76 452 PHE F O 1
ATOM 12492 N N . MET F 1 107 ? 238.496 -31.995 41.945 1.00 40.10 453 MET F N 1
ATOM 12493 C CA . MET F 1 107 ? 237.676 -30.834 41.621 1.00 43.58 453 MET F CA 1
ATOM 12494 C C . MET F 1 107 ? 237.010 -30.927 40.243 1.00 43.80 453 MET F C 1
ATOM 12495 O O . MET F 1 107 ? 235.796 -30.692 40.105 1.00 46.35 453 MET F O 1
ATOM 12509 N N . LYS F 1 108 ? 237.787 -31.278 39.227 1.00 40.48 454 LYS F N 1
ATOM 12510 C CA . LYS F 1 108 ? 237.202 -31.494 37.913 1.00 40.04 454 LYS F CA 1
ATOM 12511 C C . LYS F 1 108 ? 236.108 -32.532 38.030 1.00 38.43 454 LYS F C 1
ATOM 12512 O O . LYS F 1 108 ? 234.981 -32.308 37.581 1.00 38.65 454 LYS F O 1
ATOM 12531 N N . TRP F 1 109 ? 236.425 -33.664 38.651 1.00 39.24 455 TRP F N 1
ATOM 12532 C CA . TRP F 1 109 ? 235.430 -34.731 38.744 1.00 37.23 455 TRP F CA 1
ATOM 12533 C C . TRP F 1 109 ? 234.123 -34.216 39.363 1.00 35.96 455 TRP F C 1
ATOM 12534 O O . TRP F 1 109 ? 233.023 -34.440 38.843 1.00 37.08 455 TRP F O 1
ATOM 12555 N N . LYS F 1 110 ? 234.244 -33.487 40.453 1.00 31.33 456 LYS F N 1
ATOM 12556 C CA . LYS F 1 110 ? 233.085 -32.967 41.137 1.00 34.09 456 LYS F CA 1
ATOM 12557 C C . LYS F 1 110 ? 232.269 -32.015 40.236 1.00 35.99 456 LYS F C 1
ATOM 12558 O O . LYS F 1 110 ? 231.017 -32.023 40.256 1.00 36.18 456 LYS F O 1
ATOM 12577 N N . GLU F 1 111 ? 232.971 -31.186 39.458 1.00 39.98 457 GLU F N 1
ATOM 12578 C CA . GLU F 1 111 ? 232.301 -30.318 38.482 1.00 43.16 457 GLU F CA 1
ATOM 12579 C C . GLU F 1 111 ? 231.605 -31.141 37.406 1.00 41.78 457 GLU F C 1
ATOM 12580 O O . GLU F 1 111 ? 230.500 -30.802 36.961 1.00 40.10 457 GLU F O 1
ATOM 12592 N N . ALA F 1 112 ? 232.238 -32.244 37.005 1.00 44.67 458 ALA F N 1
ATOM 12593 C CA . ALA F 1 112 ? 231.662 -33.085 35.964 1.00 45.85 458 ALA F CA 1
ATOM 12594 C C . ALA F 1 112 ? 230.434 -33.818 36.505 1.00 46.26 458 ALA F C 1
ATOM 12595 O O . ALA F 1 112 ? 229.475 -34.053 35.777 1.00 50.29 458 ALA F O 1
ATOM 12602 N N . MET F 1 113 ? 230.451 -34.149 37.790 1.00 39.73 459 MET F N 1
ATOM 12603 C CA . MET F 1 113 ? 229.290 -34.768 38.429 1.00 38.06 459 MET F CA 1
ATOM 12604 C C . MET F 1 113 ? 228.133 -33.757 38.507 1.00 39.47 459 MET F C 1
ATOM 12605 O O . MET F 1 113 ? 226.973 -34.066 38.196 1.00 39.65 459 MET F O 1
ATOM 12619 N N . PHE F 1 114 ? 228.455 -32.545 38.936 1.00 40.50 460 PHE F N 1
ATOM 12620 C CA . PHE F 1 114 ? 227.459 -31.496 38.981 1.00 40.65 460 PHE F CA 1
ATOM 12621 C C . PHE F 1 114 ? 226.825 -31.289 37.609 1.00 41.22 460 PHE F C 1
ATOM 12622 O O . PHE F 1 114 ? 225.614 -31.364 37.488 1.00 41.14 460 PHE F O 1
ATOM 12639 N N . SER F 1 115 ? 227.638 -31.044 36.581 1.00 43.09 461 SER F N 1
ATOM 12640 C CA . SER F 1 115 ? 227.125 -30.808 35.228 1.00 47.45 461 SER F CA 1
ATOM 12641 C C . SER F 1 115 ? 226.237 -31.950 34.735 1.00 43.56 461 SER F C 1
ATOM 12642 O O . SER F 1 115 ? 225.202 -31.710 34.103 1.00 46.14 461 SER F O 1
ATOM 12650 N N . ALA F 1 116 ? 226.627 -33.181 35.059 1.00 40.43 462 ALA F N 1
ATOM 12651 C CA . ALA F 1 116 ? 225.910 -34.363 34.616 1.00 42.71 462 ALA F CA 1
ATOM 12652 C C . ALA F 1 116 ? 224.612 -34.597 35.382 1.00 39.48 462 ALA F C 1
ATOM 12653 O O . ALA F 1 116 ? 223.845 -35.496 35.031 1.00 39.82 462 ALA F O 1
ATOM 12660 N N . GLY F 1 117 ? 224.376 -33.812 36.430 1.00 40.23 463 GLY F N 1
ATOM 12661 C CA . GLY F 1 117 ? 223.164 -33.917 37.229 1.00 42.59 463 GLY F CA 1
ATOM 12662 C C . GLY F 1 117 ? 223.174 -35.123 38.148 1.00 43.74 463 GLY F C 1
ATOM 12663 O O . GLY F 1 117 ? 222.122 -35.682 38.473 1.00 46.31 463 GLY F O 1
ATOM 12667 N N . MET F 1 118 ? 224.369 -35.514 38.566 1.00 39.49 464 MET F N 1
ATOM 12668 C CA . MET F 1 118 ? 224.562 -36.743 39.323 1.00 38.60 464 MET F CA 1
ATOM 12669 C C . MET F 1 118 ? 224.867 -36.491 40.795 1.00 40.76 464 MET F C 1
ATOM 12670 O O . MET F 1 118 ? 225.351 -35.430 41.177 1.00 41.12 464 MET F O 1
ATOM 12684 N N . GLN F 1 119 ? 224.571 -37.493 41.609 1.00 43.68 465 GLN F N 1
ATOM 12685 C CA . GLN F 1 119 ? 224.753 -37.422 43.046 1.00 49.27 465 GLN F CA 1
ATOM 12686 C C . GLN F 1 119 ? 226.177 -37.727 43.441 1.00 49.66 465 GLN F C 1
ATOM 12687 O O . GLN F 1 119 ? 226.774 -38.688 42.965 1.00 49.62 465 GLN F O 1
ATOM 12701 N N . LEU F 1 120 ? 226.715 -36.923 44.341 1.00 52.38 466 LEU F N 1
ATOM 12702 C CA . LEU F 1 120 ? 227.979 -37.252 44.968 1.00 52.69 466 LEU F CA 1
ATOM 12703 C C . LEU F 1 120 ? 227.776 -38.366 46.003 1.00 51.68 466 LEU F C 1
ATOM 12704 O O . LEU F 1 120 ? 226.713 -38.450 46.624 1.00 54.04 466 LEU F O 1
ATOM 12720 N N . PRO F 1 121 ? 228.790 -39.232 46.189 1.00 44.54 467 PRO F N 1
ATOM 12721 C CA . PRO F 1 121 ? 228.728 -40.174 47.313 1.00 41.26 467 PRO F CA 1
ATOM 12722 C C . PRO F 1 121 ? 228.725 -39.434 48.640 1.00 38.06 467 PRO F C 1
ATOM 12723 O O . PRO F 1 121 ? 229.361 -38.391 48.766 1.00 36.45 467 PRO F O 1
ATOM 12734 N N . THR F 1 122 ? 228.023 -39.961 49.623 1.00 38.81 468 THR F N 1
ATOM 12735 C CA . THR F 1 122 ? 228.119 -39.433 50.974 1.00 41.39 468 THR F CA 1
ATOM 12736 C C . THR F 1 122 ? 229.311 -40.051 51.677 1.00 42.84 468 THR F C 1
ATOM 12737 O O . THR F 1 122 ? 229.844 -41.074 51.253 1.00 40.56 468 THR F O 1
ATOM 12748 N N . LEU F 1 123 ? 229.721 -39.430 52.770 1.00 47.22 469 LEU F N 1
ATOM 12749 C CA . LEU F 1 123 ? 230.814 -39.954 53.588 1.00 50.89 469 LEU F CA 1
ATOM 12750 C C . LEU F 1 123 ? 230.513 -41.332 54.148 1.00 47.95 469 LEU F C 1
ATOM 12751 O O . LEU F 1 123 ? 231.389 -42.190 54.215 1.00 44.23 469 LEU F O 1
ATOM 12767 N N . ASP F 1 124 ? 229.266 -41.542 54.547 1.00 49.69 470 ASP F N 1
ATOM 12768 C CA . ASP F 1 124 ? 228.826 -42.838 55.053 1.00 52.24 470 ASP F CA 1
ATOM 12769 C C . ASP F 1 124 ? 228.995 -43.922 54.011 1.00 49.59 470 ASP F C 1
ATOM 12770 O O . ASP F 1 124 ? 229.496 -45.007 54.316 1.00 49.93 470 ASP F O 1
ATOM 12779 N N . GLU F 1 125 ? 228.573 -43.629 52.785 1.00 46.27 471 GLU F N 1
ATOM 12780 C CA . GLU F 1 125 ? 228.692 -44.598 51.706 1.00 44.17 471 GLU F CA 1
ATOM 12781 C C . GLU F 1 125 ? 230.154 -44.935 51.488 1.00 38.80 471 GLU F C 1
ATOM 12782 O O . GLU F 1 125 ? 230.513 -46.097 51.329 1.00 35.31 471 GLU F O 1
ATOM 12794 N N . ILE F 1 126 ? 230.994 -43.911 51.489 1.00 34.80 472 ILE F N 1
ATOM 12795 C CA . ILE F 1 126 ? 232.411 -44.111 51.295 1.00 35.00 472 ILE F CA 1
ATOM 12796 C C . ILE F 1 126 ? 232.989 -44.942 52.430 1.00 35.66 472 ILE F C 1
ATOM 12797 O O . ILE F 1 126 ? 233.835 -45.801 52.204 1.00 36.93 472 ILE F O 1
ATOM 12813 N N . ASN F 1 127 ? 232.539 -44.687 53.652 1.00 35.53 473 ASN F N 1
ATOM 12814 C CA . ASN F 1 127 ? 232.987 -45.494 54.787 1.00 36.93 473 ASN F CA 1
ATOM 12815 C C . ASN F 1 127 ? 232.580 -46.973 54.655 1.00 37.07 473 ASN F C 1
ATOM 12816 O O . ASN F 1 127 ? 233.412 -47.866 54.850 1.00 36.22 473 ASN F O 1
ATOM 12827 N N . LYS F 1 128 ? 231.323 -47.220 54.286 1.00 39.71 474 LYS F N 1
ATOM 12828 C CA . LYS F 1 128 ? 230.847 -48.589 54.050 1.00 42.00 474 LYS F CA 1
ATOM 12829 C C . LYS F 1 128 ? 231.709 -49.277 53.002 1.00 39.92 474 LYS F C 1
ATOM 12830 O O . LYS F 1 128 ? 232.215 -50.397 53.212 1.00 41.01 474 LYS F O 1
ATOM 12849 N N . LYS F 1 129 ? 231.875 -48.591 51.876 1.00 38.21 475 LYS F N 1
ATOM 12850 C CA . LYS F 1 129 ? 232.599 -49.151 50.749 1.00 39.41 475 LYS F CA 1
ATOM 12851 C C . LYS F 1 129 ? 234.062 -49.427 51.139 1.00 38.55 475 LYS F C 1
ATOM 12852 O O . LYS F 1 129 ? 234.620 -50.496 50.810 1.00 40.52 475 LYS F O 1
ATOM 12871 N N . GLU F 1 130 ? 234.672 -48.477 51.854 1.00 37.40 476 GLU F N 1
ATOM 12872 C CA . GLU F 1 130 ? 236.054 -48.639 52.308 1.00 37.47 476 GLU F CA 1
ATOM 12873 C C . GLU F 1 130 ? 236.160 -49.912 53.141 1.00 38.32 476 GLU F C 1
ATOM 12874 O O . GLU F 1 130 ? 237.095 -50.709 52.966 1.00 39.09 476 GLU F O 1
ATOM 12886 N N . LEU F 1 131 ? 235.220 -50.092 54.064 1.00 39.45 477 LEU F N 1
ATOM 12887 C CA . LEU F 1 131 ? 235.214 -51.299 54.883 1.00 43.95 477 LEU F CA 1
ATOM 12888 C C . LEU F 1 131 ? 235.213 -52.492 53.957 1.00 44.92 477 LEU F C 1
ATOM 12889 O O . LEU F 1 131 ? 236.109 -53.339 54.043 1.00 43.87 477 LEU F O 1
ATOM 12905 N N . SER F 1 132 ? 234.239 -52.509 53.037 1.00 48.41 478 SER F N 1
ATOM 12906 C CA . SER F 1 132 ? 234.052 -53.628 52.106 1.00 53.14 478 SER F CA 1
ATOM 12907 C C . SER F 1 132 ? 235.329 -54.021 51.387 1.00 53.60 478 SER F C 1
ATOM 12908 O O . SER F 1 132 ? 235.667 -55.199 51.334 1.00 56.99 478 SER F O 1
ATOM 12916 N N . ILE F 1 133 ? 236.048 -53.055 50.831 1.00 51.59 479 ILE F N 1
ATOM 12917 C CA . ILE F 1 133 ? 237.281 -53.424 50.130 1.00 53.55 479 ILE F CA 1
ATOM 12918 C C . ILE F 1 133 ? 238.448 -53.710 51.070 1.00 47.56 479 ILE F C 1
ATOM 12919 O O . ILE F 1 133 ? 239.400 -54.407 50.691 1.00 46.81 479 ILE F O 1
ATOM 12935 N N . LYS F 1 134 ? 238.379 -53.185 52.292 1.00 44.89 480 LYS F N 1
ATOM 12936 C CA . LYS F 1 134 ? 239.338 -53.564 53.323 1.00 46.89 480 LYS F CA 1
ATOM 12937 C C . LYS F 1 134 ? 239.153 -55.017 53.771 1.00 49.23 480 LYS F C 1
ATOM 12938 O O . LYS F 1 134 ? 240.131 -55.683 54.092 1.00 47.05 480 LYS F O 1
ATOM 12957 N N . GLU F 1 135 ? 237.910 -55.505 53.815 1.00 56.30 481 GLU F N 1
ATOM 12958 C CA . GLU F 1 135 ? 237.666 -56.919 54.154 1.00 63.37 481 GLU F CA 1
ATOM 12959 C C . GLU F 1 135 ? 238.320 -57.869 53.134 1.00 62.77 481 GLU F C 1
ATOM 12960 O O . GLU F 1 135 ? 238.804 -58.929 53.505 1.00 62.40 481 GLU F O 1
ATOM 12972 N N . ALA F 1 136 ? 238.310 -57.506 51.854 1.00 64.58 482 ALA F N 1
ATOM 12973 C CA . ALA F 1 136 ? 239.042 -58.269 50.839 1.00 70.38 482 ALA F CA 1
ATOM 12974 C C . ALA F 1 136 ? 240.159 -57.419 50.237 1.00 75.40 482 ALA F C 1
ATOM 12975 O O . ALA F 1 136 ? 241.333 -57.534 50.620 1.00 79.14 482 ALA F O 1
ATOM 12982 N N . GLY G 2 4 ? 216.704 -10.987 61.467 1.00 81.53 781 GLY G N 1
ATOM 12983 C CA . GLY G 2 4 ? 217.726 -11.363 62.427 1.00 78.46 781 GLY G CA 1
ATOM 12984 C C . GLY G 2 4 ? 217.191 -11.940 63.733 1.00 75.65 781 GLY G C 1
ATOM 12985 O O . GLY G 2 4 ? 216.040 -12.374 63.802 1.00 81.74 781 GLY G O 1
ATOM 12988 N N . SER G 2 5 ? 218.042 -11.935 64.762 1.00 66.45 782 SER G N 1
ATOM 12989 C CA . SER G 2 5 ? 217.726 -12.471 66.095 1.00 62.14 782 SER G CA 1
ATOM 12990 C C . SER G 2 5 ? 217.400 -11.333 67.064 1.00 57.52 782 SER G C 1
ATOM 12991 O O . SER G 2 5 ? 218.287 -10.583 67.482 1.00 57.97 782 SER G O 1
ATOM 12999 N N . ARG G 2 6 ? 216.131 -11.236 67.444 1.00 52.67 783 ARG G N 1
ATOM 13000 C CA . ARG G 2 6 ? 215.604 -10.042 68.091 1.00 48.67 783 ARG G CA 1
ATOM 13001 C C . ARG G 2 6 ? 216.435 -9.566 69.268 1.00 46.37 783 ARG G C 1
ATOM 13002 O O . ARG G 2 6 ? 216.781 -10.348 70.152 1.00 46.94 783 ARG G O 1
ATOM 13039 N N . PRO G 2 8 ? 216.951 -8.053 72.667 1.00 41.16 785 PRO G N 1
ATOM 13040 C CA . PRO G 2 8 ? 216.086 -7.861 73.830 1.00 43.30 785 PRO G CA 1
ATOM 13041 C C . PRO G 2 8 ? 216.236 -6.431 74.370 1.00 47.06 785 PRO G C 1
ATOM 13042 O O . PRO G 2 8 ? 217.282 -5.822 74.170 1.00 46.15 785 PRO G O 1
ATOM 13053 N N . MET G 2 9 ? 215.202 -5.901 75.014 1.00 53.14 786 MET G N 1
ATOM 13054 C CA . MET G 2 9 ? 215.254 -4.550 75.576 1.00 53.91 786 MET G CA 1
ATOM 13055 C C . MET G 2 9 ? 215.598 -4.574 77.061 1.00 53.88 786 MET G C 1
ATOM 13056 O O . MET G 2 9 ? 215.115 -5.421 77.803 1.00 53.43 786 MET G O 1
ATOM 13070 N N . TYR G 2 10 ? 216.440 -3.642 77.484 1.00 56.37 787 TYR G N 1
ATOM 13071 C CA . TYR G 2 10 ? 216.766 -3.480 78.894 1.00 61.68 787 TYR G CA 1
ATOM 13072 C C . TYR G 2 10 ? 215.483 -3.275 79.720 1.00 66.55 787 TYR G C 1
ATOM 13073 O O . TYR G 2 10 ? 214.568 -2.582 79.278 1.00 68.31 787 TYR G O 1
ATOM 13091 N N . GLY G 2 11 ? 215.417 -3.890 80.904 1.00 69.91 788 GLY G N 1
ATOM 13092 C CA . GLY G 2 11 ? 214.214 -3.876 81.725 1.00 75.73 788 GLY G CA 1
ATOM 13093 C C . GLY G 2 11 ? 213.108 -4.757 81.167 1.00 78.54 788 GLY G C 1
ATOM 13094 O O . GLY G 2 11 ? 212.731 -4.656 79.996 1.00 79.25 788 GLY G O 1
ATOM 13098 N N . SER H 2 3 ? 257.620 -28.809 62.375 1.00 87.78 780 SER H N 1
ATOM 13099 C CA . SER H 2 3 ? 257.309 -27.745 61.421 1.00 92.57 780 SER H CA 1
ATOM 13100 C C . SER H 2 3 ? 257.838 -26.389 61.889 1.00 97.38 780 SER H C 1
ATOM 13101 O O . SER H 2 3 ? 258.950 -25.993 61.528 1.00 102.86 780 SER H O 1
ATOM 13105 N N . GLY H 2 4 ? 257.035 -25.692 62.694 1.00 97.11 781 GLY H N 1
ATOM 13106 C CA . GLY H 2 4 ? 257.351 -24.350 63.157 1.00 98.24 781 GLY H CA 1
ATOM 13107 C C . GLY H 2 4 ? 257.518 -24.273 64.664 1.00 95.07 781 GLY H C 1
ATOM 13108 O O . GLY H 2 4 ? 258.633 -24.413 65.168 1.00 101.28 781 GLY H O 1
ATOM 13112 N N . SER H 2 5 ? 256.415 -24.056 65.384 1.00 82.75 782 SER H N 1
ATOM 13113 C CA . SER H 2 5 ? 256.461 -23.870 66.843 1.00 76.68 782 SER H CA 1
ATOM 13114 C C . SER H 2 5 ? 256.809 -25.180 67.544 1.00 69.59 782 SER H C 1
ATOM 13115 O O . SER H 2 5 ? 255.977 -26.084 67.649 1.00 70.37 782 SER H O 1
ATOM 13123 N N . ARG H 2 6 ? 258.045 -25.269 68.022 1.00 63.11 783 ARG H N 1
ATOM 13124 C CA . ARG H 2 6 ? 258.576 -26.513 68.563 1.00 56.49 783 ARG H CA 1
ATOM 13125 C C . ARG H 2 6 ? 257.753 -27.055 69.727 1.00 57.45 783 ARG H C 1
ATOM 13126 O O . ARG H 2 6 ? 257.498 -26.355 70.712 1.00 61.32 783 ARG H O 1
ATOM 13163 N N . PRO H 2 8 ? 257.160 -28.815 73.024 1.00 46.93 785 PRO H N 1
ATOM 13164 C CA . PRO H 2 8 ? 257.920 -29.200 74.220 1.00 47.86 785 PRO H CA 1
ATOM 13165 C C . PRO H 2 8 ? 257.718 -30.677 74.598 1.00 48.38 785 PRO H C 1
ATOM 13166 O O . PRO H 2 8 ? 256.706 -31.282 74.252 1.00 46.57 785 PRO H O 1
ATOM 13177 N N . MET H 2 9 ? 258.700 -31.239 75.293 1.00 51.50 786 MET H N 1
ATOM 13178 C CA . MET H 2 9 ? 258.668 -32.621 75.750 1.00 49.86 786 MET H CA 1
ATOM 13179 C C . MET H 2 9 ? 258.337 -32.688 77.228 1.00 48.16 786 MET H C 1
ATOM 13180 O O . MET H 2 9 ? 258.846 -31.909 78.032 1.00 49.05 786 MET H O 1
ATOM 13194 N N . TYR H 2 10 ? 257.490 -33.647 77.574 1.00 46.72 787 TYR H N 1
ATOM 13195 C CA . TYR H 2 10 ? 257.105 -33.903 78.952 1.00 50.13 787 TYR H CA 1
ATOM 13196 C C . TYR H 2 10 ? 258.333 -34.234 79.805 1.00 53.75 787 TYR H C 1
ATOM 13197 O O . TYR H 2 10 ? 258.430 -33.810 80.954 1.00 54.74 787 TYR H O 1
ATOM 13215 N N . GLY H 2 11 ? 259.286 -34.959 79.223 1.00 55.32 788 GLY H N 1
ATOM 13216 C CA . GLY H 2 11 ? 260.428 -35.484 79.966 1.00 62.10 788 GLY H CA 1
ATOM 13217 C C . GLY H 2 11 ? 261.584 -34.530 80.220 1.00 67.96 788 GLY H C 1
ATOM 13218 O O . GLY H 2 11 ? 262.478 -34.843 81.012 1.00 71.21 788 GLY H O 1
ATOM 13222 N N . SER H 2 12 ? 261.582 -33.375 79.555 1.00 69.90 789 SER H N 1
ATOM 13223 C CA . SER H 2 12 ? 262.634 -32.373 79.761 1.00 76.28 789 SER H CA 1
ATOM 13224 C C . SER H 2 12 ? 262.570 -31.771 81.175 1.00 78.55 789 SER H C 1
ATOM 13225 O O . SER H 2 12 ? 263.461 -31.023 81.595 1.00 83.87 789 SER H O 1
ATOM 13230 N N . GLN H 2 13 ? 261.514 -32.114 81.907 1.00 74.02 790 GLN H N 1
ATOM 13231 C CA . GLN H 2 13 ? 261.382 -31.730 83.305 1.00 74.96 790 GLN H CA 1
ATOM 13232 C C . GLN H 2 13 ? 261.932 -32.835 84.211 1.00 73.80 790 GLN H C 1
ATOM 13233 O O . GLN H 2 13 ? 261.920 -32.716 85.437 1.00 74.69 790 GLN H O 1
ATOM 13239 N N . ARG I 2 6 ? 218.049 7.480 35.322 1.00 75.85 783 ARG I N 1
ATOM 13240 C CA . ARG I 2 6 ? 218.084 8.889 35.693 1.00 82.52 783 ARG I CA 1
ATOM 13241 C C . ARG I 2 6 ? 219.433 9.530 35.315 1.00 84.96 783 ARG I C 1
ATOM 13242 O O . ARG I 2 6 ? 219.473 10.432 34.473 1.00 87.49 783 ARG I O 1
ATOM 13267 N N . PRO I 2 8 ? 222.393 9.967 33.185 1.00 80.23 785 PRO I N 1
ATOM 13268 C CA . PRO I 2 8 ? 222.576 9.576 31.782 1.00 78.42 785 PRO I CA 1
ATOM 13269 C C . PRO I 2 8 ? 223.902 8.868 31.530 1.00 75.37 785 PRO I C 1
ATOM 13270 O O . PRO I 2 8 ? 224.848 9.044 32.300 1.00 74.19 785 PRO I O 1
ATOM 13281 N N . MET I 2 9 ? 223.958 8.086 30.453 1.00 72.33 786 MET I N 1
ATOM 13282 C CA . MET I 2 9 ? 225.149 7.326 30.084 1.00 69.55 786 MET I CA 1
ATOM 13283 C C . MET I 2 9 ? 225.866 7.984 28.910 1.00 71.84 786 MET I C 1
ATOM 13284 O O . MET I 2 9 ? 225.242 8.420 27.942 1.00 77.18 786 MET I O 1
ATOM 13298 N N . TYR I 2 10 ? 227.187 8.053 29.006 1.00 67.71 787 TYR I N 1
ATOM 13299 C CA . TYR I 2 10 ? 228.007 8.633 27.956 1.00 66.44 787 TYR I CA 1
ATOM 13300 C C . TYR I 2 10 ? 227.819 7.892 26.635 1.00 65.17 787 TYR I C 1
ATOM 13301 O O . TYR I 2 10 ? 228.068 6.689 26.550 1.00 63.37 787 TYR I O 1
ATOM 13319 N N . SER J 2 5 ? 256.496 -49.551 36.658 1.00 105.27 782 SER J N 1
ATOM 13320 C CA . SER J 2 5 ? 256.188 -48.583 37.704 1.00 104.39 782 SER J CA 1
ATOM 13321 C C . SER J 2 5 ? 255.495 -47.366 37.099 1.00 106.57 782 SER J C 1
ATOM 13322 O O . SER J 2 5 ? 254.613 -46.760 37.720 1.00 107.26 782 SER J O 1
ATOM 13329 N N . ARG J 2 6 ? 255.898 -47.026 35.877 1.00 106.23 783 ARG J N 1
ATOM 13330 C CA . ARG J 2 6 ? 255.402 -45.838 35.188 1.00 102.36 783 ARG J CA 1
ATOM 13331 C C . ARG J 2 6 ? 254.117 -46.166 34.419 1.00 98.06 783 ARG J C 1
ATOM 13332 O O . ARG J 2 6 ? 254.123 -47.017 33.526 1.00 99.95 783 ARG J O 1
ATOM 13369 N N . PRO J 2 8 ? 251.124 -46.019 31.854 1.00 73.77 785 PRO J N 1
ATOM 13370 C CA . PRO J 2 8 ? 250.844 -45.539 30.486 1.00 71.05 785 PRO J CA 1
ATOM 13371 C C . PRO J 2 8 ? 249.441 -44.939 30.262 1.00 68.96 785 PRO J C 1
ATOM 13372 O O . PRO J 2 8 ? 248.522 -45.226 31.019 1.00 66.49 785 PRO J O 1
ATOM 13383 N N . MET J 2 9 ? 249.291 -44.129 29.212 1.00 72.69 786 MET J N 1
ATOM 13384 C CA . MET J 2 9 ? 248.002 -43.536 28.853 1.00 72.73 786 MET J CA 1
ATOM 13385 C C . MET J 2 9 ? 247.326 -44.329 27.740 1.00 75.63 786 MET J C 1
ATOM 13386 O O . MET J 2 9 ? 247.921 -44.579 26.695 1.00 79.07 786 MET J O 1
#

Foldseek 3Di:
DFAFDDDLVLLLLQEDALVRCVVCVPPPPSFVLQQQGWFFFDDPPDTAIWGFNTKDFADDWQDRPPDIGRIWTFIDQQNDTDIGDSNRTHRDGDDRVRVVVSVVSNVVSVHDGDTSVVSVVSSVVNVVSD/DAFDDFLVLLLLLEDALVVCVVPVPPPPSFVLQQQGKFWFFPDDDPNHTDTAIWGFHGKDFAPDWDDRPHDIGRIWTFTHQLNDTDTGDSNRTHRDGDDRVRVVVSVVSNVVSVHDGHGSVSSVVSSVVNVVVD/DAFDDDLVLLLLQEDALVVCVVPVPPPCSFVLNQQGWFWFFDDVTDTAIWGFHGKDFAPDWDDRPPDIGRIWTFIDQQPDTDTHDSNRTHRDGDDRVRVVVSVVSNVVSVHDGHHSVSSVVSSVVNVVVD/DFAFDDFQVLLQLQEDALVRCVVCVPPPPSFVLQQQGWFFFWDQADVRHIDTAIWGFHGKDFADDWDDRVPRIGRIWTFIHQQPDTDTGDSNGTHRDGDDRVRVVVSVVSNVVNVHDGDTSVSSVVSSVVNVVSVD/DFAFDDDQVLLLLLEDALVNCVVPVPPPCPFVLQQQGWFFFFDDDDPNHTDTAIWGFNGKDFAPDWADRPPDIGRIWTFIDQQPDTDIGDSNRTHRDGDDPVRVVSSVVSNVVSVHDGDTSVVSVVSSVSNVVD/DFAFDDFLVLLQLQEDALVRCVVCVPPPCNWVLQQQGKFFFFDADDPNGTDTAI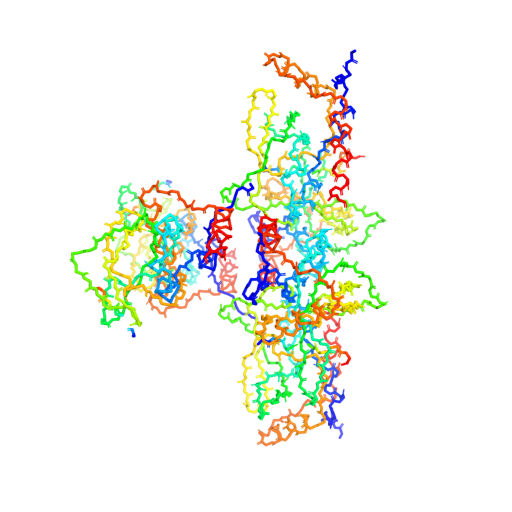WGFHGKDFAPDWDDRDPDIGRIWTFTDQQPDTDIGDSNRTHRDGDDNVRVVVSVVSNVVSVHDGDTSVNSVVSSVSNVVD/DDDDDDD/DPDDDDPPVD/DDDD/DAPD

B-factor: mean 55.44, std 19.48, range [21.54, 148.25]

GO terms:
  GO:0003697 single-stranded DNA binding (F, IDA)
  GO:0016593 Cdc73/Paf1 complex (C, IDA)
  GO:0019827 stem cell population maintenance (P, IDA)
  GO:0005654 nucleoplasm (C, TAS)
  GO:0005515 protein binding (F, IPI)
  GO:0006368 transcription elongation by RNA polymerase II (P, IDA)
  GO:0005634 nucleus (C, IDA)
  GO:0003723 RNA binding (F, HDA)

Nearest PDB structures (foldseek):
  4l1u-assembly1_B  TM=1.008E+00  e=5.833E-28  Homo sapiens
  4l1u-assembly2_C  TM=1.003E+00  e=4.991E-25  Homo sapiens
  4l1u-assembly5_A  TM=9.957E-01  e=3.649E-24  Homo sapiens
  2db9-assembly1_A  TM=9.465E-01  e=2.337E-22  Homo sapiens
  2bze-assembly1_A  TM=9.553E-01  e=6.917E-22  Homo sapiens

Organism: Homo sapiens (NCBI:txid9606)

Radius of gyration: 32.69 Å; Cα contacts (8 Å, |Δi|>4): 1560; chains: 10; bounding box: 89×93×67 Å

Secondary structure (DSSP, 8-state):
-PPBP-SHHHHGGGBPPHHHHHHHTTSTTHHHHHTT-EEEEE----EEEEEEEEEEEEEEEEEETTEEEEEEEEEEETTEEEEEEGGGB-SSPPPHHHHHHHHHHHHHHTPPPPBHHHHHHHHHHHHHH-/-PBP-SHHHHHTTBPPHHHHHHHTTSTTHHHHHBTBEEEEEEEEETTEEEEEEEEEEEEEEEEEEEEETTEEEEEEEEEEETTEEEEEEGGGB-SSPPPHHHHHHHHHHHHHHTPPPPBHHHHHHHHHHHHHH-/-PBP-SHHHHHTTBPPHHHHHHHTTSTTHHHHHTT-EEEEE-----EEEEEEEEEEEEEEEEEETTEEEEEEEEEEETTEEEEEEGGGB-SSPPPHHHHHHHHHHHHHHTPPPPBHHHHHHHHHHHHHH-/--PBP-SHHHHGGGBPPHHHHHHHTTSTTHHHHHTT-EEEEEEEEETTEEEEEEEEEEEEEEEEEEEEETTEEEEEEEEEEETTEEEEEEGGGB-SSPPPHHHHHHHHHHHHHTTPPPPBHHHHHHHHHHHHHHH-/---B---HHHHGGGBPPHHHHHHHTTSTTHHHHHTT-EEEEEEEEETTEEEEEEEEEEEEEEEEEEEEETTEEEEEEEEEEETTEEEEEEGGGB-SSPP-HHHHHHHHHHHHHHTPPPPBHHHHHHHHHHHHT-/---B---HHHHGGGBPPHHHHHHHTTSTTHHHHHTT-EEEEEEEEETTEEEEEEEEEEEEEEEEEEEEETTEEEEEEEEEEETTEEEEE-GGGB-SSPPPHHHHHHHHHHHHHHT-PPPBHHHHHHHHHHHHH-/-------/------GGG-/----/----

Sequence (823 aa):
ITHMVSLPEELNRVRLSRHKLERWCHMPFFAKTVTGCFVRIGIGNVYRVAEITGVVETAKVYQLGGTRTNKGLQLRHGNDQRVFRLEFVSNQEFTESEFMKWKEAMFSAGMQLPTLDEINKKELSIKEALTHMVSLPEELNRVRLSRHKLERWCHMPFFAKTVTGCFVRIGIGNHNSKPVYRVAEITGVVETAKVYQLGGTRTNKGLQLRHGNDQRVFRLEFVSNQEFTESEFMKWKEAMFSAGMQLPTLDEINKKELSIKEALTHMVSLPEELNRVRLSRHKLERWCHMPFFAKTVTGCFVRIGIGKPVYRVAEITGVVETAKVYQLGGTRTNKGLQLRHGNDQRVFRLEFVSNQEFTESEFMKWKEAMFSAGMQLPTLDEINKKELSIKEALITHMVSLPEELNRVRLSRHKLERWCHMPFFAKTVTGCFVRIGIGNHNSKPVYRVAEITGVVETAKVYQLGGTRTNKGLQLRHGNDQRVFRLEFVSNQEFTESEFMKWKEAMFSAGMQLPTLDEINKKELSIKEALNITHMVSLPEELNRVRLSRHKLERWCHMPFFAKTVTGCFVRIGIGNHNSKPVYRVAEITGVVETAKVYQLGGTRTNKGLQLRHGNDQRVFRLEFVSNQEFTESEFMKWKEAMFSAGMQLPTLDEINKKELSIKEAITHMVSLPEELNRVRLSRHKLERWCHMPFFAKTVTGCFVRIGIGNHNSKPVYRVAEITGVVETAKVYQLGGTRTNKGLQLRHGNDQRVFRLEFVSNQEFTESEFMKWKEAMFSAGMQLPTLDEINKKELSIKEAGSRPMYGSGSRPMYGSQRPMYSRPM

CATH classification: 3.90.70.200

Solvent-accessible surface area: 41975 Å² total

InterPro domains:
  IPR004343 Plus-3 domain [PF03126] (358-459)
  IPR004343 Plus-3 domain [PS51360] (353-484)
  IPR004343 Plus-3 domain [SM00719] (353-461)
  IPR036128 Plus3-like superfamily [G3DSA:3.90.70.200] (351-482)
  IPR036128 Plus3-like superfamily [SSF159042] (356-484)